Protein 4JRO (pdb70)

Sequence (976 aa):
MTLQGKVAVVTGGSRGIGRDIAINLAKEGANIFFNYNGSPEAAEETAKLVAEHGVEVEAMKANVAIAEDVDAFFKQAIERFGRVDILVNNAGITRDNLLMRMKEDEWDDVININLKGTFLCTKAVSRTMMKQRAGKIINMASVVGLIGNAGQANYVASKAGVIGLTKTTARELAPRGINVNAVAPGFITTDMTDKLDEKTKEAMLAQIPLGAYGTTEDIANAVLFLASDASKYITGQTLSVDGGMVMMTLQGKVAVVTGGSRGIGRDIAINLAKEGANIFFNYNGSPEAAEETAKLVAEHGVEVEAMKANVAIAEDVDAFFKQAIERFGRVDILVNNAGITRDNLLMRMKEDEWDDVININLKGTFLCTKAVSRTMMMKQRAGKIINMASVVGLIGNAGQANYVASKAGVIGLTKTTARELAPRGINVNAVAPGFITTDKEAMLAQIPLGAYGTTEDIANAVLFLASDASKYITGQTLSVDGGMVMMTLQGKVAVVTGGSRGIGRDIAINLAKEGANIFFNYNGSPEAAEETAKLVAEHGVEVEAMKANVAIAEDVDAFFKQAIERFGRVDILVNNAGITRDNLLMRMKEDEWDDVININLKGTFLCTKAVSRTMMKQRAGKIINMMASVVGLIGNAGQANYVASKAGVIGLTKTTARELAPRGINVNAVAPGFITTDMTDKLDEKTKEAMLAQQIPLGAYGTTEDIANAVLFLASDASKYITGQTLSVDGGMVMMTLQGKVAVVTGGSRGIGRDIAINLAKEGANIFFNYNGSPEAAEETAKLVAEHGVEVEAMKANVAIAEDVDAFFKQAIERFGRVDILVNNAGITRDNLLMRMKEDEWDDVININLKGTFLCTKAVSRTMMKQRAGKIINMASVVGLIGNAGQANYVASKAGVIGLTKTTARELAPRGINVNAVAPGFITTDMTDEKTKEAMLAQIPLGAYGTTEDIANAVLFLASDASKYITGQTLSVDGGMVM

Structure (mmCIF, N/CA/C/O backbone):
data_4JRO
#
_entry.id   4JRO
#
_cell.length_a   64.977
_cell.length_b   93.695
_cell.length_c   89.079
_cell.angle_alpha   90.000
_cell.angle_beta   103.840
_cell.angle_gamma   90.000
#
_symmetry.space_group_name_H-M   'P 1 21 1'
#
loop_
_entity.id
_entity.type
_entity.pdbx_description
1 polymer 'FabG protein'
2 non-polymer 'NADP NICOTINAMIDE-ADENINE-DINUCLEOTIDE PHOSPHATE'
3 water water
#
loop_
_atom_site.group_PDB
_atom_site.id
_atom_site.type_symbol
_atom_site.label_atom_id
_atom_site.label_alt_id
_atom_site.label_comp_id
_atom_site.label_asym_id
_atom_site.label_entity_id
_atom_site.label_seq_id
_atom_site.pdbx_PDB_ins_code
_atom_site.Cartn_x
_atom_site.Cartn_y
_atom_site.Cartn_z
_atom_site.occupancy
_atom_site.B_iso_or_equiv
_atom_site.auth_seq_id
_atom_site.auth_comp_id
_atom_site.auth_asym_id
_atom_site.auth_atom_id
_atom_site.pdbx_PDB_model_num
ATOM 1 N N . MET A 1 25 ? -47.376 25.206 14.796 1.00 54.32 1 MET A N 1
ATOM 2 C CA . MET A 1 25 ? -46.984 25.032 16.224 1.00 54.37 1 MET A CA 1
ATOM 3 C C . MET A 1 25 ? -47.006 23.567 16.647 1.00 52.40 1 MET A C 1
ATOM 4 O O . MET A 1 25 ? -48.049 22.988 16.966 1.00 52.99 1 MET A O 1
ATOM 9 N N . THR A 1 26 ? -45.817 22.993 16.688 1.00 47.17 2 THR A N 1
ATOM 10 C CA . THR A 1 26 ? -45.644 21.564 16.800 1.00 43.82 2 THR A CA 1
ATOM 11 C C . THR A 1 26 ? -45.723 21.010 18.224 1.00 40.28 2 THR A C 1
ATOM 12 O O . THR A 1 26 ? -45.708 19.795 18.403 1.00 41.83 2 THR A O 1
ATOM 16 N N . LEU A 1 27 ? -45.788 21.886 19.227 1.00 35.52 3 LEU A N 1
ATOM 17 C CA . LEU A 1 27 ? -45.935 21.464 20.624 1.00 34.60 3 LEU A CA 1
ATOM 18 C C . LEU A 1 27 ? -47.198 22.045 21.250 1.00 34.91 3 LEU A C 1
ATOM 19 O O . LEU A 1 27 ? -47.272 22.212 22.468 1.00 30.68 3 LEU A O 1
ATOM 24 N N . GLN A 1 28 ? -48.201 22.332 20.418 1.00 37.59 4 GLN A N 1
ATOM 25 C CA . GLN A 1 28 ? -49.484 22.854 20.905 1.00 39.74 4 GLN A CA 1
ATOM 26 C C . GLN A 1 28 ? -50.038 22.022 22.063 1.00 38.09 4 GLN A C 1
ATOM 27 O O . GLN A 1 28 ? -50.197 20.814 21.945 1.00 40.00 4 GLN A O 1
ATOM 33 N N . GLY A 1 29 ? -50.304 22.675 23.191 1.00 39.53 5 GLY A N 1
ATOM 34 C CA . GLY A 1 29 ? -50.859 22.005 24.366 1.00 38.14 5 GLY A CA 1
ATOM 35 C C . GLY A 1 29 ? -49.900 21.181 25.231 1.00 37.11 5 GLY A C 1
ATOM 36 O O . GLY A 1 29 ? -50.307 20.642 26.265 1.00 38.84 5 GLY A O 1
ATOM 37 N N . LYS A 1 30 ? -48.641 21.062 24.830 1.00 33.14 6 LYS A N 1
ATOM 38 C CA . LYS A 1 30 ? -47.678 20.283 25.612 1.00 32.18 6 LYS A CA 1
ATOM 39 C C . LYS A 1 30 ? -47.234 21.096 26.842 1.00 30.50 6 LYS A C 1
ATOM 40 O O . LYS A 1 30 ? -47.374 22.323 26.881 1.00 30.18 6 LYS A O 1
ATOM 46 N N . VAL A 1 31 ? -46.737 20.393 27.853 1.00 27.83 7 VAL A N 1
ATOM 47 C CA . VAL A 1 31 ? -46.159 21.010 29.044 1.00 27.27 7 VAL A CA 1
ATOM 48 C C . VAL A 1 31 ? -44.674 20.613 29.086 1.00 25.32 7 VAL A C 1
ATOM 49 O O . VAL A 1 31 ? -44.341 19.420 29.057 1.00 23.55 7 VAL A O 1
ATOM 53 N N . ALA A 1 32 ? -43.803 21.622 29.068 1.00 24.81 8 ALA A N 1
ATOM 54 C CA . ALA A 1 32 ? -42.366 21.421 29.196 1.00 22.43 8 ALA A CA 1
ATOM 55 C C . ALA A 1 32 ? -41.862 21.954 30.527 1.00 21.53 8 ALA A C 1
ATOM 56 O O . ALA A 1 32 ? -42.175 23.084 30.922 1.00 21.05 8 ALA A O 1
ATOM 58 N N . VAL A 1 33 ? -41.087 21.128 31.218 1.00 20.78 9 VAL A N 1
ATOM 59 C CA . VAL A 1 33 ? -40.328 21.551 32.381 1.00 19.94 9 VAL A CA 1
ATOM 60 C C . VAL A 1 33 ? -38.899 21.763 31.927 1.00 20.18 9 VAL A C 1
ATOM 61 O O . VAL A 1 33 ? -38.306 20.879 31.291 1.00 19.79 9 VAL A O 1
ATOM 65 N N . VAL A 1 34 ? -38.361 22.943 32.207 1.00 19.28 10 VAL A N 1
ATOM 66 C CA . VAL A 1 34 ? -36.980 23.262 31.873 1.00 18.87 10 VAL A CA 1
ATOM 67 C C . VAL A 1 34 ? -36.230 23.605 33.157 1.00 19.46 10 VAL A C 1
ATOM 68 O O . VAL A 1 34 ? -36.475 24.652 33.778 1.00 20.16 10 VAL A O 1
ATOM 72 N N . THR A 1 35 ? -35.305 22.747 33.569 1.00 19.53 11 THR A N 1
ATOM 73 C CA . THR A 1 35 ? -34.484 23.089 34.731 1.00 19.93 11 THR A CA 1
ATOM 74 C C . THR A 1 35 ? -33.406 24.069 34.282 1.00 20.97 11 THR A C 1
ATOM 75 O O . THR A 1 35 ? -32.868 23.958 33.162 1.00 20.94 11 THR A O 1
ATOM 79 N N . GLY A 1 36 ? -33.106 25.048 35.126 1.00 21.36 12 GLY A N 1
ATOM 80 C CA . GLY A 1 36 ? -32.136 26.091 34.769 1.00 22.56 12 GLY A CA 1
ATOM 81 C C . GLY A 1 36 ? -32.715 27.072 33.758 1.00 22.92 12 GLY A C 1
ATOM 82 O O . GLY A 1 36 ? -31.986 27.778 33.075 1.00 22.75 12 GLY A O 1
ATOM 83 N N . GLY A 1 37 ? -34.040 27.125 33.671 1.00 22.77 13 GLY A N 1
ATOM 84 C CA . GLY A 1 37 ? -34.710 27.873 32.614 1.00 23.83 13 GLY A CA 1
ATOM 85 C C . GLY A 1 37 ? -34.709 29.380 32.789 1.00 25.53 13 GLY A C 1
ATOM 86 O O . GLY A 1 37 ? -35.156 30.100 31.900 1.00 25.56 13 GLY A O 1
ATOM 87 N N . SER A 1 38 ? -34.200 29.863 33.921 1.00 25.54 14 SER A N 1
ATOM 88 C CA . SER A 1 38 ? -34.260 31.285 34.230 1.00 27.22 14 SER A CA 1
ATOM 89 C C . SER A 1 38 ? -33.217 32.145 33.512 1.00 26.77 14 SER A C 1
ATOM 90 O O . SER A 1 38 ? -33.322 33.378 33.520 1.00 27.49 14 SER A O 1
ATOM 93 N N . ARG A 1 39 ? -32.204 31.532 32.907 1.00 26.92 15 ARG A N 1
ATOM 94 C CA . ARG A 1 39 ? -31.152 32.317 32.250 1.00 27.36 15 ARG A CA 1
ATOM 95 C C . ARG A 1 39 ? -30.431 31.546 31.165 1.00 27.01 15 ARG A C 1
ATOM 96 O O . ARG A 1 39 ? -30.565 30.327 31.063 1.00 24.89 15 ARG A O 1
ATOM 104 N N . GLY A 1 40 ? -29.665 32.285 30.363 1.00 26.86 16 GLY A N 1
ATOM 105 C CA . GLY A 1 40 ? -28.760 31.709 29.368 1.00 27.27 16 GLY A CA 1
ATOM 106 C C . GLY A 1 40 ? -29.455 30.760 28.422 1.00 25.78 16 GLY A C 1
ATOM 107 O O . GLY A 1 40 ? -30.551 31.035 27.962 1.00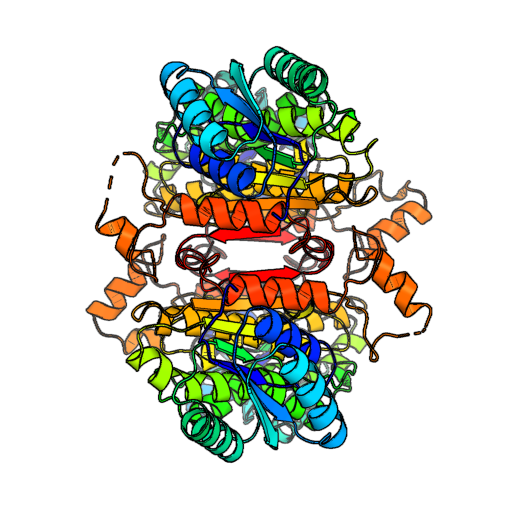 25.56 16 GLY A O 1
ATOM 108 N N . ILE A 1 41 ? -28.811 29.627 28.165 1.00 25.87 17 ILE A N 1
ATOM 109 C CA . ILE A 1 41 ? -29.296 28.635 27.221 1.00 25.95 17 ILE A CA 1
ATOM 110 C C . ILE A 1 41 ? -30.657 28.101 27.650 1.00 24.90 17 ILE A C 1
ATOM 111 O O . ILE A 1 41 ? -31.533 27.905 26.807 1.00 23.94 17 ILE A O 1
ATOM 116 N N . GLY A 1 42 ? -30.819 27.864 28.954 1.00 23.22 18 GLY A N 1
ATOM 117 C CA . GLY A 1 42 ? -32.098 27.433 29.525 1.00 23.65 18 GLY A CA 1
ATOM 118 C C . GLY A 1 42 ? -33.254 28.356 29.176 1.00 22.17 18 GLY A C 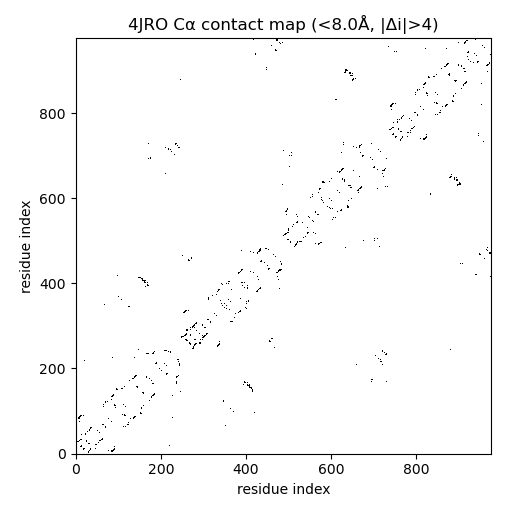1
ATOM 119 O O . GLY A 1 42 ? -34.336 27.904 28.795 1.00 20.63 18 GLY A O 1
ATOM 120 N N . ARG A 1 43 ? -33.023 29.658 29.305 1.00 22.96 19 ARG A N 1
ATOM 121 C CA . ARG A 1 43 ? -34.038 30.657 28.953 1.00 22.57 19 ARG A CA 1
ATOM 122 C C . ARG A 1 43 ? -34.393 30.555 27.471 1.00 22.93 19 ARG A C 1
ATOM 123 O O . ARG A 1 43 ? -35.568 30.597 27.098 1.00 21.19 19 ARG A O 1
ATOM 131 N N . ASP A 1 44 ? -33.380 30.431 26.627 1.00 22.16 20 ASP A N 1
ATOM 132 C CA . ASP A 1 44 ? -33.636 30.379 25.187 1.00 24.07 20 ASP A CA 1
ATOM 133 C C . ASP A 1 44 ? -34.298 29.069 24.760 1.00 22.99 20 ASP A C 1
ATOM 134 O O . ASP A 1 44 ? -35.109 29.069 23.826 1.00 21.01 20 ASP A O 1
ATOM 139 N N . ILE A 1 45 ? -34.011 27.972 25.464 1.00 20.97 21 ILE A N 1
ATOM 140 C CA . ILE A 1 45 ? -34.795 26.734 25.274 1.00 20.87 21 ILE A CA 1
ATOM 141 C C . ILE A 1 45 ? -36.270 26.948 25.632 1.00 21.51 21 ILE A C 1
ATOM 142 O O . ILE A 1 45 ? -37.163 26.552 24.876 1.00 21.04 21 ILE A O 1
ATOM 147 N N . ALA A 1 46 ? -36.523 27.539 26.798 1.00 21.92 22 ALA A N 1
ATOM 148 C CA . ALA A 1 46 ? -37.898 27.788 27.260 1.00 22.19 22 ALA A CA 1
ATOM 149 C C . ALA A 1 46 ? -38.696 28.668 26.290 1.00 22.45 22 ALA A C 1
ATOM 150 O O . ALA A 1 46 ? -39.881 28.393 26.001 1.00 21.46 22 ALA A O 1
ATOM 152 N N . ILE A 1 47 ? -38.038 29.695 25.767 1.00 23.02 23 ILE A N 1
ATOM 153 C CA . ILE A 1 47 ? -38.644 30.584 24.772 1.00 24.17 23 ILE A CA 1
ATOM 154 C C . ILE A 1 47 ? -38.908 29.888 23.436 1.00 25.74 23 ILE A C 1
ATOM 155 O O . ILE A 1 47 ? -39.956 30.102 22.813 1.00 24.45 23 ILE A O 1
ATOM 160 N N . ASN A 1 48 ? -37.956 29.083 22.977 1.00 26.17 24 ASN A N 1
ATOM 161 C CA . ASN A 1 48 ? -38.135 28.332 21.732 1.00 28.00 24 ASN A CA 1
ATOM 162 C C . ASN A 1 48 ? -39.300 27.343 21.860 1.00 27.13 24 ASN A C 1
ATOM 163 O O . ASN A 1 48 ? -40.123 27.225 20.945 1.00 28.10 24 ASN A O 1
ATOM 168 N N . LEU A 1 49 ? -39.395 26.655 23.003 1.00 25.33 25 LEU A N 1
ATOM 169 C CA . LEU A 1 49 ? -40.481 25.696 23.212 1.00 25.07 25 LEU A CA 1
ATOM 170 C C . LEU A 1 49 ? -41.836 26.416 23.349 1.00 24.67 25 LEU A C 1
ATOM 171 O O . LEU A 1 49 ? -42.845 25.918 22.873 1.00 21.55 25 LEU A O 1
ATOM 176 N N . ALA A 1 50 ? -41.832 27.592 23.972 1.00 25.14 26 ALA A N 1
ATOM 177 C CA . ALA A 1 50 ? -43.030 28.436 24.050 1.00 26.59 26 ALA A CA 1
ATOM 178 C C . ALA A 1 50 ? -43.511 28.893 22.675 1.00 28.35 26 ALA A C 1
ATOM 179 O O . ALA A 1 50 ? -44.707 28.924 22.419 1.00 30.97 26 ALA A O 1
ATOM 181 N N . LYS A 1 51 ? -42.584 29.238 21.791 1.00 29.38 27 LYS A N 1
ATOM 182 C CA . LYS A 1 51 ? -42.926 29.675 20.438 1.00 32.62 27 LYS A CA 1
ATOM 183 C C . LYS A 1 51 ? -43.575 28.548 19.608 1.00 31.85 27 LYS A C 1
ATOM 184 O O . LYS A 1 51 ? -44.278 28.823 18.630 1.00 27.38 27 LYS A O 1
ATOM 190 N N . GLU A 1 52 ? -43.339 27.296 20.007 1.00 30.28 28 GLU A N 1
ATOM 191 C CA . GLU A 1 52 ? -44.004 26.132 19.410 1.00 29.98 28 GLU A CA 1
ATOM 192 C C . GLU A 1 52 ? -45.280 25.698 20.146 1.00 29.85 28 GLU A C 1
ATOM 193 O O . GLU A 1 52 ? -45.907 24.707 19.776 1.00 30.07 28 GLU A O 1
ATOM 199 N N . GLY A 1 53 ? -45.651 26.438 21.186 1.00 28.90 29 GLY A N 1
ATOM 200 C CA . GLY A 1 53 ? -46.945 26.283 21.838 1.00 28.63 29 GLY A CA 1
ATOM 201 C C . GLY A 1 53 ? -46.926 25.554 23.156 1.00 28.75 29 GLY A C 1
ATOM 202 O O . GLY A 1 53 ? -47.980 25.258 23.706 1.00 27.01 29 GLY A O 1
ATOM 203 N N . ALA A 1 54 ? -45.739 25.261 23.689 1.00 26.20 30 ALA A N 1
ATOM 204 C CA . ALA A 1 54 ? -45.662 24.587 24.980 1.00 25.85 30 ALA A CA 1
ATOM 205 C C . ALA A 1 54 ? -45.852 25.571 26.138 1.00 25.21 30 ALA A C 1
ATOM 206 O O . ALA A 1 54 ? -45.288 26.679 26.135 1.00 24.57 30 ALA A O 1
ATOM 208 N N . ASN A 1 55 ? -46.642 25.157 27.130 1.00 24.58 31 ASN A N 1
ATOM 209 C CA . ASN A 1 55 ? -46.646 25.795 28.428 1.00 24.04 31 ASN A CA 1
ATOM 210 C C . ASN A 1 55 ? -45.347 25.442 29.156 1.00 23.62 31 ASN A C 1
ATOM 211 O O . ASN A 1 55 ? -44.852 24.328 29.041 1.00 22.75 31 ASN A O 1
ATOM 216 N N . ILE A 1 56 ? -44.827 26.378 29.935 1.00 23.26 32 ILE A N 1
ATOM 217 C CA . ILE A 1 56 ? -43.509 26.222 30.534 1.00 22.15 32 ILE A CA 1
ATOM 218 C C . ILE A 1 56 ? -43.538 26.303 32.048 1.00 23.07 32 ILE A C 1
ATOM 219 O O . ILE A 1 56 ? -44.053 27.263 32.607 1.00 23.96 32 ILE A O 1
ATOM 224 N N . PHE A 1 57 ? -42.922 25.323 32.701 1.00 23.29 33 PHE A N 1
ATOM 225 C CA . PHE A 1 57 ? -42.678 25.344 34.134 1.00 23.65 33 PHE A CA 1
ATOM 226 C C . PHE A 1 57 ? -41.154 25.274 34.334 1.00 23.09 33 PHE A C 1
ATOM 227 O O . PHE A 1 57 ? -40.520 24.386 33.766 1.00 22.36 33 PHE A O 1
ATOM 235 N N . PHE A 1 58 ? -40.555 26.195 35.095 1.00 21.70 34 PHE A N 1
ATOM 236 C CA . PHE A 1 58 ? -39.090 26.189 35.309 1.00 21.44 34 PHE A CA 1
ATOM 237 C C . PHE A 1 58 ? -38.708 26.604 36.729 1.00 21.92 34 PHE A C 1
ATOM 238 O O . PHE A 1 58 ? -39.487 27.239 37.423 1.00 22.24 34 PHE A O 1
ATOM 246 N N . ASN A 1 59 ? -37.496 26.262 37.144 1.00 21.88 35 ASN A N 1
ATOM 247 C CA . ASN A 1 59 ? -37.031 26.563 38.492 1.00 21.58 35 ASN A CA 1
ATOM 248 C C . ASN A 1 59 ? -36.111 27.759 38.519 1.00 22.23 35 ASN A C 1
ATOM 249 O O . ASN A 1 59 ? -35.587 28.180 37.486 1.00 21.71 35 ASN A O 1
ATOM 254 N N . TYR A 1 60 ? -35.906 28.311 39.707 1.00 23.72 36 TYR A N 1
ATOM 255 C CA . TYR A 1 60 ? -34.848 29.297 39.900 1.00 25.02 36 TYR A CA 1
ATOM 256 C C . TYR A 1 60 ? -34.292 29.175 41.312 1.00 25.04 36 TYR A C 1
ATOM 257 O O . TYR A 1 60 ? -34.847 28.455 42.143 1.00 24.90 36 TYR A O 1
ATOM 266 N N . ASN A 1 61 ? -33.185 29.866 41.555 1.00 25.75 37 ASN A N 1
ATOM 267 C CA . ASN A 1 61 ? -32.572 29.978 42.870 1.00 27.83 37 ASN A CA 1
ATOM 268 C C . ASN A 1 61 ? -32.130 31.415 43.175 1.00 27.79 37 ASN A C 1
ATOM 269 O O . ASN A 1 61 ? -31.814 32.189 42.277 1.00 27.17 37 ASN A O 1
ATOM 274 N N . GLY A 1 62 ? -32.147 31.787 44.450 1.00 29.00 38 GLY A N 1
ATOM 275 C CA . GLY A 1 62 ? -31.699 33.119 44.840 1.00 29.34 38 GLY A CA 1
ATOM 276 C C . GLY A 1 62 ? -32.736 34.178 44.503 1.00 29.53 38 GLY A C 1
ATOM 277 O O . GLY A 1 62 ? -33.900 34.045 44.857 1.00 30.20 38 GLY A O 1
ATOM 278 N N . SER A 1 63 ? -32.307 35.227 43.813 1.00 28.70 39 SER A N 1
ATOM 279 C CA . SER A 1 63 ? -33.189 36.326 43.458 1.00 29.01 39 SER A CA 1
ATOM 280 C C . SER A 1 63 ? -34.136 35.908 42.325 1.00 28.05 39 SER A C 1
ATOM 281 O O . SER A 1 63 ? -33.720 35.197 41.420 1.00 26.27 39 SER A O 1
ATOM 284 N N . PRO A 1 64 ? -35.401 36.364 42.356 1.00 29.41 40 PRO A N 1
ATOM 285 C CA . PRO A 1 64 ? -36.339 36.010 41.286 1.00 30.59 40 PRO A CA 1
ATOM 286 C C . PRO A 1 64 ? -36.213 36.878 40.033 1.00 31.25 40 PRO A C 1
ATOM 287 O O . PRO A 1 64 ? -37.007 36.723 39.105 1.00 32.43 40 PRO A O 1
ATOM 291 N N . GLU A 1 65 ? -35.220 37.762 39.986 1.00 30.90 41 GLU A N 1
ATOM 292 C CA . GLU A 1 65 ? -35.122 38.726 38.894 1.00 32.85 41 GLU A CA 1
ATOM 293 C C . GLU A 1 65 ? -34.946 38.104 37.502 1.00 31.45 41 GLU A C 1
ATOM 294 O O . GLU A 1 65 ? -35.675 38.458 36.567 1.00 28.71 41 GLU A O 1
ATOM 300 N N . ALA A 1 66 ? -33.969 37.203 37.353 1.00 28.30 42 ALA A N 1
ATOM 301 C CA . ALA A 1 66 ? -33.785 36.503 36.079 1.00 27.45 42 ALA A CA 1
ATOM 302 C C . ALA A 1 66 ? -35.030 35.709 35.701 1.00 26.24 42 ALA A C 1
ATOM 303 O O . ALA A 1 66 ? -35.435 35.701 34.536 1.00 25.70 42 ALA A O 1
ATOM 305 N N . ALA A 1 67 ? -35.627 35.043 36.687 1.00 26.52 43 ALA A N 1
ATOM 306 C CA . ALA A 1 67 ? -36.847 34.274 36.483 1.00 27.22 43 ALA A CA 1
ATOM 307 C C . ALA A 1 67 ? -38.013 35.138 35.980 1.00 28.47 43 ALA A C 1
ATOM 308 O O . ALA A 1 67 ? -38.793 34.708 35.115 1.00 26.12 43 ALA A O 1
ATOM 310 N N . GLU A 1 68 ? -38.134 36.340 36.548 1.00 28.74 44 GLU A N 1
ATOM 311 C CA . GLU A 1 68 ? -39.157 37.313 36.132 1.00 33.13 44 GLU A CA 1
ATOM 312 C C . GLU A 1 68 ? -39.001 37.698 34.672 1.00 30.82 44 GLU A C 1
ATOM 313 O O . GLU A 1 68 ? -39.981 37.783 33.948 1.00 30.49 44 GLU A O 1
ATOM 319 N N . GLU A 1 69 ? -37.762 37.898 34.244 1.00 32.18 45 GLU A N 1
ATOM 320 C CA . GLU A 1 69 ? -37.469 38.228 32.856 1.00 33.45 45 GLU A CA 1
ATOM 321 C C . GLU A 1 69 ? -37.803 37.056 31.922 1.00 31.79 45 GLU A C 1
ATOM 322 O O . GLU A 1 69 ? -38.425 37.251 30.880 1.00 33.08 45 GLU A O 1
ATOM 328 N N . THR A 1 70 ? -37.431 35.843 32.309 1.00 28.86 46 THR A N 1
ATOM 329 C CA . THR A 1 70 ? -37.769 34.664 31.507 1.00 27.65 46 THR A CA 1
ATOM 330 C C . THR A 1 70 ? -39.290 34.511 31.341 1.00 26.23 46 THR A C 1
ATOM 331 O O . THR A 1 70 ? -39.767 34.328 30.232 1.00 23.76 46 THR A O 1
ATOM 335 N N . ALA A 1 71 ? -40.031 34.596 32.443 1.00 26.12 47 ALA A N 1
ATOM 336 C CA . ALA A 1 71 ? -41.487 34.451 32.423 1.00 27.82 47 ALA A CA 1
ATOM 337 C C . ALA A 1 71 ? -42.162 35.460 31.492 1.00 29.64 47 ALA A C 1
ATOM 338 O O . ALA A 1 71 ? -43.141 35.140 30.815 1.00 29.92 47 ALA A O 1
ATOM 340 N N . LYS A 1 72 ? -41.624 36.675 31.482 1.00 31.46 48 LYS A N 1
ATOM 341 C CA . LYS A 1 72 ? -42.084 37.756 30.629 1.00 33.73 48 LYS A CA 1
ATOM 342 C C . LYS A 1 72 ? -41.850 37.416 29.159 1.00 33.27 48 LYS A C 1
ATOM 343 O O . LYS A 1 72 ? -42.730 37.587 28.319 1.00 31.19 48 LYS A O 1
ATOM 349 N N . LEU A 1 73 ? -40.660 36.930 28.844 1.00 31.20 49 LEU A N 1
ATOM 350 C CA . LEU A 1 73 ? -40.340 36.625 27.465 1.00 31.23 49 LEU A CA 1
ATOM 351 C C . LEU A 1 73 ? -41.168 35.444 26.959 1.00 30.61 49 LEU A C 1
ATOM 352 O O . LEU A 1 73 ? -41.615 35.440 25.807 1.00 32.94 49 LEU A O 1
ATOM 357 N N . VAL A 1 74 ? -41.412 34.468 27.830 1.00 28.85 50 VAL A N 1
ATOM 358 C CA . VAL A 1 74 ? -42.221 33.312 27.475 1.00 27.69 50 VAL A CA 1
ATOM 359 C C . VAL A 1 74 ? -43.682 33.690 27.231 1.00 28.71 50 VAL A C 1
ATOM 360 O O . VAL A 1 74 ? -44.299 33.235 26.267 1.00 28.50 50 VAL A O 1
ATOM 364 N N . ALA A 1 75 ? -44.238 34.497 28.132 1.00 30.84 51 ALA A N 1
ATOM 365 C CA . ALA A 1 75 ? -45.658 34.859 28.076 1.00 32.09 51 ALA A CA 1
ATOM 366 C C . ALA A 1 75 ? -46.004 35.679 26.830 1.00 33.21 51 ALA A C 1
ATOM 367 O O . ALA A 1 75 ? -47.145 35.653 26.380 1.00 34.64 51 ALA A O 1
ATOM 369 N N . GLU A 1 76 ? -45.025 36.385 26.258 1.00 34.37 52 GLU A N 1
ATOM 370 C CA . GLU A 1 76 ? -45.217 37.090 24.982 1.00 37.25 52 GLU A CA 1
ATOM 371 C C . GLU A 1 76 ? -45.600 36.164 23.821 1.00 38.63 52 GLU A C 1
ATOM 372 O O . GLU A 1 76 ? -46.137 36.620 22.814 1.00 37.99 52 GLU A O 1
ATOM 378 N N . HIS A 1 77 ? -45.333 34.865 23.963 1.00 37.77 53 HIS A N 1
ATOM 379 C CA . HIS A 1 77 ? -45.753 33.878 22.968 1.00 36.14 53 HIS A CA 1
ATOM 380 C C . HIS A 1 77 ? -47.122 33.272 23.241 1.00 34.59 53 HIS A C 1
ATOM 381 O O . HIS A 1 77 ? -47.531 32.339 22.558 1.00 35.50 53 HIS A O 1
ATOM 388 N N . GLY A 1 78 ? -47.829 33.790 24.237 1.00 35.14 54 GLY A N 1
ATOM 389 C CA . GLY A 1 78 ? -49.225 33.434 24.466 1.00 33.22 54 GLY A CA 1
ATOM 390 C C . GLY A 1 78 ? -49.458 32.083 25.099 1.00 33.48 54 GLY A C 1
ATOM 391 O O . GLY A 1 78 ? -50.533 31.511 24.972 1.00 34.57 54 GLY A O 1
ATOM 392 N N . VAL A 1 79 ? -48.457 31.562 25.793 1.00 31.42 55 VAL A N 1
ATOM 393 C CA . VAL A 1 79 ? -48.614 30.325 26.515 1.00 29.34 55 VAL A CA 1
ATOM 394 C C . VAL A 1 79 ? -48.562 30.661 27.983 1.00 28.91 55 VAL A C 1
ATOM 395 O O . VAL A 1 79 ? -48.154 31.758 28.364 1.00 30.69 55 VAL A O 1
ATOM 399 N N . GLU A 1 80 ? -48.923 29.688 28.801 1.00 29.70 56 GLU A N 1
ATOM 400 C CA . GLU A 1 80 ? -48.871 29.822 30.253 1.00 30.92 56 GLU A CA 1
ATOM 401 C C . GLU A 1 80 ? -47.467 29.487 30.771 1.00 29.61 56 GLU A C 1
ATOM 402 O O . GLU A 1 80 ? -46.764 28.680 30.180 1.00 27.28 56 GLU A O 1
ATOM 408 N N . VAL A 1 81 ? -47.072 30.099 31.879 1.00 30.06 57 VAL A N 1
ATOM 409 C CA . VAL A 1 81 ? -45.712 29.927 32.410 1.00 28.93 57 VAL A CA 1
ATOM 410 C C . VAL A 1 81 ? -45.681 30.123 33.917 1.00 30.24 57 VAL A C 1
ATOM 411 O O . VAL A 1 81 ? -46.320 31.035 34.442 1.00 29.35 57 VAL A O 1
ATOM 415 N N . GLU A 1 82 ? -44.952 29.260 34.613 1.00 28.73 58 GLU A N 1
ATOM 416 C CA . GLU A 1 82 ? -44.779 29.399 36.049 1.00 30.65 58 GLU A CA 1
ATOM 417 C C . GLU A 1 82 ? -43.313 29.124 36.429 1.00 29.94 58 GLU A C 1
ATOM 418 O O . GLU A 1 82 ? -42.687 28.185 35.924 1.00 25.57 58 GLU A O 1
ATOM 424 N N . ALA A 1 83 ? -42.782 29.978 37.297 1.00 28.93 59 ALA A N 1
ATOM 425 C CA . ALA A 1 83 ? -41.468 29.802 37.901 1.00 28.34 59 ALA A CA 1
ATOM 426 C C . ALA A 1 83 ? -41.664 29.278 39.305 1.00 29.68 59 ALA A C 1
ATOM 427 O O . ALA A 1 83 ? -42.629 29.649 39.982 1.00 32.86 59 ALA A O 1
ATOM 429 N N . MET A 1 84 ? -40.768 28.410 39.756 1.00 28.70 60 MET A N 1
ATOM 430 C CA . MET A 1 84 ? -40.789 27.973 41.137 1.00 28.34 60 MET A CA 1
ATOM 431 C C . MET A 1 84 ? -39.365 27.878 41.674 1.00 29.93 60 MET A C 1
ATOM 432 O O . MET A 1 84 ? -38.450 27.468 40.967 1.00 27.60 60 MET A O 1
ATOM 437 N N . LYS A 1 85 ? -39.187 28.268 42.930 1.00 29.82 61 LYS A N 1
ATOM 438 C CA . LYS A 1 85 ? -37.881 28.194 43.568 1.00 32.23 61 LYS A CA 1
ATOM 439 C C . LYS A 1 85 ? -37.563 26.728 43.871 1.00 30.61 61 LYS A C 1
ATOM 440 O O . LYS A 1 85 ? -38.342 26.051 44.537 1.00 30.92 61 LYS A O 1
ATOM 446 N N . ALA A 1 86 ? -36.444 26.222 43.355 1.00 28.77 62 ALA A N 1
ATOM 447 C CA . ALA A 1 86 ? -36.015 24.855 43.679 1.00 27.91 62 ALA A CA 1
ATOM 448 C C . ALA A 1 86 ? -34.580 24.625 43.274 1.00 27.55 62 ALA A C 1
ATOM 449 O O . ALA A 1 86 ? -34.175 25.017 42.187 1.00 28.18 62 ALA A O 1
ATOM 451 N N . ASN A 1 87 ? -33.823 23.996 44.162 1.00 26.18 63 ASN A N 1
ATOM 452 C CA . ASN A 1 87 ? -32.445 23.624 43.897 1.00 27.46 63 ASN A CA 1
ATOM 453 C C . ASN A 1 87 ? -32.435 22.147 43.464 1.00 26.35 63 ASN A C 1
ATOM 454 O O . ASN A 1 87 ? -32.858 21.280 44.235 1.00 25.08 63 ASN A O 1
ATOM 459 N N . VAL A 1 88 ? -31.994 21.859 42.230 1.00 23.99 64 VAL A N 1
ATOM 460 C CA . VAL A 1 88 ? -32.110 20.486 41.684 1.00 23.16 64 VAL A CA 1
ATOM 461 C C . VAL A 1 88 ? -31.263 19.449 42.407 1.00 22.50 64 VAL A C 1
ATOM 462 O O . VAL A 1 88 ? -31.479 18.258 42.235 1.00 24.42 64 VAL A O 1
ATOM 466 N N . ALA A 1 89 ? -30.272 19.881 43.169 1.00 22.59 65 ALA A N 1
ATOM 467 C CA . ALA A 1 89 ? -29.476 18.955 43.971 1.00 24.84 65 ALA A CA 1
ATOM 468 C C . ALA A 1 89 ? -30.217 18.430 45.184 1.00 24.83 65 ALA A C 1
ATOM 469 O O . ALA A 1 89 ? -29.791 17.446 45.772 1.00 26.12 65 ALA A O 1
ATOM 471 N N . ILE A 1 90 ? -31.316 19.079 45.562 1.00 25.56 66 ILE A N 1
ATOM 472 C CA . ILE A 1 90 ? -32.008 18.767 46.830 1.00 25.54 66 ILE A CA 1
ATOM 473 C C . ILE A 1 90 ? -33.279 17.960 46.563 1.00 25.07 66 ILE A C 1
ATOM 474 O O . ILE A 1 90 ? -34.228 18.462 45.963 1.00 23.57 66 ILE A O 1
ATOM 479 N N . ALA A 1 91 ? -33.301 16.714 47.029 1.00 27.68 67 ALA A N 1
ATOM 480 C CA . ALA A 1 91 ? -34.422 15.801 46.778 1.00 28.77 67 ALA A CA 1
ATOM 481 C C . ALA A 1 91 ? -35.767 16.429 47.124 1.00 29.54 67 ALA A C 1
ATOM 482 O O . ALA A 1 91 ? -36.717 16.356 46.343 1.00 28.73 67 ALA A O 1
ATOM 484 N N . GLU A 1 92 ? -35.824 17.100 48.275 1.00 32.03 68 GLU A N 1
ATOM 485 C CA . GLU A 1 92 ? -37.066 17.707 48.763 1.00 33.16 68 GLU A CA 1
ATOM 486 C C . GLU A 1 92 ? -37.607 18.750 47.805 1.00 30.31 68 GLU A C 1
ATOM 487 O O . GLU A 1 92 ? -38.797 18.767 47.470 1.00 27.82 68 GLU A O 1
ATOM 493 N N . ASP A 1 93 ? -36.717 19.644 47.389 1.00 28.50 69 ASP A N 1
ATOM 494 C CA . ASP A 1 93 ? -37.049 20.654 46.401 1.00 26.60 69 ASP A CA 1
ATOM 495 C C . ASP A 1 93 ? -37.569 20.041 45.116 1.00 24.68 69 ASP A C 1
ATOM 496 O O . ASP A 1 93 ? -38.500 20.548 44.519 1.00 22.86 69 ASP A O 1
ATOM 501 N N . VAL A 1 94 ? -36.914 18.981 44.655 1.00 25.51 70 VAL A N 1
ATOM 502 C CA . VAL A 1 94 ? -37.287 18.361 43.386 1.00 25.04 70 VAL A CA 1
ATOM 503 C C . VAL A 1 94 ? -38.681 17.770 43.506 1.00 26.02 70 VAL A C 1
ATOM 504 O O . VAL A 1 94 ? -39.521 18.004 42.642 1.00 23.44 70 VAL A O 1
ATOM 508 N N . ASP A 1 95 ? -38.927 17.020 44.586 1.00 30.18 71 ASP A N 1
ATOM 509 C CA . ASP A 1 95 ? -40.255 16.433 44.845 1.00 32.03 71 ASP A CA 1
ATOM 510 C C . ASP A 1 95 ? -41.355 17.476 44.760 1.00 30.73 71 ASP A C 1
ATOM 511 O O . ASP A 1 95 ? -42.354 17.284 44.074 1.00 30.74 71 ASP A O 1
ATOM 516 N N . ALA A 1 96 ? -41.165 18.584 45.472 1.00 29.86 72 ALA A N 1
ATOM 517 C CA . ALA A 1 96 ? -42.170 19.635 45.548 1.00 28.45 72 ALA A CA 1
ATOM 518 C C . ALA A 1 96 ? -42.342 20.361 44.199 1.00 27.82 72 ALA A C 1
ATOM 519 O O . ALA A 1 96 ? -43.451 20.754 43.810 1.00 25.22 72 ALA A O 1
ATOM 521 N N . PHE A 1 97 ? -41.230 20.516 43.475 1.00 27.47 73 PHE A N 1
ATOM 522 C CA . PHE A 1 97 ? -41.237 21.149 42.162 1.00 25.82 73 PHE A CA 1
ATOM 523 C C . PHE A 1 97 ? -42.111 20.386 41.174 1.00 25.26 73 PHE A C 1
ATOM 524 O O . PHE A 1 97 ? -42.970 20.968 40.513 1.00 22.70 73 PHE A O 1
ATOM 532 N N . PHE A 1 98 ? -41.886 19.078 41.072 1.00 26.28 74 PHE A N 1
ATOM 533 C CA . PHE A 1 98 ? -42.669 18.259 40.158 1.00 26.57 74 PHE A CA 1
ATOM 534 C C . PHE A 1 98 ? -44.121 18.084 40.598 1.00 27.72 74 PHE A C 1
ATOM 535 O O . PHE A 1 98 ? -45.019 18.043 39.760 1.00 28.44 74 PHE A O 1
ATOM 543 N N . LYS A 1 99 ? -44.362 18.017 41.894 1.00 30.80 75 LYS A N 1
ATOM 544 C CA . LYS A 1 99 ? -45.741 17.961 42.372 1.00 32.50 75 LYS A CA 1
ATOM 545 C C . LYS A 1 99 ? -46.498 19.217 41.931 1.00 30.93 75 LYS A C 1
ATOM 546 O O . LYS A 1 99 ? -47.628 19.126 41.475 1.00 30.45 75 LYS A O 1
ATOM 552 N N . GLN A 1 100 ? -45.863 20.382 42.055 1.00 32.05 76 GLN A N 1
ATOM 553 C CA . GLN A 1 100 ? -46.488 21.659 41.681 1.00 31.32 76 GLN A CA 1
ATOM 554 C C . GLN A 1 100 ? -46.653 21.807 40.168 1.00 32.60 76 GLN A C 1
ATOM 555 O O . GLN A 1 100 ? -47.618 22.423 39.691 1.00 30.60 76 GLN A O 1
ATOM 561 N N . ALA A 1 101 ? -45.719 21.236 39.408 1.00 30.62 77 ALA A N 1
ATOM 562 C CA . ALA A 1 101 ? -45.848 21.182 37.956 1.00 30.53 77 ALA A CA 1
ATOM 563 C C . ALA A 1 101 ? -47.093 20.382 37.548 1.00 29.62 77 ALA A C 1
ATOM 564 O O . ALA A 1 101 ? -47.798 20.766 36.618 1.00 28.48 77 ALA A O 1
ATOM 566 N N . ILE A 1 102 ? -47.342 19.273 38.235 1.00 30.05 78 ILE A N 1
ATOM 567 C CA . ILE A 1 102 ? -48.525 18.457 37.963 1.00 32.82 78 ILE A CA 1
ATOM 568 C C . ILE A 1 102 ? -49.767 19.234 38.409 1.00 34.76 78 ILE A C 1
ATOM 569 O O . ILE A 1 102 ? -50.688 19.431 37.620 1.00 36.02 78 ILE A O 1
ATOM 574 N N . GLU A 1 103 ? -49.778 19.691 39.663 1.00 37.40 79 GLU A N 1
ATOM 575 C CA . GLU A 1 103 ? -50.901 20.506 40.179 1.00 37.30 79 GLU A CA 1
ATOM 576 C C . GLU A 1 103 ? -51.266 21.639 39.216 1.00 37.87 79 GLU A C 1
ATOM 577 O O . GLU A 1 103 ? -52.431 21.815 38.874 1.00 39.61 79 GLU A O 1
ATOM 579 N N . ARG A 1 104 ? -50.262 22.375 38.747 1.00 36.94 80 ARG A N 1
ATOM 580 C CA . ARG A 1 104 ? -50.488 23.551 37.917 1.00 36.44 80 ARG A CA 1
ATOM 581 C C . ARG A 1 104 ? -50.915 23.246 36.490 1.00 36.87 80 ARG A C 1
ATOM 582 O O . ARG A 1 104 ? -51.740 23.973 35.935 1.00 35.72 80 ARG A O 1
ATOM 590 N N . PHE A 1 105 ? -50.339 22.208 35.881 1.00 34.29 81 PHE A N 1
ATOM 591 C CA . PHE A 1 105 ? -50.522 21.988 34.442 1.00 34.79 81 PHE A CA 1
ATOM 592 C C . PHE A 1 105 ? -51.108 20.642 34.042 1.00 34.01 81 PHE A C 1
ATOM 593 O O . PHE A 1 105 ? -51.432 20.453 32.883 1.00 37.18 81 PHE A O 1
ATOM 601 N N . GLY A 1 106 ? -51.214 19.709 34.980 1.00 36.82 82 GLY A N 1
ATOM 602 C CA . GLY A 1 106 ? -51.848 18.417 34.737 1.00 36.93 82 GLY A CA 1
ATOM 603 C C . GLY A 1 106 ? -50.931 17.260 34.372 1.00 38.27 82 GLY A C 1
ATOM 604 O O . GLY A 1 106 ? -51.216 16.110 34.684 1.00 38.72 82 GLY A O 1
ATOM 605 N N . ARG A 1 107 ? -49.829 17.555 33.698 1.00 36.56 83 ARG A N 1
ATOM 606 C CA . ARG A 1 107 ? -48.993 16.514 33.108 1.00 34.76 83 ARG A CA 1
ATOM 607 C C . ARG A 1 107 ? -47.632 17.119 32.815 1.00 32.39 83 ARG A C 1
ATOM 608 O O . ARG A 1 107 ? -47.490 18.340 32.853 1.00 30.75 83 ARG A O 1
ATOM 616 N N . VAL A 1 108 ? -46.647 16.270 32.526 1.00 30.80 84 VAL A N 1
ATOM 617 C CA . VAL A 1 108 ? -45.354 16.732 31.996 1.00 27.13 84 VAL A CA 1
ATOM 618 C C . VAL A 1 108 ? -45.041 15.939 30.726 1.00 25.44 84 VAL A C 1
ATOM 619 O O . VAL A 1 108 ? -44.834 14.736 30.779 1.00 24.59 84 VAL A O 1
ATOM 623 N N . ASP A 1 109 ? -45.027 16.630 29.595 1.00 24.11 85 ASP A N 1
ATOM 624 C CA . ASP A 1 109 ? -44.768 16.023 28.291 1.00 24.14 85 ASP A CA 1
ATOM 625 C C . ASP A 1 109 ? -43.276 16.040 27.916 1.00 23.68 85 ASP A C 1
ATOM 626 O O . ASP A 1 109 ? -42.789 15.148 27.212 1.00 20.92 85 ASP A O 1
ATOM 631 N N . ILE A 1 110 ? -42.569 17.076 28.370 1.00 23.03 86 ILE A N 1
ATOM 632 C CA . ILE A 1 110 ? -41.168 17.299 28.028 1.00 21.05 86 ILE A CA 1
ATOM 633 C C . ILE A 1 110 ? -40.422 17.714 29.286 1.00 20.76 86 ILE A C 1
ATOM 634 O O . ILE A 1 110 ? -40.878 18.589 30.015 1.00 21.08 86 ILE A O 1
ATOM 639 N N . LEU A 1 111 ? -39.297 17.067 29.565 1.00 18.74 87 LEU A N 1
ATOM 640 C CA . LEU A 1 111 ? -38.384 17.538 30.609 1.00 18.30 87 LEU A CA 1
ATOM 641 C C . LEU A 1 111 ? -37.013 17.839 29.993 1.00 17.57 87 LEU A C 1
ATOM 642 O O . LEU A 1 111 ? -36.406 16.935 29.393 1.00 16.15 87 LEU A O 1
ATOM 647 N N . VAL A 1 112 ? -36.540 19.078 30.148 1.00 16.36 88 VAL A N 1
ATOM 648 C CA . VAL A 1 112 ? -35.186 19.457 29.737 1.00 16.38 88 VAL A CA 1
ATOM 649 C C . VAL A 1 112 ? -34.333 19.667 30.979 1.00 16.36 88 VAL A C 1
ATOM 650 O O . VAL A 1 112 ? -34.574 20.596 31.767 1.00 16.35 88 VAL A O 1
ATOM 654 N N . ASN A 1 113 ? -33.366 18.780 31.164 1.00 16.79 89 ASN A N 1
ATOM 655 C CA . ASN A 1 113 ? -32.468 18.851 32.299 1.00 17.84 89 ASN A CA 1
ATOM 656 C C . ASN A 1 113 ? -31.290 19.732 31.899 1.00 18.31 89 ASN A C 1
ATOM 657 O O . ASN A 1 113 ? -30.285 19.259 31.376 1.00 18.34 89 ASN A O 1
ATOM 662 N N . ASN A 1 114 ? -31.417 21.020 32.146 1.00 18.68 90 ASN A N 1
ATOM 663 C CA . ASN A 1 114 ? -30.421 21.964 31.704 1.00 19.77 90 ASN A CA 1
ATOM 664 C C . ASN A 1 114 ? -29.637 22.607 32.850 1.00 21.47 90 ASN A C 1
ATOM 665 O O . ASN A 1 114 ? -28.642 23.252 32.592 1.00 21.64 90 ASN A O 1
ATOM 670 N N . ALA A 1 115 ? -30.066 22.413 34.096 1.00 21.94 91 ALA A N 1
ATOM 671 C CA . ALA A 1 115 ? -29.398 22.978 35.265 1.00 23.67 91 ALA A CA 1
ATOM 672 C C . ALA A 1 115 ? -27.958 22.530 35.332 1.00 24.20 91 ALA A C 1
ATOM 673 O O . ALA A 1 115 ? -27.674 21.337 35.240 1.00 25.60 91 ALA A O 1
ATOM 675 N N . GLY A 1 116 ? -27.042 23.475 35.499 1.00 23.13 92 GLY A N 1
ATOM 676 C CA . GLY A 1 116 ? -25.628 23.127 35.503 1.00 23.19 92 GLY A CA 1
ATOM 677 C C . GLY A 1 116 ? -24.762 24.273 35.982 1.00 23.46 92 GLY A C 1
ATOM 678 O O . GLY A 1 116 ? -25.174 25.425 35.877 1.00 23.05 92 GLY A O 1
ATOM 679 N N . ILE A 1 117 ? -23.580 23.945 36.518 1.00 20.76 93 ILE A N 1
ATOM 680 C CA . ILE A 1 117 ? -22.622 24.942 37.028 1.00 19.83 93 ILE A CA 1
ATOM 681 C C . ILE A 1 117 ? -21.214 24.455 36.721 1.00 19.67 93 ILE A C 1
ATOM 682 O O . ILE A 1 117 ? -21.016 23.288 36.346 1.00 18.40 93 ILE A O 1
ATOM 687 N N . THR A 1 118 ? -20.237 25.351 36.858 1.00 19.40 94 THR A N 1
ATOM 688 C CA . THR A 1 118 ? -18.842 24.969 36.825 1.00 19.68 94 THR A CA 1
ATOM 689 C C . THR A 1 118 ? -18.136 25.455 38.070 1.00 19.33 94 THR A C 1
ATOM 690 O O . THR A 1 118 ? -18.512 26.465 38.666 1.00 18.47 94 THR A O 1
ATOM 694 N N . ARG A 1 119 ? -17.103 24.717 38.446 1.00 19.84 95 ARG A N 1
ATOM 695 C CA . ARG A 1 119 ? -16.138 25.145 39.447 1.00 19.94 95 ARG A CA 1
ATOM 696 C C . ARG A 1 119 ? -14.756 24.693 38.945 1.00 19.06 95 ARG A C 1
ATOM 697 O O . ARG A 1 119 ? -14.259 23.649 39.330 1.00 17.95 95 ARG A O 1
ATOM 705 N N . ASP A 1 120 ? -14.173 25.465 38.030 1.00 20.07 96 ASP A N 1
ATOM 706 C CA . ASP A 1 120 ? -12.993 25.054 37.306 1.00 20.99 96 ASP A CA 1
ATOM 707 C C . ASP A 1 120 ? -11.751 25.108 38.209 1.00 21.14 96 ASP A C 1
ATOM 708 O O . ASP A 1 120 ? -11.658 25.939 39.112 1.00 20.11 96 ASP A O 1
ATOM 713 N N . ASN A 1 121 ? -10.837 24.185 37.962 1.00 20.10 97 ASN A N 1
ATOM 714 C CA . ASN A 1 121 ? -9.524 24.163 38.606 1.00 21.48 97 ASN A CA 1
ATOM 715 C C . ASN A 1 121 ? -8.772 22.971 38.102 1.00 21.34 97 ASN A C 1
ATOM 716 O O . ASN A 1 121 ? -9.377 21.953 37.775 1.00 19.88 97 ASN A O 1
ATOM 721 N N . LEU A 1 122 ? -7.451 23.080 38.079 1.00 22.05 98 LEU A N 1
ATOM 722 C CA . LEU A 1 122 ? -6.622 21.923 37.830 1.00 23.77 98 LEU A CA 1
ATOM 723 C C . LEU A 1 122 ? -6.807 20.924 38.965 1.00 24.26 98 LEU A C 1
ATOM 724 O O . LEU A 1 122 ? -7.079 21.312 40.112 1.00 20.96 98 LEU A O 1
ATOM 729 N N . LEU A 1 123 ? -6.677 19.643 38.629 1.00 25.66 99 LEU A N 1
ATOM 730 C CA . LEU A 1 123 ? -6.907 18.545 39.586 1.00 30.05 99 LEU A CA 1
ATOM 731 C C . LEU A 1 123 ? -6.129 18.734 40.854 1.00 31.19 99 LEU A C 1
ATOM 732 O O . LEU A 1 123 ? -6.671 18.566 41.946 1.00 30.20 99 LEU A O 1
ATOM 737 N N . MET A 1 124 ? -4.848 19.069 40.688 1.00 33.49 100 MET A N 1
ATOM 738 C CA . MET A 1 124 ? -3.943 19.341 41.804 1.00 37.76 100 MET A CA 1
ATOM 739 C C . MET A 1 124 ? -4.558 20.306 42.811 1.00 38.12 100 MET A C 1
ATOM 740 O O . MET A 1 124 ? -4.395 20.116 44.015 1.00 43.54 100 MET A O 1
ATOM 742 N N . ARG A 1 125 ? -5.271 21.322 42.315 1.00 36.84 101 ARG A N 1
ATOM 743 C CA . ARG A 1 125 ? -5.850 22.392 43.147 1.00 35.77 101 ARG A CA 1
ATOM 744 C C . ARG A 1 125 ? -7.356 22.288 43.411 1.00 31.60 101 ARG A C 1
ATOM 745 O O . ARG A 1 125 ? -7.898 23.115 44.123 1.00 29.56 101 ARG A O 1
ATOM 753 N N . MET A 1 126 ? -8.043 21.301 42.837 1.00 27.26 102 MET A N 1
ATOM 754 C CA . MET A 1 126 ? -9.504 21.264 42.932 1.00 25.45 102 MET A CA 1
ATOM 755 C C . MET A 1 126 ? -9.922 20.856 44.328 1.00 24.37 102 MET A C 1
ATOM 756 O O . MET A 1 126 ? -9.543 19.800 44.802 1.00 24.37 102 MET A O 1
ATOM 761 N N . LYS A 1 127 ? -10.748 21.672 44.962 1.00 23.76 103 LYS A N 1
ATOM 762 C CA . LYS A 1 127 ? -11.206 21.370 46.310 1.00 24.62 103 LYS A CA 1
ATOM 763 C C . LYS A 1 127 ? -12.364 20.400 46.291 1.00 24.67 103 LYS A C 1
ATOM 764 O O . LYS A 1 127 ? -13.138 20.326 45.321 1.00 21.63 103 LYS A O 1
ATOM 770 N N . GLU A 1 128 ? -12.506 19.672 47.393 1.00 24.68 104 GLU A N 1
ATOM 771 C CA . GLU A 1 128 ? -13.594 18.713 47.542 1.00 25.24 104 GLU A CA 1
ATOM 772 C C . GLU A 1 128 ? -15.007 19.315 47.348 1.00 25.04 104 GLU A C 1
ATOM 773 O O . GLU A 1 128 ? -15.860 18.709 46.698 1.00 21.97 104 GLU A O 1
ATOM 779 N N . ASP A 1 129 ? -15.258 20.501 47.897 1.00 25.11 105 ASP A N 1
ATOM 780 C CA . ASP A 1 129 ? -16.547 21.172 47.674 1.00 27.12 105 ASP A CA 1
ATOM 781 C C . ASP A 1 129 ? -16.788 21.576 46.199 1.00 24.71 105 ASP A C 1
ATOM 782 O O . ASP A 1 129 ? -17.931 21.606 45.758 1.00 25.90 105 ASP A O 1
ATOM 787 N N . GLU A 1 130 ? -15.727 21.889 45.471 1.00 22.06 106 GLU A N 1
ATOM 788 C CA . GLU A 1 130 ? -15.819 22.243 44.060 1.00 22.41 106 GLU A CA 1
ATOM 789 C C . GLU A 1 130 ? -16.206 21.030 43.249 1.00 20.81 106 GLU A C 1
ATOM 790 O O . GLU A 1 130 ? -17.009 21.130 42.321 1.00 19.69 106 GLU A O 1
ATOM 796 N N . TRP A 1 131 ? -15.623 19.888 43.614 1.00 20.18 107 TRP A N 1
ATOM 797 C CA . TRP A 1 131 ? -16.028 18.609 43.060 1.00 19.79 107 TRP A CA 1
ATOM 798 C C . TRP A 1 131 ? -17.498 18.326 43.382 1.00 20.35 107 TRP A C 1
ATOM 799 O O . TRP A 1 131 ? -18.315 18.171 42.483 1.00 19.52 107 TRP A O 1
ATOM 810 N N . ASP A 1 132 ? -17.838 18.270 44.666 1.00 21.79 108 ASP A N 1
ATOM 811 C CA . ASP A 1 132 ? -19.183 17.883 45.093 1.00 22.08 108 ASP A CA 1
ATOM 812 C C . ASP A 1 132 ? -20.287 18.797 44.549 1.00 21.09 108 ASP A C 1
ATOM 813 O O . ASP A 1 132 ? -21.323 18.314 44.126 1.00 19.79 108 ASP A O 1
ATOM 818 N N . ASP A 1 133 ? -20.075 20.109 44.579 1.00 20.70 109 ASP A N 1
ATOM 819 C CA . ASP A 1 133 ? -21.113 21.038 44.150 1.00 20.95 109 ASP A CA 1
ATOM 820 C C . ASP A 1 133 ? -21.496 20.799 42.686 1.00 19.43 109 ASP A C 1
ATOM 821 O O . ASP A 1 133 ? -22.686 20.786 42.348 1.00 18.86 109 ASP A O 1
ATOM 826 N N . VAL A 1 134 ? -20.491 20.559 41.850 1.00 17.84 110 VAL A N 1
ATOM 827 C CA . VAL A 1 134 ? -20.717 20.353 40.424 1.00 17.47 110 VAL A CA 1
ATOM 828 C C . VAL A 1 134 ? -21.368 18.996 40.154 1.00 16.97 110 VAL A C 1
ATOM 829 O O . VAL A 1 134 ? -22.319 18.888 39.363 1.00 15.71 110 VAL A O 1
ATOM 833 N N . ILE A 1 135 ? -20.870 17.965 40.816 1.00 16.69 111 ILE A N 1
ATOM 834 C CA . ILE A 1 135 ? -21.460 16.654 40.660 1.00 18.78 111 ILE A CA 1
ATOM 835 C C . ILE A 1 135 ? -22.902 16.684 41.146 1.00 19.03 111 ILE A C 1
ATOM 836 O O . ILE A 1 135 ? -23.774 16.100 40.511 1.00 18.21 111 ILE A O 1
ATOM 841 N N . ASN A 1 136 ? -23.156 17.351 42.268 1.00 19.44 112 ASN A N 1
ATOM 842 C CA . ASN A 1 136 ? -24.514 17.361 42.837 1.00 20.51 112 ASN A CA 1
ATOM 843 C C . ASN A 1 136 ? -25.554 18.093 41.996 1.00 20.47 112 ASN A C 1
ATOM 844 O O . ASN A 1 136 ? -26.660 17.586 41.819 1.00 18.11 112 ASN A O 1
ATOM 849 N N . ILE A 1 137 ? -25.204 19.259 41.462 1.00 20.11 113 ILE A N 1
ATOM 850 C CA . ILE A 1 137 ? -26.125 20.001 40.615 1.00 21.88 113 ILE A CA 1
ATOM 851 C C . ILE A 1 137 ? -26.246 19.338 39.239 1.00 20.47 113 ILE A C 1
ATOM 852 O O . ILE A 1 137 ? -27.356 19.093 38.761 1.00 19.77 113 ILE A O 1
ATOM 857 N N . ASN A 1 138 ? -25.106 19.049 38.620 1.00 19.04 114 ASN A N 1
ATOM 858 C CA . ASN A 1 138 ? -25.082 18.638 37.206 1.00 19.17 114 ASN A CA 1
ATOM 859 C C . ASN A 1 138 ? -25.521 17.203 36.982 1.00 18.92 114 ASN A C 1
ATOM 860 O O . ASN A 1 138 ? -26.240 16.927 36.024 1.00 20.85 114 ASN A O 1
ATOM 865 N N . LEU A 1 139 ? -25.062 16.296 37.841 1.00 18.34 115 LEU A N 1
ATOM 866 C CA . LEU A 1 139 ? -25.314 14.873 37.664 1.00 18.02 115 LEU A CA 1
ATOM 867 C C . LEU A 1 139 ? -26.428 14.391 38.597 1.00 18.63 115 LEU A C 1
ATOM 868 O O . LEU A 1 139 ? -27.427 13.836 38.151 1.00 17.66 115 LEU A O 1
ATOM 873 N N . LYS A 1 140 ? -26.268 14.592 39.891 1.00 17.92 116 LYS A N 1
ATOM 874 C CA . LYS A 1 140 ? -27.353 14.204 40.803 1.00 19.70 116 LYS A CA 1
ATOM 875 C C . LYS A 1 140 ? -28.684 14.911 40.503 1.00 18.29 116 LYS A C 1
ATOM 876 O O . LYS A 1 140 ? -29.749 14.281 40.563 1.00 18.43 116 LYS A O 1
ATOM 882 N N . GLY A 1 141 ? -28.642 16.198 40.184 1.00 17.99 117 GLY A N 1
ATOM 883 C CA . GLY A 1 141 ? -29.867 16.941 39.788 1.00 17.99 117 GLY A CA 1
ATOM 884 C C . GLY A 1 141 ? -30.602 16.345 38.610 1.00 18.24 117 GLY A C 1
ATOM 885 O O . GLY A 1 141 ? -31.849 16.259 38.588 1.00 18.34 117 GLY A O 1
ATOM 886 N N . THR A 1 142 ? -29.842 15.901 37.623 1.00 18.28 118 THR A N 1
ATOM 887 C CA . THR A 1 142 ? -30.426 15.200 36.474 1.00 18.80 118 THR A CA 1
ATOM 888 C C . THR A 1 142 ? -31.089 13.869 36.883 1.00 18.52 118 THR A C 1
ATOM 889 O O . THR A 1 142 ? -32.202 13.579 36.455 1.00 17.58 118 THR A O 1
ATOM 893 N N . PHE A 1 143 ? -30.412 13.095 37.726 1.00 17.97 119 PHE A N 1
ATOM 894 C CA . PHE A 1 143 ? -30.994 11.883 38.309 1.00 18.29 119 PHE A CA 1
ATOM 895 C C . PHE A 1 143 ? -32.302 12.191 39.057 1.00 17.97 119 PHE A C 1
ATOM 896 O O . PHE A 1 143 ? -33.322 11.570 38.790 1.00 17.77 119 PHE A O 1
ATOM 904 N N . LEU A 1 144 ? -32.285 13.153 39.974 1.00 17.98 120 LEU A N 1
ATOM 905 C CA . LEU A 1 144 ? -33.471 13.384 40.809 1.00 18.42 120 LEU A CA 1
ATOM 906 C C . LEU A 1 144 ? -34.654 13.849 39.987 1.00 18.60 120 LEU A C 1
ATOM 907 O O . LEU A 1 144 ? -35.782 13.414 40.243 1.00 19.31 120 LEU A O 1
ATOM 912 N N . CYS A 1 145 ? -34.418 14.725 39.014 1.00 17.41 121 CYS A N 1
ATOM 913 C CA . CYS A 1 145 ? -35.503 15.215 38.167 1.00 18.43 121 CYS A CA 1
ATOM 914 C C . CYS A 1 145 ? -36.046 14.110 37.239 1.00 18.93 121 CYS A C 1
ATOM 915 O O . CYS A 1 145 ? -37.247 14.014 37.002 1.00 19.73 121 CYS A O 1
ATOM 918 N N . THR A 1 146 ? -35.146 13.285 36.721 1.00 18.55 122 THR A N 1
ATOM 919 C CA . THR A 1 146 ? -35.534 12.148 35.907 1.00 19.00 122 THR A CA 1
ATOM 920 C C . THR A 1 146 ? -36.389 11.201 36.714 1.00 20.01 122 THR A C 1
ATOM 921 O O . THR A 1 146 ? -37.447 10.769 36.244 1.00 20.88 122 THR A O 1
ATOM 925 N N . LYS A 1 147 ? -35.942 10.909 37.934 1.00 21.23 123 LYS A N 1
ATOM 926 C CA . LYS A 1 147 ? -36.692 10.047 38.858 1.00 22.01 123 LYS A CA 1
ATOM 927 C C . LYS A 1 147 ? -38.076 10.624 39.128 1.00 22.76 123 LYS A C 1
ATOM 928 O O . LYS A 1 147 ? -39.075 9.906 39.039 1.00 20.64 123 LYS A O 1
ATOM 934 N N . ALA A 1 148 ? -38.137 11.926 39.412 1.00 22.23 124 ALA A N 1
ATOM 935 C CA . ALA A 1 148 ? -39.406 12.584 39.703 1.00 23.77 124 ALA A CA 1
ATOM 936 C C . ALA A 1 148 ? -40.403 12.536 38.548 1.00 24.92 124 ALA A C 1
ATOM 937 O O . ALA A 1 148 ? -41.596 12.355 38.777 1.00 25.33 124 ALA A O 1
ATOM 939 N N . VAL A 1 149 ? -39.929 12.684 37.311 1.00 24.88 125 VAL A N 1
ATOM 940 C CA . VAL A 1 149 ? -40.835 12.720 36.161 1.00 24.94 125 VAL A CA 1
ATOM 941 C C . VAL A 1 149 ? -41.198 11.327 35.651 1.00 25.27 125 VAL A C 1
ATOM 942 O O . VAL A 1 149 ? -42.207 11.179 34.962 1.00 26.20 125 VAL A O 1
ATOM 946 N N . SER A 1 150 ? -40.401 10.316 35.994 1.00 26.22 126 SER A N 1
ATOM 947 C CA . SER A 1 150 ? -40.530 8.995 35.376 1.00 28.20 126 SER A CA 1
ATOM 948 C C . SER A 1 150 ? -41.914 8.336 35.551 1.00 30.25 126 SER A C 1
ATOM 949 O O . SER A 1 150 ? -42.463 7.849 34.574 1.00 28.79 126 SER A O 1
ATOM 952 N N . ARG A 1 151 ? -42.488 8.335 36.755 1.00 31.90 127 ARG A N 1
ATOM 953 C CA . ARG A 1 151 ? -43.795 7.669 36.955 1.00 33.80 127 ARG A CA 1
ATOM 954 C C . ARG A 1 151 ? -44.883 8.356 36.169 1.00 30.36 127 ARG A C 1
ATOM 955 O O . ARG A 1 151 ? -45.728 7.701 35.570 1.00 30.40 127 ARG A O 1
ATOM 963 N N . THR A 1 152 ? -44.849 9.679 36.153 1.00 28.64 128 THR A N 1
ATOM 964 C CA . THR A 1 152 ? -45.798 10.441 35.374 1.00 28.52 128 THR A CA 1
ATOM 965 C C . THR A 1 152 ? -45.717 10.084 33.887 1.00 28.10 128 THR A C 1
ATOM 966 O O . THR A 1 152 ? -46.753 9.880 33.224 1.00 26.44 128 THR A O 1
ATOM 970 N N . MET A 1 153 ? -44.499 10.029 33.351 1.00 24.93 129 MET A N 1
ATOM 971 C CA . MET A 1 153 ? -44.337 9.759 31.938 1.00 25.05 129 MET A CA 1
ATOM 972 C C . MET A 1 153 ? -44.718 8.319 31.631 1.00 25.29 129 MET A C 1
ATOM 973 O O . MET A 1 153 ? -45.397 8.064 30.638 1.00 25.35 129 MET A O 1
ATOM 978 N N . MET A 1 154 ? -44.296 7.392 32.485 1.00 27.14 130 MET A N 1
ATOM 979 C CA . MET A 1 154 ? -44.681 5.983 32.345 1.00 30.69 130 MET A CA 1
ATOM 980 C C . MET A 1 154 ? -46.200 5.798 32.310 1.00 29.55 130 MET A C 1
ATOM 981 O O . MET A 1 154 ? -46.721 5.057 31.473 1.00 28.03 130 MET A O 1
ATOM 986 N N . LYS A 1 155 ? -46.901 6.493 33.191 1.00 31.06 131 LYS A N 1
ATOM 987 C CA . LYS A 1 155 ? -48.363 6.442 33.209 1.00 34.26 131 LYS A CA 1
ATOM 988 C C . LYS A 1 155 ? -48.972 7.040 31.945 1.00 33.10 131 LYS A C 1
ATOM 989 O O . LYS A 1 155 ? -49.930 6.508 31.400 1.00 32.96 131 LYS A O 1
ATOM 995 N N . GLN A 1 156 ? -48.430 8.168 31.500 1.00 30.69 132 GLN A N 1
ATOM 996 C CA . GLN A 1 156 ? -48.819 8.781 30.237 1.00 29.85 132 GLN A CA 1
ATOM 997 C C . GLN A 1 156 ? -48.534 7.897 29.028 1.00 28.24 132 GLN A C 1
ATOM 998 O O . GLN A 1 156 ? -49.143 8.092 27.984 1.00 29.42 132 GLN A O 1
ATOM 1004 N N . ARG A 1 157 ? -47.579 6.969 29.146 1.00 28.32 133 ARG A N 1
ATOM 1005 C CA . ARG A 1 157 ? -47.070 6.181 28.007 1.00 27.88 133 ARG A CA 1
ATOM 1006 C C . ARG A 1 157 ? -46.576 7.100 26.874 1.00 27.27 133 ARG A C 1
ATOM 1007 O O . ARG A 1 157 ? -46.750 6.823 25.687 1.00 24.93 133 ARG A O 1
ATOM 1011 N N . ALA A 1 158 ? -45.977 8.219 27.276 1.00 25.87 134 ALA A N 1
ATOM 1012 C CA . ALA A 1 158 ? -45.505 9.240 26.348 1.00 25.84 134 ALA A CA 1
ATOM 1013 C C . ALA A 1 158 ? -44.627 10.218 27.124 1.00 25.08 134 ALA A C 1
ATOM 1014 O O . ALA A 1 158 ? -44.824 10.440 28.326 1.00 22.81 134 ALA A O 1
ATOM 1016 N N . GLY A 1 159 ? -43.642 10.780 26.439 1.00 24.89 135 GLY A N 1
ATOM 1017 C CA . GLY A 1 159 ? -42.768 11.757 27.064 1.00 23.28 135 GLY A CA 1
ATOM 1018 C C . GLY A 1 159 ? -41.439 11.878 26.354 1.00 21.71 135 GLY A C 1
ATOM 1019 O O . GLY A 1 159 ? -40.993 10.962 25.664 1.00 20.65 135 GLY A O 1
ATOM 1020 N N . LYS A 1 160 ? -40.814 13.031 26.526 1.00 20.97 136 LYS A N 1
ATOM 1021 C CA . LYS A 1 160 ? -39.471 13.260 26.011 1.00 19.82 136 LYS A CA 1
ATOM 1022 C C . LYS A 1 160 ? -38.609 13.831 27.121 1.00 18.48 136 LYS A C 1
ATOM 1023 O O . LYS A 1 160 ? -38.997 14.803 27.793 1.00 18.03 136 LYS A O 1
ATOM 1029 N N . ILE A 1 161 ? -37.432 13.248 27.298 1.00 17.33 137 ILE A N 1
ATOM 1030 C CA . ILE A 1 161 ? -36.423 13.811 28.183 1.00 16.07 137 ILE A CA 1
ATOM 1031 C C . ILE A 1 161 ? -35.201 14.215 27.351 1.00 16.25 137 ILE A C 1
ATOM 1032 O O . ILE A 1 161 ? -34.697 13.425 26.528 1.00 16.09 137 ILE A O 1
ATOM 1037 N N . ILE A 1 162 ? -34.752 15.454 27.535 1.00 16.68 138 ILE A N 1
ATOM 1038 C CA . ILE A 1 162 ? -33.550 15.953 26.891 1.00 16.40 138 ILE A CA 1
ATOM 1039 C C . ILE A 1 162 ? -32.582 16.436 27.977 1.00 16.22 138 ILE A C 1
ATOM 1040 O O . ILE A 1 162 ? -32.908 17.313 28.797 1.00 16.03 138 ILE A O 1
ATOM 1045 N N . ASN A 1 163 ? -31.422 15.802 28.024 1.00 15.42 139 ASN A N 1
ATOM 1046 C CA . ASN A 1 163 ? -30.427 16.116 29.033 1.00 15.76 139 ASN A CA 1
ATOM 1047 C C . ASN A 1 163 ? -29.359 16.945 28.369 1.00 16.60 139 ASN A C 1
ATOM 1048 O O . ASN A 1 163 ? -28.955 16.651 27.256 1.00 17.03 139 ASN A O 1
ATOM 1053 N N . MET A 1 164 ? -28.933 18.001 29.038 1.00 17.94 140 MET A N 1
ATOM 1054 C CA . MET A 1 164 ? -27.880 18.876 28.510 1.00 19.38 140 MET A CA 1
ATOM 1055 C C . MET A 1 164 ? -26.520 18.380 29.011 1.00 19.00 140 MET A C 1
ATOM 1056 O O . MET A 1 164 ? -26.267 18.331 30.215 1.00 19.62 140 MET A O 1
ATOM 1061 N N . ALA A 1 165 ? -25.679 17.930 28.081 1.00 19.33 141 ALA A N 1
ATOM 1062 C CA . ALA A 1 165 ? -24.312 17.508 28.365 1.00 19.65 141 ALA A CA 1
ATOM 1063 C C . ALA A 1 165 ? -23.339 18.594 27.829 1.00 20.35 141 ALA A C 1
ATOM 1064 O O . ALA A 1 165 ? -23.590 19.786 27.990 1.00 22.31 141 ALA A O 1
ATOM 1066 N N . SER A 1 166 ? -22.259 18.208 27.171 1.00 20.66 142 SER A N 1
ATOM 1067 C CA . SER A 1 166 ? -21.263 19.186 26.656 1.00 20.47 142 SER A CA 1
ATOM 1068 C C . SER A 1 166 ? -20.258 18.392 25.875 1.00 19.51 142 SER A C 1
ATOM 1069 O O . SER A 1 166 ? -19.982 17.249 26.239 1.00 18.28 142 SER A O 1
ATOM 1072 N N . VAL A 1 167 ? -19.673 18.970 24.827 1.00 20.11 143 VAL A N 1
ATOM 1073 C CA . VAL A 1 167 ? -18.678 18.196 24.088 1.00 21.02 143 VAL A CA 1
ATOM 1074 C C . VAL A 1 167 ? -17.470 17.838 24.945 1.00 20.05 143 VAL A C 1
ATOM 1075 O O . VAL A 1 167 ? -16.839 16.820 24.668 1.00 18.86 143 VAL A O 1
ATOM 1079 N N . VAL A 1 168 ? -17.172 18.607 26.004 1.00 19.21 144 VAL A N 1
ATOM 1080 C CA . VAL A 1 168 ? -16.050 18.216 26.873 1.00 20.01 144 VAL A CA 1
ATOM 1081 C C . VAL A 1 168 ? -16.362 16.935 27.656 1.00 19.23 144 VAL A C 1
ATOM 1082 O O . VAL A 1 168 ? -15.462 16.247 28.083 1.00 18.79 144 VAL A O 1
ATOM 1086 N N . GLY A 1 169 ? -17.634 16.606 27.807 1.00 18.76 145 GLY A N 1
ATOM 1087 C CA . GLY A 1 169 ? -18.027 15.298 28.303 1.00 19.74 145 GLY A CA 1
ATOM 1088 C C . GLY A 1 169 ? -17.585 14.152 27.424 1.00 20.83 145 GLY A C 1
ATOM 1089 O O . GLY A 1 169 ? -17.450 13.022 27.907 1.00 22.76 145 GLY A O 1
ATOM 1090 N N . LEU A 1 170 ? -17.371 14.426 26.135 1.00 20.62 146 LEU A N 1
ATOM 1091 C CA . LEU A 1 170 ? -16.927 13.403 25.179 1.00 20.81 146 LEU A CA 1
ATOM 1092 C C . LEU A 1 170 ? -15.414 13.239 25.101 1.00 20.69 146 LEU A C 1
ATOM 1093 O O . LEU A 1 170 ? -14.941 12.127 24.877 1.00 21.08 146 LEU A O 1
ATOM 1098 N N . ILE A 1 171 ? -14.666 14.325 25.276 1.00 19.02 147 ILE A N 1
ATOM 1099 C CA . ILE A 1 171 ? -13.226 14.317 25.006 1.00 19.44 147 ILE A CA 1
ATOM 1100 C C . ILE A 1 171 ? -12.336 14.759 26.161 1.00 18.67 147 ILE A C 1
ATOM 1101 O O . ILE A 1 171 ? -11.123 14.684 26.071 1.00 18.26 147 ILE A O 1
ATOM 1106 N N . GLY A 1 172 ? -12.928 15.252 27.234 1.00 18.64 148 GLY A N 1
ATOM 1107 C CA . GLY A 1 172 ? -12.127 15.696 28.360 1.00 18.59 148 GLY A CA 1
ATOM 1108 C C . GLY A 1 172 ? -11.661 17.100 28.149 1.00 18.90 148 GLY A C 1
ATOM 1109 O O . GLY A 1 172 ? -11.739 17.628 27.040 1.00 20.11 148 GLY A O 1
ATOM 1110 N N . ASN A 1 173 ? -11.186 17.718 29.217 1.00 19.06 149 ASN A N 1
ATOM 1111 C CA . ASN A 1 173 ? -10.745 19.102 29.155 1.00 20.53 149 ASN A CA 1
ATOM 1112 C C . ASN A 1 173 ? -9.970 19.477 30.412 1.00 20.29 149 ASN A C 1
ATOM 1113 O O . ASN A 1 173 ? -10.514 19.431 31.513 1.00 20.04 149 ASN A O 1
ATOM 1118 N N . ALA A 1 174 ? -8.707 19.856 30.243 1.00 21.26 150 ALA A N 1
ATOM 1119 C CA . ALA A 1 174 ? -7.867 20.294 31.373 1.00 21.83 150 ALA A CA 1
ATOM 1120 C C . ALA A 1 174 ? -8.552 21.373 32.200 1.00 21.76 150 ALA A C 1
ATOM 1121 O O . ALA A 1 174 ? -9.162 22.283 31.656 1.00 22.82 150 ALA A O 1
ATOM 1123 N N . GLY A 1 175 ? -8.478 21.260 33.515 1.00 20.41 151 GLY A N 1
ATOM 1124 C CA . GLY A 1 175 ? -9.071 22.254 34.408 1.00 19.85 151 GLY A CA 1
ATOM 1125 C C . GLY A 1 175 ? -10.543 22.074 34.693 1.00 19.83 151 GLY A C 1
ATOM 1126 O O . GLY A 1 175 ? -11.134 22.866 35.444 1.00 20.42 151 GLY A O 1
ATOM 1127 N N . GLN A 1 176 ? -11.130 21.017 34.150 1.00 19.02 152 GLN A N 1
ATOM 1128 C CA . GLN A 1 176 ? -12.564 20.783 34.284 1.00 19.78 152 GLN A CA 1
ATOM 1129 C C . GLN A 1 176 ? -12.947 19.370 34.693 1.00 18.64 152 GLN A C 1
ATOM 1130 O O . GLN A 1 176 ? -14.014 18.889 34.307 1.00 17.53 152 GLN A O 1
ATOM 1136 N N . ALA A 1 177 ? -12.126 18.727 35.518 1.00 17.19 153 ALA A N 1
ATOM 1137 C CA . ALA A 1 177 ? -12.330 17.295 35.840 1.00 17.53 153 ALA A CA 1
ATOM 1138 C C . ALA A 1 177 ? -13.725 17.030 36.413 1.00 17.11 153 ALA A C 1
ATOM 1139 O O . ALA A 1 177 ? -14.372 16.031 36.083 1.00 17.58 153 ALA A O 1
ATOM 1141 N N . ASN A 1 178 ? -14.175 17.925 37.278 1.00 16.13 154 ASN A N 1
ATOM 1142 C CA . ASN A 1 178 ? -15.505 17.841 37.846 1.00 15.21 154 ASN A CA 1
ATOM 1143 C C . ASN A 1 178 ? -16.636 18.018 36.831 1.00 14.97 154 ASN A C 1
ATOM 1144 O O . ASN A 1 178 ? -17.573 17.193 36.781 1.00 15.08 154 ASN A O 1
ATOM 1149 N N . TYR A 1 179 ? -16.558 19.078 36.040 1.00 14.43 155 TYR A N 1
ATOM 1150 C CA . TYR A 1 179 ? -17.534 19.326 34.976 1.00 15.03 155 TYR A CA 1
ATOM 1151 C C . TYR A 1 179 ? -17.566 18.186 33.961 1.00 14.46 155 TYR A C 1
ATOM 1152 O O . TYR A 1 179 ? -18.641 17.726 33.567 1.00 14.33 155 TYR A O 1
ATOM 1161 N N . VAL A 1 180 ? -16.395 17.734 33.539 1.00 14.96 156 VAL A N 1
ATOM 1162 C CA . VAL A 1 180 ? -16.301 16.638 32.552 1.00 14.80 156 VAL A CA 1
ATOM 1163 C C . VAL A 1 180 ? -16.926 15.363 33.107 1.00 15.28 156 VAL A C 1
ATOM 1164 O O . VAL A 1 180 ? -17.735 14.707 32.427 1.00 15.16 156 VAL A O 1
ATOM 1168 N N . ALA A 1 181 ? -16.559 15.004 34.340 1.00 15.32 157 ALA A N 1
ATOM 1169 C CA . ALA A 1 181 ? -17.084 13.803 34.956 1.00 15.14 157 ALA A CA 1
ATOM 1170 C C . ALA A 1 181 ? -18.606 13.863 35.050 1.00 15.24 157 ALA A C 1
ATOM 1171 O O . ALA A 1 181 ? -19.288 12.867 34.789 1.00 14.75 157 ALA A O 1
ATOM 1173 N N . SER A 1 182 ? -19.129 15.038 35.408 1.00 15.25 158 SER A N 1
ATOM 1174 C CA . SER A 1 182 ? -20.558 15.233 35.541 1.00 15.30 158 SER A CA 1
ATOM 1175 C C . SER A 1 182 ? -21.279 15.098 34.202 1.00 15.29 158 SER A C 1
ATOM 1176 O O . SER A 1 182 ? -22.327 14.462 34.124 1.00 15.37 158 SER A O 1
ATOM 1179 N N . LYS A 1 183 ? -20.724 15.655 33.133 1.00 15.54 159 LYS A N 1
ATOM 1180 C CA . LYS A 1 183 ? -21.388 15.594 31.841 1.00 16.14 159 LYS A CA 1
ATOM 1181 C C . LYS A 1 183 ? -21.212 14.245 31.140 1.00 15.12 159 LYS A C 1
ATOM 1182 O O . LYS A 1 183 ? -22.128 13.775 30.448 1.00 15.25 159 LYS A O 1
ATOM 1188 N N . ALA A 1 184 ? -20.057 13.619 31.317 1.00 14.16 160 ALA A N 1
ATOM 1189 C CA . ALA A 1 184 ? -19.873 12.250 30.867 1.00 13.99 160 ALA A CA 1
ATOM 1190 C C . ALA A 1 184 ? -20.826 11.326 31.631 1.00 14.00 160 ALA A C 1
ATOM 1191 O O . ALA A 1 184 ? -21.425 10.419 31.045 1.00 13.83 160 ALA A O 1
ATOM 1193 N N . GLY A 1 185 ? -20.986 11.578 32.926 1.00 13.74 161 GLY A N 1
ATOM 1194 C CA . GLY A 1 185 ? -21.920 10.840 33.727 1.00 14.27 161 GLY A CA 1
ATOM 1195 C C . GLY A 1 185 ? -23.339 11.038 33.206 1.00 14.84 161 GLY A C 1
ATOM 1196 O O . GLY A 1 185 ? -24.103 10.094 33.125 1.00 14.92 161 GLY A O 1
ATOM 1197 N N . VAL A 1 186 ? -23.688 12.275 32.861 1.00 15.39 162 VAL A N 1
ATOM 1198 C CA . VAL A 1 186 ? -25.014 12.574 32.329 1.00 15.62 162 VAL A CA 1
ATOM 1199 C C . VAL A 1 186 ? -25.296 11.811 31.023 1.00 16.00 162 VAL A C 1
ATOM 1200 O O . VAL A 1 186 ? -26.428 11.357 30.778 1.00 16.29 162 VAL A O 1
ATOM 1204 N N . ILE A 1 187 ? -24.285 11.679 30.176 1.00 16.48 163 ILE A N 1
ATOM 1205 C CA . ILE A 1 187 ? -24.429 10.895 28.960 1.00 16.92 163 ILE A CA 1
ATOM 1206 C C . ILE A 1 187 ? -24.714 9.420 29.289 1.00 17.20 163 ILE A C 1
ATOM 1207 O O . ILE A 1 187 ? -25.646 8.827 28.737 1.00 18.10 163 ILE A O 1
ATOM 1212 N N . GLY A 1 188 ? -23.981 8.825 30.222 1.00 17.05 164 GLY A N 1
ATOM 1213 C CA . GLY A 1 188 ? -24.301 7.455 30.638 1.00 17.06 164 GLY A CA 1
ATOM 1214 C C . GLY A 1 188 ? -25.698 7.297 31.239 1.00 17.75 164 GLY A C 1
ATOM 1215 O O . GLY A 1 188 ? -26.440 6.346 30.923 1.00 15.97 164 GLY A O 1
ATOM 1216 N N . LEU A 1 189 ? -26.068 8.233 32.108 1.00 17.75 165 LEU A N 1
ATOM 1217 C CA . LEU A 1 189 ? -27.381 8.231 32.734 1.00 18.71 165 LEU A CA 1
ATOM 1218 C C . LEU A 1 189 ? -28.505 8.328 31.689 1.00 17.87 165 LEU A C 1
ATOM 1219 O O . LEU A 1 189 ? -29.558 7.705 31.849 1.00 16.52 165 LEU A O 1
ATOM 1224 N N . THR A 1 190 ? -28.262 9.100 30.628 1.00 16.73 166 THR A N 1
ATOM 1225 C CA . THR A 1 190 ? -29.193 9.246 29.506 1.00 16.82 166 THR A CA 1
ATOM 1226 C C . THR A 1 190 ? -29.480 7.874 28.894 1.00 16.31 166 THR A C 1
ATOM 1227 O O . THR A 1 190 ? -30.607 7.566 28.540 1.00 15.45 166 THR A O 1
ATOM 1231 N N . LYS A 1 191 ? -28.451 7.053 28.784 1.00 17.22 167 LYS A N 1
ATOM 1232 C CA . LYS A 1 191 ? -28.579 5.727 28.138 1.00 18.42 167 LYS A CA 1
ATOM 1233 C C . LYS A 1 191 ? -29.355 4.759 29.035 1.00 18.43 167 LYS A C 1
ATOM 1234 O O . LYS A 1 191 ? -30.282 4.080 28.569 1.00 19.82 167 LYS A O 1
ATOM 1240 N N . THR A 1 192 ? -29.014 4.711 30.317 1.00 17.82 168 THR A N 1
ATOM 1241 C CA . THR A 1 192 ? -29.802 3.906 31.282 1.00 18.11 168 THR A CA 1
ATOM 1242 C C . THR A 1 192 ? -31.280 4.315 31.274 1.00 17.39 168 THR A C 1
ATOM 1243 O O . THR A 1 192 ? -32.169 3.466 31.233 1.00 17.65 168 THR A O 1
ATOM 1247 N N . THR A 1 193 ? -31.529 5.612 31.328 1.00 17.01 169 THR A N 1
ATOM 1248 C CA . THR A 1 193 ? -32.885 6.142 31.392 1.00 16.50 169 THR A CA 1
ATOM 1249 C C . THR A 1 193 ? -33.653 5.729 30.130 1.00 16.94 169 THR A C 1
ATOM 1250 O O . THR A 1 193 ? -34.787 5.226 30.210 1.00 17.07 169 THR A O 1
ATOM 1254 N N . ALA A 1 194 ? -33.018 5.903 28.975 1.00 15.64 170 ALA A N 1
ATOM 1255 C CA . ALA A 1 194 ? -33.615 5.530 27.716 1.00 16.03 170 ALA A CA 1
ATOM 1256 C C . ALA A 1 194 ? -34.003 4.056 27.727 1.00 16.62 170 ALA A C 1
ATOM 1257 O O . ALA A 1 194 ? -35.097 3.698 27.283 1.00 16.69 170 ALA A O 1
ATOM 1259 N N . ARG A 1 195 ? -33.138 3.213 28.282 1.00 17.26 171 ARG A N 1
ATOM 1260 C CA . ARG A 1 195 ? -33.402 1.778 28.357 1.00 18.57 171 ARG A CA 1
ATOM 1261 C C . ARG A 1 195 ? -34.579 1.446 29.253 1.00 19.89 171 ARG A C 1
ATOM 1262 O O . ARG A 1 195 ? -35.429 0.612 28.893 1.00 21.03 171 ARG A O 1
ATOM 1270 N N . GLU A 1 196 ? -34.666 2.126 30.392 1.00 20.51 172 GLU A N 1
ATOM 1271 C CA . GLU A 1 196 ? -35.697 1.825 31.367 1.00 21.10 172 GLU A CA 1
ATOM 1272 C C . GLU A 1 196 ? -37.058 2.353 30.954 1.00 21.37 172 GLU A C 1
ATOM 1273 O O . GLU A 1 196 ? -38.065 1.814 31.380 1.00 20.26 172 GLU A O 1
ATOM 1279 N N . LEU A 1 197 ? -37.086 3.418 30.165 1.00 20.10 173 LEU A N 1
ATOM 1280 C CA . LEU A 1 197 ? -38.337 4.066 29.785 1.00 20.59 173 LEU A CA 1
ATOM 1281 C C . LEU A 1 197 ? -38.767 3.778 28.355 1.00 20.11 173 LEU A C 1
ATOM 1282 O O . LEU A 1 197 ? -39.880 4.102 27.979 1.00 19.90 173 LEU A O 1
ATOM 1287 N N . ALA A 1 198 ? -37.896 3.179 27.546 1.00 20.64 174 ALA A N 1
ATOM 1288 C CA . ALA A 1 198 ? -38.257 2.827 26.184 1.00 21.96 174 ALA A CA 1
ATOM 1289 C C . ALA A 1 198 ? -39.544 1.980 26.094 1.00 23.08 174 ALA A C 1
ATOM 1290 O O . ALA A 1 198 ? -40.316 2.181 25.166 1.00 24.50 174 ALA A O 1
ATOM 1292 N N . PRO A 1 199 ? -39.768 1.040 27.038 1.00 24.73 175 PRO A N 1
ATOM 1293 C CA . PRO A 1 199 ? -40.960 0.190 26.852 1.00 27.10 175 PRO A CA 1
ATOM 1294 C C . PRO A 1 199 ? -42.295 0.904 27.072 1.00 27.60 175 PRO A C 1
ATOM 1295 O O . PRO A 1 199 ? -43.324 0.352 26.723 1.00 28.16 175 PRO A O 1
ATOM 1299 N N . ARG A 1 200 ? -42.276 2.115 27.628 1.00 27.81 176 ARG A N 1
ATOM 1300 C CA . ARG A 1 200 ? -43.478 2.923 27.722 1.00 29.24 176 ARG A CA 1
ATOM 1301 C C . ARG A 1 200 ? -43.501 4.042 26.675 1.00 27.91 176 ARG A C 1
ATOM 1302 O O . ARG A 1 200 ? -44.284 4.972 26.780 1.00 27.38 176 ARG A O 1
ATOM 1310 N N . GLY A 1 201 ? -42.658 3.933 25.645 1.00 26.74 177 GLY A N 1
ATOM 1311 C CA . GLY A 1 201 ? -42.649 4.898 24.545 1.00 26.54 177 GLY A CA 1
ATOM 1312 C C . GLY A 1 201 ? -42.067 6.276 24.861 1.00 25.57 177 GLY A C 1
ATOM 1313 O O . GLY A 1 201 ? -42.444 7.248 24.228 1.00 24.81 177 GLY A O 1
ATOM 1314 N N . ILE A 1 202 ? -41.156 6.355 25.835 1.00 23.28 178 ILE A N 1
ATOM 1315 C CA . ILE A 1 202 ? -40.514 7.626 26.234 1.00 23.29 178 ILE A CA 1
ATOM 1316 C C . ILE A 1 202 ? -39.155 7.736 25.566 1.00 21.47 178 ILE A C 1
ATOM 1317 O O . ILE A 1 202 ? -38.359 6.816 25.678 1.00 22.67 178 ILE A O 1
ATOM 1322 N N . ASN A 1 203 ? -38.885 8.852 24.899 1.00 20.02 179 ASN A N 1
ATOM 1323 C CA . ASN A 1 203 ? -37.593 9.096 24.277 1.00 19.06 179 ASN A CA 1
ATOM 1324 C C . ASN A 1 203 ? -36.688 9.874 25.221 1.00 18.41 179 ASN A C 1
ATOM 1325 O O . ASN A 1 203 ? -37.137 10.845 25.855 1.00 17.31 179 ASN A O 1
ATOM 1330 N N . VAL A 1 204 ? -35.424 9.452 25.312 1.00 17.34 180 VAL A N 1
ATOM 1331 C CA . VAL A 1 204 ? -34.463 10.093 26.197 1.00 16.99 180 VAL A CA 1
ATOM 1332 C C . VAL A 1 204 ? -33.159 10.292 25.444 1.00 16.26 180 VAL A C 1
ATOM 1333 O O . VAL A 1 204 ? -32.522 9.308 25.024 1.00 15.74 180 VAL A O 1
ATOM 1337 N N . ASN A 1 205 ? -32.790 11.553 25.255 1.00 14.96 181 ASN A N 1
ATOM 1338 C CA . ASN A 1 205 ? -31.608 11.904 24.505 1.00 15.64 181 ASN A CA 1
ATOM 1339 C C . ASN A 1 205 ? -30.843 13.023 25.180 1.00 15.76 181 ASN A C 1
ATOM 1340 O O . ASN A 1 205 ? -31.360 13.653 26.123 1.00 15.90 181 ASN A O 1
ATOM 1345 N N . ALA A 1 206 ? -29.612 13.242 24.726 1.00 15.47 182 ALA A N 1
ATOM 1346 C CA . ALA A 1 206 ? -28.783 14.343 25.242 1.00 15.20 182 ALA A CA 1
ATOM 1347 C C . ALA A 1 206 ? -28.325 15.262 24.123 1.00 15.21 182 ALA A C 1
ATOM 1348 O O . ALA A 1 206 ? -28.156 14.829 22.979 1.00 14.94 182 ALA A O 1
ATOM 1350 N N . VAL A 1 207 ? -28.166 16.539 24.443 1.00 15.24 183 VAL A N 1
ATOM 1351 C CA . VAL A 1 207 ? -27.566 17.524 23.556 1.00 16.07 183 VAL A CA 1
ATOM 1352 C C . VAL A 1 207 ? -26.199 17.943 24.149 1.00 16.65 183 VAL A C 1
ATOM 1353 O O . VAL A 1 207 ? -26.098 18.250 25.338 1.00 17.79 183 VAL A O 1
ATOM 1357 N N . ALA A 1 208 ? -25.168 17.925 23.309 1.00 16.33 184 ALA A N 1
ATOM 1358 C CA . ALA A 1 208 ? -23.792 18.298 23.687 1.00 16.02 184 ALA A CA 1
ATOM 1359 C C . ALA A 1 208 ? -23.337 19.544 22.937 1.00 16.52 184 ALA A C 1
ATOM 1360 O O . ALA A 1 208 ? -22.763 19.445 21.806 1.00 15.42 184 ALA A O 1
ATOM 1362 N N . PRO A 1 209 ? -23.595 20.728 23.533 1.00 16.36 185 PRO A N 1
ATOM 1363 C CA . PRO A 1 209 ? -23.114 21.974 22.918 1.00 17.08 185 PRO A CA 1
ATOM 1364 C C . PRO A 1 209 ? -21.595 22.113 22.883 1.00 17.82 185 PRO A C 1
ATOM 1365 O O . PRO A 1 209 ? -20.890 21.597 23.765 1.00 17.70 185 PRO A O 1
ATOM 1369 N N . GLY A 1 210 ? -21.101 22.825 21.873 1.00 19.25 186 GLY A N 1
ATOM 1370 C CA . GLY A 1 210 ? -19.698 23.201 21.782 1.00 19.46 186 GLY A CA 1
ATOM 1371 C C . GLY A 1 210 ? -19.531 24.597 22.368 1.00 20.83 186 GLY A C 1
ATOM 1372 O O . GLY A 1 210 ? -20.043 24.881 23.452 1.00 19.68 186 GLY A O 1
ATOM 1373 N N . PHE A 1 211 ? -18.834 25.463 21.647 1.00 22.51 187 PHE A N 1
ATOM 1374 C CA . PHE A 1 211 ? -18.603 26.839 22.088 1.00 24.83 187 PHE A CA 1
ATOM 1375 C C . PHE A 1 211 ? -19.728 27.724 21.563 1.00 23.67 187 PHE A C 1
ATOM 1376 O O . PHE A 1 211 ? -19.860 27.898 20.352 1.00 22.21 187 PHE A O 1
ATOM 1384 N N . ILE A 1 212 ? -20.537 28.255 22.480 1.00 22.95 188 ILE A N 1
ATOM 1385 C CA . ILE A 1 212 ? -21.715 29.043 22.140 1.00 23.56 188 ILE A CA 1
ATOM 1386 C C . ILE A 1 212 ? -21.504 30.502 22.573 1.00 24.86 188 ILE A C 1
ATOM 1387 O O . ILE A 1 212 ? -21.034 30.771 23.683 1.00 24.73 188 ILE A O 1
ATOM 1392 N N . THR A 1 213 ? -21.854 31.429 21.688 1.00 24.60 189 THR A N 1
ATOM 1393 C CA . THR A 1 213 ? -21.723 32.853 21.946 1.00 26.23 189 THR A CA 1
ATOM 1394 C C . THR A 1 213 ? -22.504 33.287 23.198 1.00 28.20 189 THR A C 1
ATOM 1395 O O . THR A 1 213 ? -23.635 32.887 23.392 1.00 25.63 189 THR A O 1
ATOM 1399 N N . THR A 1 214 ? -21.873 34.115 24.024 1.00 29.49 190 THR A N 1
ATOM 1400 C CA . THR A 1 214 ? -22.547 34.807 25.118 1.00 32.46 190 THR A CA 1
ATOM 1401 C C . THR A 1 214 ? -22.324 36.301 24.903 1.00 34.00 190 THR A C 1
ATOM 1402 O O . THR A 1 214 ? -21.563 36.703 24.025 1.00 31.65 190 THR A O 1
ATOM 1406 N N . ASP A 1 215 ? -22.921 37.148 25.727 1.00 37.29 191 ASP A N 1
ATOM 1407 C CA . ASP A 1 215 ? -22.707 38.587 25.512 1.00 38.51 191 ASP A CA 1
ATOM 1408 C C . ASP A 1 215 ? -21.303 39.090 25.949 1.00 34.69 191 ASP A C 1
ATOM 1409 O O . ASP A 1 215 ? -20.974 40.256 25.756 1.00 38.75 191 ASP A O 1
ATOM 1414 N N . MET A 1 216 ? -20.474 38.211 26.506 1.00 33.72 192 MET A N 1
ATOM 1415 C CA . MET A 1 216 ? -19.061 38.510 26.772 1.00 34.89 192 MET A CA 1
ATOM 1416 C C . MET A 1 216 ? -18.128 38.091 25.633 1.00 30.57 192 MET A C 1
ATOM 1417 O O . MET A 1 216 ? -16.988 38.536 25.573 1.00 28.22 192 MET A O 1
ATOM 1422 N N . THR A 1 217 ? -18.591 37.209 24.751 1.00 28.07 193 THR A N 1
ATOM 1423 C CA . THR A 1 217 ? -17.724 36.634 23.706 1.00 25.64 193 THR A CA 1
ATOM 1424 C C . THR A 1 217 ? -16.988 37.687 22.872 1.00 26.42 193 THR A C 1
ATOM 1425 O O . THR A 1 217 ? -15.783 37.591 22.640 1.00 25.27 193 THR A O 1
ATOM 1429 N N . ASP A 1 218 ? -17.734 38.689 22.451 1.00 28.98 194 ASP A N 1
ATOM 1430 C CA . ASP A 1 218 ? -17.226 39.801 21.641 1.00 34.45 194 ASP A CA 1
ATOM 1431 C C . ASP A 1 218 ? -16.089 40.583 22.334 1.00 32.96 194 ASP A C 1
ATOM 1432 O O . ASP A 1 218 ? -15.207 41.127 21.668 1.00 31.41 194 ASP A O 1
ATOM 1437 N N . LYS A 1 219 ? -16.125 40.607 23.668 1.00 30.54 195 LYS A N 1
ATOM 1438 C CA . LYS A 1 219 ? -15.115 41.285 24.509 1.00 31.00 195 LYS A CA 1
ATOM 1439 C C . LYS A 1 219 ? -13.783 40.548 24.637 1.00 29.42 195 LYS A C 1
ATOM 1440 O O . LYS A 1 219 ? -12.808 41.120 25.114 1.00 29.96 195 LYS A O 1
ATOM 1446 N N . LEU A 1 220 ? -13.727 39.273 24.261 1.00 27.17 196 LEU A N 1
ATOM 1447 C CA . LEU A 1 220 ? -12.504 38.497 24.443 1.00 26.61 196 LEU A CA 1
ATOM 1448 C C . LEU A 1 220 ? -11.376 39.043 23.566 1.00 27.70 196 LEU A C 1
ATOM 1449 O O . LEU A 1 220 ? -11.629 39.630 22.523 1.00 27.23 196 LEU A O 1
ATOM 1454 N N . ASP A 1 221 ? -10.140 38.838 24.000 1.00 28.51 197 ASP A N 1
ATOM 1455 C CA . ASP A 1 221 ? -8.965 39.199 23.205 1.00 31.89 197 ASP A CA 1
ATOM 1456 C C . ASP A 1 221 ? -8.950 38.415 21.886 1.00 32.33 197 ASP A C 1
ATOM 1457 O O . ASP A 1 221 ? -9.447 37.291 21.813 1.00 28.82 197 ASP A O 1
ATOM 1462 N N . GLU A 1 222 ? -8.374 39.000 20.849 1.00 34.28 198 GLU A N 1
ATOM 1463 C CA . GLU A 1 222 ? -8.399 38.371 19.527 1.00 36.89 198 GLU A CA 1
ATOM 1464 C C . GLU A 1 222 ? -7.644 37.045 19.538 1.00 36.12 198 GLU A C 1
ATOM 1465 O O . GLU A 1 222 ? -8.076 36.062 18.923 1.00 35.06 198 GLU A O 1
ATOM 1471 N N . LYS A 1 223 ? -6.531 37.020 20.261 1.00 34.84 199 LYS A N 1
ATOM 1472 C CA . LYS A 1 223 ? -5.762 35.800 20.461 1.00 36.65 199 LYS A CA 1
ATOM 1473 C C . LYS A 1 223 ? -6.611 34.690 21.087 1.00 33.22 199 LYS A C 1
ATOM 1474 O O . LYS A 1 223 ? -6.504 33.517 20.693 1.00 29.97 199 LYS A O 1
ATOM 1480 N N . THR A 1 224 ? -7.435 35.058 22.070 1.00 29.50 200 THR A N 1
ATOM 1481 C CA . THR A 1 224 ? -8.294 34.091 22.726 1.00 28.96 200 THR A CA 1
ATOM 1482 C C . THR A 1 224 ? -9.337 33.552 21.744 1.00 26.42 200 THR A C 1
ATOM 1483 O O . THR A 1 224 ? -9.561 32.356 21.686 1.00 26.70 200 THR A O 1
ATOM 1487 N N . LYS A 1 225 ? -9.972 34.439 20.994 1.00 26.79 201 LYS A N 1
ATOM 1488 C CA . LYS A 1 225 ? -10.996 34.036 20.039 1.00 29.12 201 LYS A CA 1
ATOM 1489 C C . LYS A 1 225 ? -10.404 33.141 18.952 1.00 29.54 201 LYS A C 1
ATOM 1490 O O . LYS A 1 225 ? -11.019 32.145 18.568 1.00 26.83 201 LYS A O 1
ATOM 1496 N N . GLU A 1 226 ? -9.217 33.491 18.466 1.00 30.24 202 GLU A N 1
ATOM 1497 C CA . GLU A 1 226 ? -8.575 32.714 17.396 1.00 33.60 202 GLU A CA 1
ATOM 1498 C C . GLU A 1 226 ? -8.192 31.305 17.825 1.00 31.45 202 GLU A C 1
ATOM 1499 O O . GLU A 1 226 ? -8.372 30.362 17.060 1.00 29.51 202 GLU A O 1
ATOM 1505 N N . ALA A 1 227 ? -7.683 31.157 19.046 1.00 29.26 203 ALA A N 1
ATOM 1506 C CA . ALA A 1 227 ? -7.388 29.838 19.588 1.00 29.57 203 ALA A CA 1
ATOM 1507 C C . ALA A 1 227 ? -8.652 28.962 19.749 1.00 28.39 203 ALA A C 1
ATOM 1508 O O . ALA A 1 227 ? -8.607 27.767 19.529 1.00 26.93 203 ALA A O 1
ATOM 1510 N N . MET A 1 228 ? -9.769 29.550 20.139 1.00 27.65 204 MET A N 1
ATOM 1511 C CA . MET A 1 228 ? -11.026 28.799 20.209 1.00 28.37 204 MET A CA 1
ATOM 1512 C C . MET A 1 228 ? -11.561 28.447 18.810 1.00 26.76 204 MET A C 1
ATOM 1513 O O . MET A 1 228 ? -11.926 27.298 18.551 1.00 25.14 204 MET A O 1
ATOM 1518 N N . LEU A 1 229 ? -11.623 29.428 17.916 1.00 24.69 205 LEU A N 1
ATOM 1519 C CA . LEU A 1 229 ? -12.153 29.200 16.568 1.00 24.90 205 LEU A CA 1
ATOM 1520 C C . LEU A 1 229 ? -11.295 28.214 15.745 1.00 24.22 205 LEU A C 1
ATOM 1521 O O . LEU A 1 229 ? -11.816 27.493 14.898 1.00 23.63 205 LEU A O 1
ATOM 1526 N N . ALA A 1 230 ? -9.995 28.161 16.020 1.00 24.63 206 ALA A N 1
ATOM 1527 C CA . ALA A 1 230 ? -9.121 27.170 15.392 1.00 23.34 206 ALA A CA 1
ATOM 1528 C C . ALA A 1 230 ? -9.583 25.741 15.680 1.00 22.87 206 ALA A C 1
ATOM 1529 O O . ALA A 1 230 ? -9.274 24.839 14.929 1.00 21.95 206 ALA A O 1
ATOM 1531 N N . GLN A 1 231 ? -10.302 25.519 16.778 1.00 22.73 207 GLN A N 1
ATOM 1532 C CA . GLN A 1 231 ? -10.737 24.171 17.121 1.00 22.71 207 GLN A CA 1
ATOM 1533 C C . GLN A 1 231 ? -12.088 23.805 16.461 1.00 20.98 207 GLN A C 1
ATOM 1534 O O . GLN A 1 231 ? -12.554 22.687 16.625 1.00 20.23 207 GLN A O 1
ATOM 1540 N N . ILE A 1 232 ? -12.702 24.757 15.756 1.00 18.76 208 ILE A N 1
ATOM 1541 C CA . ILE A 1 232 ? -14.054 24.611 15.192 1.00 17.47 208 ILE A CA 1
ATOM 1542 C C . ILE A 1 232 ? -14.001 24.654 13.657 1.00 17.56 208 ILE A C 1
ATOM 1543 O O . ILE A 1 232 ? -13.766 25.711 13.081 1.00 16.34 208 ILE A O 1
ATOM 1548 N N . PRO A 1 233 ? -14.276 23.517 12.981 1.00 18.59 209 PRO A N 1
ATOM 1549 C CA . PRO A 1 233 ? -14.333 23.514 11.506 1.00 18.69 209 PRO A CA 1
ATOM 1550 C C . PRO A 1 233 ? -15.229 24.591 10.885 1.00 18.24 209 PRO A C 1
ATOM 1551 O O . PRO A 1 233 ? -14.818 25.225 9.934 1.00 16.90 209 PRO A O 1
ATOM 1555 N N . LEU A 1 234 ? -16.430 24.807 11.412 1.00 18.09 210 LEU A N 1
ATOM 1556 C CA . LEU A 1 234 ? -17.300 25.852 10.865 1.00 18.96 210 LEU A CA 1
ATOM 1557 C C . LEU A 1 234 ? -16.727 27.268 11.074 1.00 19.97 210 LEU A C 1
ATOM 1558 O O . LEU A 1 234 ? -17.155 28.197 10.409 1.00 20.53 210 LEU A O 1
ATOM 1563 N N . GLY A 1 235 ? -15.757 27.421 11.970 1.00 20.25 211 GLY A N 1
ATOM 1564 C CA . GLY A 1 235 ? -15.008 28.667 12.072 1.00 20.50 211 GLY A CA 1
ATOM 1565 C C . GLY A 1 235 ? -15.741 29.799 12.758 1.00 21.06 211 GLY A C 1
ATOM 1566 O O . GLY A 1 235 ? -15.437 30.950 12.511 1.00 20.97 211 GLY A O 1
ATOM 1567 N N . ALA A 1 236 ? -16.687 29.476 13.645 1.00 19.99 212 ALA A N 1
ATOM 1568 C CA . ALA A 1 236 ? -17.460 30.490 14.354 1.00 20.45 212 ALA A CA 1
ATOM 1569 C C . ALA A 1 236 ? -18.064 29.837 15.583 1.00 19.65 212 ALA A C 1
ATOM 1570 O O . ALA A 1 236 ? -18.292 28.626 15.600 1.00 19.69 212 ALA A O 1
ATOM 1572 N N . TYR A 1 237 ? -18.319 30.635 16.605 1.00 18.81 213 TYR A N 1
ATOM 1573 C CA . TYR A 1 237 ? -19.089 30.172 17.761 1.00 19.23 213 TYR A CA 1
ATOM 1574 C C . TYR A 1 237 ? -20.528 29.919 17.323 1.00 18.98 213 TYR A C 1
ATOM 1575 O O . TYR A 1 237 ? -21.005 30.559 16.395 1.00 16.69 213 TYR A O 1
ATOM 1584 N N . GLY A 1 238 ? -21.227 29.041 18.044 1.00 18.78 214 GLY A N 1
ATOM 1585 C CA . GLY A 1 238 ? -22.640 28.795 17.790 1.00 19.96 214 GLY A CA 1
ATOM 1586 C C . GLY A 1 238 ? -23.527 29.792 18.527 1.00 19.74 214 GLY A C 1
ATOM 1587 O O . GLY A 1 238 ? -23.043 30.672 19.241 1.00 19.53 214 GLY A O 1
ATOM 1588 N N . THR A 1 239 ? -24.831 29.667 18.314 1.00 20.88 215 THR A N 1
ATOM 1589 C CA . THR A 1 239 ? -25.812 30.483 19.002 1.00 20.80 215 THR A CA 1
ATOM 1590 C C . THR A 1 239 ? -26.656 29.643 19.958 1.00 20.47 215 THR A C 1
ATOM 1591 O O . THR A 1 239 ? -26.775 28.406 19.819 1.00 18.37 215 THR A O 1
ATOM 1595 N N . THR A 1 240 ? -27.277 30.317 20.916 1.00 20.25 216 THR A N 1
ATOM 1596 C CA . THR A 1 240 ? -28.188 29.662 21.830 1.00 21.23 216 THR A CA 1
ATOM 1597 C C . THR A 1 240 ? -29.391 29.090 21.053 1.00 22.02 216 THR A C 1
ATOM 1598 O O . THR A 1 240 ? -29.949 28.083 21.457 1.00 22.06 216 THR A O 1
ATOM 1602 N N . GLU A 1 241 ? -29.784 29.731 19.952 1.00 22.40 217 GLU A N 1
ATOM 1603 C CA . GLU A 1 241 ? -30.843 29.201 19.087 1.00 24.94 217 GLU A CA 1
ATOM 1604 C C . GLU A 1 241 ? -30.477 27.856 18.450 1.00 22.54 217 GLU A C 1
ATOM 1605 O O . GLU A 1 241 ? -31.333 27.005 18.298 1.00 21.84 217 GLU A O 1
ATOM 1611 N N . ASP A 1 242 ? -29.214 27.674 18.092 1.00 21.80 218 ASP A N 1
ATOM 1612 C CA . ASP A 1 242 ? -28.722 26.374 17.595 1.00 20.41 218 ASP A CA 1
ATOM 1613 C C . ASP A 1 242 ? -28.986 25.286 18.637 1.00 19.70 218 ASP A C 1
ATOM 1614 O O . ASP A 1 242 ? -29.514 24.202 18.309 1.00 18.63 218 ASP A O 1
ATOM 1619 N N . ILE A 1 243 ? -28.658 25.569 19.894 1.00 18.63 219 ILE A N 1
ATOM 1620 C CA . ILE A 1 243 ? -28.911 24.596 20.957 1.00 19.23 219 ILE A CA 1
ATOM 1621 C C . ILE A 1 243 ? -30.421 24.393 21.165 1.00 18.84 219 ILE A C 1
ATOM 1622 O O . ILE A 1 243 ? -30.891 23.263 21.263 1.00 17.63 219 ILE A O 1
ATOM 1627 N N . ALA A 1 244 ? -31.178 25.483 21.239 1.00 18.53 220 ALA A N 1
ATOM 1628 C CA . ALA A 1 244 ? -32.630 25.375 21.394 1.00 19.15 220 ALA A CA 1
ATOM 1629 C C . ALA A 1 244 ? -33.267 24.579 20.266 1.00 18.51 220 ALA A C 1
ATOM 1630 O O . ALA A 1 244 ? -34.145 23.770 20.534 1.00 18.30 220 ALA A O 1
ATOM 1632 N N . ASN A 1 245 ? -32.790 24.767 19.027 1.00 18.82 221 ASN A N 1
ATOM 1633 C CA . ASN A 1 245 ? -33.286 24.001 17.878 1.00 18.55 221 ASN A CA 1
ATOM 1634 C C . ASN A 1 245 ? -33.044 22.491 17.970 1.00 18.37 221 ASN A C 1
ATOM 1635 O O . ASN A 1 245 ? -33.893 21.699 17.535 1.00 16.04 221 ASN A O 1
ATOM 1640 N N . ALA A 1 246 ? -31.918 22.079 18.547 1.00 16.49 222 ALA A N 1
ATOM 1641 C CA . ALA A 1 246 ? -31.654 20.653 18.719 1.00 16.74 222 ALA A CA 1
ATOM 1642 C C . ALA A 1 246 ? -32.566 20.061 19.793 1.00 16.39 222 ALA A C 1
ATOM 1643 O O . ALA A 1 246 ? -33.096 18.953 19.631 1.00 16.43 222 ALA A O 1
ATOM 1645 N N . VAL A 1 247 ? -32.798 20.818 20.867 1.00 16.21 223 VAL A N 1
ATOM 1646 C CA . VAL A 1 247 ? -33.692 20.369 21.925 1.00 16.12 223 VAL A CA 1
ATOM 1647 C C . VAL A 1 247 ? -35.097 20.192 21.345 1.00 17.06 223 VAL A C 1
ATOM 1648 O O . VAL A 1 247 ? -35.763 19.183 21.605 1.00 17.54 223 VAL A O 1
ATOM 1652 N N . LEU A 1 248 ? -35.533 21.170 20.556 1.00 17.22 224 LEU A N 1
ATOM 1653 C CA . LEU A 1 248 ? -36.863 21.154 19.982 1.00 18.39 224 LEU A CA 1
ATOM 1654 C C . LEU A 1 248 ? -37.033 19.911 19.114 1.00 18.17 224 LEU A C 1
ATOM 1655 O O . LEU A 1 248 ? -38.011 19.186 19.251 1.00 17.87 224 LEU A O 1
ATOM 1660 N N . PHE A 1 249 ? -36.068 19.664 18.226 1.00 17.19 225 PHE A N 1
ATOM 1661 C CA . PHE A 1 249 ? -36.060 18.424 17.427 1.00 17.00 225 PHE A CA 1
ATOM 1662 C C . PHE A 1 249 ? -36.241 17.186 18.306 1.00 16.79 225 PHE A C 1
ATOM 1663 O O . PHE A 1 249 ? -37.141 16.373 18.062 1.00 16.50 225 PHE A O 1
ATOM 1671 N N . LEU A 1 250 ? -35.447 17.082 19.362 1.00 16.63 226 LEU A N 1
ATOM 1672 C CA . LEU A 1 250 ? -35.500 15.913 20.237 1.00 17.10 226 LEU A CA 1
ATOM 1673 C C . LEU A 1 250 ? -36.733 15.855 21.135 1.00 17.75 226 LEU A C 1
ATOM 1674 O O . LEU A 1 250 ? -37.018 14.805 21.697 1.00 18.37 226 LEU A O 1
ATOM 1679 N N . ALA A 1 251 ? -37.470 16.967 21.248 1.00 18.89 227 ALA A N 1
ATOM 1680 C CA . ALA A 1 251 ? -38.717 17.021 22.021 1.00 19.46 227 ALA A CA 1
ATOM 1681 C C . ALA A 1 251 ? -39.954 16.817 21.142 1.00 20.56 227 ALA A C 1
ATOM 1682 O O . ALA A 1 251 ? -41.060 16.824 21.649 1.00 22.98 227 ALA A O 1
ATOM 1684 N N . SER A 1 252 ? -39.763 16.621 19.842 1.00 22.06 228 SER A N 1
ATOM 1685 C CA . SER A 1 252 ? -40.872 16.609 18.882 1.00 24.03 228 SER A CA 1
ATOM 1686 C C . SER A 1 252 ? -41.088 15.219 18.279 1.00 23.89 228 SER A C 1
ATOM 1687 O O . SER A 1 252 ? -40.250 14.313 18.432 1.00 21.83 228 SER A O 1
ATOM 1690 N N . ASP A 1 253 ? -42.210 15.065 17.582 1.00 24.66 229 ASP A N 1
ATOM 1691 C CA . ASP A 1 253 ? -42.526 13.824 16.854 1.00 27.27 229 ASP A CA 1
ATOM 1692 C C . ASP A 1 253 ? -41.506 13.481 15.772 1.00 23.63 229 ASP A C 1
ATOM 1693 O O . ASP A 1 253 ? -41.384 12.319 15.382 1.00 22.35 229 ASP A O 1
ATOM 1698 N N . ALA A 1 254 ? -40.800 14.496 15.272 1.00 21.46 230 ALA A N 1
ATOM 1699 C CA . ALA A 1 254 ? -39.797 14.321 14.221 1.00 20.72 230 ALA A CA 1
ATOM 1700 C C . ALA A 1 254 ? -38.640 13.415 14.621 1.00 19.44 230 ALA A C 1
ATOM 1701 O O . ALA A 1 254 ? -37.908 12.956 13.757 1.00 19.76 230 ALA A O 1
ATOM 1703 N N . SER A 1 255 ? -38.478 13.168 15.919 1.00 18.78 231 SER A N 1
ATOM 1704 C CA . SER A 1 255 ? -37.376 12.345 16.434 1.00 18.43 231 SER A CA 1
ATOM 1705 C C . SER A 1 255 ? -37.900 11.157 17.217 1.00 18.09 231 SER A C 1
ATOM 1706 O O . SER A 1 255 ? -37.195 10.615 18.043 1.00 17.24 231 SER A O 1
ATOM 1709 N N . LYS A 1 256 ? -39.139 10.726 16.950 1.00 17.87 232 LYS A N 1
ATOM 1710 C CA . LYS A 1 256 ? -39.769 9.699 17.800 1.00 17.63 232 LYS A CA 1
ATOM 1711 C C . LYS A 1 256 ? -39.094 8.325 17.757 1.00 16.37 232 LYS A C 1
ATOM 1712 O O . LYS A 1 256 ? -39.319 7.509 18.661 1.00 16.37 232 LYS A O 1
ATOM 1718 N N . TYR A 1 257 ? -38.282 8.046 16.738 1.00 15.94 233 TYR A N 1
ATOM 1719 C CA . TYR A 1 257 ? -37.541 6.773 16.713 1.00 15.95 233 TYR A CA 1
ATOM 1720 C C . TYR A 1 257 ? -36.099 6.927 17.210 1.00 16.31 233 TYR A C 1
ATOM 1721 O O . TYR A 1 257 ? -35.317 6.006 17.098 1.00 17.39 233 TYR A O 1
ATOM 1730 N N . ILE A 1 258 ? -35.767 8.092 17.773 1.00 16.18 234 ILE A N 1
ATOM 1731 C CA . ILE A 1 258 ? -34.418 8.368 18.258 1.00 15.50 234 ILE A CA 1
ATOM 1732 C C . ILE A 1 258 ? -34.423 8.313 19.760 1.00 15.15 234 ILE A C 1
ATOM 1733 O O . ILE A 1 258 ? -35.179 9.043 20.413 1.00 14.80 234 ILE A O 1
ATOM 1738 N N . THR A 1 259 ? -33.615 7.429 20.332 1.00 15.25 235 THR A N 1
ATOM 1739 C CA . THR A 1 259 ? -33.478 7.425 21.765 1.00 15.45 235 THR A CA 1
ATOM 1740 C C . THR A 1 259 ? -32.117 6.898 22.205 1.00 15.02 235 THR A C 1
ATOM 1741 O O . THR A 1 259 ? -31.478 6.114 21.504 1.00 14.95 235 THR A O 1
ATOM 1745 N N . GLY A 1 260 ? -31.692 7.356 23.372 1.00 15.07 236 GLY A N 1
ATOM 1746 C CA . GLY A 1 260 ? -30.381 7.005 23.936 1.00 14.71 236 GLY A CA 1
ATOM 1747 C C . GLY A 1 260 ? -29.216 7.672 23.231 1.00 15.53 236 GLY A C 1
ATOM 1748 O O . GLY A 1 260 ? -28.083 7.242 23.420 1.00 16.55 236 GLY A O 1
ATOM 1749 N N . GLN A 1 261 ? -29.477 8.702 22.431 1.00 14.87 237 GLN A N 1
ATOM 1750 C CA . GLN A 1 261 ? -28.419 9.373 21.675 1.00 16.52 237 GLN A CA 1
ATOM 1751 C C . GLN A 1 261 ? -27.937 10.686 22.302 1.00 17.27 237 GLN A C 1
ATOM 1752 O O . GLN A 1 261 ? -28.682 11.378 22.991 1.00 16.69 237 GLN A O 1
ATOM 1758 N N . THR A 1 262 ? -26.681 11.022 22.025 1.00 17.08 238 THR A N 1
ATOM 1759 C CA . THR A 1 262 ? -26.143 12.358 22.298 1.00 17.66 238 THR A CA 1
ATOM 1760 C C . THR A 1 262 ? -25.978 13.095 20.963 1.00 17.86 238 THR A C 1
ATOM 1761 O O . THR A 1 262 ? -25.345 12.580 20.046 1.00 18.85 238 THR A O 1
ATOM 1765 N N . LEU A 1 263 ? -26.551 14.282 20.838 1.00 17.05 239 LEU A N 1
ATOM 1766 C CA . LEU A 1 263 ? -26.399 15.066 19.620 1.00 17.96 239 LEU A CA 1
ATOM 1767 C C . LEU A 1 263 ? -25.448 16.236 19.869 1.00 17.97 239 LEU A C 1
ATOM 1768 O O . LEU A 1 263 ? -25.756 17.130 20.657 1.00 18.01 239 LEU A O 1
ATOM 1773 N N . SER A 1 264 ? -24.297 16.209 19.203 1.00 16.81 240 SER A N 1
ATOM 1774 C CA . SER A 1 264 ? -23.287 17.246 19.373 1.00 16.94 240 SER A CA 1
ATOM 1775 C C . SER A 1 264 ? -23.600 18.412 18.458 1.00 16.96 240 SER A C 1
ATOM 1776 O O . SER A 1 264 ? -23.711 18.244 17.248 1.00 17.13 240 SER A O 1
ATOM 1779 N N . VAL A 1 265 ? -23.716 19.590 19.056 1.00 15.98 241 VAL A N 1
ATOM 1780 C CA . VAL A 1 265 ? -23.969 20.815 18.326 1.00 16.42 241 VAL A CA 1
ATOM 1781 C C . VAL A 1 265 ? -22.778 21.742 18.574 1.00 15.74 241 VAL A C 1
ATOM 1782 O O . VAL A 1 265 ? -22.798 22.582 19.494 1.00 15.58 241 VAL A O 1
ATOM 1786 N N . ASP A 1 266 ? -21.736 21.554 17.772 1.00 16.27 242 ASP A N 1
ATOM 1787 C CA . ASP A 1 266 ? -20.412 22.101 18.077 1.00 16.55 242 ASP A CA 1
ATOM 1788 C C . ASP A 1 266 ? -19.599 22.558 16.885 1.00 16.36 242 ASP A C 1
ATOM 1789 O O . ASP A 1 266 ? -18.385 22.698 17.000 1.00 16.00 242 ASP A O 1
ATOM 1794 N N . GLY A 1 267 ? -20.242 22.741 15.731 1.00 16.45 243 GLY A N 1
ATOM 1795 C CA . GLY A 1 267 ? -19.542 23.212 14.546 1.00 15.98 243 GLY A CA 1
ATOM 1796 C C . GLY A 1 267 ? -18.470 22.262 14.044 1.00 16.30 243 GLY A C 1
ATOM 1797 O O . GLY A 1 267 ? -17.610 22.678 13.261 1.00 15.76 243 GLY A O 1
ATOM 1798 N N . GLY A 1 268 ? -18.522 20.995 14.481 1.00 15.73 244 GLY A N 1
ATOM 1799 C CA . GLY A 1 268 ? -17.574 19.958 14.046 1.00 16.69 244 GLY A CA 1
ATOM 1800 C C . GLY A 1 268 ? -16.365 19.772 14.968 1.00 17.59 244 GLY A C 1
ATOM 1801 O O . GLY A 1 268 ? -15.399 19.107 14.596 1.00 18.00 244 GLY A O 1
ATOM 1802 N N . MET A 1 269 ? -16.401 20.376 16.154 1.00 18.40 245 MET A N 1
ATOM 1803 C CA . MET A 1 269 ? -15.285 20.278 17.122 1.00 21.83 245 MET A CA 1
ATOM 1804 C C . MET A 1 269 ? -14.953 18.835 17.494 1.00 22.05 245 MET A C 1
ATOM 1805 O O . MET A 1 269 ? -13.785 18.464 17.609 1.00 21.39 245 MET A O 1
ATOM 1810 N N . VAL A 1 270 ? -15.986 18.032 17.709 1.00 21.64 246 VAL A N 1
ATOM 1811 C CA . VAL A 1 270 ? -15.819 16.619 17.941 1.00 22.12 246 VAL A CA 1
ATOM 1812 C C . VAL A 1 270 ? -16.579 15.815 16.895 1.00 23.10 246 VAL A C 1
ATOM 1813 O O . VAL A 1 270 ? -17.789 15.936 16.778 1.00 22.68 246 VAL A O 1
ATOM 1817 N N . MET A 1 271 ? -15.838 15.001 16.141 1.00 24.42 247 MET A N 1
ATOM 1818 C CA . MET A 1 271 ? -16.400 14.072 15.171 1.00 24.88 247 MET A CA 1
ATOM 1819 C C . MET A 1 271 ? -15.997 12.654 15.555 1.00 28.32 247 MET A C 1
ATOM 1820 O O . MET A 1 271 ? -16.806 11.739 15.414 1.00 29.63 247 MET A O 1
ATOM 1826 N N . MET B 1 25 ? 10.837 -9.468 34.042 1.00 42.08 1 MET B N 1
ATOM 1827 C CA . MET B 1 25 ? 10.275 -8.703 35.211 1.00 41.91 1 MET B CA 1
ATOM 1828 C C . MET B 1 25 ? 10.157 -7.222 34.874 1.00 37.43 1 MET B C 1
ATOM 1829 O O . MET B 1 25 ? 10.964 -6.383 35.277 1.00 35.19 1 MET B O 1
ATOM 1834 N N . THR B 1 26 ? 9.088 -6.935 34.152 1.00 34.41 2 THR B N 1
ATOM 1835 C CA . THR B 1 26 ? 8.845 -5.666 33.513 1.00 35.12 2 THR B CA 1
ATOM 1836 C C . THR B 1 26 ? 8.747 -4.488 34.477 1.00 32.20 2 THR B C 1
ATOM 1837 O O . THR B 1 26 ? 9.004 -3.351 34.091 1.00 30.22 2 THR B O 1
ATOM 1841 N N . LEU B 1 27 ? 8.347 -4.756 35.717 1.00 28.38 3 LEU B N 1
ATOM 1842 C CA . LEU B 1 27 ? 8.113 -3.708 36.695 1.00 26.32 3 LEU B CA 1
ATOM 1843 C C . LEU B 1 27 ? 9.032 -3.782 37.913 1.00 26.35 3 LEU B C 1
ATOM 1844 O O . LEU B 1 27 ? 8.671 -3.296 38.985 1.00 22.47 3 LEU B O 1
ATOM 1849 N N . GLN B 1 28 ? 10.219 -4.369 37.767 1.00 28.94 4 GLN B N 1
ATOM 1850 C CA . GLN B 1 28 ? 11.111 -4.522 38.923 1.00 31.23 4 GLN B CA 1
ATOM 1851 C C . GLN B 1 28 ? 11.428 -3.151 39.507 1.00 30.63 4 GLN B C 1
ATOM 1852 O O . GLN B 1 28 ? 11.764 -2.228 38.776 1.00 30.23 4 GLN B O 1
ATOM 1858 N N . GLY B 1 29 ? 11.279 -3.028 40.821 1.00 31.05 5 GLY B N 1
ATOM 1859 C CA . GLY B 1 29 ? 11.558 -1.792 41.534 1.00 30.60 5 GLY B CA 1
ATOM 1860 C C . GLY B 1 29 ? 10.426 -0.768 41.554 1.00 30.12 5 GLY B C 1
ATOM 1861 O O . GLY B 1 29 ? 10.549 0.266 42.212 1.00 31.20 5 GLY B O 1
ATOM 1862 N N . LYS B 1 30 ? 9.325 -1.036 40.848 1.00 26.99 6 LYS B N 1
ATOM 1863 C CA . LYS B 1 30 ? 8.206 -0.087 40.815 1.00 24.63 6 LYS B CA 1
ATOM 1864 C C . LYS B 1 30 ? 7.306 -0.275 42.043 1.00 22.47 6 LYS B C 1
ATOM 1865 O O . LYS B 1 30 ? 7.281 -1.348 42.659 1.00 21.28 6 LYS B O 1
ATOM 1871 N N . VAL B 1 31 ? 6.593 0.790 42.395 1.00 19.91 7 VAL B N 1
ATOM 1872 C CA . VAL B 1 31 ? 5.674 0.786 43.520 1.00 19.25 7 VAL B CA 1
ATOM 1873 C C . VAL B 1 31 ? 4.274 1.012 42.956 1.00 17.96 7 VAL B C 1
ATOM 1874 O O . VAL B 1 31 ? 3.996 2.041 42.328 1.00 17.94 7 VAL B O 1
ATOM 1878 N N . ALA B 1 32 ? 3.412 0.030 43.163 1.00 17.38 8 ALA B N 1
ATOM 1879 C CA . ALA B 1 32 ? 2.039 0.081 42.695 1.00 17.09 8 ALA B CA 1
ATOM 1880 C C . ALA B 1 32 ? 1.081 0.226 43.858 1.00 17.16 8 ALA B C 1
ATOM 1881 O O . ALA B 1 32 ? 1.145 -0.540 44.845 1.00 17.67 8 ALA B O 1
ATOM 1883 N N . VAL B 1 33 ? 0.178 1.207 43.754 1.00 16.80 9 VAL B N 1
ATOM 1884 C CA . VAL B 1 33 ? -0.896 1.376 44.716 1.00 17.16 9 VAL B CA 1
ATOM 1885 C C . VAL B 1 33 ? -2.174 0.860 44.050 1.00 17.38 9 VAL B C 1
ATOM 1886 O O . VAL B 1 33 ? -2.466 1.251 42.924 1.00 17.46 9 VAL B O 1
ATOM 1890 N N . VAL B 1 34 ? -2.888 -0.044 44.722 1.00 17.29 10 VAL B N 1
ATOM 1891 C CA . VAL B 1 34 ? -4.132 -0.625 44.177 1.00 17.23 10 VAL B CA 1
ATOM 1892 C C . VAL B 1 34 ? -5.247 -0.379 45.164 1.00 17.59 10 VAL B C 1
ATOM 1893 O O . VAL B 1 34 ? -5.182 -0.823 46.330 1.00 17.79 10 VAL B O 1
ATOM 1897 N N . THR B 1 35 ? -6.298 0.302 44.718 1.00 17.26 11 THR B N 1
ATOM 1898 C CA . THR B 1 35 ? -7.461 0.445 45.561 1.00 16.98 11 THR B CA 1
ATOM 1899 C C . THR B 1 35 ? -8.408 -0.731 45.330 1.00 18.18 11 THR B C 1
ATOM 1900 O O . THR B 1 35 ? -8.479 -1.284 44.236 1.00 17.82 11 THR B O 1
ATOM 1904 N N . GLY B 1 36 ? -9.134 -1.127 46.372 1.00 18.04 12 GLY B N 1
ATOM 1905 C CA . GLY B 1 36 ? -9.991 -2.316 46.306 1.00 18.55 12 GLY B CA 1
ATOM 1906 C C . GLY B 1 36 ? -9.232 -3.609 46.119 1.00 18.54 12 GLY B C 1
ATOM 1907 O O . GLY B 1 36 ? -9.631 -4.449 45.323 1.00 20.13 12 GLY B O 1
ATOM 1908 N N . GLY B 1 37 ? -8.124 -3.777 46.837 1.00 18.17 13 GLY B N 1
ATOM 1909 C CA . GLY B 1 37 ? -7.217 -4.892 46.578 1.00 18.84 13 GLY B CA 1
ATOM 1910 C C . GLY B 1 37 ? -7.490 -6.148 47.393 1.00 20.16 13 GLY B C 1
ATOM 1911 O O . GLY B 1 37 ? -6.826 -7.174 47.227 1.00 19.08 13 GLY B O 1
ATOM 1912 N N . SER B 1 38 ? -8.462 -6.082 48.286 1.00 21.86 14 SER B N 1
ATOM 1913 C CA . SER B 1 38 ? -8.684 -7.185 49.214 1.00 24.74 14 SER B CA 1
ATOM 1914 C C . SER B 1 38 ? -9.353 -8.411 48.598 1.00 25.81 14 SER B C 1
ATOM 1915 O O . SER B 1 38 ? -9.176 -9.512 49.109 1.00 26.87 14 SER B O 1
ATOM 1918 N N . ARG B 1 39 ? -10.123 -8.223 47.524 1.00 25.62 15 ARG B N 1
ATOM 1919 C CA . ARG B 1 39 ? -10.900 -9.311 46.930 1.00 26.96 15 ARG B CA 1
ATOM 1920 C C . ARG B 1 39 ? -10.964 -9.169 45.419 1.00 24.76 15 ARG B C 1
ATOM 1921 O O . ARG B 1 39 ? -10.621 -8.130 44.884 1.00 23.43 15 ARG B O 1
ATOM 1929 N N . GLY B 1 40 ? -11.417 -10.227 44.751 1.00 23.25 16 GLY B N 1
ATOM 1930 C CA . GLY B 1 40 ? -11.884 -10.152 43.364 1.00 23.19 16 GLY B CA 1
ATOM 1931 C C . GLY B 1 40 ? -10.860 -9.618 42.380 1.00 20.88 16 GLY B C 1
ATOM 1932 O O . GLY B 1 40 ? -9.676 -9.986 42.416 1.00 20.44 16 GLY B O 1
ATOM 1933 N N . ILE B 1 41 ? -11.314 -8.760 41.475 1.00 19.12 17 ILE B N 1
ATOM 1934 C CA . ILE B 1 41 ? -10.433 -8.222 40.438 1.00 18.18 17 ILE B CA 1
ATOM 1935 C C . ILE B 1 41 ? -9.218 -7.502 41.051 1.00 17.73 17 ILE B C 1
ATOM 1936 O O . ILE B 1 41 ? -8.120 -7.674 40.589 1.00 17.61 17 ILE B O 1
ATOM 1941 N N . GLY B 1 42 ? -9.408 -6.717 42.112 1.00 17.95 18 GLY B N 1
ATOM 1942 C CA . GLY B 1 42 ? -8.287 -5.943 42.665 1.00 17.55 18 GLY B CA 1
ATOM 1943 C C . GLY B 1 42 ? -7.195 -6.833 43.249 1.00 17.18 18 GLY B C 1
ATOM 1944 O O . GLY B 1 42 ? -6.016 -6.526 43.131 1.00 16.44 18 GLY B O 1
ATOM 1945 N N . ARG B 1 43 ? -7.597 -7.945 43.867 1.00 17.38 19 ARG B N 1
ATOM 1946 C CA . ARG B 1 43 ? -6.651 -8.917 44.403 1.00 18.36 19 ARG B CA 1
ATOM 1947 C C . ARG B 1 43 ? -5.771 -9.447 43.303 1.00 17.56 19 ARG B C 1
ATOM 1948 O O . ARG B 1 43 ? -4.575 -9.543 43.467 1.00 18.05 19 ARG B O 1
ATOM 1956 N N . ASP B 1 44 ? -6.371 -9.795 42.176 1.00 18.00 20 ASP B N 1
ATOM 1957 C CA . ASP B 1 44 ? -5.594 -10.369 41.084 1.00 19.15 20 ASP B CA 1
ATOM 1958 C C . ASP B 1 44 ? -4.736 -9.370 40.306 1.00 18.17 20 ASP B C 1
ATOM 1959 O O . ASP B 1 44 ? -3.673 -9.734 39.769 1.00 16.09 20 ASP B O 1
ATOM 1964 N N . ILE B 1 45 ? -5.171 -8.112 40.289 1.00 17.02 21 ILE B N 1
ATOM 1965 C CA . ILE B 1 45 ? -4.336 -7.041 39.764 1.00 17.11 21 ILE B CA 1
ATOM 1966 C C . ILE B 1 45 ? -3.070 -6.926 40.621 1.00 17.73 21 ILE B C 1
ATOM 1967 O O . ILE B 1 45 ? -1.968 -6.918 40.101 1.00 18.53 21 ILE B O 1
ATOM 1972 N N . ALA B 1 46 ? -3.245 -6.838 41.934 1.00 17.09 22 ALA B N 1
ATOM 1973 C CA . ALA B 1 46 ? -2.122 -6.758 42.848 1.00 17.51 22 ALA B CA 1
ATOM 1974 C C . ALA B 1 46 ? -1.112 -7.900 42.657 1.00 17.69 22 ALA B C 1
ATOM 1975 O O . ALA B 1 46 ? 0.104 -7.667 42.628 1.00 16.79 22 ALA B O 1
ATOM 1977 N N . ILE B 1 47 ? -1.630 -9.123 42.568 1.00 17.57 23 ILE B N 1
ATOM 1978 C CA . ILE B 1 47 ? -0.811 -10.319 42.360 1.00 18.05 23 ILE B CA 1
ATOM 1979 C C . ILE B 1 47 ? -0.046 -10.267 41.042 1.00 18.42 23 ILE B C 1
ATOM 1980 O O . ILE B 1 47 ? 1.162 -10.551 41.003 1.00 16.66 23 ILE B O 1
ATOM 1985 N N . ASN B 1 48 ? -0.737 -9.889 39.976 1.00 18.62 24 ASN B N 1
ATOM 1986 C CA . ASN B 1 48 ? -0.125 -9.798 38.648 1.00 20.49 24 ASN B CA 1
ATOM 1987 C C . ASN B 1 48 ? 0.994 -8.742 38.568 1.00 19.34 24 ASN B C 1
ATOM 1988 O O . ASN B 1 48 ? 2.054 -8.968 37.956 1.00 20.07 24 ASN B O 1
ATOM 1993 N N . LEU B 1 49 ? 0.762 -7.588 39.179 1.00 19.42 25 LEU B N 1
ATOM 1994 C CA . LEU B 1 49 ? 1.788 -6.557 39.263 1.00 19.04 25 LEU B CA 1
ATOM 1995 C C . LEU B 1 49 ? 3.000 -7.035 40.089 1.00 20.03 25 LEU B C 1
ATOM 1996 O O . LEU B 1 49 ? 4.138 -6.795 39.714 1.00 19.84 25 LEU B O 1
ATOM 2001 N N . ALA B 1 50 ? 2.744 -7.724 41.196 1.00 19.96 26 ALA B N 1
ATOM 2002 C CA . ALA B 1 50 ? 3.815 -8.325 42.013 1.00 20.27 26 ALA B CA 1
ATOM 2003 C C . ALA B 1 50 ? 4.623 -9.342 41.207 1.00 21.25 26 ALA B C 1
ATOM 2004 O O . ALA B 1 50 ? 5.862 -9.358 41.240 1.00 21.48 26 ALA B O 1
ATOM 2006 N N . LYS B 1 51 ? 3.909 -10.177 40.470 1.00 21.24 27 LYS B N 1
ATOM 2007 C CA . LYS B 1 51 ? 4.514 -11.174 39.590 1.00 24.27 27 LYS B CA 1
ATOM 2008 C C . LYS B 1 51 ? 5.544 -10.525 38.652 1.00 24.43 27 LYS B C 1
ATOM 2009 O O . LYS B 1 51 ? 6.545 -11.145 38.314 1.00 21.55 27 LYS B O 1
ATOM 2015 N N . GLU B 1 52 ? 5.307 -9.269 38.264 1.00 22.63 28 GLU B N 1
ATOM 2016 C CA . GLU B 1 52 ? 6.241 -8.519 37.422 1.00 24.21 28 GLU B CA 1
ATOM 2017 C C . GLU B 1 52 ? 7.257 -7.696 38.209 1.00 22.53 28 GLU B C 1
ATOM 2018 O O . GLU B 1 52 ? 8.023 -6.926 37.619 1.00 22.22 28 GLU B O 1
ATOM 2024 N N . GLY B 1 53 ? 7.236 -7.833 39.533 1.00 21.14 29 GLY B N 1
ATOM 2025 C CA . GLY B 1 53 ? 8.283 -7.304 40.384 1.00 20.34 29 GLY B CA 1
ATOM 2026 C C . GLY B 1 53 ? 7.949 -6.033 41.126 1.00 20.36 29 GLY B C 1
ATOM 2027 O O . GLY B 1 53 ? 8.832 -5.464 41.779 1.00 20.03 29 GLY B O 1
ATOM 2028 N N . ALA B 1 54 ? 6.683 -5.593 41.075 1.00 19.26 30 ALA B N 1
ATOM 2029 C CA . ALA B 1 54 ? 6.285 -4.371 41.763 1.00 18.32 30 ALA B CA 1
ATOM 2030 C C . ALA B 1 54 ? 5.994 -4.622 43.245 1.00 18.60 30 ALA B C 1
ATOM 2031 O O . ALA B 1 54 ? 5.360 -5.606 43.602 1.00 17.00 30 ALA B O 1
ATOM 2033 N N . ASN B 1 55 ? 6.484 -3.737 44.101 1.00 18.58 31 ASN B N 1
ATOM 2034 C CA . ASN B 1 55 ? 5.987 -3.669 45.476 1.00 20.36 31 ASN B CA 1
ATOM 2035 C C . ASN B 1 55 ? 4.562 -3.149 45.476 1.00 18.77 31 ASN B C 1
ATOM 2036 O O . ASN B 1 55 ? 4.193 -2.303 44.622 1.00 18.16 31 ASN B O 1
ATOM 2041 N N . ILE B 1 56 ? 3.753 -3.646 46.404 1.00 18.33 32 ILE B N 1
ATOM 2042 C CA . ILE B 1 56 ? 2.320 -3.366 46.394 1.00 18.26 32 ILE B CA 1
ATOM 2043 C C . ILE B 1 56 ? 1.852 -2.703 47.685 1.00 17.97 32 ILE B C 1
ATOM 2044 O O . ILE B 1 56 ? 2.129 -3.178 48.793 1.00 17.02 32 ILE B O 1
ATOM 2049 N N . PHE B 1 57 ? 1.127 -1.612 47.531 1.00 16.58 33 PHE B N 1
ATOM 2050 C CA . PHE B 1 57 ? 0.479 -0.944 48.628 1.00 17.72 33 PHE B CA 1
ATOM 2051 C C . PHE B 1 57 ? -1.010 -0.896 48.288 1.00 17.60 33 PHE B C 1
ATOM 2052 O O . PHE B 1 57 ? -1.391 -0.255 47.328 1.00 18.15 33 PHE B O 1
ATOM 2060 N N . PHE B 1 58 ? -1.854 -1.581 49.045 1.00 16.83 34 PHE B N 1
ATOM 2061 C CA . PHE B 1 58 ? -3.275 -1.632 48.707 1.00 17.36 34 PHE B CA 1
ATOM 2062 C C . PHE B 1 58 ? -4.162 -1.377 49.900 1.00 18.50 34 PHE B C 1
ATOM 2063 O O . PHE B 1 58 ? -3.724 -1.513 51.051 1.00 18.93 34 PHE B O 1
ATOM 2071 N N . ASN B 1 59 ? -5.407 -0.984 49.636 1.00 19.59 35 ASN B N 1
ATOM 2072 C CA . ASN B 1 59 ? -6.353 -0.744 50.705 1.00 22.04 35 ASN B CA 1
ATOM 2073 C C . ASN B 1 59 ? -7.401 -1.834 50.816 1.00 22.55 35 ASN B C 1
ATOM 2074 O O . ASN B 1 59 ? -7.621 -2.622 49.898 1.00 22.67 35 ASN B O 1
ATOM 2079 N N . TYR B 1 60 ? -8.012 -1.866 51.986 1.00 24.58 36 TYR B N 1
ATOM 2080 C CA . TYR B 1 60 ? -9.236 -2.582 52.222 1.00 26.09 36 TYR B CA 1
ATOM 2081 C C . TYR B 1 60 ? -10.117 -1.594 52.987 1.00 26.58 36 TYR B C 1
ATOM 2082 O O . TYR B 1 60 ? -9.645 -0.573 53.495 1.00 23.93 36 TYR B O 1
ATOM 2091 N N . ASN B 1 61 ? -11.404 -1.878 53.037 1.00 28.21 37 ASN B N 1
ATOM 2092 C CA . ASN B 1 61 ? -12.313 -1.050 53.795 1.00 30.22 37 ASN B CA 1
ATOM 2093 C C . ASN B 1 61 ? -13.045 -1.913 54.816 1.00 31.85 37 ASN B C 1
ATOM 2094 O O . ASN B 1 61 ? -12.855 -1.736 56.008 1.00 35.20 37 ASN B O 1
ATOM 2099 N N . GLY B 1 62 ? -13.853 -2.857 54.341 1.00 32.74 38 GLY B N 1
ATOM 2100 C CA . GLY B 1 62 ? -14.629 -3.738 55.223 1.00 32.72 38 GLY B CA 1
ATOM 2101 C C . GLY B 1 62 ? -14.102 -5.159 55.412 1.00 31.53 38 GLY B C 1
ATOM 2102 O O . GLY B 1 62 ? -14.678 -5.905 56.188 1.00 32.53 38 GLY B O 1
ATOM 2103 N N . SER B 1 63 ? -13.013 -5.533 54.736 1.00 30.52 39 SER B N 1
ATOM 2104 C CA . SER B 1 63 ? -12.551 -6.942 54.688 1.00 29.75 39 SER B CA 1
ATOM 2105 C C . SER B 1 63 ? -11.074 -7.170 55.084 1.00 26.39 39 SER B C 1
ATOM 2106 O O . SER B 1 63 ? -10.295 -7.624 54.273 1.00 23.39 39 SER B O 1
ATOM 2109 N N . PRO B 1 64 ? -10.690 -6.894 56.336 1.00 25.29 40 PRO B N 1
ATOM 2110 C CA . PRO B 1 64 ? -9.262 -7.108 56.700 1.00 25.57 40 PRO B CA 1
ATOM 2111 C C . PRO B 1 64 ? -8.734 -8.542 56.544 1.00 24.11 40 PRO B C 1
ATOM 2112 O O . PRO B 1 64 ? -7.533 -8.751 56.252 1.00 23.22 40 PRO B O 1
ATOM 2116 N N . GLU B 1 65 ? -9.618 -9.515 56.740 1.00 24.96 41 GLU B N 1
ATOM 2117 C CA . GLU B 1 65 ? -9.256 -10.929 56.618 1.00 25.78 41 GLU B CA 1
ATOM 2118 C C . GLU B 1 65 ? -8.963 -11.289 55.153 1.00 23.92 41 GLU B C 1
ATOM 2119 O O . GLU B 1 65 ? -8.011 -12.013 54.849 1.00 21.89 41 GLU B O 1
ATOM 2125 N N . ALA B 1 66 ? -9.776 -10.761 54.244 1.00 23.08 42 ALA B N 1
ATOM 2126 C CA . ALA B 1 66 ? -9.499 -10.904 52.807 1.00 22.08 42 ALA B CA 1
ATOM 2127 C C . ALA B 1 66 ? -8.231 -10.173 52.433 1.00 21.82 42 ALA B C 1
ATOM 2128 O O . ALA B 1 66 ? -7.463 -10.662 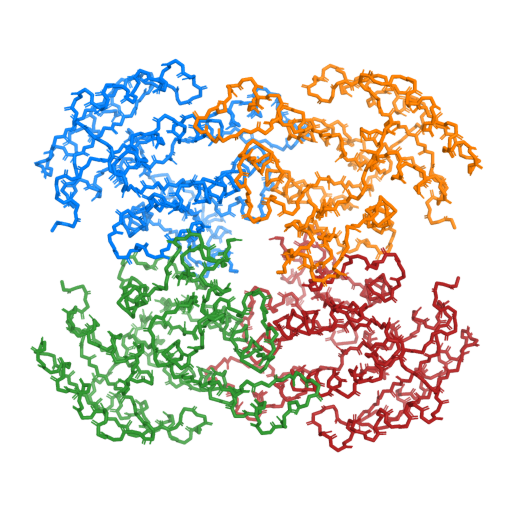51.633 1.00 21.48 42 ALA B O 1
ATOM 2130 N N . ALA B 1 67 ? -7.996 -9.005 53.030 1.00 21.31 43 ALA B N 1
ATOM 2131 C CA . ALA B 1 67 ? -6.759 -8.268 52.762 1.00 20.88 43 ALA B CA 1
ATOM 2132 C C . ALA B 1 67 ? -5.513 -9.056 53.165 1.00 21.11 43 ALA B C 1
ATOM 2133 O O . ALA B 1 67 ? -4.509 -9.008 52.477 1.00 20.28 43 ALA B O 1
ATOM 2135 N N . GLU B 1 68 ? -5.564 -9.760 54.294 1.00 21.74 44 GLU B N 1
ATOM 2136 C CA . GLU B 1 68 ? -4.433 -10.597 54.699 1.00 23.02 44 GLU B CA 1
ATOM 2137 C C . GLU B 1 68 ? -4.170 -11.697 53.670 1.00 21.28 44 GLU B C 1
ATOM 2138 O O . GLU B 1 68 ? -3.021 -12.008 53.371 1.00 21.11 44 GLU B O 1
ATOM 2144 N N . GLU B 1 69 ? -5.229 -12.275 53.117 1.00 20.93 45 GLU B N 1
ATOM 2145 C CA . GLU B 1 69 ? -5.070 -13.322 52.109 1.00 21.91 45 GLU B CA 1
ATOM 2146 C C . GLU B 1 69 ? -4.415 -12.728 50.842 1.00 20.53 45 GLU B C 1
ATOM 2147 O O . GLU B 1 69 ? -3.523 -13.321 50.275 1.00 20.75 45 GLU B O 1
ATOM 2149 N N . THR B 1 70 ? -4.854 -11.549 50.412 1.00 19.87 46 THR B N 1
ATOM 2150 C CA . THR B 1 70 ? -4.219 -10.900 49.273 1.00 19.07 46 THR B CA 1
ATOM 2151 C C . THR B 1 70 ? -2.718 -10.699 49.529 1.00 19.32 46 THR B C 1
ATOM 2152 O O . THR B 1 70 ? -1.890 -10.998 48.689 1.00 18.47 46 THR B O 1
ATOM 2156 N N . ALA B 1 71 ? -2.386 -10.185 50.703 1.00 21.06 47 ALA B N 1
ATOM 2157 C CA . ALA B 1 71 ? -0.997 -9.888 51.043 1.00 20.51 47 ALA B CA 1
ATOM 2158 C C . ALA B 1 71 ? -0.129 -11.144 51.018 1.00 21.41 47 ALA B C 1
ATOM 2159 O O . ALA B 1 71 ? 1.000 -11.104 50.542 1.00 20.84 47 ALA B O 1
ATOM 2161 N N . LYS B 1 72 ? -0.648 -12.264 51.514 1.00 21.98 48 LYS B N 1
ATOM 2162 C CA . LYS B 1 72 ? 0.101 -13.527 51.448 1.00 22.38 48 LYS B CA 1
ATOM 2163 C C . LYS B 1 72 ? 0.359 -13.975 50.021 1.00 20.27 48 LYS B C 1
ATOM 2164 O O . LYS B 1 72 ? 1.451 -14.444 49.686 1.00 20.31 48 LYS B O 1
ATOM 2170 N N . LEU B 1 73 ? -0.642 -13.816 49.166 1.00 19.82 49 LEU B N 1
ATOM 2171 C CA . LEU B 1 73 ? -0.519 -14.223 47.771 1.00 19.19 49 LEU B CA 1
ATOM 2172 C C . LEU B 1 73 ? 0.462 -13.329 47.008 1.00 19.28 49 LEU B C 1
ATOM 2173 O O . LEU B 1 73 ? 1.193 -13.817 46.162 1.00 20.58 49 LEU B O 1
ATOM 2178 N N . VAL B 1 74 ? 0.477 -12.027 47.300 1.00 18.89 50 VAL B N 1
ATOM 2179 C CA . VAL B 1 74 ? 1.456 -11.099 46.719 1.00 17.81 50 VAL B CA 1
ATOM 2180 C C . VAL B 1 74 ? 2.880 -11.425 47.184 1.00 18.46 50 VAL B C 1
ATOM 2181 O O . VAL B 1 74 ? 3.802 -11.504 46.383 1.00 18.11 50 VAL B O 1
ATOM 2185 N N . ALA B 1 75 ? 3.033 -11.680 48.477 1.00 19.16 51 ALA B N 1
ATOM 2186 C CA . ALA B 1 75 ? 4.361 -11.969 49.072 1.00 20.73 51 ALA B CA 1
ATOM 2187 C C . ALA B 1 75 ? 5.060 -13.213 48.490 1.00 21.56 51 ALA B C 1
ATOM 2188 O O . ALA B 1 75 ? 6.284 -13.335 48.574 1.00 20.62 51 ALA B O 1
ATOM 2190 N N . GLU B 1 76 ? 4.296 -14.116 47.869 1.00 22.38 52 GLU B N 1
ATOM 2191 C CA . GLU B 1 76 ? 4.860 -15.267 47.154 1.00 22.87 52 GLU B CA 1
ATOM 2192 C C . GLU B 1 76 ? 5.866 -14.876 46.088 1.00 23.36 52 GLU B C 1
ATOM 2193 O O . GLU B 1 76 ? 6.752 -15.665 45.744 1.00 21.11 52 GLU B O 1
ATOM 2199 N N . HIS B 1 77 ? 5.717 -13.679 45.534 1.00 21.83 53 HIS B N 1
ATOM 2200 C CA . HIS B 1 77 ? 6.564 -13.260 44.420 1.00 22.99 53 HIS B CA 1
ATOM 2201 C C . HIS B 1 77 ? 7.790 -12.457 44.818 1.00 23.22 53 HIS B C 1
ATOM 2202 O O . HIS B 1 77 ? 8.436 -11.844 43.962 1.00 22.46 53 HIS B O 1
ATOM 2209 N N . GLY B 1 78 ? 8.120 -12.472 46.108 1.00 23.01 54 GLY B N 1
ATOM 2210 C CA . GLY B 1 78 ? 9.381 -11.905 46.607 1.00 22.68 54 GLY B CA 1
ATOM 2211 C C . GLY B 1 78 ? 9.408 -10.401 46.806 1.00 22.99 54 GLY B C 1
ATOM 2212 O O . GLY B 1 78 ? 10.429 -9.848 47.212 1.00 21.97 54 GLY B O 1
ATOM 2213 N N . VAL B 1 79 ? 8.290 -9.736 46.500 1.00 23.45 55 VAL B N 1
ATOM 2214 C CA . VAL B 1 79 ? 8.186 -8.282 46.598 1.00 23.54 55 VAL B CA 1
ATOM 2215 C C . VAL B 1 79 ? 7.704 -7.930 47.990 1.00 23.11 55 VAL B C 1
ATOM 2216 O O . VAL B 1 79 ? 7.270 -8.802 48.726 1.00 24.88 55 VAL B O 1
ATOM 2220 N N . GLU B 1 80 ? 7.775 -6.661 48.354 1.00 23.37 56 GLU B N 1
ATOM 2221 C CA . GLU B 1 80 ? 7.224 -6.190 49.630 1.00 24.88 56 GLU B CA 1
ATOM 2222 C C . GLU B 1 80 ? 5.805 -5.711 49.413 1.00 23.50 56 GLU B C 1
ATOM 2223 O O . GLU B 1 80 ? 5.487 -5.196 48.344 1.00 21.68 56 GLU B O 1
ATOM 2229 N N . VAL B 1 81 ? 4.956 -5.890 50.422 1.00 22.44 57 VAL B N 1
ATOM 2230 C CA . VAL B 1 81 ? 3.545 -5.540 50.323 1.00 22.30 57 VAL B CA 1
ATOM 2231 C C . VAL B 1 81 ? 3.038 -5.025 51.652 1.00 23.46 57 VAL B C 1
ATOM 2232 O O . VAL B 1 81 ? 3.460 -5.519 52.693 1.00 21.95 57 VAL B O 1
ATOM 2236 N N . GLU B 1 82 ? 2.145 -4.032 51.613 1.00 22.54 58 GLU B N 1
ATOM 2237 C CA . GLU B 1 82 ? 1.480 -3.524 52.818 1.00 24.89 58 GLU B CA 1
ATOM 2238 C C . GLU B 1 82 ? 0.016 -3.229 52.503 1.00 23.83 58 GLU B C 1
ATOM 2239 O O . GLU B 1 82 ? -0.306 -2.715 51.435 1.00 21.39 58 GLU B O 1
ATOM 2245 N N . ALA B 1 83 ? -0.862 -3.583 53.432 1.00 23.52 59 ALA B N 1
ATOM 2246 C CA . ALA B 1 83 ? -2.279 -3.290 53.330 1.00 22.82 59 ALA B CA 1
ATOM 2247 C C . ALA B 1 83 ? -2.617 -2.188 54.339 1.00 24.52 59 ALA B C 1
ATOM 2248 O O . ALA B 1 83 ? -2.016 -2.104 55.411 1.00 23.43 59 ALA B O 1
ATOM 2250 N N . MET B 1 84 ? -3.565 -1.332 54.003 1.00 22.68 60 MET B N 1
ATOM 2251 C CA . MET B 1 84 ? -3.969 -0.292 54.922 1.00 24.30 60 MET B CA 1
ATOM 2252 C C . MET B 1 84 ? -5.447 0.008 54.749 1.00 25.23 60 MET B C 1
ATOM 2253 O O . MET B 1 84 ? -5.963 0.036 53.632 1.00 23.96 60 MET B O 1
ATOM 2258 N N . LYS B 1 85 ? -6.130 0.197 55.871 1.00 26.38 61 LYS B N 1
ATOM 2259 C CA . LYS B 1 85 ? -7.549 0.514 55.855 1.00 27.04 61 LYS B CA 1
ATOM 2260 C C . LYS B 1 85 ? -7.788 1.934 55.336 1.00 24.80 61 LYS B C 1
ATOM 2261 O O . LYS B 1 85 ? -7.123 2.866 55.764 1.00 23.18 61 LYS B O 1
ATOM 2267 N N . ALA B 1 86 ? -8.745 2.082 54.420 1.00 24.05 62 ALA B N 1
ATOM 2268 C CA . ALA B 1 86 ? -9.111 3.396 53.895 1.00 23.46 62 ALA B CA 1
ATOM 2269 C C . ALA B 1 86 ? -10.402 3.326 53.081 1.00 23.33 62 ALA B C 1
ATOM 2270 O O . ALA B 1 86 ? -10.569 2.441 52.234 1.00 23.06 62 ALA B O 1
ATOM 2272 N N . ASN B 1 87 ? -11.304 4.264 53.354 1.00 22.14 63 ASN B N 1
ATOM 2273 C CA . ASN B 1 87 ? -12.525 4.438 52.593 1.00 22.02 63 ASN B CA 1
ATOM 2274 C C . ASN B 1 87 ? -12.213 5.504 51.551 1.00 21.72 63 ASN B C 1
ATOM 2275 O O . ASN B 1 87 ? -11.916 6.647 51.910 1.00 23.00 63 ASN B O 1
ATOM 2280 N N . VAL B 1 88 ? -12.223 5.127 50.273 1.00 20.48 64 VAL B N 1
ATOM 2281 C CA . VAL B 1 88 ? -11.794 6.050 49.212 1.00 20.97 64 VAL B CA 1
ATOM 2282 C C . VAL B 1 88 ? -12.727 7.247 49.023 1.00 21.54 64 VAL B C 1
ATOM 2283 O O . VAL B 1 88 ? -12.346 8.225 48.387 1.00 21.46 64 VAL B O 1
ATOM 2287 N N . ALA B 1 89 ? -13.940 7.154 49.548 1.00 22.29 65 ALA B N 1
ATOM 2288 C CA . ALA B 1 89 ? -14.893 8.261 49.502 1.00 23.06 65 ALA B CA 1
ATOM 2289 C C . ALA B 1 89 ? -14.605 9.341 50.555 1.00 24.04 65 ALA B C 1
ATOM 2290 O O . ALA B 1 89 ? -15.216 10.417 50.514 1.00 23.91 65 ALA B O 1
ATOM 2292 N N . ILE B 1 90 ? -13.674 9.074 51.470 1.00 24.69 66 ILE B N 1
ATOM 2293 C CA . ILE B 1 90 ? -13.363 10.011 52.557 1.00 25.98 66 ILE B CA 1
ATOM 2294 C C . ILE B 1 90 ? -12.003 10.653 52.329 1.00 24.00 66 ILE B C 1
ATOM 2295 O O . ILE B 1 90 ? -10.976 9.986 52.365 1.00 22.80 66 ILE B O 1
ATOM 2300 N N . ALA B 1 91 ? -12.016 11.967 52.116 1.00 22.99 67 ALA B N 1
ATOM 2301 C CA . ALA B 1 91 ? -10.825 12.720 51.811 1.00 21.93 67 ALA B CA 1
ATOM 2302 C C . ALA B 1 91 ? -9.702 12.525 52.835 1.00 22.59 67 ALA B C 1
ATOM 2303 O O . ALA B 1 91 ? -8.554 12.344 52.446 1.00 22.44 67 ALA B O 1
ATOM 2305 N N . GLU B 1 92 ? -10.025 12.543 54.126 1.00 23.73 68 GLU B N 1
ATOM 2306 C CA . GLU B 1 92 ? -9.022 12.310 55.177 1.00 24.07 68 GLU B CA 1
ATOM 2307 C C . GLU B 1 92 ? -8.374 10.928 55.076 1.00 23.42 68 GLU B C 1
ATOM 2308 O O . GLU B 1 92 ? -7.178 10.811 55.266 1.00 23.32 68 GLU B O 1
ATOM 2310 N N . ASP B 1 93 ? -9.162 9.896 54.773 1.00 24.96 69 ASP B N 1
ATOM 2311 C CA . ASP B 1 93 ? -8.640 8.523 54.597 1.00 24.77 69 ASP B CA 1
ATOM 2312 C C . ASP B 1 93 ? -7.675 8.429 53.425 1.00 23.91 69 ASP B C 1
ATOM 2313 O O . ASP B 1 93 ? -6.606 7.806 53.523 1.00 20.45 69 ASP B O 1
ATOM 2318 N N . VAL B 1 94 ? -8.055 9.072 52.321 1.00 22.57 70 VAL B N 1
ATOM 2319 C CA . VAL B 1 94 ? -7.265 9.044 51.111 1.00 21.20 70 VAL B CA 1
ATOM 2320 C C . VAL B 1 94 ? -5.922 9.724 51.365 1.00 22.20 70 VAL B C 1
ATOM 2321 O O . VAL B 1 94 ? -4.889 9.164 51.025 1.00 20.28 70 VAL B O 1
ATOM 2325 N N . ASP B 1 95 ? -5.935 10.904 51.996 1.00 23.98 71 ASP B N 1
ATOM 2326 C CA . ASP B 1 95 ? -4.696 11.626 52.307 1.00 25.75 71 ASP B CA 1
ATOM 2327 C C . ASP B 1 95 ? -3.753 10.789 53.157 1.00 24.21 71 ASP B C 1
ATOM 2328 O O . ASP B 1 95 ? -2.567 10.729 52.885 1.00 24.47 71 ASP B O 1
ATOM 2333 N N . ALA B 1 96 ? -4.283 10.138 54.180 1.00 23.64 72 ALA B N 1
ATOM 2334 C CA . ALA B 1 96 ? -3.462 9.319 55.065 1.00 23.88 72 ALA B CA 1
ATOM 2335 C C . ALA B 1 96 ? -2.912 8.095 54.332 1.00 23.32 72 ALA B C 1
ATOM 2336 O O . ALA B 1 96 ? -1.766 7.699 54.534 1.00 22.59 72 ALA B O 1
ATOM 2338 N N . PHE B 1 97 ? -3.738 7.500 53.471 1.00 22.04 73 PHE B N 1
ATOM 2339 C CA . PHE B 1 97 ? -3.346 6.323 52.680 1.00 21.21 73 PHE B CA 1
ATOM 2340 C C . PHE B 1 97 ? -2.156 6.616 51.812 1.00 20.66 73 PHE B C 1
ATOM 2341 O O . PHE B 1 97 ? -1.178 5.895 51.839 1.00 19.68 73 PHE B O 1
ATOM 2349 N N . PHE B 1 98 ? -2.242 7.693 51.043 1.00 20.61 74 PHE B N 1
ATOM 2350 C CA . PHE B 1 98 ? -1.144 8.085 50.185 1.00 20.35 74 PHE B CA 1
ATOM 2351 C C . PHE B 1 98 ? 0.077 8.566 50.952 1.00 21.30 74 PHE B C 1
ATOM 2352 O O . PHE B 1 98 ? 1.187 8.233 50.591 1.00 20.08 74 PHE B O 1
ATOM 2360 N N . LYS B 1 99 ? -0.138 9.274 52.045 1.00 23.15 75 LYS B N 1
ATOM 2361 C CA . LYS B 1 99 ? 0.960 9.660 52.915 1.00 25.76 75 LYS B CA 1
ATOM 2362 C C . LYS B 1 99 ? 1.758 8.420 53.384 1.00 24.18 75 LYS B C 1
ATOM 2363 O O . LYS B 1 99 ? 2.987 8.406 53.329 1.00 25.26 75 LYS B O 1
ATOM 2369 N N . GLN B 1 100 ? 1.057 7.379 53.814 1.00 23.98 76 GLN B N 1
ATOM 2370 C CA . GLN B 1 100 ? 1.702 6.151 54.301 1.00 24.55 76 GLN B CA 1
ATOM 2371 C C . GLN B 1 100 ? 2.377 5.395 53.160 1.00 23.78 76 GLN B C 1
ATOM 2372 O O . GLN B 1 100 ? 3.477 4.858 53.327 1.00 21.55 76 GLN B O 1
ATOM 2378 N N . ALA B 1 101 ? 1.741 5.365 51.986 1.00 22.81 77 ALA B N 1
ATOM 2379 C CA . ALA B 1 101 ? 2.361 4.724 50.831 1.00 23.38 77 ALA B CA 1
ATOM 2380 C C . ALA B 1 101 ? 3.748 5.305 50.563 1.00 24.21 77 ALA B C 1
ATOM 2381 O O . ALA B 1 101 ? 4.704 4.559 50.320 1.00 25.49 77 ALA B O 1
ATOM 2383 N N . ILE B 1 102 ? 3.847 6.635 50.600 1.00 25.15 78 ILE B N 1
ATOM 2384 C CA . ILE B 1 102 ? 5.103 7.335 50.320 1.00 27.92 78 ILE B CA 1
ATOM 2385 C C . ILE B 1 102 ? 6.106 7.115 51.452 1.00 27.09 78 ILE B C 1
ATOM 2386 O O . ILE B 1 102 ? 7.272 6.847 51.203 1.00 25.82 78 ILE B O 1
ATOM 2391 N N . GLU B 1 103 ? 5.634 7.194 52.685 1.00 28.34 79 GLU B N 1
ATOM 2392 C CA . GLU B 1 103 ? 6.468 6.874 53.852 1.00 30.64 79 GLU B CA 1
ATOM 2393 C C . GLU B 1 103 ? 7.073 5.470 53.724 1.00 29.30 79 GLU B C 1
ATOM 2394 O O . GLU B 1 103 ? 8.257 5.257 53.986 1.00 27.17 79 GLU B O 1
ATOM 2400 N N . ARG B 1 104 ? 6.258 4.516 53.295 1.00 28.06 80 ARG B N 1
ATOM 2401 C CA . ARG B 1 104 ? 6.669 3.119 53.270 1.00 27.85 80 ARG B CA 1
ATOM 2402 C C . ARG B 1 104 ? 7.579 2.817 52.094 1.00 27.37 80 ARG B C 1
ATOM 2403 O O . ARG B 1 104 ? 8.596 2.140 52.251 1.00 26.17 80 ARG B O 1
ATOM 2411 N N . PHE B 1 105 ? 7.233 3.318 50.913 1.00 25.23 81 PHE B N 1
ATOM 2412 C CA . PHE B 1 105 ? 7.924 2.894 49.697 1.00 26.76 81 PHE B CA 1
ATOM 2413 C C . PHE B 1 105 ? 8.661 3.999 48.957 1.00 26.47 81 PHE B C 1
ATOM 2414 O O . PHE B 1 105 ? 9.337 3.719 47.976 1.00 29.84 81 PHE B O 1
ATOM 2422 N N . GLY B 1 106 ? 8.511 5.248 49.377 1.00 26.99 82 GLY B N 1
ATOM 2423 C CA . GLY B 1 106 ? 9.319 6.339 48.816 1.00 28.59 82 GLY B CA 1
ATOM 2424 C C . GLY B 1 106 ? 8.770 7.068 47.607 1.00 27.73 82 GLY B C 1
ATOM 2425 O O . GLY B 1 106 ? 9.099 8.216 47.378 1.00 29.15 82 GLY B O 1
ATOM 2426 N N . ARG B 1 107 ? 7.919 6.401 46.842 1.00 26.57 83 ARG B N 1
ATOM 2427 C CA . ARG B 1 107 ? 7.373 6.939 45.615 1.00 26.57 83 ARG B CA 1
ATOM 2428 C C . ARG B 1 107 ? 6.140 6.093 45.239 1.00 25.77 83 ARG B C 1
ATOM 2429 O O . ARG B 1 107 ? 5.893 5.043 45.844 1.00 26.60 83 ARG B O 1
ATOM 2437 N N . VAL B 1 108 ? 5.380 6.553 44.255 1.00 24.40 84 VAL B N 1
ATOM 2438 C CA . VAL B 1 108 ? 4.311 5.745 43.657 1.00 23.01 84 VAL B CA 1
ATOM 2439 C C . VAL B 1 108 ? 4.462 5.862 42.155 1.00 21.77 84 VAL B C 1
ATOM 2440 O O . VAL B 1 108 ? 4.368 6.958 41.597 1.00 20.60 84 VAL B O 1
ATOM 2444 N N . ASP B 1 109 ? 4.701 4.719 41.525 1.00 19.63 85 ASP B N 1
ATOM 2445 C CA . ASP B 1 109 ? 4.887 4.629 40.099 1.00 19.93 85 ASP B CA 1
ATOM 2446 C C . ASP B 1 109 ? 3.584 4.323 39.353 1.00 18.08 85 ASP B C 1
ATOM 2447 O O . ASP B 1 109 ? 3.438 4.735 38.204 1.00 17.09 85 ASP B O 1
ATOM 2452 N N . ILE B 1 110 ? 2.677 3.595 40.008 1.00 16.94 86 ILE B N 1
ATOM 2453 C CA . ILE B 1 110 ? 1.441 3.091 39.391 1.00 16.25 86 ILE B CA 1
ATOM 2454 C C . ILE B 1 110 ? 0.307 3.249 40.392 1.00 16.27 86 ILE B C 1
ATOM 2455 O O . ILE B 1 110 ? 0.457 2.892 41.577 1.00 16.61 86 ILE B O 1
ATOM 2460 N N . LEU B 1 111 ? -0.831 3.770 39.926 1.00 15.58 87 LEU B N 1
ATOM 2461 C CA . LEU B 1 111 ? -2.059 3.781 40.718 1.00 14.72 87 LEU B CA 1
ATOM 2462 C C . LEU B 1 111 ? -3.146 3.089 39.912 1.00 14.73 87 LEU B C 1
ATOM 2463 O O . LEU B 1 111 ? -3.380 3.446 38.759 1.00 14.69 87 LEU B O 1
ATOM 2468 N N . VAL B 1 112 ? -3.775 2.079 40.512 1.00 14.00 88 VAL B N 1
ATOM 2469 C CA . VAL B 1 112 ? -4.946 1.444 39.938 1.00 14.70 88 VAL B CA 1
ATOM 2470 C C . VAL B 1 112 ? -6.121 1.777 40.809 1.00 15.44 88 VAL B C 1
ATOM 2471 O O . VAL B 1 112 ? -6.188 1.334 41.966 1.00 16.26 88 VAL B O 1
ATOM 2475 N N . ASN B 1 113 ? -7.048 2.558 40.269 1.00 16.42 89 ASN B N 1
ATOM 2476 C CA . ASN B 1 113 ? -8.287 2.889 40.947 1.00 17.26 89 ASN B CA 1
ATOM 2477 C C . ASN B 1 113 ? -9.340 1.832 40.642 1.00 17.93 89 ASN B C 1
ATOM 2478 O O . ASN B 1 113 ? -10.059 1.927 39.650 1.00 17.40 89 ASN B O 1
ATOM 2483 N N . ASN B 1 114 ? -9.414 0.821 41.503 1.00 18.27 90 ASN B N 1
ATOM 2484 C CA . ASN B 1 114 ? -10.277 -0.331 41.302 1.00 19.03 90 ASN B CA 1
ATOM 2485 C C . ASN B 1 114 ? -11.450 -0.433 42.287 1.00 19.60 90 ASN B C 1
ATOM 2486 O O . ASN B 1 114 ? -12.432 -1.096 41.988 1.00 19.15 90 ASN B O 1
ATOM 2491 N N . ALA B 1 115 ? -11.383 0.234 43.438 1.00 19.70 91 ALA B N 1
ATOM 2492 C CA . ALA B 1 115 ? -12.481 0.158 44.400 1.00 20.25 91 ALA B CA 1
ATOM 2493 C C . ALA B 1 115 ? -13.792 0.603 43.759 1.00 21.24 91 ALA B C 1
ATOM 2494 O O . ALA B 1 115 ? -13.835 1.615 43.071 1.00 21.21 91 ALA B O 1
ATOM 2496 N N . GLY B 1 116 ? -14.856 -0.147 44.019 1.00 20.36 92 GLY B N 1
ATOM 2497 C CA . GLY B 1 116 ? -16.164 0.174 43.485 1.00 20.80 92 GLY B CA 1
ATOM 2498 C C . GLY B 1 116 ? -17.230 -0.714 44.084 1.00 21.78 92 GLY B C 1
ATOM 2499 O O . GLY B 1 116 ? -16.922 -1.789 44.583 1.00 23.20 92 GLY B O 1
ATOM 2500 N N . ILE B 1 117 ? -18.470 -0.242 44.050 1.00 20.98 93 ILE B N 1
ATOM 2501 C CA . ILE B 1 117 ? -19.619 -0.978 44.561 1.00 22.04 93 ILE B CA 1
ATOM 2502 C C . ILE B 1 117 ? -20.762 -0.809 43.573 1.00 21.28 93 ILE B C 1
ATOM 2503 O O . ILE B 1 117 ? -20.709 0.061 42.683 1.00 18.42 93 ILE B O 1
ATOM 2508 N N . THR B 1 118 ? -21.763 -1.671 43.717 1.00 21.46 94 THR B N 1
ATOM 2509 C CA . THR B 1 118 ? -23.054 -1.522 43.058 1.00 21.76 94 THR B CA 1
ATOM 2510 C C . THR B 1 118 ? -24.158 -1.464 44.106 1.00 22.96 94 THR B C 1
ATOM 2511 O O . THR B 1 118 ? -24.013 -2.006 45.211 1.00 23.35 94 THR B O 1
ATOM 2515 N N . ARG B 1 119 ? -25.238 -0.765 43.767 1.00 22.79 95 ARG B N 1
ATOM 2516 C CA . ARG B 1 119 ? -26.461 -0.728 44.564 1.00 23.05 95 ARG B CA 1
ATOM 2517 C C . ARG B 1 119 ? -27.594 -0.591 43.540 1.00 22.98 95 ARG B C 1
ATOM 2518 O O . ARG B 1 119 ? -28.127 0.500 43.316 1.00 21.61 95 ARG B O 1
ATOM 2526 N N . ASP B 1 120 ? -27.947 -1.698 42.903 1.00 23.95 96 ASP B N 1
ATOM 2527 C CA . ASP B 1 120 ? -28.888 -1.660 41.793 1.00 25.88 96 ASP B CA 1
ATOM 2528 C C . ASP B 1 120 ? -30.325 -1.350 42.221 1.00 25.20 96 ASP B C 1
ATOM 2529 O O . ASP B 1 120 ? -30.740 -1.681 43.315 1.00 24.33 96 ASP B O 1
ATOM 2534 N N . ASN B 1 121 ? -31.065 -0.724 41.315 1.00 23.71 97 ASN B N 1
ATOM 2535 C CA . ASN B 1 121 ? -32.507 -0.520 41.429 1.00 25.57 97 ASN B CA 1
ATOM 2536 C C . ASN B 1 121 ? -33.005 0.168 40.179 1.00 25.75 97 ASN B C 1
ATOM 2537 O O . ASN B 1 121 ? -32.270 0.925 39.559 1.00 23.93 97 ASN B O 1
ATOM 2542 N N . LEU B 1 122 ? -34.263 -0.056 39.825 1.00 26.45 98 LEU B N 1
ATOM 2543 C CA . LEU B 1 122 ? -34.887 0.756 38.785 1.00 28.99 98 LEU B CA 1
ATOM 2544 C C . LEU B 1 122 ? -34.864 2.226 39.196 1.00 28.34 98 LEU B C 1
ATOM 2545 O O . LEU B 1 122 ? -35.021 2.576 40.384 1.00 25.13 98 LEU B O 1
ATOM 2550 N N . LEU B 1 123 ? -34.647 3.073 38.197 1.00 30.23 99 LEU B N 1
ATOM 2551 C CA . LEU B 1 123 ? -34.513 4.508 38.376 1.00 33.98 99 LEU B CA 1
ATOM 2552 C C . LEU B 1 123 ? -35.639 5.051 39.265 1.00 34.37 99 LEU B C 1
ATOM 2553 O O . LEU B 1 123 ? -35.396 5.836 40.194 1.00 33.04 99 LEU B O 1
ATOM 2558 N N . MET B 1 124 ? -36.862 4.598 39.003 1.00 34.25 100 MET B N 1
ATOM 2559 C CA . MET B 1 124 ? -38.039 5.139 39.683 1.00 38.85 100 MET B CA 1
ATOM 2560 C C . MET B 1 124 ? -38.089 4.770 41.169 1.00 36.77 100 MET B C 1
ATOM 2561 O O . MET B 1 124 ? -38.726 5.474 41.942 1.00 37.12 100 MET B O 1
ATOM 2566 N N . ARG B 1 125 ? -37.416 3.680 41.548 1.00 35.95 101 ARG B N 1
ATOM 2567 C CA . ARG B 1 125 ? -37.353 3.214 42.937 1.00 35.26 101 ARG B CA 1
ATOM 2568 C C . ARG B 1 125 ? -36.005 3.461 43.622 1.00 32.91 101 ARG B C 1
ATOM 2569 O O . ARG B 1 125 ? -35.825 3.118 44.798 1.00 31.98 101 ARG B O 1
ATOM 2577 N N . MET B 1 126 ? -35.056 4.054 42.915 1.00 29.42 102 MET B N 1
ATOM 2578 C CA . MET B 1 126 ? -33.706 4.158 43.455 1.00 27.58 102 MET B CA 1
ATOM 2579 C C . MET B 1 126 ? -33.646 5.203 44.569 1.00 26.30 102 MET B C 1
ATOM 2580 O O . MET B 1 126 ? -34.066 6.337 44.393 1.00 26.87 102 MET B O 1
ATOM 2585 N N . LYS B 1 127 ? -33.109 4.811 45.716 1.00 25.63 103 LYS B N 1
ATOM 2586 C CA . LYS B 1 127 ? -33.045 5.708 46.840 1.00 27.15 103 LYS B CA 1
ATOM 2587 C C . LYS B 1 127 ? -31.877 6.666 46.692 1.00 26.47 103 LYS B C 1
ATOM 2588 O O . LYS B 1 127 ? -30.849 6.344 46.090 1.00 22.59 103 LYS B O 1
ATOM 2594 N N . GLU B 1 128 ? -32.055 7.860 47.237 1.00 26.36 104 GLU B N 1
ATOM 2595 C CA . GLU B 1 128 ? -31.002 8.858 47.260 1.00 27.50 104 GLU B CA 1
ATOM 2596 C C . GLU B 1 128 ? -29.690 8.306 47.839 1.00 27.30 104 GLU B C 1
ATOM 2597 O O . GLU B 1 128 ? -28.621 8.627 47.331 1.00 26.07 104 GLU B O 1
ATOM 2603 N N . ASP B 1 129 ? -29.769 7.468 48.872 1.00 27.83 105 ASP B N 1
ATOM 2604 C CA . ASP B 1 129 ? -28.565 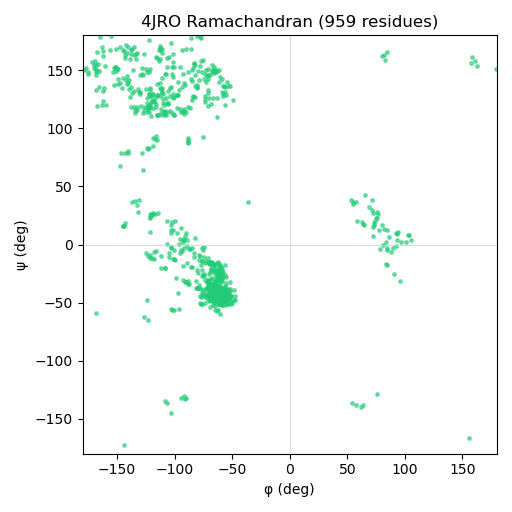6.880 49.488 1.00 29.78 105 ASP B CA 1
ATOM 2605 C C . ASP B 1 129 ? -27.865 5.870 48.580 1.00 27.19 105 ASP B C 1
ATOM 2606 O O . ASP B 1 129 ? -26.639 5.746 48.611 1.00 25.33 105 ASP B O 1
ATOM 2611 N N . GLU B 1 130 ? -28.648 5.143 47.791 1.00 24.26 106 GLU B N 1
ATOM 2612 C CA . GLU B 1 130 ? -28.093 4.179 46.836 1.00 24.04 106 GLU B CA 1
ATOM 2613 C C . GLU B 1 130 ? -27.344 4.942 45.719 1.00 20.97 106 GLU B C 1
ATOM 2614 O O . GLU B 1 130 ? -26.308 4.496 45.238 1.00 20.01 106 GLU B O 1
ATOM 2620 N N . TRP B 1 131 ? -27.899 6.076 45.313 1.00 20.25 107 TRP B N 1
ATOM 2621 C CA . TRP B 1 131 ? -27.250 6.929 44.337 1.00 20.45 107 TRP B CA 1
ATOM 2622 C C . TRP B 1 131 ? -25.945 7.477 44.914 1.00 20.40 107 TRP B C 1
ATOM 2623 O O . TRP B 1 131 ? -24.890 7.286 44.319 1.00 18.98 107 TRP B O 1
ATOM 2634 N N . ASP B 1 132 ? -26.029 8.142 46.067 1.00 20.05 108 ASP B N 1
ATOM 2635 C CA . ASP B 1 132 ? -24.889 8.831 46.685 1.00 21.79 108 ASP B CA 1
ATOM 2636 C C . ASP B 1 132 ? -23.738 7.886 47.011 1.00 21.90 108 ASP B C 1
ATOM 2637 O O . ASP B 1 132 ? -22.572 8.208 46.763 1.00 19.79 108 ASP B O 1
ATOM 2642 N N . ASP B 1 133 ? -24.053 6.732 47.585 1.00 20.61 109 ASP B N 1
ATOM 2643 C CA . ASP B 1 133 ? -22.996 5.782 47.968 1.00 23.05 109 ASP B CA 1
ATOM 2644 C C . ASP B 1 133 ? -22.171 5.290 46.776 1.00 20.42 109 ASP B C 1
ATOM 2645 O O . ASP B 1 133 ? -20.946 5.188 46.863 1.00 19.75 109 ASP B O 1
ATOM 2650 N N . VAL B 1 134 ? -22.846 4.969 45.682 1.00 18.49 110 VAL B N 1
ATOM 2651 C CA . VAL B 1 134 ? -22.171 4.496 44.464 1.00 18.18 110 VAL B CA 1
ATOM 2652 C C . VAL B 1 134 ? -21.363 5.612 43.767 1.00 17.98 110 VAL B C 1
ATOM 2653 O O . VAL B 1 134 ? -20.211 5.394 43.345 1.00 17.64 110 VAL B O 1
ATOM 2657 N N . ILE B 1 135 ? -21.952 6.801 43.642 1.00 17.50 111 ILE B N 1
ATOM 2658 C CA . ILE B 1 135 ? -21.225 7.966 43.100 1.00 18.52 111 ILE B CA 1
ATOM 2659 C C . ILE B 1 135 ? -20.020 8.337 43.969 1.00 18.23 111 ILE B C 1
ATOM 2660 O O . ILE B 1 135 ? -18.950 8.577 43.441 1.00 17.97 111 ILE B O 1
ATOM 2665 N N . ASN B 1 136 ? -20.178 8.370 45.286 1.00 18.27 112 ASN B N 1
ATOM 2666 C CA . ASN B 1 136 ? -19.076 8.763 46.178 1.00 19.42 112 ASN B CA 1
ATOM 2667 C C . ASN B 1 136 ? -17.899 7.785 46.158 1.00 19.59 112 ASN B C 1
ATOM 2668 O O . ASN B 1 136 ? -16.729 8.185 46.162 1.00 19.87 112 ASN B O 1
ATOM 2673 N N . ILE B 1 137 ? -18.185 6.489 46.141 1.00 19.39 113 ILE B N 1
ATOM 2674 C CA . ILE B 1 137 ? -17.106 5.511 46.169 1.00 18.60 113 ILE B CA 1
ATOM 2675 C C . ILE B 1 137 ? -16.480 5.385 44.778 1.00 17.84 113 ILE B C 1
ATOM 2676 O O . ILE B 1 137 ? -15.254 5.484 44.639 1.00 17.20 113 ILE B O 1
ATOM 2681 N N . ASN B 1 138 ? -17.312 5.197 43.760 1.00 17.09 114 ASN B N 1
ATOM 2682 C CA . ASN B 1 138 ? -16.818 4.817 42.444 1.00 17.36 114 ASN B CA 1
ATOM 2683 C C . ASN B 1 138 ? -16.206 6.025 41.733 1.00 17.86 114 ASN B C 1
ATOM 2684 O O . ASN B 1 138 ? -15.180 5.903 41.077 1.00 20.25 114 ASN B O 1
ATOM 2689 N N . LEU B 1 139 ? -16.825 7.186 41.853 1.00 17.61 115 LEU B N 1
ATOM 2690 C CA . LEU B 1 139 ? -16.395 8.322 41.044 1.00 17.60 115 LEU B CA 1
ATOM 2691 C C . LEU B 1 139 ? -15.583 9.300 41.878 1.00 17.15 115 LEU B C 1
ATOM 2692 O O . LEU B 1 139 ? -14.422 9.610 41.541 1.00 16.21 115 LEU B O 1
ATOM 2697 N N . LYS B 1 140 ? -16.169 9.767 42.973 1.00 16.77 116 LYS B N 1
ATOM 2698 C CA . LYS B 1 140 ? -15.466 10.690 43.861 1.00 17.58 116 LYS B CA 1
ATOM 2699 C C . LYS B 1 140 ? -14.192 10.028 44.409 1.00 16.49 116 LYS B C 1
ATOM 2700 O O . LYS B 1 140 ? -13.138 10.665 44.500 1.00 15.81 116 LYS B O 1
ATOM 2706 N N . GLY B 1 141 ? -14.275 8.745 44.746 1.00 15.96 117 GLY B N 1
ATOM 2707 C CA . GLY B 1 141 ? -13.106 7.973 45.197 1.00 16.03 117 GLY B CA 1
ATOM 2708 C C . GLY B 1 141 ? -11.957 7.983 44.201 1.00 16.22 117 GLY B C 1
ATOM 2709 O O . GLY B 1 141 ? -10.795 8.168 44.571 1.00 16.81 117 GLY B O 1
ATOM 2710 N N . THR B 1 142 ? -12.293 7.819 42.924 1.00 16.20 118 THR B N 1
ATOM 2711 C CA . THR B 1 142 ? -11.307 7.832 41.853 1.00 16.41 118 THR B CA 1
ATOM 2712 C C . THR B 1 142 ? -10.703 9.241 41.701 1.00 16.06 118 THR B C 1
ATOM 2713 O O . THR B 1 142 ? -9.483 9.361 41.584 1.00 15.68 118 THR B O 1
ATOM 2717 N N . PHE B 1 143 ? -11.528 10.291 41.787 1.00 16.52 119 PHE B N 1
ATOM 2718 C CA . PHE B 1 143 ? -11.045 11.683 41.818 1.00 16.46 119 PHE B CA 1
ATOM 2719 C C . PHE B 1 143 ? -10.068 11.915 42.977 1.00 16.47 119 PHE B C 1
ATOM 2720 O O . PHE B 1 143 ? -8.968 12.452 42.771 1.00 15.08 119 PHE B O 1
ATOM 2728 N N . LEU B 1 144 ? -10.455 11.498 44.182 1.00 15.67 120 LEU B N 1
ATOM 2729 C CA . LEU B 1 144 ? -9.656 11.775 45.371 1.00 16.04 120 LEU B CA 1
ATOM 2730 C C . LEU B 1 144 ? -8.292 11.084 45.316 1.00 16.20 120 LEU B C 1
ATOM 2731 O O . LEU B 1 144 ? -7.271 11.697 45.648 1.00 16.34 120 LEU B O 1
ATOM 2736 N N . CYS B 1 145 ? -8.261 9.817 44.913 1.00 16.45 121 CYS B N 1
ATOM 2737 C CA . CYS B 1 145 ? -6.980 9.101 44.780 1.00 16.54 121 CYS B CA 1
ATOM 2738 C C . CYS B 1 145 ? -6.134 9.660 43.647 1.00 16.36 121 CYS B C 1
ATOM 2739 O O . CYS B 1 145 ? -4.926 9.765 43.764 1.00 15.79 121 CYS B O 1
ATOM 2742 N N . THR B 1 146 ? -6.766 10.022 42.538 1.00 16.46 122 THR B N 1
ATOM 2743 C CA . THR B 1 146 ? -6.047 10.630 41.442 1.00 16.33 122 THR B CA 1
ATOM 2744 C C . THR B 1 146 ? -5.424 11.957 41.895 1.00 16.20 122 THR B C 1
ATOM 2745 O O . THR B 1 146 ? -4.232 12.226 41.631 1.00 16.72 122 THR B O 1
ATOM 2749 N N . LYS B 1 147 ? -6.199 12.769 42.595 1.00 15.83 123 LYS B N 1
ATOM 2750 C CA . LYS B 1 147 ? -5.684 14.046 43.100 1.00 17.96 123 LYS B CA 1
ATOM 2751 C C . LYS B 1 147 ? -4.501 13.821 44.022 1.00 17.89 123 LYS B C 1
ATOM 2752 O O . LYS B 1 147 ? -3.478 14.476 43.874 1.00 17.84 123 LYS B O 1
ATOM 2758 N N . ALA B 1 148 ? -4.613 12.864 44.936 1.00 17.86 124 ALA B N 1
ATOM 2759 C CA . ALA B 1 148 ? -3.551 12.620 45.905 1.00 18.86 124 ALA B CA 1
ATOM 2760 C C . ALA B 1 148 ? -2.242 12.167 45.276 1.00 19.85 124 ALA B C 1
ATOM 2761 O O . ALA B 1 148 ? -1.171 12.586 45.719 1.00 20.62 124 ALA B O 1
ATOM 2763 N N . VAL B 1 149 ? -2.311 11.313 44.255 1.00 20.48 125 VAL B N 1
ATOM 2764 C CA . VAL B 1 149 ? -1.104 10.795 43.605 1.00 21.66 125 VAL B CA 1
ATOM 2765 C C . VAL B 1 149 ? -0.484 11.776 42.592 1.00 22.83 125 VAL B C 1
ATOM 2766 O O . VAL B 1 149 ? 0.713 11.670 42.278 1.00 21.58 125 VAL B O 1
ATOM 2770 N N . SER B 1 150 ? -1.292 12.712 42.090 1.00 23.48 126 SER B N 1
ATOM 2771 C CA . SER B 1 150 ? -0.879 13.590 40.985 1.00 24.80 126 SER B CA 1
ATOM 2772 C C . SER B 1 150 ? 0.334 14.467 41.297 1.00 26.06 126 SER B C 1
ATOM 2773 O O . SER B 1 150 ? 1.211 14.588 40.454 1.00 25.44 126 SER B O 1
ATOM 2776 N N . ARG B 1 151 ? 0.416 15.051 42.493 1.00 27.68 127 ARG B N 1
ATOM 2777 C CA . ARG B 1 151 ? 1.582 15.899 42.838 1.00 29.57 127 ARG B CA 1
ATOM 2778 C C . ARG B 1 151 ? 2.886 15.101 42.837 1.00 29.47 127 ARG B C 1
ATOM 2779 O O . ARG B 1 151 ? 3.884 15.537 42.273 1.00 31.64 127 ARG B O 1
ATOM 2781 N N . THR B 1 152 ? 2.877 13.917 43.437 1.00 27.63 128 THR B N 1
ATOM 2782 C CA . THR B 1 152 ? 4.095 13.083 43.471 1.00 28.31 128 THR B CA 1
ATOM 2783 C C . THR B 1 152 ? 4.466 12.560 42.074 1.00 25.53 128 THR B C 1
ATOM 2784 O O . THR B 1 152 ? 5.642 12.529 41.701 1.00 22.95 128 THR B O 1
ATOM 2788 N N . MET B 1 153 ? 3.477 12.193 41.265 1.00 21.22 129 MET B N 1
ATOM 2789 C CA . MET B 1 153 ? 3.789 11.7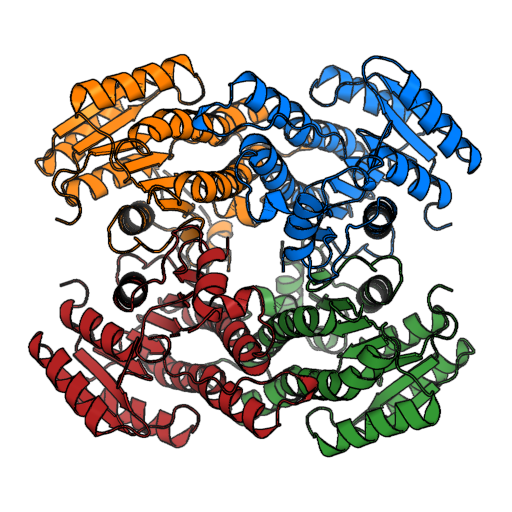67 39.910 1.00 21.54 129 MET B CA 1
ATOM 2790 C C . MET B 1 153 ? 4.329 12.917 39.055 1.00 21.93 129 MET B C 1
ATOM 2791 O O . MET B 1 153 ? 5.241 12.723 38.259 1.00 22.07 129 MET B O 1
ATOM 2796 N N A MET B 1 154 ? 3.751 14.099 39.203 0.50 23.12 130 MET B N 1
ATOM 2797 N N B MET B 1 154 ? 3.753 14.103 39.213 0.50 23.08 130 MET B N 1
ATOM 2798 C CA A MET B 1 154 ? 4.205 15.243 38.439 0.50 25.10 130 MET B CA 1
ATOM 2799 C CA B MET B 1 154 ? 4.176 15.258 38.435 0.50 25.06 130 MET B CA 1
ATOM 2800 C C A MET B 1 154 ? 5.642 15.565 38.794 0.50 26.52 130 MET B C 1
ATOM 2801 C C B MET B 1 154 ? 5.598 15.669 38.808 0.50 26.48 130 MET B C 1
ATOM 2802 O O A MET B 1 154 ? 6.458 15.783 37.913 0.50 25.81 130 MET B O 1
ATOM 2803 O O B MET B 1 154 ? 6.354 16.081 37.945 0.50 26.02 130 MET B O 1
ATOM 2812 N N . LYS B 1 155 ? 5.952 15.542 40.082 1.00 27.83 131 LYS B N 1
ATOM 2813 C CA . LYS B 1 155 ? 7.333 15.760 40.545 1.00 31.19 131 LYS B CA 1
ATOM 2814 C C . LYS B 1 155 ? 8.315 14.702 39.996 1.00 31.74 131 LYS B C 1
ATOM 2815 O O . LYS B 1 155 ? 9.409 15.043 39.559 1.00 32.74 131 LYS B O 1
ATOM 2821 N N . GLN B 1 156 ? 7.912 13.434 40.003 1.00 31.09 132 GLN B N 1
ATOM 2822 C CA . GLN B 1 156 ? 8.648 12.321 39.371 1.00 30.20 132 GLN B CA 1
ATOM 2823 C C . GLN B 1 156 ? 8.826 12.452 37.860 1.00 28.08 132 GLN B C 1
ATOM 2824 O O . GLN B 1 156 ? 9.699 11.808 37.293 1.00 26.47 132 GLN B O 1
ATOM 2830 N N . ARG B 1 157 ? 7.934 13.195 37.208 1.00 27.00 133 ARG B N 1
ATOM 2831 C CA . ARG B 1 157 ? 7.816 13.212 35.740 1.00 27.08 133 ARG B CA 1
ATOM 2832 C C . ARG B 1 157 ? 7.663 11.828 35.144 1.00 25.74 133 ARG B C 1
ATOM 2833 O O . ARG B 1 157 ? 8.168 11.535 34.056 1.00 23.46 133 ARG B O 1
ATOM 2841 N N . ALA B 1 158 ? 6.901 10.988 35.851 1.00 23.87 134 ALA B N 1
ATOM 2842 C CA . ALA B 1 158 ? 6.617 9.639 35.402 1.00 22.35 134 ALA B CA 1
ATOM 2843 C C . ALA B 1 158 ? 5.520 9.056 36.266 1.00 21.05 134 ALA B C 1
ATOM 2844 O O . ALA B 1 158 ? 5.350 9.435 37.428 1.00 21.03 134 ALA B O 1
ATOM 2846 N N . GLY B 1 159 ? 4.748 8.159 35.680 1.00 19.62 135 GLY B N 1
ATOM 2847 C CA . GLY B 1 159 ? 3.734 7.448 36.425 1.00 19.79 135 GLY B CA 1
ATOM 2848 C C . GLY B 1 159 ? 2.681 6.905 35.477 1.00 19.72 135 GLY B C 1
ATOM 2849 O O . GLY B 1 159 ? 2.581 7.343 34.320 1.00 20.06 135 GLY B O 1
ATOM 2850 N N . LYS B 1 160 ? 1.927 5.935 35.968 1.00 17.96 136 LYS B N 1
ATOM 2851 C CA . LYS B 1 160 ? 0.791 5.373 35.227 1.00 17.83 136 LYS B CA 1
ATOM 2852 C C . LYS B 1 160 ? -0.407 5.304 36.134 1.00 15.82 136 LYS B C 1
ATOM 2853 O O . LYS B 1 160 ? -0.299 4.835 37.254 1.00 14.84 136 LYS B O 1
ATOM 2859 N N . ILE B 1 161 ? -1.559 5.754 35.635 1.00 14.49 137 ILE B N 1
ATOM 2860 C CA . ILE B 1 161 ? -2.808 5.627 36.342 1.00 14.08 137 ILE B CA 1
ATOM 2861 C C . ILE B 1 161 ? -3.741 4.805 35.466 1.00 14.37 137 ILE B C 1
ATOM 2862 O O . ILE B 1 161 ? -3.865 5.072 34.262 1.00 13.67 137 ILE B O 1
ATOM 2867 N N . ILE B 1 162 ? -4.338 3.774 36.055 1.00 14.04 138 ILE B N 1
ATOM 2868 C CA . ILE B 1 162 ? -5.350 2.952 35.408 1.00 14.62 138 ILE B CA 1
ATOM 2869 C C . ILE B 1 162 ? -6.630 2.982 36.219 1.00 14.78 138 ILE B C 1
ATOM 2870 O O . ILE B 1 162 ? -6.650 2.584 37.401 1.00 15.75 138 ILE B O 1
ATOM 2875 N N . ASN B 1 163 ? -7.714 3.443 35.604 1.00 15.24 139 ASN B N 1
ATOM 2876 C CA . ASN B 1 163 ? -8.980 3.509 36.286 1.00 15.65 139 ASN B CA 1
ATOM 2877 C C . ASN B 1 163 ? -9.857 2.356 35.846 1.00 17.20 139 ASN B C 1
ATOM 2878 O O . ASN B 1 163 ? -9.770 1.900 34.713 1.00 17.70 139 ASN B O 1
ATOM 2883 N N . MET B 1 164 ? -10.677 1.857 36.761 1.00 18.32 140 MET B N 1
ATOM 2884 C CA . MET B 1 164 ? -11.543 0.721 36.465 1.00 19.98 140 MET B CA 1
ATOM 2885 C C . MET B 1 164 ? -12.938 1.268 36.192 1.00 19.86 140 MET B C 1
ATOM 2886 O O . MET B 1 164 ? -13.583 1.860 37.066 1.00 20.16 140 MET B O 1
ATOM 2891 N N . ALA B 1 165 ? -13.352 1.147 34.938 1.00 19.94 141 ALA B N 1
ATOM 2892 C CA . ALA B 1 165 ? -14.669 1.563 34.491 1.00 19.78 141 ALA B CA 1
ATOM 2893 C C . ALA B 1 165 ? -15.527 0.276 34.335 1.00 20.30 141 ALA B C 1
ATOM 2894 O O . ALA B 1 165 ? -15.393 -0.656 35.120 1.00 21.21 141 ALA B O 1
ATOM 2896 N N . SER B 1 166 ? -16.415 0.241 33.354 1.00 20.64 142 SER B N 1
ATOM 2897 C CA . SER B 1 166 ? -17.213 -0.945 33.038 1.00 20.77 142 SER B CA 1
ATOM 2898 C C . SER B 1 166 ? -17.809 -0.717 31.681 1.00 20.72 142 SER B C 1
ATOM 2899 O O . SER B 1 166 ? -18.069 0.417 31.320 1.00 19.46 142 SER B O 1
ATOM 2902 N N . VAL B 1 167 ? -18.037 -1.773 30.911 1.00 21.16 143 VAL B N 1
ATOM 2903 C CA . VAL B 1 167 ? -18.639 -1.558 29.601 1.00 22.34 143 VAL B CA 1
ATOM 2904 C C . VAL B 1 167 ? -20.048 -0.955 29.690 1.00 21.48 143 VAL B C 1
ATOM 2905 O O . VAL B 1 167 ? -20.481 -0.320 28.737 1.00 21.15 143 VAL B O 1
ATOM 2909 N N . VAL B 1 168 ? -20.747 -1.121 30.814 1.00 22.11 144 VAL B N 1
ATOM 2910 C CA . VAL B 1 168 ? -22.083 -0.509 30.959 1.00 22.25 144 VAL B CA 1
ATOM 2911 C C . VAL B 1 168 ? -22.014 1.007 31.055 1.00 21.80 144 VAL B C 1
ATOM 2912 O O . VAL B 1 168 ? -23.013 1.679 30.841 1.00 21.66 144 VAL B O 1
ATOM 2916 N N . GLY B 1 169 ? -20.831 1.535 31.342 1.00 20.85 145 GLY B N 1
ATOM 2917 C CA . GLY B 1 169 ? -20.588 2.960 31.279 1.00 21.68 145 GLY B CA 1
ATOM 2918 C C . GLY B 1 169 ? -20.594 3.468 29.858 1.00 22.55 145 GLY B C 1
ATOM 2919 O O . GLY B 1 169 ? -20.853 4.648 29.638 1.00 23.57 145 GLY B O 1
ATOM 2920 N N . LEU B 1 170 ? -20.296 2.578 28.905 1.00 21.08 146 LEU B N 1
ATOM 2921 C CA . LEU B 1 170 ? -20.314 2.905 27.484 1.00 22.30 146 LEU B CA 1
ATOM 2922 C C . LEU B 1 170 ? -21.713 2.871 26.883 1.00 20.84 146 LEU B C 1
ATOM 2923 O O . LEU B 1 170 ? -22.021 3.691 26.051 1.00 21.66 146 LEU B O 1
ATOM 2928 N N . ILE B 1 171 ? -22.547 1.925 27.305 1.00 21.62 147 ILE B N 1
ATOM 2929 C CA . ILE B 1 171 ? -23.832 1.671 26.649 1.00 21.31 147 ILE B CA 1
ATOM 2930 C C . ILE B 1 171 ? -25.086 1.837 27.517 1.00 20.09 147 ILE B C 1
ATOM 2931 O O . ILE B 1 171 ? -26.208 1.795 26.994 1.00 19.86 147 ILE B O 1
ATOM 2936 N N . GLY B 1 172 ? -24.912 1.966 28.828 1.00 20.03 148 GLY B N 1
ATOM 2937 C CA . GLY B 1 172 ? -26.039 2.023 29.752 1.00 20.29 148 GLY B CA 1
ATOM 2938 C C . GLY B 1 172 ? -26.609 0.646 30.064 1.00 21.32 148 GLY B C 1
ATOM 2939 O O . GLY B 1 172 ? -26.308 -0.347 29.380 1.00 20.00 148 GLY B O 1
ATOM 2940 N N . ASN B 1 173 ? -27.372 0.572 31.143 1.00 21.27 149 ASN B N 1
ATOM 2941 C CA . ASN B 1 173 ? -27.919 -0.695 31.597 1.00 23.41 149 ASN B CA 1
ATOM 2942 C C . ASN B 1 173 ? -29.060 -0.453 32.574 1.00 25.10 149 ASN B C 1
ATOM 2943 O O . ASN B 1 173 ? -28.877 0.174 33.631 1.00 23.63 149 ASN B O 1
ATOM 2948 N N . ALA B 1 174 ? -30.247 -0.943 32.218 1.00 25.73 150 ALA B N 1
ATOM 2949 C CA . ALA B 1 174 ? -31.403 -0.827 33.104 1.00 25.85 150 ALA B CA 1
ATOM 2950 C C . ALA B 1 174 ? -31.103 -1.391 34.492 1.00 24.80 150 ALA B C 1
ATOM 2951 O O . ALA B 1 174 ? -30.465 -2.426 34.631 1.00 24.57 150 ALA B O 1
ATOM 2953 N N . GLY B 1 175 ? -31.532 -0.664 35.517 1.00 24.08 151 GLY B N 1
ATOM 2954 C CA . GLY B 1 175 ? -31.382 -1.086 36.900 1.00 23.45 151 GLY B CA 1
ATOM 2955 C C . GLY B 1 175 ? -30.109 -0.568 37.546 1.00 24.06 151 GLY B C 1
ATOM 2956 O O . GLY B 1 175 ? -29.886 -0.826 38.719 1.00 24.54 151 GLY B O 1
ATOM 2957 N N . GLN B 1 176 ? -29.290 0.174 36.791 1.00 23.29 152 GLN B N 1
ATOM 2958 C CA . GLN B 1 176 ? -27.953 0.570 37.230 1.00 23.12 152 GLN B CA 1
ATOM 2959 C C . GLN B 1 176 ? -27.637 2.023 36.910 1.00 22.44 152 GLN B C 1
ATOM 2960 O O . GLN B 1 176 ? -26.504 2.346 36.598 1.00 22.49 152 GLN B O 1
ATOM 2966 N N . ALA B 1 177 ? -28.615 2.909 37.011 1.00 22.10 153 ALA B N 1
ATOM 2967 C CA . ALA B 1 177 ? -28.377 4.310 36.674 1.00 20.91 153 ALA B CA 1
ATOM 2968 C C . ALA B 1 177 ? -27.220 4.924 37.481 1.00 19.74 153 ALA B C 1
ATOM 2969 O O . ALA B 1 177 ? -26.445 5.711 36.933 1.00 17.77 153 ALA B O 1
ATOM 2971 N N . ASN B 1 178 ? -27.132 4.592 38.773 1.00 17.79 154 ASN B N 1
ATOM 2972 C CA . ASN B 1 178 ? -26.038 5.073 39.619 1.00 17.61 154 ASN B CA 1
ATOM 2973 C C . ASN B 1 178 ? -24.669 4.535 39.162 1.00 17.63 154 ASN B C 1
ATOM 2974 O O . ASN B 1 178 ? -23.711 5.299 39.033 1.00 17.26 154 ASN B O 1
ATOM 2979 N N . TYR B 1 179 ? -24.589 3.227 38.940 1.00 17.04 155 TYR B N 1
ATOM 2980 C CA . TYR B 1 179 ? -23.343 2.578 38.568 1.00 16.98 155 TYR B CA 1
ATOM 2981 C C . TYR B 1 179 ? -22.884 3.080 37.210 1.00 16.38 155 TYR B C 1
ATOM 2982 O O . TYR B 1 179 ? -21.720 3.396 37.027 1.00 15.24 155 TYR B O 1
ATOM 2991 N N . VAL B 1 180 ? -23.820 3.146 36.271 1.00 16.22 156 VAL B N 1
ATOM 2992 C CA . VAL B 1 180 ? -23.519 3.571 34.903 1.00 16.80 156 VAL B CA 1
ATOM 2993 C C . VAL B 1 180 ? -23.035 5.025 34.903 1.00 16.23 156 VAL B C 1
ATOM 2994 O O . VAL B 1 180 ? -22.042 5.344 34.265 1.00 15.61 156 VAL B O 1
ATOM 2998 N N . ALA B 1 181 ? -23.726 5.894 35.641 1.00 15.47 157 ALA B N 1
ATOM 2999 C CA . ALA B 1 181 ? -23.344 7.289 35.737 1.00 15.15 157 ALA B CA 1
ATOM 3000 C C . ALA B 1 181 ? -21.941 7.365 36.323 1.00 15.14 157 ALA B C 1
ATOM 3001 O O . ALA B 1 181 ? -21.080 8.137 35.850 1.00 16.10 157 ALA B O 1
ATOM 3003 N N . SER B 1 182 ? -21.686 6.556 37.347 1.00 15.03 158 SER B N 1
ATOM 3004 C CA . SER B 1 182 ? -20.396 6.614 38.044 1.00 15.59 158 SER B CA 1
ATOM 3005 C C . SER B 1 182 ? -19.267 6.182 37.110 1.00 15.85 158 SER B C 1
ATOM 3006 O O . SER B 1 182 ? -18.203 6.806 37.097 1.00 16.58 158 SER B O 1
ATOM 3009 N N . LYS B 1 183 ? -19.493 5.129 36.323 1.00 15.93 159 LYS B N 1
ATOM 3010 C CA . LYS B 1 183 ? -18.437 4.588 35.446 1.00 15.87 159 LYS B CA 1
ATOM 3011 C C . LYS B 1 183 ? -18.247 5.399 34.170 1.00 16.08 159 LYS B C 1
ATOM 3012 O O . LYS B 1 183 ? -17.116 5.562 33.698 1.00 15.95 159 LYS B O 1
ATOM 3018 N N . ALA B 1 184 ? -19.342 5.898 33.605 1.00 15.26 160 ALA B N 1
ATOM 3019 C CA . ALA B 1 184 ? -19.233 6.871 32.528 1.00 15.12 160 ALA B CA 1
ATOM 3020 C C . ALA B 1 184 ? -18.486 8.131 33.015 1.00 14.08 160 ALA B C 1
ATOM 3021 O O . ALA B 1 184 ? -17.696 8.695 32.298 1.00 14.13 160 ALA B O 1
ATOM 3023 N N . GLY B 1 185 ? -18.732 8.545 34.245 1.00 14.04 161 GLY B N 1
ATOM 3024 C CA . GLY B 1 185 ? -18.007 9.653 34.841 1.00 13.98 161 GLY B CA 1
ATOM 3025 C C . GLY B 1 185 ? -16.519 9.349 34.927 1.00 14.89 161 GLY B C 1
ATOM 3026 O O . GLY B 1 185 ? -15.680 10.222 34.627 1.00 15.15 161 GLY B O 1
ATOM 3027 N N . VAL B 1 186 ? -16.176 8.115 35.315 1.00 14.55 162 VAL B N 1
ATOM 3028 C CA . VAL B 1 186 ? -14.761 7.719 35.448 1.00 15.13 162 VAL B CA 1
ATOM 3029 C C . VAL B 1 186 ? -14.046 7.813 34.096 1.00 16.05 162 VAL B C 1
ATOM 3030 O O . VAL B 1 186 ? -12.918 8.300 34.007 1.00 16.57 162 VAL B O 1
ATOM 3034 N N . ILE B 1 187 ? -14.723 7.392 33.038 1.00 16.20 163 ILE B N 1
ATOM 3035 C CA . ILE B 1 187 ? -14.190 7.513 31.692 1.00 17.33 163 ILE B CA 1
ATOM 3036 C C . ILE B 1 187 ? -13.918 8.980 31.340 1.00 16.73 163 ILE B C 1
ATOM 3037 O O . ILE B 1 187 ? -12.845 9.291 30.845 1.00 16.14 163 ILE B O 1
ATOM 3042 N N . GLY B 1 188 ? -14.849 9.894 31.625 1.00 15.95 164 GLY B N 1
ATOM 3043 C CA . GLY B 1 188 ? -14.596 11.308 31.357 1.00 15.96 164 GLY B CA 1
ATOM 3044 C C . GLY B 1 188 ? -13.420 11.845 32.166 1.00 16.36 164 GLY B C 1
ATOM 3045 O O . GLY B 1 188 ? -12.535 12.547 31.625 1.00 15.33 164 GLY B O 1
ATOM 3046 N N . LEU B 1 189 ? -13.403 11.492 33.452 1.00 15.57 165 LEU B N 1
ATOM 3047 C CA . LEU B 1 189 ? -12.337 11.872 34.382 1.00 16.94 165 LEU B CA 1
ATOM 3048 C C . LEU B 1 189 ? -10.971 11.393 33.901 1.00 15.92 165 LEU B C 1
ATOM 3049 O O . LEU B 1 189 ? -9.978 12.111 33.998 1.00 17.59 165 LEU B O 1
ATOM 3054 N N . THR B 1 190 ? -10.938 10.188 33.365 1.00 14.85 166 THR B N 1
ATOM 3055 C CA . THR B 1 190 ? -9.733 9.598 32.793 1.00 14.43 166 THR B CA 1
ATOM 3056 C C . THR B 1 190 ? -9.166 10.483 31.685 1.00 14.56 166 THR B C 1
ATOM 3057 O O . THR B 1 190 ? -7.956 10.726 31.633 1.00 14.42 166 THR B O 1
ATOM 3061 N N . LYS B 1 191 ? -10.044 10.973 30.812 1.00 14.48 167 LYS B N 1
ATOM 3062 C CA . LYS B 1 191 ? -9.642 11.836 29.691 1.00 15.48 167 LYS B CA 1
ATOM 3063 C C . LYS B 1 191 ? -9.059 13.164 30.176 1.00 15.16 167 LYS B C 1
ATOM 3064 O O . LYS B 1 191 ? -8.007 13.593 29.712 1.00 15.08 167 LYS B O 1
ATOM 3070 N N . THR B 1 192 ? -9.712 13.794 31.123 1.00 15.74 168 THR B N 1
ATOM 3071 C CA . THR B 1 192 ? -9.225 15.042 31.700 1.00 15.87 168 THR B CA 1
ATOM 3072 C C . THR B 1 192 ? -7.891 14.865 32.395 1.00 15.16 168 THR B C 1
ATOM 3073 O O . THR B 1 192 ? -7.009 15.679 32.213 1.00 14.82 168 THR B O 1
ATOM 3077 N N . THR B 1 193 ? -7.761 13.801 33.193 1.00 14.62 169 THR B N 1
ATOM 3078 C CA . THR B 1 193 ? -6.543 13.508 33.918 1.00 14.18 169 THR B CA 1
ATOM 3079 C C . THR B 1 193 ? -5.394 13.289 32.948 1.00 13.92 169 THR B C 1
ATOM 3080 O O . THR B 1 193 ? -4.289 13.811 33.162 1.00 13.96 169 THR B O 1
ATOM 3084 N N . ALA B 1 194 ? -5.668 12.529 31.887 1.00 13.11 170 ALA B N 1
ATOM 3085 C CA . ALA B 1 194 ? -4.705 12.261 30.816 1.00 13.76 170 ALA B CA 1
ATOM 3086 C C . ALA B 1 194 ? -4.186 13.577 30.208 1.00 14.60 170 ALA B C 1
ATOM 3087 O O . ALA B 1 194 ? -2.981 13.766 30.084 1.00 15.45 170 ALA B O 1
ATOM 3089 N N . ARG B 1 195 ? -5.088 14.499 29.891 1.00 15.67 171 ARG B N 1
ATOM 3090 C CA . ARG B 1 195 ? -4.686 15.809 29.352 1.00 16.11 171 ARG B CA 1
ATOM 3091 C C . ARG B 1 195 ? -3.898 16.661 30.347 1.00 16.51 171 ARG B C 1
ATOM 3092 O O . ARG B 1 195 ? -2.977 17.355 29.953 1.00 17.36 171 ARG B O 1
ATOM 3100 N N . GLU B 1 196 ? -4.285 16.648 31.622 1.00 17.07 172 GLU B N 1
ATOM 3101 C CA . GLU B 1 196 ? -3.590 17.436 32.626 1.00 17.89 172 GLU B CA 1
ATOM 3102 C C . GLU B 1 196 ? -2.220 16.879 32.951 1.00 17.52 172 GLU B C 1
ATOM 3103 O O . GLU B 1 196 ? -1.309 17.643 33.263 1.00 15.75 172 GLU B O 1
ATOM 3109 N N . LEU B 1 197 ? -2.056 15.556 32.877 1.00 18.00 173 LEU B N 1
ATOM 3110 C CA . LEU B 1 197 ? -0.790 14.922 33.277 1.00 17.85 173 LEU B CA 1
ATOM 3111 C C . LEU B 1 197 ? 0.134 14.529 32.122 1.00 18.55 173 LEU B C 1
ATOM 3112 O O . LEU B 1 197 ? 1.319 14.244 32.358 1.00 17.95 173 LEU B O 1
ATOM 3117 N N . ALA B 1 198 ? -0.366 14.550 30.886 1.00 18.61 174 ALA B N 1
ATOM 3118 C CA . ALA B 1 198 ? 0.448 14.238 29.711 1.00 18.85 174 ALA B CA 1
ATOM 3119 C C . ALA B 1 198 ? 1.704 15.123 29.575 1.00 19.67 174 ALA B C 1
ATOM 3120 O O . ALA B 1 198 ? 2.743 14.620 29.162 1.00 18.64 174 ALA B O 1
ATOM 3122 N N . PRO B 1 199 ? 1.622 16.409 29.940 1.00 21.57 175 PRO B N 1
ATOM 3123 C CA . PRO B 1 199 ? 2.839 17.225 29.797 1.00 24.07 175 PRO B CA 1
ATOM 3124 C C . PRO B 1 199 ? 4.020 16.751 30.635 1.00 25.05 175 PRO B C 1
ATOM 3125 O O . PRO B 1 199 ? 5.151 17.060 30.291 1.00 26.47 175 PRO B O 1
ATOM 3129 N N . ARG B 1 200 ? 3.775 16.001 31.707 1.00 25.37 176 ARG B N 1
ATOM 3130 C CA . ARG B 1 200 ? 4.886 15.465 32.497 1.00 27.21 176 ARG B CA 1
ATOM 3131 C C . ARG B 1 200 ? 5.105 13.965 32.308 1.00 25.92 176 ARG B C 1
ATOM 3132 O O . ARG B 1 200 ? 5.752 13.308 33.120 1.00 25.11 176 ARG B O 1
ATOM 3140 N N . GLY B 1 201 ? 4.590 13.450 31.194 1.00 23.58 177 GLY B N 1
ATOM 3141 C CA . GLY B 1 201 ? 4.828 12.077 30.762 1.00 23.23 177 GLY B CA 1
ATOM 3142 C C . GLY B 1 201 ? 4.134 10.991 31.577 1.00 22.15 177 GLY B C 1
ATOM 3143 O O . GLY B 1 201 ? 4.642 9.881 31.686 1.00 24.47 177 GLY B O 1
ATOM 3144 N N . ILE B 1 202 ? 2.983 11.305 32.145 1.00 19.63 178 ILE B N 1
ATOM 3145 C CA . ILE B 1 202 ? 2.211 10.345 32.936 1.00 19.60 178 ILE B CA 1
ATOM 3146 C C . ILE B 1 202 ? 1.058 9.817 32.061 1.00 18.86 178 ILE B C 1
ATOM 3147 O O . ILE B 1 202 ? 0.317 10.624 31.500 1.00 19.70 178 ILE B O 1
ATOM 3152 N N . ASN B 1 203 ? 0.943 8.495 31.928 1.00 16.81 179 ASN B N 1
ATOM 3153 C CA . ASN B 1 203 ? -0.122 7.864 31.133 1.00 16.25 179 ASN B CA 1
ATOM 3154 C C . ASN B 1 203 ? -1.309 7.592 32.014 1.00 15.60 179 ASN B C 1
ATOM 3155 O O . ASN B 1 203 ? -1.142 7.101 33.144 1.00 13.51 179 ASN B O 1
ATOM 3160 N N . VAL B 1 204 ? -2.498 7.874 31.491 1.00 14.22 180 VAL B N 1
ATOM 3161 C CA . VAL B 1 204 ? -3.728 7.688 32.248 1.00 13.66 180 VAL B CA 1
ATOM 3162 C C . VAL B 1 204 ? -4.742 7.013 31.344 1.00 13.21 180 VAL B C 1
ATOM 3163 O O . VAL B 1 204 ? -5.097 7.568 30.319 1.00 11.94 180 VAL B O 1
ATOM 3167 N N . ASN B 1 205 ? -5.186 5.815 31.716 1.00 12.97 181 ASN B N 1
ATOM 3168 C CA . ASN B 1 205 ? -6.127 5.067 30.890 1.00 13.24 181 ASN B CA 1
ATOM 3169 C C . ASN B 1 205 ? -7.130 4.344 31.783 1.00 14.03 181 ASN B C 1
ATOM 3170 O O . ASN B 1 205 ? -6.956 4.296 32.989 1.00 13.95 181 ASN B O 1
ATOM 3175 N N . ALA B 1 206 ? -8.151 3.753 31.165 1.00 14.57 182 ALA B N 1
ATOM 3176 C CA . ALA B 1 206 ? -9.161 2.980 31.877 1.00 14.75 182 ALA B CA 1
ATOM 3177 C C . ALA B 1 206 ? -9.319 1.607 31.234 1.00 15.09 182 ALA B C 1
ATOM 3178 O O . ALA B 1 206 ? -9.083 1.424 30.031 1.00 14.80 182 ALA B O 1
ATOM 3180 N N . VAL B 1 207 ? -9.712 0.651 32.065 1.00 15.61 183 VAL B N 1
ATOM 3181 C CA . VAL B 1 207 ? -10.113 -0.670 31.625 1.00 16.12 183 VAL B CA 1
ATOM 3182 C C . VAL B 1 207 ? -11.598 -0.777 31.901 1.00 17.02 183 VAL B C 1
ATOM 3183 O O . VAL B 1 207 ? -12.068 -0.456 33.023 1.00 18.49 183 VAL B O 1
ATOM 3187 N N . ALA B 1 208 ? -12.338 -1.268 30.910 1.00 16.26 184 ALA B N 1
ATOM 3188 C CA . ALA B 1 208 ? -13.763 -1.438 31.025 1.00 16.76 184 ALA B CA 1
ATOM 3189 C C . ALA B 1 208 ? -14.102 -2.926 30.937 1.00 17.82 184 ALA B C 1
ATOM 3190 O O . ALA B 1 208 ? -14.198 -3.458 29.837 1.00 18.81 184 ALA B O 1
ATOM 3192 N N . PRO B 1 209 ? -14.202 -3.621 32.082 1.00 17.06 185 PRO B N 1
ATOM 3193 C CA . PRO B 1 209 ? -14.603 -5.034 32.043 1.00 17.74 185 PRO B CA 1
ATOM 3194 C C . PRO B 1 209 ? -16.048 -5.245 31.589 1.00 17.12 185 PRO B C 1
ATOM 3195 O O . PRO B 1 209 ? -16.880 -4.383 31.788 1.00 15.84 185 PRO B O 1
ATOM 3199 N N . GLY B 1 210 ? -16.309 -6.379 30.948 1.00 17.96 186 GLY B N 1
ATOM 3200 C CA . GLY B 1 210 ? -17.672 -6.852 30.694 1.00 18.86 186 GLY B CA 1
ATOM 3201 C C . GLY B 1 210 ? -18.068 -7.751 31.856 1.00 20.63 186 GLY B C 1
ATOM 3202 O O . GLY B 1 210 ? -17.872 -7.380 33.010 1.00 22.94 186 GLY B O 1
ATOM 3203 N N . PHE B 1 211 ? -18.586 -8.935 31.574 1.00 21.53 187 PHE B N 1
ATOM 3204 C CA . PHE B 1 211 ? -18.956 -9.874 32.649 1.00 23.50 187 PHE B CA 1
ATOM 3205 C C . PHE B 1 211 ? -17.751 -10.719 33.053 1.00 22.12 187 PHE B C 1
ATOM 3206 O O . PHE B 1 211 ? -17.196 -11.468 32.246 1.00 20.41 187 PHE B O 1
ATOM 3214 N N . ILE B 1 212 ? -17.328 -10.586 34.303 1.00 21.87 188 ILE B N 1
ATOM 3215 C CA . ILE B 1 212 ? -16.157 -11.315 34.788 1.00 21.44 188 ILE B CA 1
ATOM 3216 C C . ILE B 1 212 ? -16.542 -12.311 35.892 1.00 24.15 188 ILE B C 1
ATOM 3217 O O . ILE B 1 212 ? -17.347 -11.994 36.746 1.00 25.07 188 ILE B O 1
ATOM 3222 N N . THR B 1 213 ? -15.983 -13.516 35.862 1.00 25.34 189 THR B N 1
ATOM 3223 C CA . THR B 1 213 ? -16.287 -14.509 36.893 1.00 29.24 189 THR B CA 1
ATOM 3224 C C . THR B 1 213 ? -15.638 -14.083 38.202 1.00 31.01 189 THR B C 1
ATOM 3225 O O . THR B 1 213 ? -14.422 -13.928 38.285 1.00 29.13 189 THR B O 1
ATOM 3229 N N . THR B 1 214 ? -16.485 -13.872 39.203 1.00 37.57 190 THR B N 1
ATOM 3230 C CA . THR B 1 214 ? -16.085 -13.485 40.554 1.00 41.96 190 THR B CA 1
ATOM 3231 C C . THR B 1 214 ? -16.718 -14.498 41.544 1.00 45.51 190 THR B C 1
ATOM 3232 O O . THR B 1 214 ? -17.639 -15.247 41.175 1.00 43.01 190 THR B O 1
ATOM 3236 N N . ASP B 1 215 ? -16.203 -14.521 42.781 1.00 48.41 191 ASP B N 1
ATOM 3237 C CA . ASP B 1 215 ? -16.793 -15.277 43.900 1.00 50.23 191 ASP B CA 1
ATOM 3238 C C . ASP B 1 215 ? -18.321 -15.293 43.872 1.00 52.10 191 ASP B C 1
ATOM 3239 O O . ASP B 1 215 ? -18.955 -14.252 43.709 1.00 55.10 191 ASP B O 1
ATOM 3241 N N . LYS B 1 225 ? -27.540 -15.880 34.115 1.00 55.39 201 LYS B N 1
ATOM 3242 C CA . LYS B 1 225 ? -26.417 -16.580 33.507 1.00 57.31 201 LYS B CA 1
ATOM 3243 C C . LYS B 1 225 ? -26.691 -16.766 32.029 1.00 56.20 201 LYS B C 1
ATOM 3244 O O . LYS B 1 225 ? -25.933 -16.281 31.191 1.00 58.69 201 LYS B O 1
ATOM 3246 N N . GLU B 1 226 ? -27.788 -17.452 31.718 1.00 53.09 202 GLU B N 1
ATOM 3247 C CA . GLU B 1 226 ? -28.170 -17.735 30.335 1.00 52.68 202 GLU B CA 1
ATOM 3248 C C . GLU B 1 226 ? -28.282 -16.472 29.473 1.00 50.72 202 GLU B C 1
ATOM 3249 O O . GLU B 1 226 ? -27.862 -16.473 28.319 1.00 50.91 202 GLU B O 1
ATOM 3251 N N . ALA B 1 227 ? -28.838 -15.407 30.048 1.00 48.57 203 ALA B N 1
ATOM 3252 C CA . ALA B 1 227 ? -29.111 -14.162 29.326 1.00 49.26 203 ALA B CA 1
ATOM 3253 C C . ALA B 1 227 ? -27.879 -13.261 29.198 1.00 49.54 203 ALA B C 1
ATOM 3254 O O . ALA B 1 227 ? -27.748 -12.502 28.233 1.00 48.18 203 ALA B O 1
ATOM 3256 N N . MET B 1 228 ? -26.998 -13.324 30.189 1.00 48.22 204 MET B N 1
ATOM 3257 C CA . MET B 1 228 ? -25.733 -12.606 30.136 1.00 47.62 204 MET B CA 1
ATOM 3258 C C . MET B 1 228 ? -24.864 -13.187 29.036 1.00 41.96 204 MET B C 1
ATOM 3259 O O . MET B 1 228 ? -24.393 -12.458 28.163 1.00 38.25 204 MET B O 1
ATOM 3264 N N . LEU B 1 229 ? -24.688 -14.504 29.066 1.00 38.09 205 LEU B N 1
ATOM 3265 C CA . LEU B 1 229 ? -23.898 -15.207 28.051 1.00 36.87 205 LEU B CA 1
ATOM 3266 C C . LEU B 1 229 ? -24.347 -14.926 26.626 1.00 35.88 205 LEU B C 1
ATOM 3267 O O . LEU B 1 229 ? -23.508 -14.781 25.732 1.00 33.45 205 LEU B O 1
ATOM 3272 N N . ALA B 1 230 ? -25.662 -14.853 26.406 1.00 34.41 206 ALA B N 1
ATOM 3273 C CA . ALA B 1 230 ? -26.194 -14.583 25.064 1.00 34.66 206 ALA B CA 1
ATOM 3274 C C . ALA B 1 230 ? -25.637 -13.275 24.491 1.00 32.23 206 ALA B C 1
ATOM 3275 O O . ALA B 1 230 ? -25.547 -13.124 23.290 1.00 33.58 206 ALA B O 1
ATOM 3277 N N . GLN B 1 231 ? -25.247 -12.350 25.361 1.00 33.11 207 GLN B N 1
ATOM 3278 C CA . GLN B 1 231 ? -24.735 -11.042 24.937 1.00 31.83 207 GLN B CA 1
ATOM 3279 C C . GLN B 1 231 ? -23.230 -10.967 24.690 1.00 27.89 207 GLN B C 1
ATOM 3280 O O . GLN B 1 231 ? -22.718 -9.904 24.314 1.00 26.41 207 GLN B O 1
ATOM 3286 N N . ILE B 1 232 ? -22.526 -12.073 24.910 1.00 24.35 208 ILE B N 1
ATOM 3287 C CA . ILE B 1 232 ? -21.080 -12.146 24.754 1.00 23.01 208 ILE B CA 1
ATOM 3288 C C . ILE B 1 232 ? -20.697 -13.013 23.541 1.00 22.26 208 ILE B C 1
ATOM 3289 O O . ILE B 1 232 ? -20.872 -14.230 23.573 1.00 22.10 208 ILE B O 1
ATOM 3294 N N . PRO B 1 233 ? -20.143 -12.407 22.486 1.00 21.44 209 PRO B N 1
ATOM 3295 C CA . PRO B 1 233 ? -19.725 -13.190 21.327 1.00 21.53 209 PRO B CA 1
ATOM 3296 C C . PRO B 1 233 ? -18.786 -14.355 21.652 1.00 21.79 209 PRO B C 1
ATOM 3297 O O . PRO B 1 233 ? -18.946 -15.426 21.062 1.00 19.83 209 PRO B O 1
ATOM 3301 N N . LEU B 1 234 ? -17.823 -14.174 22.569 1.00 20.01 210 LEU B N 1
ATOM 3302 C CA . LEU B 1 234 ? -16.932 -15.295 22.925 1.00 20.99 210 LEU B CA 1
ATOM 3303 C C . LEU B 1 234 ? -17.652 -16.400 23.705 1.00 21.65 210 LEU B C 1
ATOM 3304 O O . LEU B 1 234 ? -17.139 -17.512 23.809 1.00 21.21 210 LEU B O 1
ATOM 3309 N N . GLY B 1 235 ? -18.843 -16.111 24.223 1.00 21.78 211 GLY B N 1
ATOM 3310 C CA . GLY B 1 235 ? -19.707 -17.159 24.780 1.00 21.97 211 GLY B CA 1
ATOM 3311 C C . GLY B 1 235 ? -19.358 -17.623 26.188 1.00 23.15 211 GLY B C 1
ATOM 3312 O O . GLY B 1 235 ? -19.817 -18.672 26.623 1.00 22.04 211 GLY B O 1
ATOM 3313 N N . ALA B 1 236 ? -18.554 -16.840 26.905 1.00 22.03 212 ALA B N 1
ATOM 3314 C CA . ALA B 1 236 ? -18.165 -17.157 28.271 1.00 21.69 212 ALA B CA 1
ATOM 3315 C C . ALA B 1 236 ? -17.861 -15.877 29.037 1.00 22.34 212 ALA B C 1
ATOM 3316 O O . ALA B 1 236 ? -17.453 -14.856 28.451 1.00 20.19 212 ALA B O 1
ATOM 3318 N N . TYR B 1 237 ? -18.066 -15.930 30.343 1.00 22.15 213 TYR B N 1
ATOM 3319 C CA . TYR B 1 237 ? -17.615 -14.854 31.227 1.00 23.26 213 TYR B CA 1
ATOM 3320 C C . TYR B 1 237 ? -16.091 -14.789 31.167 1.00 21.49 213 TYR B C 1
ATOM 3321 O O . TYR B 1 237 ? -15.414 -15.796 30.940 1.00 20.39 213 TYR B O 1
ATOM 3330 N N . GLY B 1 238 ? -15.549 -13.597 31.361 1.00 20.50 214 GLY B N 1
ATOM 3331 C CA . GLY B 1 238 ? -14.107 -13.425 31.481 1.00 19.90 214 GLY B CA 1
ATOM 3332 C C . GLY B 1 238 ? -13.577 -13.831 32.836 1.00 20.64 214 GLY B C 1
ATOM 3333 O O . GLY B 1 238 ? -14.333 -14.210 33.732 1.00 21.29 214 GLY B O 1
ATOM 3334 N N . THR B 1 239 ? -12.259 -13.743 32.990 1.00 21.07 215 THR B N 1
ATOM 3335 C CA . THR B 1 239 ? -11.610 -14.064 34.248 1.00 20.47 215 THR B CA 1
ATOM 3336 C C . THR B 1 239 ? -10.936 -12.833 34.847 1.00 20.23 215 THR B C 1
ATOM 3337 O O . THR B 1 239 ? -10.649 -11.830 34.157 1.00 18.09 215 THR B O 1
ATOM 3341 N N . THR B 1 240 ? -10.659 -12.904 36.136 1.00 19.17 216 THR B N 1
ATOM 3342 C CA . THR B 1 240 ? -9.929 -11.809 36.772 1.00 19.42 216 THR B CA 1
ATOM 3343 C C . THR B 1 240 ? -8.524 -11.677 36.184 1.00 19.11 216 THR B C 1
ATOM 3344 O O . THR B 1 240 ? -7.997 -10.556 36.120 1.00 19.07 216 THR B O 1
ATOM 3348 N N . GLU B 1 241 ? -7.920 -12.789 35.742 1.00 17.88 217 GLU B N 1
ATOM 3349 C CA . GLU B 1 241 ? -6.601 -12.717 35.116 1.00 18.34 217 GLU B CA 1
ATOM 3350 C C . GLU B 1 241 ? -6.692 -11.871 33.847 1.00 18.93 217 GLU B C 1
ATOM 3351 O O . GLU B 1 241 ? -5.796 -11.094 33.582 1.00 18.00 217 GLU B O 1
ATOM 3353 N N . ASP B 1 242 ? -7.776 -12.014 33.078 1.00 18.93 218 ASP B N 1
ATOM 3354 C CA . ASP B 1 242 ? -7.957 -11.195 31.869 1.00 18.62 218 ASP B CA 1
ATOM 3355 C C . ASP B 1 242 ? -7.905 -9.707 32.195 1.00 17.60 218 ASP B C 1
ATOM 3356 O O . ASP B 1 242 ? -7.301 -8.941 31.471 1.00 18.01 218 ASP B O 1
ATOM 3361 N N . ILE B 1 243 ? -8.543 -9.294 33.282 1.00 17.07 219 ILE B N 1
ATOM 3362 C CA . ILE B 1 243 ? -8.570 -7.872 33.623 1.00 17.08 219 ILE B CA 1
ATOM 3363 C C . ILE B 1 243 ? -7.197 -7.467 34.128 1.00 17.09 219 ILE B C 1
ATOM 3364 O O . ILE B 1 243 ? -6.612 -6.456 33.690 1.00 17.15 219 ILE B O 1
ATOM 3369 N N . ALA B 1 244 ? -6.633 -8.301 34.990 1.00 16.77 220 ALA B N 1
ATOM 3370 C CA . ALA B 1 244 ? -5.273 -8.068 35.484 1.00 16.93 220 ALA B CA 1
ATOM 3371 C C . ALA B 1 244 ? -4.236 -7.904 34.370 1.00 16.62 220 ALA B C 1
ATOM 3372 O O . ALA B 1 244 ? -3.344 -7.035 34.470 1.00 16.23 220 ALA B O 1
ATOM 3374 N N . ASN B 1 245 ? -4.330 -8.721 33.328 1.00 16.14 221 ASN B N 1
ATOM 3375 C CA . ASN B 1 245 ? -3.417 -8.617 32.190 1.00 16.42 221 ASN B CA 1
ATOM 3376 C C . ASN B 1 245 ? -3.562 -7.304 31.417 1.00 15.92 221 ASN B C 1
ATOM 3377 O O . ASN B 1 245 ? -2.563 -6.755 30.928 1.00 16.26 221 ASN B O 1
ATOM 3382 N N . ALA B 1 246 ? -4.791 -6.805 31.276 1.00 15.55 222 ALA B N 1
ATOM 3383 C CA . ALA B 1 246 ? -5.013 -5.507 30.623 1.00 15.68 222 ALA B CA 1
ATOM 3384 C C . ALA B 1 246 ? -4.419 -4.367 31.479 1.00 15.54 222 ALA B C 1
ATOM 3385 O O . ALA B 1 246 ? -3.762 -3.459 30.973 1.00 15.91 222 ALA B O 1
ATOM 3387 N N . VAL B 1 247 ? -4.647 -4.426 32.781 1.00 15.99 223 VAL B N 1
ATOM 3388 C CA . VAL B 1 247 ? -4.064 -3.451 33.690 1.00 16.47 223 VAL B CA 1
ATOM 3389 C C . VAL B 1 247 ? -2.523 -3.462 33.594 1.00 17.42 223 VAL B C 1
ATOM 3390 O O . VAL B 1 247 ? -1.881 -2.409 33.503 1.00 15.74 223 VAL B O 1
ATOM 3394 N N . LEU B 1 248 ? -1.925 -4.659 33.567 1.00 18.60 224 LEU B N 1
ATOM 3395 C CA . LEU B 1 248 ? -0.476 -4.775 33.482 1.00 17.34 224 LEU B CA 1
ATOM 3396 C C . LEU B 1 248 ? 0.033 -4.144 32.181 1.00 18.15 224 LEU B C 1
ATOM 3397 O O . LEU B 1 248 ? 1.028 -3.416 32.191 1.00 16.84 224 LEU B O 1
ATOM 3402 N N . PHE B 1 249 ? -0.640 -4.430 31.066 1.00 16.54 225 PHE B N 1
ATOM 3403 C CA . PHE B 1 249 ? -0.264 -3.839 29.780 1.00 16.67 225 PHE B CA 1
ATOM 3404 C C . PHE B 1 249 ? -0.269 -2.304 29.871 1.00 16.41 225 PHE B C 1
ATOM 3405 O O . PHE B 1 249 ? 0.723 -1.660 29.510 1.00 17.45 225 PHE B O 1
ATOM 3413 N N . LEU B 1 250 ? -1.347 -1.731 30.401 1.00 16.37 226 LEU B N 1
ATOM 3414 C CA . LEU B 1 250 ? -1.444 -0.272 30.542 1.00 16.52 226 LEU B CA 1
ATOM 3415 C C . LEU B 1 250 ? -0.515 0.345 31.612 1.00 17.05 226 LEU B C 1
ATOM 3416 O O . LEU B 1 250 ? -0.322 1.556 31.612 1.00 16.53 226 LEU B O 1
ATOM 3421 N N . ALA B 1 251 ? 0.049 -0.479 32.500 1.00 18.19 227 ALA B N 1
ATOM 3422 C CA . ALA B 1 251 ? 0.995 -0.035 33.550 1.00 18.86 227 ALA B CA 1
ATOM 3423 C C . ALA B 1 251 ? 2.479 -0.158 33.154 1.00 19.89 227 ALA B C 1
ATOM 3424 O O . ALA B 1 251 ? 3.384 0.256 33.902 1.00 21.07 227 ALA B O 1
ATOM 3426 N N . SER B 1 252 ? 2.736 -0.721 31.985 1.00 20.55 228 SER B N 1
ATOM 3427 C CA . SER B 1 252 ? 4.086 -1.042 31.536 1.00 21.92 228 SER B CA 1
ATOM 3428 C C . SER B 1 252 ? 4.540 -0.193 30.346 1.00 22.77 228 SER B C 1
ATOM 3429 O O . SER B 1 252 ? 3.730 0.459 29.678 1.00 20.87 228 SER B O 1
ATOM 3432 N N . ASP B 1 253 ? 5.839 -0.260 30.062 1.00 22.93 229 ASP B N 1
ATOM 3433 C CA . ASP B 1 253 ? 6.447 0.422 28.920 1.00 24.55 229 ASP B CA 1
ATOM 3434 C C . ASP B 1 253 ? 5.850 0.004 27.574 1.00 21.84 229 ASP B C 1
ATOM 3435 O O . ASP B 1 253 ? 5.959 0.740 26.617 1.00 19.93 229 ASP B O 1
ATOM 3440 N N . ALA B 1 254 ? 5.215 -1.166 27.530 1.00 20.08 230 ALA B N 1
ATOM 3441 C CA . ALA B 1 254 ? 4.545 -1.671 26.342 1.00 19.72 230 ALA B CA 1
ATOM 3442 C C . ALA B 1 254 ? 3.440 -0.778 25.780 1.00 19.36 230 ALA B C 1
ATOM 3443 O O . ALA B 1 254 ? 3.122 -0.891 24.585 1.00 19.56 230 ALA B O 1
ATOM 3445 N N . SER B 1 255 ? 2.875 0.086 26.633 1.00 18.20 231 SER B N 1
ATOM 3446 C CA . SER B 1 255 ? 1.779 0.989 26.300 1.00 16.41 231 SER B CA 1
ATOM 3447 C C . SER B 1 255 ? 2.152 2.449 26.539 1.00 16.90 231 SER B C 1
ATOM 3448 O O . SER B 1 255 ? 1.271 3.291 26.751 1.00 15.61 231 SER B O 1
ATOM 3451 N N . LYS B 1 256 ? 3.453 2.763 26.538 1.00 16.89 232 LYS B N 1
ATOM 3452 C CA . LYS B 1 256 ? 3.900 4.113 26.887 1.00 17.56 232 LYS B CA 1
ATOM 3453 C C . LYS B 1 256 ? 3.396 5.223 25.950 1.00 17.29 232 LYS B C 1
ATOM 3454 O O . LYS B 1 256 ? 3.451 6.384 26.332 1.00 17.15 232 LYS B O 1
ATOM 3460 N N . TYR B 1 257 ? 2.881 4.881 24.765 1.00 16.28 233 TYR B N 1
ATOM 3461 C CA . TYR B 1 257 ? 2.328 5.896 23.845 1.00 16.24 233 TYR B CA 1
ATOM 3462 C C . TYR B 1 257 ? 0.796 5.919 23.853 1.00 15.95 233 TYR B C 1
ATOM 3463 O O . TYR B 1 257 ? 0.184 6.568 23.017 1.00 16.48 233 TYR B O 1
ATOM 3472 N N . ILE B 1 258 ? 0.188 5.198 24.804 1.00 14.80 234 ILE B N 1
ATOM 3473 C CA . ILE B 1 258 ? -1.253 5.123 24.941 1.00 14.45 234 ILE B CA 1
ATOM 3474 C C . ILE B 1 258 ? -1.679 5.960 26.140 1.00 14.06 234 ILE B C 1
ATOM 3475 O O . ILE B 1 258 ? -1.249 5.716 27.267 1.00 13.37 234 ILE B O 1
ATOM 3480 N N . THR B 1 259 ? -2.536 6.944 25.897 1.00 12.95 235 THR B N 1
ATOM 3481 C CA . THR B 1 259 ? -3.102 7.709 26.993 1.00 12.97 235 THR B CA 1
ATOM 3482 C C . THR B 1 259 ? -4.463 8.234 26.637 1.00 13.26 235 THR B C 1
ATOM 3483 O O . THR B 1 259 ? -4.758 8.466 25.459 1.00 13.47 235 THR B O 1
ATOM 3487 N N . GLY B 1 260 ? -5.290 8.363 27.673 1.00 12.97 236 GLY B N 1
ATOM 3488 C CA . GLY B 1 260 ? -6.662 8.830 27.563 1.00 13.49 236 GLY B CA 1
ATOM 3489 C C . GLY B 1 260 ? -7.622 7.831 26.951 1.00 13.54 236 GLY B C 1
ATOM 3490 O O . GLY B 1 260 ? -8.703 8.221 26.540 1.00 13.65 236 GLY B O 1
ATOM 3491 N N . GLN B 1 261 ? -7.232 6.558 26.905 1.00 13.97 237 GLN B N 1
ATOM 3492 C CA . GLN B 1 261 ? -8.034 5.499 26.295 1.00 14.94 237 GLN B CA 1
ATOM 3493 C C . GLN B 1 261 ? -8.773 4.641 27.319 1.00 16.41 237 GLN B C 1
ATOM 3494 O O . GLN B 1 261 ? -8.391 4.568 28.484 1.00 15.67 237 GLN B O 1
ATOM 3500 N N . THR B 1 262 ? -9.845 4.002 26.849 1.00 18.42 238 THR B N 1
ATOM 3501 C CA . THR B 1 262 ? -10.562 2.978 27.609 1.00 19.48 238 THR B CA 1
ATOM 3502 C C . THR B 1 262 ? -10.465 1.672 26.829 1.00 19.35 238 THR B C 1
ATOM 3503 O O . THR B 1 262 ? -10.880 1.607 25.661 1.00 19.67 238 THR B O 1
ATOM 3507 N N . LEU B 1 263 ? -9.926 0.637 27.469 1.00 18.05 239 LEU B N 1
ATOM 3508 C CA . LEU B 1 263 ? -9.746 -0.656 26.838 1.00 17.29 239 LEU B CA 1
ATOM 3509 C C . LEU B 1 263 ? -10.845 -1.586 27.342 1.00 17.11 239 LEU B C 1
ATOM 3510 O O . LEU B 1 263 ? -10.892 -1.908 28.537 1.00 17.14 239 LEU B O 1
ATOM 3515 N N . SER B 1 264 ? -11.746 -1.988 26.442 1.00 16.17 240 SER B N 1
ATOM 3516 C CA . SER B 1 264 ? -12.858 -2.873 26.803 1.00 15.65 240 SER B CA 1
ATOM 3517 C C . SER B 1 264 ? -12.372 -4.309 26.759 1.00 15.67 240 SER B C 1
ATOM 3518 O O . SER B 1 264 ? -11.790 -4.736 25.760 1.00 16.27 240 SER B O 1
ATOM 3521 N N . VAL B 1 265 ? -12.600 -5.021 27.855 1.00 15.42 241 VAL B N 1
ATOM 3522 C CA . VAL B 1 265 ? -12.225 -6.414 28.033 1.00 14.92 241 VAL B CA 1
ATOM 3523 C C . VAL B 1 265 ? -13.513 -7.174 28.372 1.00 15.62 241 VAL B C 1
ATOM 3524 O O . VAL B 1 265 ? -13.835 -7.426 29.530 1.00 15.47 241 VAL B O 1
ATOM 3528 N N . ASP B 1 266 ? -14.264 -7.514 27.328 1.00 16.40 242 ASP B N 1
ATOM 3529 C CA . ASP B 1 266 ? -15.649 -7.907 27.483 1.00 17.04 242 ASP B CA 1
ATOM 3530 C C . ASP B 1 266 ? -16.117 -9.027 26.556 1.00 17.07 242 ASP B C 1
ATOM 3531 O O . ASP B 1 266 ? -17.324 -9.186 26.353 1.00 18.45 242 ASP B O 1
ATOM 3536 N N . GLY B 1 267 ? -15.188 -9.785 25.994 1.00 16.64 243 GLY B N 1
ATOM 3537 C CA . GLY B 1 267 ? -15.532 -10.868 25.067 1.00 17.76 243 GLY B CA 1
ATOM 3538 C C . GLY B 1 267 ? -16.326 -10.447 23.834 1.00 18.19 243 GLY B C 1
ATOM 3539 O O . GLY B 1 267 ? -16.959 -11.284 23.198 1.00 19.79 243 GLY B O 1
ATOM 3540 N N . GLY B 1 268 ? -16.275 -9.167 23.482 1.00 18.61 244 GLY B N 1
ATOM 3541 C CA . GLY B 1 268 ? -16.988 -8.643 22.320 1.00 19.60 244 GLY B CA 1
ATOM 3542 C C . GLY B 1 268 ? -18.374 -8.101 22.590 1.00 20.91 244 GLY B C 1
ATOM 3543 O O . GLY B 1 268 ? -19.123 -7.813 21.660 1.00 20.48 244 GLY B O 1
ATOM 3544 N N . MET B 1 269 ? -18.723 -7.967 23.866 1.00 20.95 245 MET B N 1
ATOM 3545 C CA . MET B 1 269 ? -20.043 -7.493 24.270 1.00 23.30 245 MET B CA 1
ATOM 3546 C C . MET B 1 269 ? -20.375 -6.097 23.734 1.00 23.11 245 MET B C 1
ATOM 3547 O O . MET B 1 269 ? -21.494 -5.857 23.271 1.00 21.14 245 MET B O 1
ATOM 3552 N N . VAL B 1 270 ? -19.405 -5.187 23.781 1.00 23.31 246 VAL B N 1
ATOM 3553 C CA . VAL B 1 270 ? -19.546 -3.879 23.186 1.00 24.29 246 VAL B CA 1
ATOM 3554 C C . VAL B 1 270 ? -18.438 -3.656 22.168 1.00 24.95 246 VAL B C 1
ATOM 3555 O O . VAL B 1 270 ? -17.271 -3.637 22.527 1.00 26.92 246 VAL B O 1
ATOM 3559 N N . MET B 1 271 ? -18.815 -3.469 20.910 1.00 25.90 247 MET B N 1
ATOM 3560 C CA . MET B 1 271 ? -17.889 -3.066 19.868 1.00 26.67 247 MET B CA 1
ATOM 3561 C C . MET B 1 271 ? -18.292 -1.689 19.356 1.00 30.85 247 MET B C 1
ATOM 3562 O O . MET B 1 271 ? -17.439 -0.881 18.994 1.00 33.74 247 MET B O 1
ATOM 3568 N N . MET C 1 25 ? -42.657 25.558 5.998 1.00 42.24 1 MET C N 1
ATOM 3569 C CA . MET C 1 25 ? -42.021 25.298 4.653 1.00 39.59 1 MET C CA 1
ATOM 3570 C C . MET C 1 25 ? -40.548 25.686 4.662 1.00 36.91 1 MET C C 1
ATOM 3571 O O . MET C 1 25 ? -40.098 26.578 3.931 1.00 31.65 1 MET C O 1
ATOM 3576 N N . THR C 1 26 ? -39.788 24.949 5.461 1.00 35.45 2 THR C N 1
ATOM 3577 C CA . THR C 1 26 ? -38.430 25.341 5.809 1.00 34.72 2 THR C CA 1
ATOM 3578 C C . THR C 1 26 ? -37.423 25.264 4.664 1.00 31.41 2 THR C C 1
ATOM 3579 O O . THR C 1 26 ? -36.339 25.852 4.766 1.00 31.52 2 THR C O 1
ATOM 3583 N N . LEU C 1 27 ? -37.756 24.543 3.593 1.00 26.59 3 LEU C N 1
ATOM 3584 C CA . LEU C 1 27 ? -36.851 24.403 2.450 1.00 25.47 3 LEU C CA 1
ATOM 3585 C C . LEU C 1 27 ? -37.406 25.062 1.174 1.00 25.38 3 LEU C C 1
ATOM 3586 O O . LEU C 1 27 ? -37.046 24.683 0.074 1.00 23.89 3 LEU C O 1
ATOM 3591 N N . GLN C 1 28 ? -38.243 26.084 1.338 1.00 25.46 4 GLN C N 1
ATOM 3592 C CA . GLN C 1 28 ? -38.961 26.694 0.220 1.00 25.58 4 GLN C CA 1
ATOM 3593 C C . GLN C 1 28 ? -37.999 27.168 -0.859 1.00 26.53 4 GLN C C 1
ATOM 3594 O O . GLN C 1 28 ? -37.138 27.995 -0.606 1.00 25.62 4 GLN C O 1
ATOM 3596 N N . GLY C 1 29 ? -38.146 26.627 -2.062 1.00 29.27 5 GLY C N 1
ATOM 3597 C CA . GLY C 1 29 ? -37.271 26.992 -3.175 1.00 30.45 5 GLY C CA 1
ATOM 3598 C C . GLY C 1 29 ? -35.840 26.460 -3.122 1.00 30.55 5 GLY C C 1
ATOM 3599 O O . GLY C 1 29 ? -35.025 26.833 -3.960 1.00 29.95 5 GLY C O 1
ATOM 3600 N N . LYS C 1 30 ? -35.510 25.592 -2.162 1.00 27.82 6 LYS C N 1
ATOM 3601 C CA . LYS C 1 30 ? -34.183 24.934 -2.188 1.00 25.92 6 LYS C CA 1
ATOM 3602 C C . LYS C 1 30 ? -34.191 23.860 -3.268 1.00 23.89 6 LYS C C 1
ATOM 3603 O O . LYS C 1 30 ? -35.252 23.413 -3.695 1.00 25.21 6 LYS C O 1
ATOM 3609 N N . VAL C 1 31 ? -33.005 23.482 -3.726 1.00 22.52 7 VAL C N 1
ATOM 3610 C CA . VAL C 1 31 ? -32.840 22.422 -4.695 1.00 21.44 7 VAL C CA 1
ATOM 3611 C C . VAL C 1 31 ? -32.139 21.235 -4.005 1.00 20.72 7 VAL C C 1
ATOM 3612 O O . VAL C 1 31 ? -30.987 21.363 -3.563 1.00 19.29 7 VAL C O 1
ATOM 3616 N N . ALA C 1 32 ? -32.846 20.106 -3.932 1.00 19.79 8 ALA C N 1
ATOM 3617 C CA . ALA C 1 32 ? -32.343 18.862 -3.326 1.00 19.93 8 ALA C CA 1
ATOM 3618 C C . ALA C 1 32 ? -32.087 17.777 -4.369 1.00 20.17 8 ALA C C 1
ATOM 3619 O O . ALA C 1 32 ? -32.987 17.427 -5.160 1.00 19.55 8 ALA C O 1
ATOM 3621 N N . VAL C 1 33 ? -30.861 17.245 -4.371 1.00 18.74 9 VAL C N 1
ATOM 3622 C CA . VAL C 1 33 ? -30.537 16.046 -5.135 1.00 19.62 9 VAL C CA 1
ATOM 3623 C C . VAL C 1 33 ? -30.607 14.845 -4.211 1.00 20.66 9 VAL C C 1
ATOM 3624 O O . VAL C 1 33 ? -29.999 14.859 -3.122 1.00 18.76 9 VAL C O 1
ATOM 3628 N N . VAL C 1 34 ? -31.352 13.819 -4.625 1.00 19.35 10 VAL C N 1
ATOM 3629 C CA . VAL C 1 34 ? -31.481 12.608 -3.837 1.00 20.55 10 VAL C CA 1
ATOM 3630 C C . VAL C 1 34 ? -31.028 11.423 -4.690 1.00 21.20 10 VAL C C 1
ATOM 3631 O O . VAL C 1 34 ? -31.661 11.129 -5.725 1.00 20.85 10 VAL C O 1
ATOM 3635 N N . THR C 1 35 ? -29.958 10.738 -4.281 1.00 19.79 11 THR C N 1
ATOM 3636 C CA . THR C 1 35 ? -29.592 9.509 -4.997 1.00 20.93 11 THR C CA 1
ATOM 3637 C C . THR C 1 35 ? -30.443 8.365 -4.484 1.00 21.91 11 THR C C 1
ATOM 3638 O O . THR C 1 35 ? -30.810 8.326 -3.312 1.00 22.58 11 THR C O 1
ATOM 3642 N N . GLY C 1 36 ? -30.793 7.437 -5.361 1.00 22.91 12 GLY C N 1
ATOM 3643 C CA . GLY C 1 36 ? -31.680 6.350 -4.971 1.00 23.78 12 GLY C CA 1
ATOM 3644 C C . GLY C 1 36 ? -33.098 6.786 -4.678 1.00 24.99 12 GLY C C 1
ATOM 3645 O O . GLY C 1 36 ? -33.780 6.191 -3.834 1.00 27.39 12 GLY C O 1
ATOM 3646 N N . GLY C 1 37 ? -33.566 7.814 -5.378 1.00 24.84 13 GLY C N 1
ATOM 3647 C CA . GLY C 1 37 ? -34.895 8.351 -5.124 1.00 25.19 13 GLY C CA 1
ATOM 3648 C C . GLY C 1 37 ? -36.082 7.551 -5.666 1.00 28.42 13 GLY C C 1
ATOM 3649 O O . GLY C 1 37 ? -37.239 7.919 -5.415 1.00 27.40 13 GLY C O 1
ATOM 3650 N N . SER C 1 38 ? -35.821 6.461 -6.388 1.00 29.95 14 SER C N 1
ATOM 3651 C CA . SER C 1 38 ? -36.887 5.745 -7.115 1.00 31.77 14 SER C CA 1
ATOM 3652 C C . SER C 1 38 ? -37.795 4.877 -6.251 1.00 33.71 14 SER C C 1
ATOM 3653 O O . SER C 1 38 ? -38.927 4.563 -6.660 1.00 33.08 14 SER C O 1
ATOM 3656 N N . ARG C 1 39 ? -37.325 4.475 -5.069 1.00 33.61 15 ARG C N 1
ATOM 3657 C CA . ARG C 1 39 ? -38.167 3.715 -4.157 1.00 33.87 15 ARG C CA 1
ATOM 3658 C C . ARG C 1 39 ? -37.601 3.664 -2.759 1.00 32.34 15 ARG C C 1
ATOM 3659 O O . ARG C 1 39 ? -36.550 4.240 -2.495 1.00 32.14 15 ARG C O 1
ATOM 3667 N N . GLY C 1 40 ? -38.335 3.011 -1.861 1.00 29.43 16 GLY C N 1
ATOM 3668 C CA . GLY C 1 40 ? -37.887 2.784 -0.498 1.00 29.01 16 GLY C CA 1
ATOM 3669 C C . GLY C 1 40 ? -37.672 4.073 0.277 1.00 27.72 16 GLY C C 1
ATOM 3670 O O . GLY C 1 40 ? -38.446 5.037 0.151 1.00 26.03 16 GLY C O 1
ATOM 3671 N N . ILE C 1 41 ? -36.607 4.103 1.072 1.00 24.35 17 ILE C N 1
ATOM 3672 C CA . ILE C 1 41 ? -36.322 5.265 1.907 1.00 24.31 17 ILE C CA 1
ATOM 3673 C C . ILE C 1 41 ? -36.116 6.521 1.067 1.00 21.00 17 ILE C C 1
ATOM 3674 O O . ILE C 1 41 ? -36.567 7.593 1.461 1.00 20.15 17 ILE C O 1
ATOM 3679 N N . GLY C 1 42 ? -35.456 6.383 -0.078 1.00 20.66 18 GLY C N 1
ATOM 3680 C CA . GLY C 1 42 ? -35.121 7.515 -0.927 1.00 20.44 18 GLY C CA 1
ATOM 3681 C C . GLY C 1 42 ? -36.318 8.241 -1.512 1.00 21.71 18 GLY C C 1
ATOM 3682 O O . GLY C 1 42 ? -36.317 9.471 -1.628 1.00 20.24 18 GLY C O 1
ATOM 3683 N N . ARG C 1 43 ? -37.354 7.474 -1.855 1.00 22.04 19 ARG C N 1
ATOM 3684 C CA . ARG C 1 43 ? -38.598 8.039 -2.366 1.00 23.05 19 ARG C CA 1
ATOM 3685 C C . ARG C 1 43 ? -39.265 8.868 -1.278 1.00 22.10 19 ARG C C 1
ATOM 3686 O O . ARG C 1 43 ? -39.709 9.987 -1.517 1.00 21.72 19 ARG C O 1
ATOM 3694 N N . ASP C 1 44 ? -39.326 8.313 -0.079 1.00 22.24 20 ASP C N 1
ATOM 3695 C CA . ASP C 1 44 ? -39.924 9.022 1.023 1.00 23.67 20 ASP C CA 1
ATOM 3696 C C . ASP C 1 44 ? -39.095 10.232 1.460 1.00 22.51 20 ASP C C 1
ATOM 3697 O O . ASP C 1 44 ? -39.663 11.220 1.906 1.00 21.11 20 ASP C O 1
ATOM 3702 N N . ILE C 1 45 ? -37.776 10.195 1.286 1.00 21.03 21 ILE C N 1
ATOM 3703 C CA . ILE C 1 45 ? -36.979 11.389 1.536 1.00 20.79 21 ILE C CA 1
ATOM 3704 C C . ILE C 1 45 ? -37.332 12.488 0.514 1.00 21.03 21 ILE C C 1
ATOM 3705 O O . ILE C 1 45 ? -37.588 13.624 0.886 1.00 19.55 21 ILE C O 1
ATOM 3710 N N . ALA C 1 46 ? -37.344 12.140 -0.764 1.00 21.23 22 ALA C N 1
ATOM 3711 C CA . ALA C 1 46 ? -37.744 13.076 -1.824 1.00 22.87 22 ALA C CA 1
ATOM 3712 C C . ALA C 1 46 ? -39.096 13.752 -1.547 1.00 23.07 22 ALA C C 1
ATOM 3713 O O . ALA C 1 46 ? -39.231 14.982 -1.660 1.00 23.45 22 ALA C O 1
ATOM 3715 N N . ILE C 1 47 ? -40.093 12.955 -1.184 1.00 24.66 23 ILE C N 1
ATOM 3716 C CA . ILE C 1 47 ? -41.444 13.467 -0.944 1.00 25.07 23 ILE C CA 1
ATOM 3717 C C . ILE C 1 47 ? -41.486 14.377 0.272 1.00 25.46 23 ILE C C 1
ATOM 3718 O O . ILE C 1 47 ? -42.155 15.411 0.264 1.00 24.45 23 ILE C O 1
ATOM 3723 N N . ASN C 1 48 ? -40.774 13.986 1.321 1.00 24.30 24 ASN C N 1
ATOM 3724 C CA . ASN C 1 48 ? -40.683 14.795 2.518 1.00 26.04 24 ASN C CA 1
ATOM 3725 C C . ASN C 1 48 ? -39.996 16.141 2.257 1.00 23.79 24 ASN C C 1
ATOM 3726 O O . ASN C 1 48 ? -40.445 17.185 2.741 1.00 24.01 24 ASN C O 1
ATOM 3731 N N . LEU C 1 49 ? -38.911 16.142 1.489 1.00 22.27 25 LEU C N 1
ATOM 3732 C CA . LEU C 1 49 ? -38.254 17.408 1.163 1.00 22.53 25 LEU C CA 1
ATOM 3733 C C . LEU C 1 49 ? -39.189 18.285 0.316 1.00 21.95 25 LEU C C 1
ATOM 3734 O O . LEU C 1 49 ? -39.273 19.500 0.518 1.00 21.11 25 LEU C O 1
ATOM 3739 N N . ALA C 1 50 ? -39.873 17.664 -0.636 1.00 21.60 26 ALA C N 1
ATOM 3740 C CA . ALA C 1 50 ? -40.854 18.363 -1.473 1.00 22.45 26 ALA C CA 1
ATOM 3741 C C . ALA C 1 50 ? -41.991 18.967 -0.636 1.00 24.34 26 ALA C C 1
ATOM 3742 O O . ALA C 1 50 ? -42.423 20.101 -0.864 1.00 25.29 26 ALA C O 1
ATOM 3744 N N . LYS C 1 51 ? -42.474 18.204 0.332 1.00 25.28 27 LYS C N 1
ATOM 3745 C CA . LYS C 1 51 ? -43.469 18.681 1.272 1.00 28.12 27 LYS C CA 1
ATOM 3746 C C . LYS C 1 51 ? -42.999 19.969 1.985 1.00 27.73 27 LYS C C 1
ATOM 3747 O O . LYS C 1 51 ? -43.803 20.845 2.277 1.00 24.78 27 LYS C O 1
ATOM 3753 N N . GLU C 1 52 ? -41.694 20.101 2.233 1.00 25.66 28 GLU C N 1
ATOM 3754 C CA . GLU C 1 52 ? -41.140 21.314 2.836 1.00 26.80 28 GLU C CA 1
ATOM 3755 C C . GLU C 1 52 ? -40.701 22.386 1.819 1.00 25.01 28 GLU C C 1
ATOM 3756 O O . GLU C 1 52 ? -40.051 23.367 2.195 1.00 24.90 28 GLU C O 1
ATOM 3762 N N . GLY C 1 53 ? -41.042 22.193 0.548 1.00 24.47 29 GLY C N 1
ATOM 3763 C CA . GLY C 1 53 ? -40.839 23.205 -0.491 1.00 23.60 29 GLY C CA 1
ATOM 3764 C C . GLY C 1 53 ? -39.643 23.059 -1.416 1.00 23.80 29 GLY C C 1
ATOM 3765 O O . GLY C 1 53 ? -39.407 23.918 -2.263 1.00 24.46 29 GLY C O 1
ATOM 3766 N N . ALA C 1 54 ? -38.862 21.991 -1.265 1.00 23.13 30 ALA C N 1
ATOM 3767 C CA . ALA C 1 54 ? -37.677 21.805 -2.087 1.00 22.31 30 ALA C CA 1
ATOM 3768 C C . ALA C 1 54 ? -38.052 21.235 -3.452 1.00 22.86 30 ALA C C 1
ATOM 3769 O O . ALA C 1 54 ? -38.909 20.346 -3.549 1.00 25.43 30 ALA C O 1
ATOM 3771 N N . ASN C 1 55 ? -37.457 21.803 -4.492 1.00 23.58 31 ASN C N 1
ATOM 3772 C CA . ASN C 1 55 ? -37.402 21.175 -5.807 1.00 23.61 31 ASN C CA 1
ATOM 3773 C C . ASN C 1 55 ? -36.456 19.975 -5.782 1.00 22.35 31 ASN C C 1
ATOM 3774 O O . ASN C 1 55 ? -35.427 19.993 -5.094 1.00 21.07 31 ASN C O 1
ATOM 3779 N N . ILE C 1 56 ? -36.784 18.952 -6.564 1.00 22.26 32 ILE C N 1
ATOM 3780 C CA . ILE C 1 56 ? -36.112 17.667 -6.454 1.00 22.15 32 ILE C CA 1
ATOM 3781 C C . ILE C 1 56 ? -35.530 17.216 -7.779 1.00 22.92 32 ILE C C 1
ATOM 3782 O O . ILE C 1 56 ? -36.194 17.267 -8.812 1.00 23.19 32 ILE C O 1
ATOM 3787 N N . PHE C 1 57 ? -34.281 16.761 -7.742 1.00 21.27 33 PHE C N 1
ATOM 3788 C CA . PHE C 1 57 ? -33.654 16.109 -8.852 1.00 21.33 33 PHE C CA 1
ATOM 3789 C C . PHE C 1 57 ? -33.145 14.773 -8.314 1.00 22.62 33 PHE C C 1
ATOM 3790 O O . PHE C 1 57 ? -32.334 14.748 -7.391 1.00 20.25 33 PHE C O 1
ATOM 3798 N N . PHE C 1 58 ? -33.637 13.658 -8.840 1.00 22.20 34 PHE C N 1
ATOM 3799 C CA . PHE C 1 58 ? -33.220 12.372 -8.322 1.00 23.08 34 PHE C CA 1
ATOM 3800 C C . PHE C 1 58 ? -32.839 11.412 -9.435 1.00 26.15 34 PHE C C 1
ATOM 3801 O O . PHE C 1 58 ? -33.123 11.644 -10.619 1.00 24.30 34 PHE C O 1
ATOM 3809 N N . ASN C 1 59 ? -32.150 10.344 -9.057 1.00 27.37 35 ASN C N 1
ATOM 3810 C CA . ASN C 1 59 ? -31.738 9.366 -10.033 1.00 29.91 35 ASN C CA 1
ATOM 3811 C C . ASN C 1 59 ? -32.487 8.062 -9.854 1.00 31.35 35 ASN C C 1
ATOM 3812 O O . ASN C 1 59 ? -33.113 7.807 -8.820 1.00 30.65 35 ASN C O 1
ATOM 3817 N N . TYR C 1 60 ? -32.407 7.239 -10.883 1.00 34.74 36 TYR C N 1
ATOM 3818 C CA . TYR C 1 60 ? -32.808 5.846 -10.795 1.00 37.03 36 TYR C CA 1
ATOM 3819 C C . TYR C 1 60 ? -31.818 5.094 -11.645 1.00 40.50 36 TYR C C 1
ATOM 3820 O O . TYR C 1 60 ? -31.122 5.690 -12.471 1.00 39.63 36 TYR C O 1
ATOM 3829 N N . ASN C 1 61 ? -31.748 3.785 -11.458 1.00 41.93 37 ASN C N 1
ATOM 3830 C CA . ASN C 1 61 ? -30.826 2.991 -12.244 1.00 43.68 37 ASN C CA 1
ATOM 3831 C C . ASN C 1 61 ? -31.559 1.847 -12.925 1.00 44.87 37 ASN C C 1
ATOM 3832 O O . ASN C 1 61 ? -31.637 1.815 -14.153 1.00 47.55 37 ASN C O 1
ATOM 3837 N N . GLY C 1 62 ? -32.134 0.948 -12.126 1.00 44.91 38 GLY C N 1
ATOM 3838 C CA . GLY C 1 62 ? -32.835 -0.234 -12.638 1.00 46.32 38 GLY C CA 1
ATOM 3839 C C . GLY C 1 62 ? -34.359 -0.167 -12.684 1.00 46.15 38 GLY C C 1
ATOM 3840 O O . GLY C 1 62 ? -34.988 -1.085 -13.202 1.00 47.18 38 GLY C O 1
ATOM 3841 N N . SER C 1 63 ? -34.960 0.908 -12.168 1.00 46.82 39 SER C N 1
ATOM 3842 C CA . SER C 1 63 ? -36.425 0.978 -12.006 1.00 46.28 39 SER C CA 1
ATOM 3843 C C . SER C 1 63 ? -37.058 2.257 -12.615 1.00 45.44 39 SER C C 1
ATOM 3844 O O . SER C 1 63 ? -37.381 3.197 -11.888 1.00 40.50 39 SER C O 1
ATOM 3847 N N . PRO C 1 64 ? -37.244 2.296 -13.951 1.00 46.34 40 PRO C N 1
ATOM 3848 C CA . PRO C 1 64 ? -37.822 3.510 -14.579 1.00 46.70 40 PRO C CA 1
ATOM 3849 C C . PRO C 1 64 ? -39.268 3.816 -14.163 1.00 45.13 40 PRO C C 1
ATOM 3850 O O . PRO C 1 64 ? -39.617 4.978 -13.954 1.00 43.47 40 PRO C O 1
ATOM 3854 N N . GLU C 1 65 ? -40.085 2.775 -14.036 1.00 45.90 41 GLU C N 1
ATOM 3855 C CA . GLU C 1 65 ? -41.500 2.922 -13.644 1.00 46.35 41 GLU C CA 1
ATOM 3856 C C . GLU C 1 65 ? -41.611 3.439 -12.213 1.00 41.62 41 GLU C C 1
ATOM 3857 O O . GLU C 1 65 ? -42.442 4.295 -11.895 1.00 37.20 41 GLU C O 1
ATOM 3863 N N . ALA C 1 66 ? -40.762 2.908 -11.342 1.00 38.45 42 ALA C N 1
ATOM 3864 C CA . ALA C 1 66 ? -40.708 3.377 -9.967 1.00 36.79 42 ALA C CA 1
ATOM 3865 C C . ALA C 1 66 ? -40.347 4.869 -9.910 1.00 33.45 42 ALA C C 1
ATOM 3866 O O . ALA C 1 66 ? -40.895 5.604 -9.106 1.00 32.47 42 ALA C O 1
ATOM 3868 N N . ALA C 1 67 ? -39.448 5.318 -10.776 1.00 33.90 43 ALA C N 1
ATOM 3869 C CA . ALA C 1 67 ? -39.077 6.737 -10.803 1.00 35.23 43 ALA C CA 1
ATOM 3870 C C . ALA C 1 67 ? -40.252 7.619 -11.244 1.00 36.12 43 ALA C C 1
ATOM 3871 O O . ALA C 1 67 ? -40.486 8.682 -10.662 1.00 33.52 43 ALA C O 1
ATOM 3873 N N . GLU C 1 68 ? -40.997 7.172 -12.257 1.00 36.91 44 GLU C N 1
ATOM 3874 C CA . GLU C 1 68 ? -42.234 7.864 -12.673 1.00 37.27 44 GLU C CA 1
ATOM 3875 C C . GLU C 1 68 ? -43.169 8.082 -11.495 1.00 35.49 44 GLU C C 1
ATOM 3876 O O . GLU C 1 68 ? -43.728 9.164 -11.336 1.00 34.89 44 GLU C O 1
ATOM 3882 N N . GLU C 1 69 ? -43.312 7.061 -10.657 1.00 34.66 45 GLU C N 1
ATOM 3883 C CA . GLU C 1 69 ? -44.223 7.111 -9.515 1.00 35.44 45 GLU C CA 1
ATOM 3884 C C . GLU C 1 69 ? -43.725 8.053 -8.410 1.00 33.90 45 GLU C C 1
ATOM 3885 O O . GLU C 1 69 ? -44.508 8.825 -7.854 1.00 33.01 45 GLU C O 1
ATOM 3891 N N . THR C 1 70 ? -42.432 8.008 -8.095 1.00 31.07 46 THR C N 1
ATOM 3892 C CA . THR C 1 70 ? -41.845 9.016 -7.197 1.00 27.98 46 THR C CA 1
ATOM 3893 C C . THR C 1 70 ? -42.084 10.423 -7.741 1.00 27.19 46 THR C C 1
ATOM 3894 O O . THR C 1 70 ? -42.528 11.317 -7.018 1.00 26.30 46 THR C O 1
ATOM 3898 N N . ALA C 1 71 ? -41.795 10.619 -9.019 1.00 28.82 47 ALA C N 1
ATOM 3899 C CA . ALA C 1 71 ? -41.936 11.941 -9.623 1.00 30.69 47 ALA C CA 1
ATOM 3900 C C . ALA C 1 71 ? -43.356 12.498 -9.522 1.00 31.94 47 ALA C C 1
ATOM 3901 O O . ALA C 1 71 ? -43.527 13.715 -9.402 1.00 31.08 47 ALA C O 1
ATOM 3903 N N . LYS C 1 72 ? -44.358 11.617 -9.546 1.00 34.51 48 LYS C N 1
ATOM 3904 C CA . LYS C 1 72 ? -45.755 12.045 -9.466 1.00 37.35 48 LYS C CA 1
ATOM 3905 C C . LYS C 1 72 ? -46.155 12.362 -8.036 1.00 35.86 48 LYS C C 1
ATOM 3906 O O . LYS C 1 72 ? -46.924 13.295 -7.796 1.00 32.16 48 LYS C O 1
ATOM 3912 N N . LEU C 1 73 ? -45.641 11.587 -7.088 1.00 33.08 49 LEU C N 1
ATOM 3913 C CA . LEU C 1 73 ? -45.912 11.854 -5.679 1.00 34.43 49 LEU C CA 1
ATOM 3914 C C . LEU C 1 73 ? -45.233 13.157 -5.256 1.00 32.32 49 LEU C C 1
ATOM 3915 O O . LEU C 1 73 ? -45.767 13.901 -4.443 1.00 32.70 49 LEU C O 1
ATOM 3920 N N . VAL C 1 74 ? -44.060 13.438 -5.819 1.00 31.06 50 VAL C N 1
ATOM 3921 C CA . VAL C 1 74 ? -43.345 14.682 -5.515 1.00 29.17 50 VAL C CA 1
ATOM 3922 C C . VAL C 1 74 ? -44.089 15.882 -6.109 1.00 30.33 50 VAL C C 1
ATOM 3923 O O . VAL C 1 74 ? -44.317 16.879 -5.432 1.00 28.32 50 VAL C O 1
ATOM 3927 N N . ALA C 1 75 ? -44.467 15.766 -7.374 1.00 30.83 51 ALA C N 1
ATOM 3928 C CA . ALA C 1 75 ? -45.161 16.838 -8.093 1.00 32.74 51 ALA C CA 1
ATOM 3929 C C . ALA C 1 75 ? -46.488 17.246 -7.436 1.00 33.42 51 ALA C C 1
ATOM 3930 O O . ALA C 1 75 ? -46.904 18.399 -7.542 1.00 32.15 51 ALA C O 1
ATOM 3932 N N . GLU C 1 76 ? -47.135 16.314 -6.739 1.00 34.97 52 GLU C N 1
ATOM 3933 C CA . GLU C 1 76 ? -48.355 16.630 -5.986 1.00 36.20 52 GLU C CA 1
ATOM 3934 C C . GLU C 1 76 ? -48.162 17.721 -4.936 1.00 35.94 52 GLU C C 1
ATOM 3935 O O . GLU C 1 76 ? -49.126 18.376 -4.539 1.00 32.84 52 GLU C O 1
ATOM 3941 N N . HIS C 1 77 ? -46.929 17.923 -4.472 1.00 31.35 53 HIS C N 1
ATOM 3942 C CA . HIS C 1 77 ? -46.667 18.967 -3.484 1.00 30.35 53 HIS C CA 1
ATOM 3943 C C . HIS C 1 77 ? -46.344 20.310 -4.118 1.00 29.34 53 HIS C C 1
ATOM 3944 O O . HIS C 1 77 ? -46.034 21.267 -3.410 1.00 30.36 53 HIS C O 1
ATOM 3951 N N . GLY C 1 78 ? -46.422 20.387 -5.444 1.00 28.90 54 GLY C N 1
ATOM 3952 C CA . GLY C 1 78 ? -46.355 21.664 -6.145 1.00 28.74 54 GLY C CA 1
ATOM 3953 C C . GLY C 1 78 ? -44.960 22.160 -6.462 1.00 29.41 54 GLY C C 1
ATOM 3954 O O . GLY C 1 78 ? -44.800 23.275 -6.949 1.00 30.35 54 GLY C O 1
ATOM 3955 N N . VAL C 1 79 ? -43.949 21.330 -6.203 1.00 28.34 55 VAL C N 1
ATOM 3956 C CA . VAL C 1 79 ? -42.559 21.665 -6.510 1.00 26.87 55 VAL C CA 1
ATOM 3957 C C . VAL C 1 79 ? -42.197 21.112 -7.876 1.00 27.17 55 VAL C C 1
ATOM 3958 O O . VAL C 1 79 ? -42.918 20.272 -8.422 1.00 26.99 55 VAL C O 1
ATOM 3962 N N . GLU C 1 80 ? -41.060 21.558 -8.403 1.00 26.51 56 GLU C N 1
ATOM 3963 C CA . GLU C 1 80 ? -40.537 21.039 -9.641 1.00 29.21 56 GLU C CA 1
ATOM 3964 C C . GLU C 1 80 ? -39.708 19.787 -9.362 1.00 29.19 56 GLU C C 1
ATOM 3965 O O . GLU C 1 80 ? -38.995 19.711 -8.340 1.00 26.42 56 GLU C O 1
ATOM 3971 N N . VAL C 1 81 ? -39.811 18.811 -10.259 1.00 27.66 57 VAL C N 1
ATOM 3972 C CA . VAL C 1 81 ? -39.091 17.550 -10.093 1.00 28.97 57 VAL C CA 1
ATOM 3973 C C . VAL C 1 81 ? -38.554 17.033 -11.424 1.00 31.98 57 VAL C C 1
ATOM 3974 O O . VAL C 1 81 ? -39.174 17.220 -12.472 1.00 31.32 57 VAL C O 1
ATOM 3978 N N . GLU C 1 82 ? -37.382 16.406 -11.382 1.00 30.54 58 GLU C N 1
ATOM 3979 C CA . GLU C 1 82 ? -36.807 15.791 -12.565 1.00 32.74 58 GLU C CA 1
ATOM 3980 C C . GLU C 1 82 ? -36.051 14.530 -12.177 1.00 32.70 58 GLU C C 1
ATOM 3981 O O . GLU C 1 82 ? -35.307 14.521 -11.192 1.00 28.79 58 GLU C O 1
ATOM 3987 N N . ALA C 1 83 ? -36.273 13.466 -12.945 1.00 31.45 59 ALA C N 1
ATOM 3988 C CA . ALA C 1 83 ? -35.610 12.183 -12.739 1.00 31.55 59 ALA C CA 1
ATOM 3989 C C . ALA C 1 83 ? -34.598 11.980 -13.867 1.00 32.25 59 ALA C C 1
ATOM 3990 O O . ALA C 1 83 ? -34.815 12.451 -14.983 1.00 32.48 59 ALA C O 1
ATOM 3992 N N . MET C 1 84 ? -33.479 11.313 -13.577 1.00 29.30 60 MET C N 1
ATOM 3993 C CA . MET C 1 84 ? -32.483 11.018 -14.594 1.00 29.91 60 MET C CA 1
ATOM 3994 C C . MET C 1 84 ? -31.772 9.719 -14.254 1.00 30.17 60 MET C C 1
ATOM 3995 O O . MET C 1 84 ? -31.455 9.482 -13.092 1.00 28.49 60 MET C O 1
ATOM 4000 N N . LYS C 1 85 ? -31.535 8.876 -15.262 1.00 30.51 61 LYS C N 1
ATOM 4001 C CA . LYS C 1 85 ? -30.859 7.596 -15.053 1.00 32.40 61 LYS C CA 1
ATOM 4002 C C . LYS C 1 85 ? -29.385 7.820 -14.745 1.00 29.24 61 LYS C C 1
ATOM 4003 O O . LYS C 1 85 ? -28.710 8.559 -15.452 1.00 30.67 61 LYS C O 1
ATOM 4009 N N . ALA C 1 86 ? -28.891 7.187 -13.684 1.00 26.90 62 ALA C N 1
ATOM 4010 C CA . ALA C 1 86 ? -27.467 7.235 -13.362 1.00 25.83 62 ALA C CA 1
ATOM 4011 C C . ALA C 1 86 ? -27.093 6.130 -12.401 1.00 25.78 62 ALA C C 1
ATOM 4012 O O . ALA C 1 86 ? -27.776 5.928 -11.391 1.00 25.62 62 ALA C O 1
ATOM 4014 N N . ASN C 1 87 ? -26.015 5.413 -12.723 1.00 24.58 63 ASN C N 1
ATOM 4015 C CA . ASN C 1 87 ? -25.418 4.454 -11.812 1.00 27.00 63 ASN C CA 1
ATOM 4016 C C . ASN C 1 87 ? -24.338 5.190 -11.014 1.00 26.27 63 ASN C C 1
ATOM 4017 O O . ASN C 1 87 ? -23.357 5.639 -11.603 1.00 23.53 63 ASN C O 1
ATOM 4022 N N . VAL C 1 88 ? -24.508 5.300 -9.692 1.00 25.81 64 VAL C N 1
ATOM 4023 C CA . VAL C 1 88 ? -23.581 6.103 -8.864 1.00 25.22 64 VAL C CA 1
ATOM 4024 C C . VAL C 1 88 ? -22.173 5.547 -8.781 1.00 25.57 64 VAL C C 1
ATOM 4025 O O . VAL C 1 88 ? -21.262 6.252 -8.376 1.00 26.31 64 VAL C O 1
ATOM 4029 N N . ALA C 1 89 ? -21.995 4.284 -9.134 1.00 24.93 65 ALA C N 1
ATOM 4030 C CA . ALA C 1 89 ? -20.678 3.670 -9.148 1.00 25.90 65 ALA C CA 1
ATOM 4031 C C . ALA C 1 89 ? -19.844 4.056 -10.383 1.00 25.72 65 ALA C C 1
ATOM 4032 O O . ALA C 1 89 ? -18.650 3.759 -10.431 1.00 24.93 65 ALA C O 1
ATOM 4034 N N . ILE C 1 90 ? -20.474 4.712 -11.365 1.00 24.93 66 ILE C N 1
ATOM 4035 C CA . ILE C 1 90 ? -19.841 5.046 -12.647 1.00 24.87 66 ILE C CA 1
ATOM 4036 C C . ILE C 1 90 ? -19.606 6.554 -12.718 1.00 24.14 66 ILE C C 1
ATOM 4037 O O . ILE C 1 90 ? -20.560 7.346 -12.758 1.00 23.04 66 ILE C O 1
ATOM 4042 N N . ALA C 1 91 ? -18.338 6.941 -12.738 1.00 24.53 67 ALA C N 1
ATOM 4043 C CA . ALA C 1 91 ? -17.951 8.344 -12.713 1.00 25.13 67 ALA C CA 1
ATOM 4044 C C . ALA C 1 91 ? -18.584 9.141 -13.865 1.00 26.08 67 ALA C C 1
ATOM 4045 O O . ALA C 1 91 ? -19.015 10.257 -13.672 1.00 24.05 67 ALA C O 1
ATOM 4047 N N . GLU C 1 92 ? -18.662 8.542 -15.046 1.00 27.23 68 GLU C N 1
ATOM 4048 C CA . GLU C 1 92 ? -19.222 9.213 -16.214 1.00 31.58 68 GLU C CA 1
ATOM 4049 C C . GLU C 1 92 ? -20.695 9.555 -15.998 1.00 29.73 68 GLU C C 1
ATOM 4050 O O . GLU C 1 92 ? -21.114 10.682 -16.301 1.00 30.74 68 GLU C O 1
ATOM 4056 N N . ASP C 1 93 ? -21.460 8.600 -15.459 1.00 27.51 69 ASP C N 1
ATOM 4057 C CA . ASP C 1 93 ? -22.885 8.819 -15.116 1.00 26.81 69 ASP C CA 1
ATOM 4058 C C . ASP C 1 93 ? -23.083 9.910 -14.066 1.00 24.83 69 ASP C C 1
ATOM 4059 O O . ASP C 1 93 ? -23.973 10.749 -14.188 1.00 21.14 69 ASP C O 1
ATOM 4064 N N . VAL C 1 94 ? -22.256 9.871 -13.027 1.00 23.33 70 VAL C N 1
ATOM 4065 C CA . VAL C 1 94 ? -22.340 10.841 -11.939 1.00 22.18 70 VAL C CA 1
ATOM 4066 C C . VAL C 1 94 ? -22.015 12.238 -12.473 1.00 23.39 70 VAL C C 1
ATOM 4067 O O . VAL C 1 94 ? -22.698 13.190 -12.137 1.00 23.59 70 VAL C O 1
ATOM 4071 N N . ASP C 1 95 ? -20.979 12.365 -13.299 1.00 25.99 71 ASP C N 1
ATOM 4072 C CA . ASP C 1 95 ? -20.638 13.655 -13.909 1.00 28.92 71 ASP C CA 1
ATOM 4073 C C . ASP C 1 95 ? -21.800 14.236 -14.740 1.00 27.65 71 ASP C C 1
ATOM 4074 O O . ASP C 1 95 ? -22.116 15.408 -14.616 1.00 25.99 71 ASP C O 1
ATOM 4079 N N . ALA C 1 96 ? -22.432 13.415 -15.575 1.00 26.65 72 ALA C N 1
ATOM 4080 C CA . ALA C 1 96 ? -23.557 13.877 -16.414 1.00 26.41 72 ALA C CA 1
ATOM 4081 C C . ALA C 1 96 ? -24.772 14.198 -15.548 1.00 26.64 72 ALA C C 1
ATOM 4082 O O . ALA C 1 96 ? -25.541 15.118 -15.846 1.00 23.75 72 ALA C O 1
ATOM 4084 N N . PHE C 1 97 ? -24.933 13.443 -14.464 1.00 23.98 73 PHE C N 1
ATOM 4085 C CA . PHE C 1 97 ? -26.060 13.639 -13.574 1.00 23.31 73 PHE C CA 1
ATOM 4086 C C . PHE C 1 97 ? -26.006 15.017 -12.893 1.00 22.89 73 PHE C C 1
ATOM 4087 O O . PHE C 1 97 ? -26.961 15.782 -12.967 1.00 23.66 73 PHE C O 1
ATOM 4095 N N . PHE C 1 98 ? -24.888 15.345 -12.252 1.00 22.32 74 PHE C N 1
ATOM 4096 C CA . PHE C 1 98 ? -24.761 16.650 -11.606 1.00 22.49 74 PHE C CA 1
ATOM 4097 C C . PHE C 1 98 ? -24.711 17.816 -12.594 1.00 24.56 74 PHE C C 1
ATOM 4098 O O . PHE C 1 98 ? -25.270 18.875 -12.313 1.00 26.42 74 PHE C O 1
ATOM 4106 N N . LYS C 1 99 ? -24.109 17.600 -13.757 1.00 24.93 75 LYS C N 1
ATOM 4107 C CA . LYS C 1 99 ? -24.088 18.629 -14.799 1.00 27.06 75 LYS C CA 1
ATOM 4108 C C . LYS C 1 99 ? -25.493 19.012 -15.206 1.00 25.90 75 LYS C C 1
ATOM 4109 O O . LYS C 1 99 ? -25.803 20.193 -15.304 1.00 25.44 75 LYS C O 1
ATOM 4112 N N . GLN C 1 100 ? -26.346 18.009 -15.399 1.00 27.10 76 GLN C N 1
ATOM 4113 C CA . GLN C 1 100 ? -27.739 18.233 -15.742 1.00 28.90 76 GLN C CA 1
ATOM 4114 C C . GLN C 1 100 ? -28.534 18.876 -14.595 1.00 28.47 76 GLN C C 1
ATOM 4115 O O . GLN C 1 100 ? -29.406 19.725 -14.831 1.00 25.80 76 GLN C O 1
ATOM 4121 N N . ALA C 1 101 ? -28.261 18.463 -13.356 1.00 27.05 77 ALA C N 1
ATOM 4122 C CA . ALA C 1 101 ? -28.879 19.119 -12.203 1.00 26.10 77 ALA C CA 1
ATOM 4123 C C . ALA C 1 101 ? -28.596 20.627 -12.218 1.00 26.44 77 ALA C C 1
ATOM 4124 O O . ALA C 1 101 ? -29.499 21.438 -12.026 1.00 26.76 77 ALA C O 1
ATOM 4126 N N . ILE C 1 102 ? -27.342 20.991 -12.441 1.00 28.00 78 ILE C N 1
ATOM 4127 C CA . ILE C 1 102 ? -26.942 22.384 -12.456 1.00 30.27 78 ILE C CA 1
ATOM 4128 C C . ILE C 1 102 ? -27.541 23.111 -13.668 1.00 32.27 78 ILE C C 1
ATOM 4129 O O . ILE C 1 102 ? -27.980 24.247 -13.547 1.00 31.59 78 ILE C O 1
ATOM 4134 N N . GLU C 1 103 ? -27.558 22.447 -14.821 1.00 33.06 79 GLU C N 1
ATOM 4135 C CA . GLU C 1 103 ? -28.244 22.954 -16.025 1.00 35.40 79 GLU C CA 1
ATOM 4136 C C . GLU C 1 103 ? -29.710 23.281 -15.773 1.00 33.08 79 GLU C C 1
ATOM 4137 O O . GLU C 1 103 ? -30.187 24.379 -16.101 1.00 32.62 79 GLU C O 1
ATOM 4143 N N . ARG C 1 104 ? -30.420 22.317 -15.198 1.00 30.12 80 ARG C N 1
ATOM 4144 C CA . ARG C 1 104 ? -31.827 22.478 -14.883 1.00 31.96 80 ARG C CA 1
ATOM 4145 C C . ARG C 1 104 ? -32.115 23.511 -13.789 1.00 31.23 80 ARG C C 1
ATOM 4146 O O . ARG C 1 104 ? -33.042 24.310 -13.932 1.00 29.44 80 ARG C O 1
ATOM 4154 N N . PHE C 1 105 ? -31.349 23.489 -12.694 1.00 28.56 81 PHE C N 1
ATOM 4155 C CA . PHE C 1 105 ? -31.723 24.271 -11.499 1.00 28.08 81 PHE C CA 1
ATOM 4156 C C . PHE C 1 105 ? -30.745 25.353 -11.088 1.00 26.50 81 PHE C C 1
ATOM 4157 O O . PHE C 1 105 ? -31.087 26.166 -10.242 1.00 26.44 81 PHE C O 1
ATOM 4165 N N . GLY C 1 106 ? -29.539 25.353 -11.657 1.00 24.96 82 GLY C N 1
ATOM 4166 C CA . GLY C 1 106 ? -28.548 26.393 -11.401 1.00 25.99 82 GLY C CA 1
ATOM 4167 C C . GLY C 1 106 ? -27.710 26.217 -10.149 1.00 25.28 82 GLY C C 1
ATOM 4168 O O . GLY C 1 106 ? -26.663 26.855 -10.007 1.00 24.08 82 GLY C O 1
ATOM 4169 N N . ARG C 1 107 ? -28.169 25.356 -9.241 1.00 25.29 83 ARG C N 1
ATOM 4170 C CA . ARG C 1 107 ? -27.557 25.201 -7.914 1.00 23.68 83 ARG C CA 1
ATOM 4171 C C . ARG C 1 107 ? -28.007 23.878 -7.283 1.00 23.32 83 ARG C C 1
ATOM 4172 O O . ARG C 1 107 ? -28.984 23.268 -7.717 1.00 21.88 83 ARG C O 1
ATOM 4180 N N . VAL C 1 108 ? -27.272 23.436 -6.270 1.00 21.87 84 VAL C N 1
ATOM 4181 C CA . VAL C 1 108 ? -27.671 22.287 -5.472 1.00 21.04 84 VAL C CA 1
ATOM 4182 C C . VAL C 1 108 ? -27.466 22.703 -4.030 1.00 20.19 84 VAL C C 1
ATOM 4183 O O . VAL C 1 108 ? -26.337 22.947 -3.608 1.00 20.45 84 VAL C O 1
ATOM 4187 N N . ASP C 1 109 ? -28.566 22.823 -3.304 1.00 20.42 85 ASP C N 1
ATOM 4188 C CA . ASP C 1 109 ? -28.565 23.247 -1.914 1.00 20.35 85 ASP C CA 1
ATOM 4189 C C . ASP C 1 109 ? -28.400 22.049 -0.940 1.00 19.43 85 ASP C C 1
ATOM 4190 O O . ASP C 1 109 ? -27.831 22.204 0.145 1.00 18.84 85 ASP C O 1
ATOM 4195 N N . ILE C 1 110 ? -28.920 20.889 -1.342 1.00 17.57 86 ILE C N 1
ATOM 4196 C CA . ILE C 1 110 ? -29.004 19.696 -0.496 1.00 16.68 86 ILE C CA 1
ATOM 4197 C C . ILE C 1 110 ? -28.626 18.493 -1.366 1.00 16.90 86 ILE C C 1
ATOM 4198 O O . ILE C 1 110 ? -29.178 18.319 -2.459 1.00 16.81 86 ILE C O 1
ATOM 4203 N N . LEU C 1 111 ? -27.658 17.685 -0.919 1.00 16.09 87 LEU C N 1
ATOM 4204 C CA . LEU C 1 111 ? -27.431 16.369 -1.528 1.00 15.49 87 LEU C CA 1
ATOM 4205 C C . LEU C 1 111 ? -27.664 15.259 -0.503 1.00 15.74 87 LEU C C 1
ATOM 4206 O O . LEU C 1 111 ? -27.025 15.244 0.556 1.00 15.35 87 LEU C O 1
ATOM 4211 N N . VAL C 1 112 ? -28.566 14.336 -0.829 1.00 15.42 88 VAL C N 1
ATOM 4212 C CA . VAL C 1 112 ? -28.786 13.143 -0.030 1.00 16.38 88 VAL C CA 1
ATOM 4213 C C . VAL C 1 112 ? -28.200 11.936 -0.785 1.00 17.16 88 VAL C C 1
ATOM 4214 O O . VAL C 1 112 ? -28.700 11.534 -1.839 1.00 17.18 88 VAL C O 1
ATOM 4218 N N . ASN C 1 113 ? -27.127 11.377 -0.236 1.00 16.85 89 ASN C N 1
ATOM 4219 C CA . ASN C 1 113 ? -26.497 10.181 -0.781 1.00 17.59 89 ASN C CA 1
ATOM 4220 C C . ASN C 1 113 ? -27.157 8.947 -0.184 1.00 18.38 89 ASN C C 1
ATOM 4221 O O . ASN C 1 113 ? -26.718 8.420 0.841 1.00 18.18 89 ASN C O 1
ATOM 4226 N N . ASN C 1 114 ? -28.220 8.490 -0.824 1.00 19.03 90 ASN C N 1
ATOM 4227 C CA . ASN C 1 114 ? -29.036 7.407 -0.283 1.00 20.48 90 ASN C CA 1
ATOM 4228 C C . ASN C 1 114 ? -28.900 6.082 -1.025 1.00 20.82 90 ASN C C 1
ATOM 4229 O O . ASN C 1 114 ? -29.214 5.031 -0.465 1.00 21.67 90 ASN C O 1
ATOM 4234 N N . ALA C 1 115 ? -28.426 6.123 -2.266 1.00 21.44 91 ALA C N 1
ATOM 4235 C CA . ALA C 1 115 ? -28.302 4.918 -3.070 1.00 22.82 91 ALA C CA 1
ATOM 4236 C C . ALA C 1 115 ? -27.455 3.887 -2.341 1.00 24.07 91 ALA C C 1
ATOM 4237 O O . ALA C 1 115 ? -26.372 4.199 -1.851 1.00 23.65 91 ALA C O 1
ATOM 4239 N N . GLY C 1 116 ? -27.947 2.659 -2.281 1.00 23.57 92 GLY C N 1
ATOM 4240 C CA . GLY C 1 116 ? -27.215 1.599 -1.607 1.00 23.91 92 GLY C CA 1
ATOM 4241 C C . GLY C 1 116 ? -27.822 0.248 -1.892 1.00 24.60 92 GLY C C 1
ATOM 4242 O O . GLY C 1 116 ? -29.004 0.159 -2.248 1.00 26.41 92 GLY C O 1
ATOM 4243 N N . ILE C 1 117 ? -27.011 -0.797 -1.735 1.00 22.19 93 ILE C N 1
ATOM 4244 C CA . ILE C 1 117 ? -27.445 -2.178 -1.930 1.00 21.86 93 ILE C CA 1
ATOM 4245 C C . ILE C 1 117 ? -26.794 -3.072 -0.868 1.00 22.01 93 ILE C C 1
ATOM 4246 O O . ILE C 1 117 ? -25.835 -2.658 -0.177 1.00 18.03 93 ILE C O 1
ATOM 4251 N N . THR C 1 118 ? -27.334 -4.284 -0.726 1.00 22.42 94 THR C N 1
ATOM 4252 C CA . THR C 1 118 ? -26.714 -5.336 0.089 1.00 22.16 94 THR C CA 1
ATOM 4253 C C . THR C 1 118 ? -26.454 -6.583 -0.787 1.00 22.32 94 THR C C 1
ATOM 4254 O O . THR C 1 118 ? -27.206 -6.849 -1.722 1.00 21.26 94 THR C O 1
ATOM 4258 N N . ARG C 1 119 ? -25.399 -7.329 -0.471 1.00 20.65 95 ARG C N 1
ATOM 4259 C CA . ARG C 1 119 ? -25.141 -8.670 -1.023 1.00 22.66 95 ARG C CA 1
ATOM 4260 C C . ARG C 1 119 ? -24.589 -9.506 0.141 1.00 21.38 95 ARG C C 1
ATOM 4261 O O . ARG C 1 119 ? -23.367 -9.653 0.283 1.00 21.27 95 ARG C O 1
ATOM 4269 N N . ASP C 1 120 ? -25.487 -9.968 1.012 1.00 21.58 96 ASP C N 1
ATOM 4270 C CA . ASP C 1 120 ? -25.117 -10.595 2.271 1.00 22.03 96 ASP C CA 1
ATOM 4271 C C . ASP C 1 120 ? -24.528 -11.994 2.071 1.00 22.26 96 ASP C C 1
ATOM 4272 O O . ASP C 1 120 ? -24.994 -12.749 1.228 1.00 21.71 96 ASP C O 1
ATOM 4277 N N . ASN C 1 121 ? -23.492 -12.327 2.833 1.00 21.16 97 ASN C N 1
ATOM 4278 C CA . ASN C 1 121 ? -22.885 -13.668 2.782 1.00 20.95 97 ASN C CA 1
ATOM 4279 C C . ASN C 1 121 ? -21.920 -13.768 3.943 1.00 22.35 97 ASN C C 1
ATOM 4280 O O . ASN C 1 121 ? -21.415 -12.749 4.420 1.00 21.66 97 ASN C O 1
ATOM 4285 N N . LEU C 1 122 ? -21.671 -14.984 4.403 1.00 23.63 98 LEU C N 1
ATOM 4286 C CA . LEU C 1 122 ? -20.638 -15.216 5.408 1.00 25.34 98 LEU C CA 1
ATOM 4287 C C . LEU C 1 122 ? -19.293 -14.793 4.855 1.00 24.79 98 LEU C C 1
ATOM 4288 O O . LEU C 1 122 ? -18.974 -15.055 3.692 1.00 23.80 98 LEU C O 1
ATOM 4293 N N . LEU C 1 123 ? -18.490 -14.155 5.704 1.00 24.65 99 LEU C N 1
ATOM 4294 C CA . LEU C 1 123 ? -17.178 -13.650 5.296 1.00 27.00 99 LEU C CA 1
ATOM 4295 C C . LEU C 1 123 ? -16.350 -14.737 4.623 1.00 25.18 99 LEU C C 1
ATOM 4296 O O . LEU C 1 123 ? -15.747 -14.510 3.581 1.00 24.95 99 LEU C O 1
ATOM 4301 N N . MET C 1 124 ? -16.368 -15.925 5.210 1.00 26.80 100 MET C N 1
ATOM 4302 C CA . MET C 1 124 ? -15.535 -17.038 4.750 1.00 29.12 100 MET C CA 1
ATOM 4303 C C . MET C 1 124 ? -15.805 -17.476 3.305 1.00 27.31 100 MET C C 1
ATOM 4304 O O . MET C 1 124 ? -14.920 -18.030 2.659 1.00 27.63 100 MET C O 1
ATOM 4309 N N . ARG C 1 125 ? -17.003 -17.223 2.795 1.00 25.44 101 ARG C N 1
ATOM 4310 C CA . ARG C 1 125 ? -17.322 -17.599 1.413 1.00 27.87 101 ARG C CA 1
ATOM 4311 C C . ARG C 1 125 ? -17.744 -16.419 0.540 1.00 25.28 101 ARG C C 1
ATOM 4312 O O . ARG C 1 125 ? -18.193 -16.609 -0.581 1.00 23.85 101 ARG C O 1
ATOM 4320 N N . MET C 1 126 ? -17.556 -15.202 1.039 1.00 22.48 102 MET C N 1
ATOM 4321 C CA . MET C 1 126 ? -18.004 -14.008 0.335 1.00 22.60 102 MET C CA 1
ATOM 4322 C C . MET C 1 126 ? -17.272 -13.883 -0.973 1.00 21.65 102 MET C C 1
ATOM 4323 O O . MET C 1 126 ? -16.045 -13.898 -1.015 1.00 20.78 102 MET C O 1
ATOM 4328 N N . LYS C 1 127 ? -18.034 -13.766 -2.045 1.00 22.43 103 LYS C N 1
ATOM 4329 C CA . LYS C 1 127 ? -17.453 -13.666 -3.358 1.00 23.00 103 LYS C CA 1
ATOM 4330 C C . LYS C 1 127 ? -16.875 -12.272 -3.600 1.00 22.15 103 LYS C C 1
ATOM 4331 O O . LYS C 1 127 ? -17.372 -11.286 -3.093 1.00 19.33 103 LYS C O 1
ATOM 4337 N N . GLU C 1 128 ? -15.818 -12.212 -4.400 1.00 23.22 104 GLU C N 1
ATOM 4338 C CA . GLU C 1 128 ? -15.172 -10.957 -4.739 1.00 24.14 104 GLU C CA 1
ATOM 4339 C C . GLU C 1 128 ? -16.149 -9.963 -5.341 1.00 25.63 104 GLU C C 1
ATOM 4340 O O . GLU C 1 128 ? -16.089 -8.776 -5.022 1.00 23.53 104 GLU C O 1
ATOM 4346 N N . ASP C 1 129 ? -17.060 -10.421 -6.197 1.00 26.10 105 ASP C N 1
ATOM 4347 C CA . ASP C 1 129 ? -18.026 -9.496 -6.797 1.00 27.10 105 ASP C CA 1
ATOM 4348 C C . ASP C 1 129 ? -19.113 -9.031 -5.803 1.00 24.12 105 ASP C C 1
ATOM 4349 O O . ASP C 1 129 ? -19.599 -7.919 -5.915 1.00 22.42 105 ASP C O 1
ATOM 4354 N N . GLU C 1 130 ? -19.477 -9.872 -4.837 1.00 22.16 106 GLU C N 1
ATOM 4355 C CA . GLU C 1 130 ? -20.356 -9.450 -3.751 1.00 21.13 106 GLU C CA 1
ATOM 4356 C C . GLU C 1 130 ? -19.689 -8.319 -2.946 1.00 19.30 106 GLU C C 1
ATOM 4357 O O . GLU C 1 130 ? -20.346 -7.371 -2.531 1.00 18.26 106 GLU C O 1
ATOM 4363 N N . TRP C 1 131 ? -18.398 -8.461 -2.693 1.00 19.20 107 TRP C N 1
ATOM 4364 C CA . TRP C 1 131 ? -17.615 -7.418 -2.036 1.00 18.97 107 TRP C CA 1
ATOM 4365 C C . TRP C 1 131 ? -17.583 -6.158 -2.895 1.00 18.93 107 TRP C C 1
ATOM 4366 O O . TRP C 1 131 ? -17.994 -5.090 -2.447 1.00 19.28 107 TRP C O 1
ATOM 4377 N N . ASP C 1 132 ? -17.109 -6.287 -4.126 1.00 19.44 108 ASP C N 1
ATOM 4378 C CA . ASP C 1 132 ? -16.894 -5.146 -5.022 1.00 20.83 108 ASP C CA 1
ATOM 4379 C C . ASP C 1 132 ? -18.146 -4.322 -5.285 1.00 22.16 108 ASP C C 1
ATOM 4380 O O . ASP C 1 132 ? -18.104 -3.092 -5.206 1.00 20.79 108 ASP C O 1
ATOM 4385 N N . ASP C 1 133 ? -19.256 -4.992 -5.597 1.00 21.88 109 ASP C N 1
ATOM 4386 C CA . ASP C 1 133 ? -20.483 -4.288 -5.946 1.00 22.86 109 ASP C CA 1
ATOM 4387 C C . ASP C 1 133 ? -21.001 -3.426 -4.807 1.00 20.98 109 ASP C C 1
ATOM 4388 O O . ASP C 1 133 ? -21.398 -2.288 -5.031 1.00 19.47 109 ASP C O 1
ATOM 4393 N N . VAL C 1 134 ? -20.988 -3.974 -3.590 1.00 19.34 110 VAL C N 1
ATOM 4394 C CA . VAL C 1 134 ? -21.450 -3.243 -2.415 1.00 18.15 110 VAL C CA 1
ATOM 4395 C C . VAL C 1 134 ? -20.526 -2.061 -2.096 1.00 17.29 110 VAL C C 1
ATOM 4396 O O . VAL C 1 134 ? -21.000 -0.969 -1.847 1.00 16.66 110 VAL C O 1
ATOM 4400 N N . ILE C 1 135 ? -19.217 -2.280 -2.129 1.00 17.04 111 ILE C N 1
ATOM 4401 C CA . ILE C 1 135 ? -18.254 -1.184 -1.934 1.00 18.06 111 ILE C CA 1
ATOM 4402 C C . ILE C 1 135 ? -18.387 -0.108 -3.009 1.00 17.30 111 ILE C C 1
ATOM 4403 O O . ILE C 1 135 ? -18.408 1.085 -2.714 1.00 17.02 111 ILE C O 1
ATOM 4408 N N . ASN C 1 136 ? -18.523 -0.527 -4.250 1.00 18.32 112 ASN C N 1
ATOM 4409 C CA . ASN C 1 136 ? -18.603 0.420 -5.349 1.00 19.69 112 ASN C CA 1
ATOM 4410 C C . ASN C 1 136 ? -19.866 1.273 -5.333 1.00 19.49 112 ASN C C 1
ATOM 4411 O O . ASN C 1 136 ? -19.793 2.491 -5.555 1.00 20.56 112 ASN C O 1
ATOM 4416 N N . ILE C 1 137 ? -21.010 0.677 -5.031 1.00 19.35 113 ILE C N 1
ATOM 4417 C CA . ILE C 1 137 ? -22.241 1.454 -5.016 1.00 19.36 113 ILE C CA 1
ATOM 4418 C C . ILE C 1 137 ? -22.313 2.294 -3.740 1.00 18.05 113 ILE C C 1
ATOM 4419 O O . ILE C 1 137 ? -22.537 3.510 -3.802 1.00 17.59 113 ILE C O 1
ATOM 4424 N N . ASN C 1 138 ? -22.109 1.660 -2.590 1.00 17.33 114 ASN C N 1
ATOM 4425 C CA . ASN C 1 138 ? -22.386 2.324 -1.314 1.00 17.29 114 ASN C CA 1
ATOM 4426 C C . ASN C 1 138 ? -21.322 3.351 -0.932 1.00 17.88 114 ASN C C 1
ATOM 4427 O O . ASN C 1 138 ? -21.621 4.459 -0.458 1.00 20.90 114 ASN C O 1
ATOM 4432 N N . LEU C 1 139 ? -20.073 2.974 -1.102 1.00 17.47 115 LEU C N 1
ATOM 4433 C CA . LEU C 1 139 ? -18.984 3.823 -0.641 1.00 17.31 115 LEU C CA 1
ATOM 4434 C C . LEU C 1 139 ? -18.450 4.679 -1.765 1.00 17.13 115 LEU C C 1
ATOM 4435 O O . LEU C 1 139 ? -18.396 5.917 -1.649 1.00 15.34 115 LEU C O 1
ATOM 4440 N N . LYS C 1 140 ? -18.041 4.050 -2.862 1.00 18.19 116 LYS C N 1
ATOM 4441 C CA . LYS C 1 140 ? -17.474 4.833 -3.972 1.00 18.38 116 LYS C CA 1
ATOM 4442 C C . LYS C 1 140 ? -18.508 5.789 -4.566 1.00 17.67 116 LYS C C 1
ATOM 4443 O O . LYS C 1 140 ? -18.190 6.931 -4.882 1.00 17.94 116 LYS C O 1
ATOM 4449 N N . GLY C 1 141 ? -19.745 5.339 -4.709 1.00 17.28 117 GLY C N 1
ATOM 4450 C CA . GLY C 1 141 ? -20.821 6.209 -5.210 1.00 17.23 117 GLY C CA 1
ATOM 4451 C C . GLY C 1 141 ? -21.051 7.456 -4.374 1.00 17.42 117 GLY C C 1
ATOM 4452 O O . GLY C 1 141 ? -21.294 8.566 -4.892 1.00 17.40 117 GLY C O 1
ATOM 4453 N N . THR C 1 142 ? -20.967 7.294 -3.067 1.00 17.67 118 THR C N 1
ATOM 4454 C CA . THR C 1 142 ? -21.074 8.440 -2.173 1.00 17.78 118 THR C CA 1
ATOM 4455 C C . THR C 1 142 ? -19.895 9.400 -2.358 1.00 17.61 118 THR C C 1
ATOM 4456 O O . THR C 1 142 ? -20.087 10.610 -2.329 1.00 17.58 118 THR C O 1
ATOM 4460 N N . PHE C 1 143 ? -18.686 8.858 -2.518 1.00 17.73 119 PHE C N 1
ATOM 4461 C CA . PHE C 1 143 ? -17.504 9.680 -2.850 1.00 17.48 119 PHE C CA 1
ATOM 4462 C C . PHE C 1 143 ? -17.678 10.438 -4.180 1.00 17.04 119 PHE C C 1
ATOM 4463 O O . PHE C 1 143 ? -17.415 11.660 -4.267 1.00 14.96 119 PHE C O 1
ATOM 4471 N N . LEU C 1 144 ? -18.134 9.717 -5.208 1.00 17.26 120 LEU C N 1
ATOM 4472 C CA . LEU C 1 144 ? -18.295 10.322 -6.544 1.00 17.87 120 LEU C CA 1
ATOM 4473 C C . LEU C 1 144 ? -19.269 11.473 -6.569 1.00 17.35 120 LEU C C 1
ATOM 4474 O O . LEU C 1 144 ? -18.988 12.504 -7.178 1.00 18.10 120 LEU C O 1
ATOM 4479 N N . CYS C 1 145 ? -20.409 11.281 -5.927 1.00 17.92 121 CYS C N 1
ATOM 4480 C CA . CYS C 1 145 ? -21.471 12.281 -5.859 1.00 17.59 121 CYS C CA 1
ATOM 4481 C C . CYS C 1 145 ? -21.070 13.476 -4.987 1.00 17.33 121 CYS C C 1
ATOM 4482 O O . CYS C 1 145 ? -21.390 14.604 -5.323 1.00 16.07 121 CYS C O 1
ATOM 4485 N N . THR C 1 146 ? -20.335 13.217 -3.904 1.00 16.91 122 THR C N 1
ATOM 4486 C CA . THR C 1 146 ? -19.753 14.285 -3.076 1.00 16.34 122 THR C CA 1
ATOM 4487 C C . THR C 1 146 ? -18.751 15.132 -3.861 1.00 16.96 122 THR C C 1
ATOM 4488 O O . THR C 1 146 ? -18.815 16.376 -3.835 1.00 16.79 122 THR C O 1
ATOM 4492 N N . LYS C 1 147 ? -17.847 14.465 -4.570 1.00 17.71 123 LYS C N 1
ATOM 4493 C CA . LYS C 1 147 ? -16.845 15.128 -5.413 1.00 19.22 123 LYS C CA 1
ATOM 4494 C C . LYS C 1 147 ? -17.525 16.046 -6.464 1.00 19.16 123 LYS C C 1
ATOM 4495 O O . LYS C 1 147 ? -17.123 17.204 -6.643 1.00 18.16 123 LYS C O 1
ATOM 4501 N N . ALA C 1 148 ? -18.569 15.537 -7.108 1.00 19.63 124 ALA C N 1
ATOM 4502 C CA . ALA C 1 148 ? -19.254 16.248 -8.194 1.00 19.17 124 ALA C CA 1
ATOM 4503 C C . ALA C 1 148 ? -20.046 17.440 -7.700 1.00 20.45 124 ALA C C 1
ATOM 4504 O O . ALA C 1 148 ? -20.206 18.420 -8.421 1.00 21.50 124 ALA C O 1
ATOM 4506 N N . VAL C 1 149 ? -20.560 17.370 -6.482 1.00 19.56 125 VAL C N 1
ATOM 4507 C CA . VAL C 1 149 ? -21.345 18.489 -5.962 1.00 21.04 125 VAL C CA 1
ATOM 4508 C C . VAL C 1 149 ? -20.490 19.529 -5.231 1.00 20.29 125 VAL C C 1
ATOM 4509 O O . VAL C 1 149 ? -20.938 20.650 -5.009 1.00 20.83 125 VAL C O 1
ATOM 4513 N N . SER C 1 150 ? -19.267 19.161 -4.869 1.00 21.13 126 SER C N 1
ATOM 4514 C CA . SER C 1 150 ? -18.450 19.999 -3.994 1.00 22.47 126 SER C CA 1
ATOM 4515 C C . SER C 1 150 ? -18.215 21.420 -4.546 1.00 22.30 126 SER C C 1
ATOM 4516 O O . SER C 1 150 ? -18.409 22.394 -3.837 1.00 21.36 126 SER C O 1
ATOM 4519 N N . ARG C 1 151 ? -17.833 21.540 -5.803 1.00 22.49 127 ARG C N 1
ATOM 4520 C CA . ARG C 1 151 ? -17.513 22.855 -6.364 1.00 23.10 127 ARG C CA 1
ATOM 4521 C C . ARG C 1 151 ? -18.684 23.802 -6.367 1.00 21.77 127 ARG C C 1
ATOM 4522 O O . ARG C 1 151 ? -18.519 24.993 -6.058 1.00 23.50 127 ARG C O 1
ATOM 4530 N N . THR C 1 152 ? -19.866 23.294 -6.697 1.00 21.49 128 THR C N 1
ATOM 4531 C CA . THR C 1 152 ? -21.043 24.145 -6.702 1.00 22.46 128 THR C CA 1
ATOM 4532 C C . THR C 1 152 ? -21.341 24.626 -5.293 1.00 21.09 128 THR C C 1
ATOM 4533 O O . THR C 1 152 ? -21.642 25.798 -5.085 1.00 19.85 128 THR C O 1
ATOM 4537 N N . MET C 1 153 ? -21.242 23.728 -4.317 1.00 19.92 129 MET C N 1
ATOM 4538 C CA . MET C 1 153 ? -21.502 24.125 -2.935 1.00 19.86 129 MET C CA 1
ATOM 4539 C C . MET C 1 153 ? -20.447 25.113 -2.438 1.00 19.47 129 MET C C 1
ATOM 4540 O O . MET C 1 153 ? -20.770 26.112 -1.792 1.00 19.25 129 MET C O 1
ATOM 4545 N N . MET C 1 154 ? -19.188 24.877 -2.761 1.00 21.55 130 MET C N 1
ATOM 4546 C CA . MET C 1 154 ? -18.149 25.813 -2.352 1.00 23.08 130 MET C CA 1
ATOM 4547 C C . MET C 1 154 ? -18.350 27.217 -2.938 1.00 24.53 130 MET C C 1
ATOM 4548 O O . MET C 1 154 ? -18.111 28.215 -2.249 1.00 23.17 130 MET C O 1
ATOM 4553 N N . LYS C 1 155 ? -18.824 27.298 -4.185 1.00 26.04 131 LYS C N 1
ATOM 4554 C CA . LYS C 1 155 ? -19.082 28.599 -4.831 1.00 27.14 131 LYS C CA 1
ATOM 4555 C C . LYS C 1 155 ? -20.307 29.292 -4.237 1.00 25.32 131 LYS C C 1
ATOM 4556 O O . LYS C 1 155 ? -20.337 30.518 -4.126 1.00 24.03 131 LYS C O 1
ATOM 4562 N N . GLN C 1 156 ? -21.324 28.500 -3.894 1.00 23.25 132 GLN C N 1
ATOM 4563 C CA . GLN C 1 156 ? -22.529 28.981 -3.218 1.00 22.88 132 GLN C CA 1
ATOM 4564 C C . GLN C 1 156 ? -22.229 29.457 -1.778 1.00 22.32 132 GLN C C 1
ATOM 4565 O O . GLN C 1 156 ? -22.988 30.226 -1.200 1.00 20.20 132 GLN C O 1
ATOM 4571 N N . ARG C 1 157 ? -21.133 28.960 -1.211 1.00 21.38 133 ARG C N 1
ATOM 4572 C CA . ARG C 1 157 ? -20.810 29.149 0.191 1.00 24.79 133 ARG C CA 1
ATOM 4573 C C . ARG C 1 157 ? -21.946 28.683 1.102 1.00 22.48 133 ARG C C 1
ATOM 4574 O O . ARG C 1 157 ? -22.207 29.271 2.153 1.00 22.26 133 ARG C O 1
ATOM 4582 N N . ALA C 1 158 ? -22.631 27.614 0.691 1.00 20.66 134 ALA C N 1
ATOM 4583 C CA . ALA C 1 158 ? -23.758 27.073 1.448 1.00 19.76 134 ALA C CA 1
ATOM 4584 C C . ALA C 1 158 ? -24.099 25.715 0.879 1.00 18.91 134 ALA C C 1
ATOM 4585 O O . ALA C 1 158 ? -23.928 25.482 -0.298 1.00 18.83 134 ALA C O 1
ATOM 4587 N N . GLY C 1 159 ? -24.595 24.820 1.718 1.00 17.38 135 GLY C N 1
ATOM 4588 C CA . GLY C 1 159 ? -24.932 23.491 1.244 1.00 17.40 135 GLY C CA 1
ATOM 4589 C C . GLY C 1 159 ? -25.067 22.541 2.407 1.00 17.23 135 GLY C C 1
ATOM 4590 O O . GLY C 1 159 ? -24.490 22.779 3.475 1.00 16.12 135 GLY C O 1
ATOM 4591 N N . LYS C 1 160 ? -25.865 21.493 2.194 1.00 17.04 136 LYS C N 1
ATOM 4592 C CA . LYS C 1 160 ? -26.010 20.400 3.143 1.00 18.04 136 LYS C CA 1
ATOM 4593 C C . LYS C 1 160 ? -25.834 19.070 2.412 1.00 17.56 136 LYS C C 1
ATOM 4594 O O . LYS C 1 160 ? -26.467 18.832 1.381 1.00 16.93 136 LYS C O 1
ATOM 4600 N N . ILE C 1 161 ? -24.968 18.215 2.953 1.00 16.00 137 ILE C N 1
ATOM 4601 C CA . ILE C 1 161 ? -24.793 16.862 2.462 1.00 15.69 137 ILE C CA 1
ATOM 4602 C C . ILE C 1 161 ? -25.208 15.922 3.584 1.00 16.14 137 ILE C C 1
ATOM 4603 O O . ILE C 1 161 ? -24.767 16.076 4.735 1.00 15.30 137 ILE C O 1
ATOM 4608 N N . ILE C 1 162 ? -26.107 15.001 3.257 1.00 15.25 138 ILE C N 1
ATOM 4609 C CA . ILE C 1 162 ? -26.539 13.980 4.178 1.00 16.28 138 ILE C CA 1
ATOM 4610 C C . ILE C 1 162 ? -26.247 12.608 3.575 1.00 15.99 138 ILE C C 1
ATOM 4611 O O . ILE C 1 162 ? -26.801 12.244 2.526 1.00 15.77 138 ILE C O 1
ATOM 4616 N N . ASN C 1 163 ? -25.390 11.852 4.245 1.00 16.12 139 ASN C N 1
ATOM 4617 C CA . ASN C 1 163 ? -25.037 10.514 3.778 1.00 16.47 139 ASN C CA 1
ATOM 4618 C C . ASN C 1 163 ? -25.837 9.485 4.548 1.00 17.56 139 ASN C C 1
ATOM 4619 O O . ASN C 1 163 ? -26.073 9.634 5.745 1.00 17.89 139 ASN C O 1
ATOM 4624 N N A MET C 1 164 ? -26.300 8.445 3.863 0.50 18.20 140 MET C N 1
ATOM 4625 N N B MET C 1 164 ? -26.295 8.461 3.841 0.50 17.94 140 MET C N 1
ATOM 4626 C CA A MET C 1 164 ? -27.094 7.412 4.521 0.50 19.04 140 MET C CA 1
ATOM 4627 C CA B MET C 1 164 ? -27.015 7.384 4.478 0.50 18.65 140 MET C CA 1
ATOM 4628 C C A MET C 1 164 ? -26.194 6.214 4.866 0.50 19.29 140 MET C C 1
ATOM 4629 C C B MET C 1 164 ? -25.990 6.313 4.850 0.50 18.84 140 MET C C 1
ATOM 4630 O O A MET C 1 164 ? -25.828 5.425 3.989 0.50 20.53 140 MET C O 1
ATOM 4631 O O B MET C 1 164 ? -25.282 5.761 3.990 0.50 19.07 140 MET C O 1
ATOM 4640 N N . ALA C 1 165 ? -25.853 6.088 6.145 1.00 18.95 141 ALA C N 1
ATOM 4641 C CA . ALA C 1 165 ? -25.010 5.014 6.641 1.00 19.49 141 ALA C CA 1
ATOM 4642 C C . ALA C 1 165 ? -25.985 3.959 7.172 1.00 19.64 141 ALA C C 1
ATOM 4643 O O . ALA C 1 165 ? -27.057 3.773 6.581 1.00 21.79 141 ALA C O 1
ATOM 4645 N N . SER C 1 166 ? -25.646 3.306 8.275 1.00 19.17 142 SER C N 1
ATOM 4646 C CA . SER C 1 166 ? -26.492 2.299 8.926 1.00 20.22 142 SER C CA 1
ATOM 4647 C C . SER C 1 166 ? -25.867 2.033 10.270 1.00 20.05 142 SER C C 1
ATOM 4648 O O . SER C 1 166 ? -24.631 2.071 10.385 1.00 18.81 142 SER C O 1
ATOM 4651 N N . VAL C 1 167 ? -26.676 1.762 11.293 1.00 20.67 143 VAL C N 1
ATOM 4652 C CA . VAL C 1 167 ? -26.079 1.481 12.605 1.00 22.26 143 VAL C CA 1
ATOM 4653 C C . VAL C 1 167 ? -25.196 0.248 12.613 1.00 21.77 143 VAL C C 1
ATOM 4654 O O . VAL C 1 167 ? -24.307 0.177 13.449 1.00 20.14 143 VAL C O 1
ATOM 4658 N N . VAL C 1 168 ? -25.392 -0.703 11.686 1.00 21.12 144 VAL C N 1
ATOM 4659 C CA . VAL C 1 168 ? -24.439 -1.837 11.616 1.00 22.38 144 VAL C CA 1
ATOM 4660 C C . VAL C 1 168 ? -23.027 -1.409 11.255 1.00 21.08 144 VAL C C 1
ATOM 4661 O O . VAL C 1 168 ? -22.082 -2.107 11.570 1.00 20.91 144 VAL C O 1
ATOM 4665 N N . GLY C 1 169 ? -22.882 -0.259 10.604 1.00 20.60 145 GLY C N 1
ATOM 4666 C CA . GLY C 1 169 ? -21.569 0.327 10.366 1.00 21.77 145 GLY C CA 1
ATOM 4667 C C . GLY C 1 169 ? -20.864 0.733 11.649 1.00 22.28 145 GLY C C 1
ATOM 4668 O O . GLY C 1 169 ? -19.648 0.917 11.658 1.00 23.80 145 GLY C O 1
ATOM 4669 N N . LEU C 1 170 ? -21.632 0.895 12.725 1.00 21.22 146 LEU C N 1
ATOM 4670 C CA . LEU C 1 170 ? -21.099 1.267 14.026 1.00 21.30 146 LEU C CA 1
ATOM 4671 C C . LEU C 1 170 ? -20.724 0.064 14.862 1.00 21.18 146 LEU C C 1
ATOM 4672 O O . LEU C 1 170 ? -19.784 0.143 15.643 1.00 22.68 146 LEU C O 1
ATOM 4677 N N . ILE C 1 171 ? -21.447 -1.045 14.712 1.00 20.52 147 ILE C N 1
ATOM 4678 C CA . ILE C 1 171 ? -21.257 -2.184 15.602 1.00 20.32 147 ILE C CA 1
ATOM 4679 C C . ILE C 1 171 ? -20.856 -3.500 14.945 1.00 19.69 147 ILE C C 1
ATOM 4680 O O . ILE C 1 171 ? -20.478 -4.439 15.650 1.00 17.89 147 ILE C O 1
ATOM 4685 N N . GLY C 1 172 ? -20.939 -3.569 13.620 1.00 18.62 148 GLY C N 1
ATOM 4686 C CA . GLY C 1 172 ? -20.657 -4.802 12.903 1.00 19.67 148 GLY C CA 1
ATOM 4687 C C . GLY C 1 172 ? -21.884 -5.709 12.908 1.00 20.25 148 GLY C C 1
ATOM 4688 O O . GLY C 1 172 ? -22.761 -5.555 13.730 1.00 20.80 148 GLY C O 1
ATOM 4689 N N . ASN C 1 173 ? -21.948 -6.635 11.960 1.00 20.86 149 ASN C N 1
ATOM 4690 C CA . ASN C 1 173 ? -23.085 -7.531 11.826 1.00 22.39 149 ASN C CA 1
ATOM 4691 C C . ASN C 1 173 ? -22.624 -8.730 11.017 1.00 21.93 149 ASN C C 1
ATOM 4692 O O . ASN C 1 173 ? -22.182 -8.588 9.884 1.00 22.61 149 ASN C O 1
ATOM 4697 N N . ALA C 1 174 ? -22.719 -9.915 11.606 1.00 22.42 150 ALA C N 1
ATOM 4698 C CA . ALA C 1 174 ? -22.296 -11.124 10.918 1.00 23.21 150 ALA C CA 1
ATOM 4699 C C . ALA C 1 174 ? -23.125 -11.309 9.635 1.00 22.68 150 ALA C C 1
ATOM 4700 O O . ALA C 1 174 ? -24.282 -10.953 9.586 1.00 22.56 150 ALA C O 1
ATOM 4702 N N . GLY C 1 175 ? -22.503 -11.813 8.579 1.00 22.19 151 GLY C N 1
ATOM 4703 C CA . GLY C 1 175 ? -23.187 -11.981 7.290 1.00 23.35 151 GLY C CA 1
ATOM 4704 C C . GLY C 1 175 ? -23.214 -10.747 6.392 1.00 23.07 151 GLY C C 1
ATOM 4705 O O . GLY C 1 175 ? -23.722 -10.806 5.256 1.00 21.69 151 GLY C O 1
ATOM 4706 N N . GLN C 1 176 ? -22.666 -9.637 6.891 1.00 22.32 152 GLN C N 1
ATOM 4707 C CA . GLN C 1 176 ? -22.675 -8.365 6.181 1.00 22.53 152 GLN C CA 1
ATOM 4708 C C . GLN C 1 176 ? -21.341 -7.649 6.179 1.00 21.74 152 GLN C C 1
ATOM 4709 O O . GLN C 1 176 ? -21.331 -6.420 6.248 1.00 21.73 152 GLN C O 1
ATOM 4715 N N . ALA C 1 177 ? -20.222 -8.370 6.065 1.00 20.92 153 ALA C N 1
ATOM 4716 C CA . ALA C 1 177 ? -18.898 -7.716 6.094 1.00 19.20 153 ALA C CA 1
ATOM 4717 C C . ALA C 1 177 ? -18.740 -6.591 5.072 1.00 19.06 153 ALA C C 1
ATOM 4718 O O . ALA C 1 177 ? -18.166 -5.539 5.397 1.00 17.29 153 ALA C O 1
ATOM 4720 N N . ASN C 1 178 ? -19.206 -6.829 3.838 1.00 17.36 154 ASN C N 1
ATOM 4721 C CA . ASN C 1 178 ? -19.131 -5.823 2.775 1.00 17.05 154 ASN C CA 1
ATOM 4722 C C . ASN C 1 178 ? -19.982 -4.597 3.082 1.00 16.98 154 ASN C C 1
ATOM 4723 O O . ASN C 1 178 ? -19.542 -3.443 2.914 1.00 16.43 154 ASN C O 1
ATOM 4728 N N . TYR C 1 179 ? -21.203 -4.834 3.530 1.00 16.70 155 TYR C N 1
ATOM 4729 C CA . TYR C 1 179 ? -22.116 -3.736 3.795 1.00 16.78 155 TYR C CA 1
ATOM 4730 C C . TYR C 1 179 ? -21.615 -2.903 4.971 1.00 16.12 155 TYR C C 1
ATOM 4731 O O . TYR C 1 179 ? -21.605 -1.662 4.901 1.00 15.05 155 TYR C O 1
ATOM 4740 N N . VAL C 1 180 ? -21.187 -3.597 6.023 1.00 15.68 156 VAL C N 1
ATOM 4741 C CA . VAL C 1 180 ? -20.637 -2.966 7.215 1.00 15.79 156 VAL C CA 1
ATOM 4742 C C . VAL C 1 180 ? -19.419 -2.139 6.863 1.00 16.12 156 VAL C C 1
ATOM 4743 O O . VAL C 1 180 ? -19.341 -0.964 7.252 1.00 16.81 156 VAL C O 1
ATOM 4747 N N . ALA C 1 181 ? -18.471 -2.731 6.131 1.00 16.18 157 ALA C N 1
ATOM 4748 C CA . ALA C 1 181 ? -17.301 -1.991 5.672 1.00 16.20 157 ALA C CA 1
ATOM 4749 C C . ALA C 1 181 ? -17.677 -0.741 4.883 1.00 15.62 157 ALA C C 1
ATOM 4750 O O . ALA C 1 181 ? -17.096 0.317 5.089 1.00 14.65 157 ALA C O 1
ATOM 4752 N N . SER C 1 182 ? -18.652 -0.870 3.983 1.00 14.52 158 SER C N 1
ATOM 4753 C CA . SER C 1 182 ? -19.054 0.238 3.147 1.00 14.61 158 SER C CA 1
ATOM 4754 C C . SER C 1 182 ? -19.671 1.351 3.992 1.00 15.01 158 SER C C 1
ATOM 4755 O O . SER C 1 182 ? -19.416 2.520 3.772 1.00 14.83 158 SER C O 1
ATOM 4758 N N . LYS C 1 183 ? -20.467 0.986 4.979 1.00 15.58 159 LYS C N 1
ATOM 4759 C CA . LYS C 1 183 ? -21.162 1.993 5.771 1.00 16.04 159 LYS C CA 1
ATOM 4760 C C . LYS C 1 183 ? -20.309 2.640 6.859 1.00 15.21 159 LYS C C 1
ATOM 4761 O O . LYS C 1 183 ? -20.425 3.841 7.096 1.00 14.92 159 LYS C O 1
ATOM 4767 N N . ALA C 1 184 ? -19.444 1.861 7.505 1.00 15.29 160 ALA C N 1
ATOM 4768 C CA . ALA C 1 184 ? -18.389 2.447 8.338 1.00 14.72 160 ALA C CA 1
ATOM 4769 C C . ALA C 1 184 ? -17.529 3.400 7.501 1.00 14.86 160 ALA C C 1
ATOM 4770 O O . ALA C 1 184 ? -17.167 4.507 7.940 1.00 15.30 160 ALA C O 1
ATOM 4772 N N . GLY C 1 185 ? -17.192 2.959 6.293 1.00 14.28 161 GLY C N 1
ATOM 4773 C CA . GLY C 1 185 ? -16.471 3.791 5.338 1.00 14.83 161 GLY C CA 1
ATOM 4774 C C . GLY C 1 185 ? -17.146 5.125 5.062 1.00 14.35 161 GLY C C 1
ATOM 4775 O O . GLY C 1 185 ? -16.505 6.165 5.072 1.00 15.09 161 GLY C O 1
ATOM 4776 N N . VAL C 1 186 ? -18.446 5.082 4.818 1.00 14.45 162 VAL C N 1
ATOM 4777 C CA . VAL C 1 186 ? -19.248 6.278 4.575 1.00 15.42 162 VAL C CA 1
ATOM 4778 C C . VAL C 1 186 ? -19.202 7.250 5.736 1.00 15.50 162 VAL C C 1
ATOM 4779 O O . VAL C 1 186 ? -19.118 8.459 5.534 1.00 16.21 162 VAL C O 1
ATOM 4783 N N . ILE C 1 187 ? -19.235 6.718 6.951 1.00 15.40 163 ILE C N 1
ATOM 4784 C CA . ILE C 1 187 ? -19.161 7.527 8.147 1.00 15.57 163 ILE C CA 1
ATOM 4785 C C . ILE C 1 187 ? -17.785 8.232 8.226 1.00 15.51 163 ILE C C 1
ATOM 4786 O O . ILE C 1 187 ? -17.724 9.419 8.524 1.00 14.95 163 ILE C O 1
ATOM 4791 N N . GLY C 1 188 ? -16.699 7.514 7.934 1.00 15.18 164 GLY C N 1
ATOM 4792 C CA . GLY C 1 188 ? -15.362 8.143 7.857 1.00 14.84 164 GLY C CA 1
ATOM 4793 C C . GLY C 1 188 ? -15.291 9.208 6.759 1.00 14.92 164 GLY C C 1
ATOM 4794 O O . GLY C 1 188 ? -14.760 10.313 6.960 1.00 13.67 164 GLY C O 1
ATOM 4795 N N . LEU C 1 189 ? -15.875 8.893 5.607 1.00 15.14 165 LEU C N 1
ATOM 4796 C CA . LEU C 1 189 ? -15.895 9.806 4.472 1.00 16.32 165 LEU C CA 1
ATOM 4797 C C . LEU C 1 189 ? -16.667 11.093 4.821 1.00 15.86 165 LEU C C 1
ATOM 4798 O O . LEU C 1 189 ? -16.275 12.194 4.422 1.00 14.65 165 LEU C O 1
ATOM 4803 N N . THR C 1 190 ? -17.739 10.923 5.576 1.00 14.89 166 THR C N 1
ATOM 4804 C CA . THR C 1 190 ? -18.578 12.039 6.062 1.00 15.46 166 THR C CA 1
ATOM 4805 C C . THR C 1 190 ? -17.749 13.042 6.887 1.00 15.27 166 THR C C 1
ATOM 4806 O O . THR C 1 190 ? -17.889 14.268 6.735 1.00 13.64 166 THR C O 1
ATOM 4810 N N . LYS C 1 191 ? -16.878 12.506 7.730 1.00 15.07 167 LYS C N 1
ATOM 4811 C CA . LYS C 1 191 ? -15.989 13.338 8.559 1.00 15.50 167 LYS C CA 1
ATOM 4812 C C . LYS C 1 191 ? -14.957 14.102 7.753 1.00 15.23 167 LYS C C 1
ATOM 4813 O O . LYS C 1 191 ? -14.792 15.301 7.966 1.00 15.24 167 LYS C O 1
ATOM 4819 N N . THR C 1 192 ? -14.273 13.436 6.826 1.00 14.25 168 THR C N 1
ATOM 4820 C CA . THR C 1 192 ? -13.323 14.122 5.955 1.00 15.56 168 THR C CA 1
ATOM 4821 C C . THR C 1 192 ? -14.005 15.183 5.143 1.00 14.37 168 THR C C 1
ATOM 4822 O O . THR C 1 192 ? -13.499 16.322 5.035 1.00 15.38 168 THR C O 1
ATOM 4826 N N . THR C 1 193 ? -15.139 14.826 4.568 1.00 13.28 169 THR C N 1
ATOM 4827 C CA . THR C 1 193 ? -15.910 15.786 3.784 1.00 13.35 169 THR C CA 1
ATOM 4828 C C . THR C 1 193 ? -16.283 17.005 4.605 1.00 13.12 169 THR C C 1
ATOM 4829 O O . THR C 1 193 ? -16.090 18.153 4.160 1.00 12.72 169 THR C O 1
ATOM 4833 N N . ALA C 1 194 ? -16.759 16.758 5.817 1.00 13.12 170 ALA C N 1
ATOM 4834 C CA . ALA C 1 194 ? -17.130 17.845 6.708 1.00 13.71 170 ALA C CA 1
ATOM 4835 C C . ALA C 1 194 ? -15.947 18.773 6.976 1.00 14.04 170 ALA C C 1
ATOM 4836 O O . ALA C 1 194 ? -16.102 19.999 6.941 1.00 14.04 170 ALA C O 1
ATOM 4838 N N . ARG C 1 195 ? -14.755 18.204 7.172 1.00 15.55 171 ARG C N 1
ATOM 4839 C CA . ARG C 1 195 ? -13.559 19.010 7.422 1.00 15.26 171 ARG C CA 1
ATOM 4840 C C . ARG C 1 195 ? -13.156 19.830 6.208 1.00 16.87 171 ARG C C 1
ATOM 4841 O O . ARG C 1 195 ? -12.807 21.014 6.333 1.00 16.23 171 ARG C O 1
ATOM 4849 N N . GLU C 1 196 ? -13.215 19.214 5.030 1.00 17.14 172 GLU C N 1
ATOM 4850 C CA . GLU C 1 196 ? -12.868 19.910 3.781 1.00 18.69 172 GLU C CA 1
ATOM 4851 C C . GLU C 1 196 ? -13.834 21.023 3.389 1.00 17.76 172 GLU C C 1
ATOM 4852 O O . GLU C 1 196 ? -13.405 22.042 2.874 1.00 17.62 172 GLU C O 1
ATOM 4858 N N . LEU C 1 197 ? -15.126 20.856 3.652 1.00 16.75 173 LEU C N 1
ATOM 4859 C CA . LEU C 1 197 ? -16.133 21.823 3.183 1.00 16.75 173 LEU C CA 1
ATOM 4860 C C . LEU C 1 197 ? -16.597 22.825 4.252 1.00 17.36 173 LEU C C 1
ATOM 4861 O O . LEU C 1 197 ? -17.231 23.834 3.924 1.00 16.78 173 LEU C O 1
ATOM 4866 N N . ALA C 1 198 ? -16.278 22.559 5.517 1.00 18.16 174 ALA C N 1
ATOM 4867 C CA . ALA C 1 198 ? -16.674 23.441 6.618 1.00 20.09 174 ALA C CA 1
ATOM 4868 C C . ALA C 1 198 ? -16.243 24.897 6.417 1.00 20.06 174 ALA C C 1
ATOM 4869 O O . ALA C 1 198 ? -17.012 25.797 6.745 1.00 18.94 174 ALA C O 1
ATOM 4871 N N . PRO C 1 199 ? -15.039 25.134 5.872 1.00 21.57 175 PRO C N 1
ATOM 4872 C CA . PRO C 1 199 ? -14.627 26.540 5.729 1.00 23.24 175 PRO C CA 1
ATOM 4873 C C . PRO C 1 199 ? -15.451 27.325 4.724 1.00 23.38 175 PRO C C 1
ATOM 4874 O O . PRO C 1 199 ? -15.441 28.545 4.770 1.00 25.97 175 PRO C O 1
ATOM 4878 N N . ARG C 1 200 ? -16.198 26.649 3.857 1.00 22.69 176 ARG C N 1
ATOM 4879 C CA . ARG C 1 200 ? -17.124 27.350 2.942 1.00 22.91 176 ARG C CA 1
ATOM 4880 C C . ARG C 1 200 ? -18.580 27.258 3.408 1.00 22.01 176 ARG C C 1
ATOM 4881 O O . ARG C 1 200 ? -19.502 27.473 2.629 1.00 23.79 176 ARG C O 1
ATOM 4889 N N . GLY C 1 201 ? -18.787 26.946 4.687 1.00 20.57 177 GLY C N 1
ATOM 4890 C CA . GLY C 1 201 ? -20.113 27.022 5.299 1.00 20.25 177 GLY C CA 1
ATOM 4891 C C . GLY C 1 201 ? -21.069 25.888 4.936 1.00 19.25 177 GLY C C 1
ATOM 4892 O O . GLY C 1 201 ? -22.282 26.052 4.976 1.00 20.54 177 GLY C O 1
ATOM 4893 N N . ILE C 1 202 ? -20.514 24.726 4.619 1.00 17.35 178 ILE C N 1
ATOM 4894 C CA . ILE C 1 202 ? -21.287 23.588 4.168 1.00 16.77 178 ILE C CA 1
ATOM 4895 C C . ILE C 1 202 ? -21.356 22.560 5.311 1.00 16.76 178 ILE C C 1
ATOM 4896 O O . ILE C 1 202 ? -20.331 22.272 5.928 1.00 16.82 178 ILE C O 1
ATOM 4901 N N . ASN C 1 203 ? -22.556 22.055 5.608 1.00 15.53 179 ASN C N 1
ATOM 4902 C CA . ASN C 1 203 ? -22.764 21.047 6.661 1.00 15.76 179 ASN C CA 1
ATOM 4903 C C . ASN C 1 203 ? -22.780 19.662 6.026 1.00 15.75 179 ASN C C 1
ATOM 4904 O O . ASN C 1 203 ? -23.423 19.466 4.984 1.00 15.17 179 ASN C O 1
ATOM 4909 N N . VAL C 1 204 ? -22.050 18.716 6.612 1.00 14.62 180 VAL C N 1
ATOM 4910 C CA . VAL C 1 204 ? -22.016 17.362 6.095 1.00 14.50 180 VAL C CA 1
ATOM 4911 C C . VAL C 1 204 ? -22.222 16.380 7.246 1.00 14.16 180 VAL C C 1
ATOM 4912 O O . VAL C 1 204 ? -21.394 16.341 8.166 1.00 12.52 180 VAL C O 1
ATOM 4916 N N . ASN C 1 205 ? -23.331 15.638 7.211 1.00 12.44 181 ASN C N 1
ATOM 4917 C CA . ASN C 1 205 ? -23.669 14.711 8.277 1.00 13.20 181 ASN C CA 1
ATOM 4918 C C . ASN C 1 205 ? -24.134 13.384 7.707 1.00 14.03 181 ASN C C 1
ATOM 4919 O O . ASN C 1 205 ? -24.320 13.252 6.499 1.00 14.14 181 ASN C O 1
ATOM 4924 N N . ALA C 1 206 ? -24.274 12.385 8.564 1.00 15.33 182 ALA C N 1
ATOM 4925 C CA . ALA C 1 206 ? -24.795 11.089 8.130 1.00 16.63 182 ALA C CA 1
ATOM 4926 C C . ALA C 1 206 ? -25.953 10.703 9.029 1.00 17.40 182 ALA C C 1
ATOM 4927 O O . ALA C 1 206 ? -25.969 11.057 10.188 1.00 17.56 182 ALA C O 1
ATOM 4929 N N . VAL C 1 207 ? -26.937 10.019 8.446 1.00 17.52 183 VAL C N 1
ATOM 4930 C CA . VAL C 1 207 ? -27.985 9.348 9.179 1.00 17.60 183 VAL C CA 1
ATOM 4931 C C . VAL C 1 207 ? -27.708 7.846 9.192 1.00 17.24 183 VAL C C 1
ATOM 4932 O O . VAL C 1 207 ? -27.394 7.270 8.147 1.00 17.34 183 VAL C O 1
ATOM 4936 N N . ALA C 1 208 ? -27.858 7.228 10.361 1.00 16.49 184 ALA C N 1
ATOM 4937 C CA . ALA C 1 208 ? -27.644 5.788 10.539 1.00 16.76 184 ALA C CA 1
ATOM 4938 C C . ALA C 1 208 ? -28.947 5.124 10.964 1.00 16.66 184 ALA C C 1
ATOM 4939 O O . ALA C 1 208 ? -29.249 5.043 12.161 1.00 15.82 184 ALA C O 1
ATOM 4941 N N . PRO C 1 209 ? -29.745 4.668 9.984 1.00 16.50 185 PRO C N 1
ATOM 4942 C CA . PRO C 1 209 ? -30.966 3.934 10.356 1.00 16.97 185 PRO C CA 1
ATOM 4943 C C . PRO C 1 209 ? -30.655 2.571 10.999 1.00 17.52 185 PRO C C 1
ATOM 4944 O O . PRO C 1 209 ? -29.639 1.936 10.689 1.00 17.59 185 PRO C O 1
ATOM 4948 N N . GLY C 1 210 ? -31.516 2.153 11.911 1.00 18.54 186 GLY C N 1
ATOM 4949 C CA . GLY C 1 210 ? -31.533 0.790 12.400 1.00 20.57 186 GLY C CA 1
ATOM 4950 C C . GLY C 1 210 ? -32.472 -0.002 11.506 1.00 21.67 186 GLY C C 1
ATOM 4951 O O . GLY C 1 210 ? -32.429 0.122 10.291 1.00 24.06 186 GLY C O 1
ATOM 4952 N N . PHE C 1 211 ? -33.369 -0.771 12.101 1.00 21.22 187 PHE C N 1
ATOM 4953 C CA . PHE C 1 211 ? -34.249 -1.630 11.321 1.00 21.15 187 PHE C CA 1
ATOM 4954 C C . PHE C 1 211 ? -35.537 -0.886 10.996 1.00 19.73 187 PHE C C 1
ATOM 4955 O O . PHE C 1 211 ? -36.286 -0.548 11.888 1.00 19.45 187 PHE C O 1
ATOM 4963 N N . ILE C 1 212 ? -35.733 -0.583 9.714 1.00 19.36 188 ILE C N 1
ATOM 4964 C CA . ILE C 1 212 ? -36.849 0.194 9.231 1.00 19.72 188 ILE C CA 1
ATOM 4965 C C . ILE C 1 212 ? -37.782 -0.697 8.367 1.00 21.39 188 ILE C C 1
ATOM 4966 O O . ILE C 1 212 ? -37.315 -1.478 7.569 1.00 22.37 188 ILE C O 1
ATOM 4971 N N . THR C 1 213 ? -39.089 -0.542 8.522 1.00 22.76 189 THR C N 1
ATOM 4972 C CA . THR C 1 213 ? -40.079 -1.301 7.733 1.00 22.97 189 THR C CA 1
ATOM 4973 C C . THR C 1 213 ? -39.922 -0.927 6.262 1.00 24.27 189 THR C C 1
ATOM 4974 O O . THR C 1 213 ? -40.208 0.206 5.876 1.00 24.68 189 THR C O 1
ATOM 4978 N N . THR C 1 214 ? -39.422 -1.883 5.478 1.00 25.98 190 THR C N 1
ATOM 4979 C CA . THR C 1 214 ? -39.005 -1.692 4.090 1.00 28.84 190 THR C CA 1
ATOM 4980 C C . THR C 1 214 ? -39.090 -3.063 3.397 1.00 30.64 190 THR C C 1
ATOM 4981 O O . THR C 1 214 ? -39.392 -4.066 4.047 1.00 27.97 190 THR C O 1
ATOM 4985 N N . ASP C 1 215 ? -38.766 -3.125 2.103 1.00 32.89 191 ASP C N 1
ATOM 4986 C CA . ASP C 1 215 ? -38.663 -4.423 1.404 1.00 35.86 191 ASP C CA 1
ATOM 4987 C C . ASP C 1 215 ? -37.667 -5.387 2.076 1.00 34.64 191 ASP C C 1
ATOM 4988 O O . ASP C 1 215 ? -37.895 -6.594 2.098 1.00 33.61 191 ASP C O 1
ATOM 4993 N N . MET C 1 216 ? -36.570 -4.847 2.613 1.00 34.85 192 MET C N 1
ATOM 4994 C CA . MET C 1 216 ? -35.571 -5.638 3.349 1.00 35.94 192 MET C CA 1
ATOM 4995 C C . MET C 1 216 ? -36.217 -6.451 4.472 1.00 32.50 192 MET C C 1
ATOM 4996 O O . MET C 1 216 ? -35.991 -7.652 4.582 1.00 33.77 192 MET C O 1
ATOM 5001 N N . THR C 1 217 ? -37.006 -5.794 5.311 1.00 29.74 193 THR C N 1
ATOM 5002 C CA . THR C 1 217 ? -37.599 -6.462 6.459 1.00 29.37 193 THR C CA 1
ATOM 5003 C C . THR C 1 217 ? -38.844 -7.276 6.031 1.00 30.86 193 THR C C 1
ATOM 5004 O O . THR C 1 217 ? -39.197 -8.252 6.684 1.00 28.79 193 THR C O 1
ATOM 5008 N N . ASP C 1 218 ? -39.477 -6.894 4.918 1.00 32.03 194 ASP C N 1
ATOM 5009 C CA . ASP C 1 218 ? -40.635 -7.638 4.400 1.00 34.20 194 ASP C CA 1
ATOM 5010 C C . ASP C 1 218 ? -40.262 -9.076 3.987 1.00 32.06 194 ASP C C 1
ATOM 5011 O O . ASP C 1 218 ? -41.106 -9.959 4.002 1.00 32.74 194 ASP C O 1
ATOM 5016 N N . LYS C 1 219 ? -39.002 -9.314 3.647 1.00 31.29 195 LYS C N 1
ATOM 5017 C CA . LYS C 1 219 ? -38.551 -10.634 3.208 1.00 31.40 195 LYS C CA 1
ATOM 5018 C C . LYS C 1 219 ? -38.219 -11.618 4.351 1.00 32.40 195 LYS C C 1
ATOM 5019 O O . LYS C 1 219 ? -38.055 -12.818 4.101 1.00 32.00 195 LYS C O 1
ATOM 5021 N N . LEU C 1 220 ? -38.151 -11.131 5.594 1.00 31.19 196 LEU C N 1
ATOM 5022 C CA . LEU C 1 220 ? -37.620 -11.931 6.719 1.00 31.83 196 LEU C CA 1
ATOM 5023 C C . LEU C 1 220 ? -38.649 -12.860 7.349 1.00 30.72 196 LEU C C 1
ATOM 5024 O O . LEU C 1 220 ? -39.843 -12.579 7.320 1.00 32.19 196 LEU C O 1
ATOM 5029 N N . ASP C 1 221 ? -38.184 -13.969 7.917 1.00 29.75 197 ASP C N 1
ATOM 5030 C CA . ASP C 1 221 ? -39.072 -14.885 8.624 1.00 31.11 197 ASP C CA 1
ATOM 5031 C C . ASP C 1 221 ? -39.278 -14.468 10.088 1.00 30.54 197 ASP C C 1
ATOM 5032 O O . ASP C 1 221 ? -38.550 -13.619 10.612 1.00 29.15 197 ASP C O 1
ATOM 5037 N N . GLU C 1 222 ? -40.258 -15.094 10.738 1.00 30.31 198 GLU C N 1
ATOM 5038 C CA . GLU C 1 222 ? -40.680 -14.715 12.091 1.00 30.92 198 GLU C CA 1
ATOM 5039 C C . GLU C 1 222 ? -39.570 -14.814 13.121 1.00 29.13 198 GLU C C 1
ATOM 5040 O O . GLU C 1 222 ? -39.471 -13.961 14.002 1.00 26.27 198 GLU C O 1
ATOM 5046 N N . LYS C 1 223 ? -38.761 -15.866 13.035 1.00 26.90 199 LYS C N 1
ATOM 5047 C CA . LYS C 1 223 ? -37.677 -16.064 14.003 1.00 26.45 199 LYS C CA 1
ATOM 5048 C C . LYS C 1 223 ? -36.645 -14.948 13.874 1.00 25.15 199 LYS C C 1
ATOM 5049 O O . LYS C 1 223 ? -36.114 -14.454 14.875 1.00 24.31 199 LYS C O 1
ATOM 5055 N N . THR C 1 224 ? -36.357 -14.568 12.637 1.00 24.76 200 THR C N 1
ATOM 5056 C CA . THR C 1 224 ? -35.398 -13.506 12.352 1.00 24.64 200 THR C CA 1
ATOM 5057 C C . THR C 1 224 ? -35.946 -12.153 12.815 1.00 25.72 200 THR C C 1
ATOM 5058 O O . THR C 1 224 ? -35.233 -11.378 13.468 1.00 26.30 200 THR C O 1
ATOM 5062 N N . LYS C 1 225 ? -37.204 -11.867 12.496 1.00 24.03 201 LYS C N 1
ATOM 5063 C CA . LYS C 1 225 ? -37.823 -10.615 12.943 1.00 26.31 201 LYS C CA 1
ATOM 5064 C C . LYS C 1 225 ? -37.831 -10.535 14.462 1.00 24.46 201 LYS C C 1
ATOM 5065 O O . LYS C 1 225 ? -37.541 -9.486 15.034 1.00 23.00 201 LYS C O 1
ATOM 5071 N N . GLU C 1 226 ? -38.136 -11.645 15.118 1.00 25.16 202 GLU C N 1
ATOM 5072 C CA . GLU C 1 226 ? -38.225 -11.665 16.581 1.00 26.19 202 GLU C CA 1
ATOM 5073 C C . GLU C 1 226 ? -36.876 -11.291 17.225 1.00 25.31 202 GLU C C 1
ATOM 5074 O O . GLU C 1 226 ? -36.818 -10.482 18.165 1.00 23.81 202 GLU C O 1
ATOM 5080 N N . ALA C 1 227 ? -35.809 -11.877 16.708 1.00 24.06 203 ALA C N 1
ATOM 5081 C CA . ALA C 1 227 ? -34.453 -11.604 17.193 1.00 26.14 203 ALA C CA 1
ATOM 5082 C C . ALA C 1 227 ? -34.009 -10.160 16.914 1.00 25.99 203 ALA C C 1
ATOM 5083 O O . ALA C 1 227 ? -33.315 -9.561 17.729 1.00 26.78 203 ALA C O 1
ATOM 5085 N N . MET C 1 228 ? -34.404 -9.605 15.771 1.00 24.82 204 MET C N 1
ATOM 5086 C CA . MET C 1 228 ? -34.149 -8.193 15.480 1.00 25.11 204 MET C CA 1
ATOM 5087 C C . MET C 1 228 ? -34.926 -7.254 16.411 1.00 24.53 204 MET C C 1
ATOM 5088 O O . MET C 1 228 ? -34.352 -6.310 16.954 1.00 23.16 204 MET C O 1
ATOM 5093 N N . LEU C 1 229 ? -36.209 -7.520 16.621 1.00 24.02 205 LEU C N 1
ATOM 5094 C CA . LEU C 1 229 ? -37.014 -6.688 17.526 1.00 25.15 205 LEU C CA 1
ATOM 5095 C C . LEU C 1 229 ? -36.472 -6.698 18.946 1.00 24.00 205 LEU C C 1
ATOM 5096 O O . LEU C 1 229 ? -36.542 -5.691 19.654 1.00 23.26 205 LEU C O 1
ATOM 5101 N N . ALA C 1 230 ? -35.902 -7.829 19.347 1.00 22.68 206 ALA C N 1
ATOM 5102 C CA . ALA C 1 230 ? -35.316 -7.958 20.676 1.00 22.96 206 ALA C CA 1
ATOM 5103 C C . ALA C 1 230 ? -34.078 -7.049 20.893 1.00 22.30 206 ALA C C 1
ATOM 5104 O O . ALA C 1 230 ? -33.759 -6.746 22.022 1.00 22.03 206 ALA C O 1
ATOM 5106 N N A GLN C 1 231 ? -33.438 -6.605 19.811 0.80 22.14 207 GLN C N 1
ATOM 5107 N N B GLN C 1 231 ? -33.404 -6.636 19.815 0.20 21.52 207 GLN C N 1
ATOM 5108 C CA A GLN C 1 231 ? -32.288 -5.700 19.886 0.80 23.92 207 GLN C CA 1
ATOM 5109 C CA B GLN C 1 231 ? -32.274 -5.694 19.901 0.20 21.40 207 GLN C CA 1
ATOM 5110 C C A GLN C 1 231 ? -32.701 -4.230 19.977 0.80 22.21 207 GLN C C 1
ATOM 5111 C C B GLN C 1 231 ? -32.704 -4.224 19.977 0.20 21.12 207 GLN C C 1
ATOM 5112 O O A GLN C 1 231 ? -31.831 -3.368 20.113 0.80 20.38 207 GLN C O 1
ATOM 5113 O O B GLN C 1 231 ? -31.856 -3.348 20.131 0.20 20.77 207 GLN C O 1
ATOM 5124 N N . ILE C 1 232 ? -34.002 -3.956 19.842 1.00 21.02 208 ILE C N 1
ATOM 5125 C CA . ILE C 1 232 ? -34.538 -2.572 19.786 1.00 20.43 208 ILE C CA 1
ATOM 5126 C C . ILE C 1 232 ? -35.315 -2.210 21.060 1.00 21.45 208 ILE C C 1
ATOM 5127 O O . ILE C 1 232 ? -36.449 -2.682 21.259 1.00 22.70 208 ILE C O 1
ATOM 5132 N N . PRO C 1 233 ? -34.752 -1.320 21.905 1.00 20.52 209 PRO C N 1
ATOM 5133 C CA . PRO C 1 233 ? -35.459 -0.901 23.125 1.00 20.03 209 PRO C CA 1
ATOM 5134 C C . PRO C 1 233 ? -36.897 -0.393 22.908 1.00 19.48 209 PRO C C 1
ATOM 5135 O O . PRO C 1 233 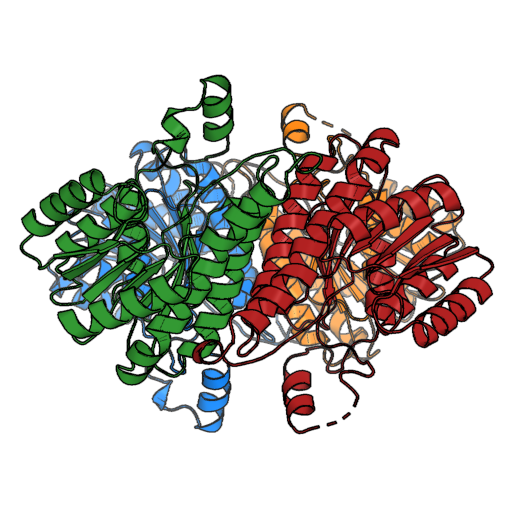? -37.793 -0.709 23.702 1.00 19.60 209 PRO C O 1
ATOM 5139 N N . LEU C 1 234 ? -37.136 0.376 21.857 1.00 19.49 210 LEU C N 1
ATOM 5140 C CA . LEU C 1 234 ? -38.496 0.793 21.552 1.00 20.22 210 LEU C CA 1
ATOM 5141 C C . LEU C 1 234 ? -39.438 -0.350 21.071 1.00 21.90 210 LEU C C 1
ATOM 5142 O O . LEU C 1 234 ? -40.650 -0.165 21.056 1.00 21.96 210 LEU C O 1
ATOM 5147 N N . GLY C 1 235 ? -38.886 -1.495 20.683 1.00 20.91 211 GLY C N 1
ATOM 5148 C CA . GLY C 1 235 ? -39.673 -2.714 20.479 1.00 23.44 211 GLY C CA 1
ATOM 5149 C C . GLY C 1 235 ? -40.391 -2.836 19.143 1.00 24.91 211 GLY C C 1
ATOM 5150 O O . GLY C 1 235 ? -41.259 -3.703 18.972 1.00 27.11 211 GLY C O 1
ATOM 5151 N N . ALA C 1 236 ? -40.025 -1.977 18.200 1.00 22.86 212 ALA C N 1
ATOM 5152 C CA . ALA C 1 236 ? -40.676 -1.905 16.918 1.00 23.30 212 ALA C CA 1
ATOM 5153 C C . ALA C 1 236 ? -39.664 -1.434 15.866 1.00 22.81 212 ALA C C 1
ATOM 5154 O O . ALA C 1 236 ? -38.696 -0.731 16.179 1.00 21.21 212 ALA C O 1
ATOM 5156 N N . TYR C 1 237 ? -39.875 -1.860 14.633 1.00 21.19 213 TYR C N 1
ATOM 5157 C CA . TYR C 1 237 ? -39.144 -1.318 13.498 1.00 22.09 213 TYR C CA 1
ATOM 5158 C C . TYR C 1 237 ? -39.522 0.159 13.332 1.00 21.33 213 TYR C C 1
ATOM 5159 O O . TYR C 1 237 ? -40.655 0.561 13.632 1.00 20.46 213 TYR C O 1
ATOM 5168 N N . GLY C 1 238 ? -38.588 0.954 12.830 1.00 20.48 214 GLY C N 1
ATOM 5169 C CA . GLY C 1 238 ? -38.871 2.339 12.504 1.00 21.12 214 GLY C CA 1
ATOM 5170 C C . GLY C 1 238 ? -39.629 2.429 11.190 1.00 21.77 214 GLY C C 1
ATOM 5171 O O . GLY C 1 238 ? -39.874 1.405 10.527 1.00 20.88 214 GLY C O 1
ATOM 5172 N N . THR C 1 239 ? -39.973 3.656 10.814 1.00 20.99 215 THR C N 1
ATOM 5173 C CA . THR C 1 239 ? -40.661 3.924 9.555 1.00 21.63 215 THR C CA 1
ATOM 5174 C C . THR C 1 239 ? -39.792 4.744 8.636 1.00 21.40 215 THR C C 1
ATOM 5175 O O . THR C 1 239 ? -38.851 5.429 9.087 1.00 20.99 215 THR C O 1
ATOM 5179 N N . THR C 1 240 ? -40.103 4.720 7.346 1.00 21.51 216 THR C N 1
ATOM 5180 C CA . THR C 1 240 ? -39.350 5.537 6.411 1.00 21.12 216 THR C CA 1
ATOM 5181 C C . THR C 1 240 ? -39.519 7.010 6.750 1.00 21.72 216 THR C C 1
ATOM 5182 O O . THR C 1 240 ? -38.604 7.795 6.526 1.00 21.94 216 THR C O 1
ATOM 5186 N N . GLU C 1 241 ? -40.668 7.396 7.305 1.00 21.61 217 GLU C N 1
ATOM 5187 C CA . GLU C 1 241 ? -40.883 8.776 7.684 1.00 23.83 217 GLU C CA 1
ATOM 5188 C C . GLU C 1 241 ? -39.930 9.188 8.828 1.00 21.43 217 GLU C C 1
ATOM 5189 O O . GLU C 1 241 ? -39.508 10.320 8.890 1.00 19.20 217 GLU C O 1
ATOM 5195 N N . ASP C 1 242 ? -39.593 8.267 9.718 1.00 20.25 218 ASP C N 1
ATOM 5196 C CA . ASP C 1 242 ? -38.624 8.584 10.786 1.00 19.87 218 ASP C CA 1
ATOM 5197 C C . ASP C 1 242 ? -37.288 8.964 10.146 1.00 19.09 218 ASP C C 1
ATOM 5198 O O . ASP C 1 242 ? -36.641 9.933 10.547 1.00 18.97 218 ASP C O 1
ATOM 5203 N N . ILE C 1 243 ? -36.883 8.229 9.124 1.00 19.40 219 ILE C N 1
ATOM 5204 C CA . ILE C 1 243 ? -35.619 8.505 8.449 1.00 19.01 219 ILE C CA 1
ATOM 5205 C C . ILE C 1 243 ? -35.701 9.817 7.671 1.00 19.62 219 ILE C C 1
ATOM 5206 O O . ILE C 1 243 ? -34.808 10.657 7.770 1.00 19.59 219 ILE C O 1
ATOM 5211 N N . ALA C 1 244 ? -36.785 10.022 6.926 1.00 18.73 220 ALA C N 1
ATOM 5212 C CA . ALA C 1 244 ? -36.973 11.271 6.214 1.00 17.52 220 ALA C CA 1
ATOM 5213 C C . ALA C 1 244 ? -36.966 12.458 7.162 1.00 17.38 220 ALA C C 1
ATOM 5214 O O . ALA C 1 244 ? -36.441 13.514 6.821 1.00 17.56 220 ALA C O 1
ATOM 5216 N N . ASN C 1 245 ? -37.547 12.313 8.349 1.00 16.84 221 ASN C N 1
ATOM 5217 C CA . ASN C 1 245 ? -37.559 13.432 9.280 1.00 17.31 221 ASN C CA 1
ATOM 5218 C C . ASN C 1 245 ? -36.152 13.781 9.815 1.00 17.98 221 ASN C C 1
ATOM 5219 O O . ASN C 1 245 ? -35.873 14.951 10.099 1.00 17.14 221 ASN C O 1
ATOM 5224 N N . ALA C 1 246 ? -35.266 12.781 9.885 1.00 17.04 222 ALA C N 1
ATOM 5225 C CA . ALA C 1 246 ? -33.872 13.020 10.323 1.00 16.53 222 ALA C CA 1
ATOM 5226 C C . ALA C 1 246 ? -33.111 13.740 9.232 1.00 16.03 222 ALA C C 1
ATOM 5227 O O . ALA C 1 246 ? -32.367 14.686 9.487 1.00 16.09 222 ALA C O 1
ATOM 5229 N N . VAL C 1 247 ? -33.325 13.310 7.996 1.00 16.23 223 VAL C N 1
ATOM 5230 C CA . VAL C 1 247 ? -32.702 13.968 6.859 1.00 16.85 223 VAL C CA 1
ATOM 5231 C C . VAL C 1 247 ? -33.151 15.427 6.744 1.00 17.51 223 VAL C C 1
ATOM 5232 O O . VAL C 1 247 ? -32.322 16.323 6.507 1.00 17.48 223 VAL C O 1
ATOM 5236 N N . LEU C 1 248 ? -34.453 15.652 6.881 1.00 18.01 224 LEU C N 1
ATOM 5237 C CA . LEU C 1 248 ? -35.011 16.997 6.897 1.00 19.84 224 LEU C CA 1
ATOM 5238 C C . LEU C 1 248 ? -34.369 17.902 7.961 1.00 19.19 224 LEU C C 1
ATOM 5239 O O . LEU C 1 248 ? -33.980 19.022 7.662 1.00 18.24 224 LEU C O 1
ATOM 5244 N N . PHE C 1 249 ? -34.259 17.414 9.194 1.00 17.83 225 PHE C N 1
ATOM 5245 C CA . PHE C 1 249 ? -33.592 18.170 10.264 1.00 16.58 225 PHE C CA 1
ATOM 5246 C C . PHE C 1 249 ? -32.181 18.568 9.814 1.00 15.51 225 PHE C C 1
ATOM 5247 O O . PHE C 1 249 ? -31.799 19.739 9.910 1.00 15.17 225 PHE C O 1
ATOM 5255 N N . LEU C 1 250 ? -31.431 17.589 9.310 1.00 15.61 226 LEU C N 1
ATOM 5256 C CA . LEU C 1 250 ? -30.031 17.810 8.902 1.00 15.57 226 LEU C CA 1
ATOM 5257 C C . LEU C 1 250 ? -29.870 18.583 7.587 1.00 16.51 226 LEU C C 1
ATOM 5258 O O . LEU C 1 250 ? -28.749 19.020 7.254 1.00 15.03 226 LEU C O 1
ATOM 5263 N N . ALA C 1 251 ? -30.977 18.772 6.864 1.00 16.73 227 ALA C N 1
ATOM 5264 C CA . ALA C 1 251 ? -30.986 19.554 5.612 1.00 18.11 227 ALA C CA 1
ATOM 5265 C C . ALA C 1 251 ? -31.392 21.007 5.823 1.00 19.42 227 ALA C C 1
ATOM 5266 O O . ALA C 1 251 ? -31.279 21.813 4.901 1.00 18.23 227 ALA C O 1
ATOM 5268 N N . SER C 1 252 ? -31.816 21.331 7.039 1.00 19.76 228 SER C N 1
ATOM 5269 C CA . SER C 1 252 ? -32.460 22.589 7.358 1.00 21.16 228 SER C CA 1
ATOM 5270 C C . SER C 1 252 ? -31.619 23.488 8.289 1.00 22.40 228 SER C C 1
ATOM 5271 O O . SER C 1 252 ? -30.639 23.043 8.884 1.00 21.00 228 SER C O 1
ATOM 5274 N N . ASP C 1 253 ? -32.030 24.749 8.416 1.00 22.80 229 ASP C N 1
ATOM 5275 C CA . ASP C 1 253 ? -31.376 25.720 9.309 1.00 24.05 229 ASP C CA 1
ATOM 5276 C C . ASP C 1 253 ? -31.371 25.319 10.773 1.00 21.17 229 ASP C C 1
ATOM 5277 O O . ASP C 1 253 ? -30.526 25.788 11.537 1.00 19.46 229 ASP C O 1
ATOM 5282 N N . ALA C 1 254 ? -32.317 24.461 11.158 1.00 19.27 230 ALA C N 1
ATOM 5283 C CA . ALA C 1 254 ? -32.410 23.962 12.518 1.00 18.85 230 ALA C CA 1
ATOM 5284 C C . ALA C 1 254 ? -31.157 23.185 12.974 1.00 18.63 230 ALA C C 1
ATOM 5285 O O . ALA C 1 254 ? -30.977 22.991 14.167 1.00 17.85 230 ALA C O 1
ATOM 5287 N N . SER C 1 255 ? -30.338 22.727 12.022 1.00 16.85 231 SER C N 1
ATOM 5288 C CA . SER C 1 255 ? -29.108 21.993 12.327 1.00 16.84 231 SER C CA 1
ATOM 5289 C C . SER C 1 255 ? -27.858 22.701 11.783 1.00 16.78 231 SER C C 1
ATOM 5290 O O . SER C 1 255 ? -26.839 22.059 11.532 1.00 15.91 231 SER C O 1
ATOM 5293 N N . LYS C 1 256 ? -27.915 24.022 11.600 1.00 17.20 232 LYS C N 1
ATOM 5294 C CA . LYS C 1 256 ? -26.827 24.708 10.896 1.00 17.32 232 LYS C CA 1
ATOM 5295 C C . LYS C 1 256 ? -25.478 24.721 11.639 1.00 16.18 232 LYS C C 1
ATOM 5296 O O . LYS C 1 256 ? -24.467 24.998 11.019 1.00 16.19 232 LYS C O 1
ATOM 5302 N N . TYR C 1 257 ? -25.462 24.403 12.926 1.00 14.79 233 TYR C N 1
ATOM 5303 C CA . TYR C 1 257 ? -24.199 24.323 13.693 1.00 14.90 233 TYR C CA 1
ATOM 5304 C C . TYR C 1 257 ? -23.724 22.888 13.907 1.00 15.27 233 TYR C C 1
ATOM 5305 O O . TYR C 1 257 ? -22.814 22.650 14.709 1.00 15.51 233 TYR C O 1
ATOM 5314 N N . ILE C 1 258 ? -24.341 21.944 13.185 1.00 14.69 234 ILE C N 1
ATOM 5315 C CA . ILE C 1 258 ? -24.029 20.534 13.294 1.00 14.63 234 ILE C CA 1
ATOM 5316 C C . ILE C 1 258 ? -23.305 20.068 12.039 1.00 14.32 234 ILE C C 1
ATOM 5317 O O . ILE C 1 258 ? -23.827 20.134 10.918 1.00 13.61 234 ILE C O 1
ATOM 5322 N N . THR C 1 259 ? -22.093 19.573 12.213 1.00 14.05 235 THR C N 1
ATOM 5323 C CA . THR C 1 259 ? -21.400 19.001 11.081 1.00 13.57 235 THR C CA 1
ATOM 5324 C C . THR C 1 259 ? -20.484 17.886 11.530 1.00 14.04 235 THR C C 1
ATOM 5325 O O . THR C 1 259 ? -20.007 17.875 12.662 1.00 13.36 235 THR C O 1
ATOM 5329 N N . GLY C 1 260 ? -20.282 16.935 10.628 1.00 13.70 236 GLY C N 1
ATOM 5330 C CA . GLY C 1 260 ? -19.399 15.828 10.864 1.00 14.09 236 GLY C CA 1
ATOM 5331 C C . GLY C 1 260 ? -19.988 14.758 11.753 1.00 14.86 236 GLY C C 1
ATOM 5332 O O . GLY C 1 260 ? -19.255 13.865 12.175 1.00 15.59 236 GLY C O 1
ATOM 5333 N N . GLN C 1 261 ? -21.300 14.812 11.996 1.00 14.66 237 GLN C N 1
ATOM 5334 C CA . GLN C 1 261 ? -21.984 13.890 12.917 1.00 16.10 237 GLN C CA 1
ATOM 5335 C C . GLN C 1 261 ? -22.761 12.770 12.198 1.00 17.19 237 GLN C C 1
ATOM 5336 O O . GLN C 1 261 ? -23.216 12.926 11.069 1.00 17.08 237 GLN C O 1
ATOM 5342 N N . THR C 1 262 ? -22.901 11.648 12.889 1.00 17.96 238 THR C N 1
ATOM 5343 C CA . THR C 1 262 ? -23.774 10.563 12.487 1.00 18.40 238 THR C CA 1
ATOM 5344 C C . THR C 1 262 ? -24.944 10.525 13.461 1.00 18.59 238 THR C C 1
ATOM 5345 O O . THR C 1 262 ? -24.756 10.390 14.682 1.00 18.19 238 THR C O 1
ATOM 5349 N N . LEU C 1 263 ? -26.151 10.665 12.930 1.00 18.31 239 LEU C N 1
ATOM 5350 C CA . LEU C 1 263 ? -27.349 10.608 13.744 1.00 18.56 239 LEU C CA 1
ATOM 5351 C C . LEU C 1 263 ? -27.996 9.222 13.618 1.00 17.73 239 LEU C C 1
ATOM 5352 O O . LEU C 1 263 ? -28.491 8.863 12.548 1.00 17.86 239 LEU C O 1
ATOM 5357 N N . SER C 1 264 ? -27.974 8.446 14.696 1.00 17.81 240 SER C N 1
ATOM 5358 C CA . SER C 1 264 ? -28.593 7.120 14.703 1.00 17.70 240 SER C CA 1
ATOM 5359 C C . SER C 1 264 ? -30.100 7.192 14.958 1.00 17.86 240 SER C C 1
ATOM 5360 O O . SER C 1 264 ? -30.546 7.757 15.959 1.00 18.42 240 SER C O 1
ATOM 5363 N N . VAL C 1 265 ? -30.873 6.578 14.068 1.00 16.85 241 VAL C N 1
ATOM 5364 C CA . VAL C 1 265 ? -32.336 6.588 14.153 1.00 16.66 241 VAL C CA 1
ATOM 5365 C C . VAL C 1 265 ? -32.741 5.122 14.159 1.00 16.55 241 VAL C C 1
ATOM 5366 O O . VAL C 1 265 ? -33.043 4.531 13.117 1.00 16.97 241 VAL C O 1
ATOM 5370 N N . ASP C 1 266 ? -32.680 4.528 15.345 1.00 16.14 242 ASP C N 1
ATOM 5371 C CA . ASP C 1 266 ? -32.653 3.081 15.486 1.00 16.52 242 ASP C CA 1
ATOM 5372 C C . ASP C 1 266 ? -33.407 2.521 16.693 1.00 16.62 242 ASP C C 1
ATOM 5373 O O . ASP C 1 266 ? -33.189 1.367 17.098 1.00 15.75 242 ASP C O 1
ATOM 5378 N N . GLY C 1 267 ? -34.262 3.345 17.286 1.00 16.75 243 GLY C N 1
ATOM 5379 C CA . GLY C 1 267 ? -35.054 2.928 18.437 1.00 17.60 243 GLY C CA 1
ATOM 5380 C C . GLY C 1 267 ? -34.249 2.557 19.674 1.00 17.47 243 GLY C C 1
ATOM 5381 O O . GLY C 1 267 ? -34.756 1.883 20.562 1.00 18.03 243 GLY C O 1
ATOM 5382 N N . GLY C 1 268 ? -33.003 3.003 19.750 1.00 17.97 244 GLY C N 1
ATOM 5383 C CA . GLY C 1 268 ? -32.147 2.655 20.879 1.00 18.62 244 GLY C CA 1
ATOM 5384 C C . GLY C 1 268 ? -31.213 1.487 20.631 1.00 19.54 244 GLY C C 1
ATOM 5385 O O . GLY C 1 268 ? -30.495 1.069 21.528 1.00 18.51 244 GLY C O 1
ATOM 5386 N N . MET C 1 269 ? -31.218 0.924 19.430 1.00 19.78 245 MET C N 1
ATOM 5387 C CA . MET C 1 269 ? -30.411 -0.269 19.195 1.00 22.14 245 MET C CA 1
ATOM 5388 C C . MET C 1 269 ? -28.926 -0.067 19.511 1.00 21.28 245 MET C C 1
ATOM 5389 O O . MET C 1 269 ? -28.320 -0.928 20.134 1.00 22.66 245 MET C O 1
ATOM 5394 N N . VAL C 1 270 ? -28.350 1.054 19.088 1.00 21.18 246 VAL C N 1
ATOM 5395 C CA . VAL C 1 270 ? -26.962 1.377 19.377 1.00 22.99 246 VAL C CA 1
ATOM 5396 C C . VAL C 1 270 ? -26.936 2.671 20.185 1.00 24.02 246 VAL C C 1
ATOM 5397 O O . VAL C 1 270 ? -27.400 3.707 19.703 1.00 24.88 246 VAL C O 1
ATOM 5401 N N . MET C 1 271 ? -26.427 2.600 21.415 1.00 24.11 247 MET C N 1
ATOM 5402 C CA . MET C 1 271 ? -26.262 3.789 22.267 1.00 25.13 247 MET C CA 1
ATOM 5403 C C . MET C 1 271 ? -24.786 4.036 22.587 1.00 27.49 247 MET C C 1
ATOM 5404 O O . MET C 1 271 ? -24.070 3.070 22.869 1.00 33.49 247 MET C O 1
ATOM 5409 N N . MET D 1 25 ? 8.978 -15.869 26.391 1.00 45.66 1 MET D N 1
ATOM 5410 C CA . MET D 1 25 ? 8.640 -16.228 24.978 1.00 46.47 1 MET D CA 1
ATOM 5411 C C . MET D 1 25 ? 7.134 -16.435 24.787 1.00 43.31 1 MET D C 1
ATOM 5412 O O . MET D 1 25 ? 6.654 -17.559 24.635 1.00 41.28 1 MET D O 1
ATOM 5417 N N . THR D 1 26 ? 6.403 -15.327 24.769 1.00 42.11 2 THR D N 1
ATOM 5418 C CA . THR D 1 26 ? 4.936 -15.340 24.739 1.00 41.50 2 THR D CA 1
ATOM 5419 C C . THR D 1 26 ? 4.309 -16.088 23.542 1.00 37.24 2 THR D C 1
ATOM 5420 O O . THR D 1 26 ? 3.191 -16.599 23.656 1.00 36.25 2 THR D O 1
ATOM 5424 N N . LEU D 1 27 ? 5.018 -16.160 22.413 1.00 31.52 3 LEU D N 1
ATOM 5425 C CA . LEU D 1 27 ? 4.466 -16.749 21.191 1.00 29.40 3 LEU D CA 1
ATOM 5426 C C . LEU D 1 27 ? 5.237 -17.965 20.694 1.00 31.01 3 LEU D C 1
ATOM 5427 O O . LEU D 1 27 ? 5.218 -18.272 19.495 1.00 27.55 3 LEU D O 1
ATOM 5432 N N . GLN D 1 28 ? 5.903 -18.675 21.603 1.00 32.30 4 GLN D N 1
ATOM 5433 C CA . GLN D 1 28 ? 6.748 -19.777 21.185 1.00 34.06 4 GLN D CA 1
ATOM 5434 C C . GLN D 1 28 ? 5.932 -20.803 20.406 1.00 31.77 4 GLN D C 1
ATOM 5435 O O . GLN D 1 28 ? 4.895 -21.250 20.859 1.00 32.17 4 GLN D O 1
ATOM 5441 N N . GLY D 1 29 ? 6.399 -21.169 19.225 1.00 31.63 5 GLY D N 1
ATOM 5442 C CA . GLY D 1 29 ? 5.711 -22.169 18.425 1.00 31.14 5 GLY D CA 1
ATOM 5443 C C . GLY D 1 29 ? 4.626 -21.610 17.501 1.00 30.97 5 GLY D C 1
ATOM 5444 O O . GLY D 1 29 ? 4.077 -22.352 16.702 1.00 31.60 5 GLY D O 1
ATOM 5445 N N . LYS D 1 30 ? 4.318 -20.316 17.599 1.00 28.07 6 LYS D N 1
ATOM 5446 C CA . LYS D 1 30 ? 3.254 -19.724 16.781 1.00 25.67 6 LYS D CA 1
ATOM 5447 C C . LYS D 1 30 ? 3.783 -19.355 15.420 1.00 23.62 6 LYS D C 1
ATOM 5448 O O . LYS D 1 30 ? 4.996 -19.147 15.232 1.00 21.62 6 LYS D O 1
ATOM 5454 N N . VAL D 1 31 ? 2.868 -19.279 14.463 1.00 20.36 7 VAL D N 1
ATOM 5455 C CA . VAL D 1 31 ? 3.198 -18.823 13.124 1.00 19.46 7 VAL D CA 1
ATOM 5456 C C . VAL D 1 31 ? 2.384 -17.549 12.887 1.00 18.80 7 VAL D C 1
ATOM 5457 O O . VAL D 1 31 ? 1.144 -17.592 12.960 1.00 18.12 7 VAL D O 1
ATOM 5461 N N . ALA D 1 32 ? 3.077 -16.460 12.555 1.00 17.29 8 ALA D N 1
ATOM 5462 C CA . ALA D 1 32 ? 2.438 -15.189 12.284 1.00 18.80 8 ALA D CA 1
ATOM 5463 C C . ALA D 1 32 ? 2.617 -14.782 10.839 1.00 19.21 8 ALA D C 1
ATOM 5464 O O . ALA D 1 32 ? 3.718 -14.779 10.328 1.00 19.13 8 ALA D O 1
ATOM 5466 N N . VAL D 1 33 ? 1.514 -14.444 10.183 1.00 18.67 9 VAL D N 1
ATOM 5467 C CA . VAL D 1 33 ? 1.559 -13.853 8.857 1.00 18.72 9 VAL D CA 1
ATOM 5468 C C . VAL D 1 33 ? 1.434 -12.352 9.004 1.00 18.20 9 VAL D C 1
ATOM 5469 O O . VAL D 1 33 ? 0.525 -11.875 9.692 1.00 18.16 9 VAL D O 1
ATOM 5473 N N . VAL D 1 34 ? 2.354 -11.626 8.377 1.00 17.11 10 VAL D N 1
ATOM 5474 C CA . VAL D 1 34 ? 2.357 -10.176 8.378 1.00 17.48 10 VAL D CA 1
ATOM 5475 C C . VAL D 1 34 ? 2.321 -9.661 6.950 1.00 17.52 10 VAL D C 1
ATOM 5476 O O . VAL D 1 34 ? 3.251 -9.910 6.178 1.00 18.79 10 VAL D O 1
ATOM 5480 N N . THR D 1 35 ? 1.267 -8.919 6.598 1.00 17.76 11 THR D N 1
ATOM 5481 C CA . THR D 1 35 ? 1.230 -8.218 5.328 1.00 17.91 11 THR D CA 1
ATOM 5482 C C . THR D 1 35 ? 1.936 -6.872 5.478 1.00 19.23 11 THR D C 1
ATOM 5483 O O . THR D 1 35 ? 1.822 -6.198 6.504 1.00 18.69 11 THR D O 1
ATOM 5487 N N . GLY D 1 36 ? 2.675 -6.498 4.448 1.00 20.90 12 GLY D N 1
ATOM 5488 C CA . GLY D 1 36 ? 3.431 -5.252 4.440 1.00 22.27 12 GLY D CA 1
ATOM 5489 C C . GLY D 1 36 ? 4.619 -5.310 5.365 1.00 22.70 12 GLY D C 1
ATOM 5490 O O . GLY D 1 36 ? 4.938 -4.329 6.032 1.00 24.35 12 GLY D O 1
ATOM 5491 N N . GLY D 1 37 ? 5.276 -6.462 5.405 1.00 22.43 13 GLY D N 1
ATOM 5492 C CA . GLY D 1 37 ? 6.383 -6.686 6.342 1.00 24.41 13 GLY D CA 1
ATOM 5493 C C . GLY D 1 37 ? 7.764 -6.244 5.893 1.00 25.66 13 GLY D C 1
ATOM 5494 O O . GLY D 1 37 ? 8.715 -6.344 6.660 1.00 26.78 13 GLY D O 1
ATOM 5495 N N . SER D 1 38 ? 7.893 -5.752 4.666 1.00 28.02 14 SER D N 1
ATOM 5496 C CA . SER D 1 38 ? 9.211 -5.430 4.108 1.00 30.25 14 SER D CA 1
ATOM 5497 C C . SER D 1 38 ? 9.857 -4.160 4.664 1.00 31.13 14 SER D C 1
ATOM 5498 O O . SER D 1 38 ? 11.086 -4.043 4.635 1.00 30.67 14 SER D O 1
ATOM 5501 N N . ARG D 1 39 ? 9.052 -3.217 5.157 1.00 31.06 15 ARG D N 1
ATOM 5502 C CA . ARG D 1 39 ? 9.591 -1.978 5.731 1.00 32.12 15 ARG D CA 1
ATOM 5503 C C . ARG D 1 39 ? 8.692 -1.403 6.822 1.00 29.39 15 ARG D C 1
ATOM 5504 O O . ARG D 1 39 ? 7.574 -1.851 7.009 1.00 28.71 15 ARG D O 1
ATOM 5512 N N . GLY D 1 40 ? 9.221 -0.424 7.544 1.00 27.49 16 GLY D N 1
ATOM 5513 C CA . GLY D 1 40 ? 8.457 0.419 8.444 1.00 26.60 16 GLY D CA 1
ATOM 5514 C C . GLY D 1 40 ? 7.819 -0.312 9.606 1.00 25.46 16 GLY D C 1
ATOM 5515 O O . GLY D 1 40 ? 8.430 -1.182 10.236 1.00 25.05 16 GLY D O 1
ATOM 5516 N N . ILE D 1 41 ? 6.583 0.056 9.901 1.00 23.82 17 ILE D N 1
ATOM 5517 C CA . ILE D 1 41 ? 5.854 -0.542 11.008 1.00 22.74 17 ILE D CA 1
ATOM 5518 C C . ILE D 1 41 ? 5.747 -2.061 10.836 1.00 21.16 17 ILE D C 1
ATOM 5519 O O . ILE D 1 41 ? 5.851 -2.798 11.810 1.00 20.86 17 ILE D O 1
ATOM 5524 N N . GLY D 1 42 ? 5.518 -2.531 9.613 1.00 20.26 18 GLY D N 1
ATOM 5525 C CA . GLY D 1 42 ? 5.337 -3.967 9.388 1.00 19.62 18 GLY D CA 1
ATOM 5526 C C . GLY D 1 42 ? 6.618 -4.739 9.669 1.00 19.14 18 GLY D C 1
ATOM 5527 O O . GLY D 1 42 ? 6.588 -5.826 10.223 1.00 18.03 18 GLY D O 1
ATOM 5528 N N . ARG D 1 43 ? 7.751 -4.165 9.283 1.00 20.47 19 ARG D N 1
ATOM 5529 C CA . ARG D 1 43 ? 9.062 -4.757 9.607 1.00 21.64 19 ARG D CA 1
ATOM 5530 C C . ARG D 1 43 ? 9.218 -4.884 11.111 1.00 22.01 19 ARG D C 1
ATOM 5531 O O . ARG D 1 43 ? 9.593 -5.940 11.627 1.00 22.10 19 ARG D O 1
ATOM 5539 N N . ASP D 1 44 ? 8.892 -3.813 11.827 1.00 22.85 20 ASP D N 1
ATOM 5540 C CA . ASP D 1 44 ? 9.062 -3.817 13.266 1.00 23.42 20 ASP D CA 1
ATOM 5541 C C . ASP D 1 44 ? 8.060 -4.696 13.984 1.00 20.34 20 ASP D C 1
ATOM 5542 O O . ASP D 1 44 ? 8.404 -5.324 14.980 1.00 18.57 20 ASP D O 1
ATOM 5547 N N . ILE D 1 45 ? 6.847 -4.818 13.444 1.00 19.15 21 ILE D N 1
ATOM 5548 C CA . ILE D 1 45 ? 5.920 -5.842 13.929 1.00 18.58 21 ILE D CA 1
ATOM 5549 C C . ILE D 1 45 ? 6.492 -7.250 13.777 1.00 17.22 21 ILE D C 1
ATOM 5550 O O . ILE D 1 45 ? 6.495 -8.024 14.724 1.00 18.37 21 ILE D O 1
ATOM 5555 N N . ALA D 1 46 ? 6.970 -7.579 12.585 1.00 17.41 22 ALA D N 1
ATOM 5556 C CA . ALA D 1 46 ? 7.560 -8.886 12.324 1.00 17.89 22 ALA D CA 1
ATOM 5557 C C . ALA D 1 46 ? 8.754 -9.206 13.268 1.00 17.82 22 ALA D C 1
ATOM 5558 O O . ALA D 1 46 ? 8.855 -10.299 13.820 1.00 17.82 22 ALA D O 1
ATOM 5560 N N . ILE D 1 47 ? 9.624 -8.239 13.474 1.00 19.28 23 ILE D N 1
ATOM 5561 C CA . ILE D 1 47 ? 10.760 -8.431 14.382 1.00 20.19 23 ILE D CA 1
ATOM 5562 C C . ILE D 1 47 ? 10.306 -8.666 15.819 1.00 21.43 23 ILE D C 1
ATOM 5563 O O . ILE D 1 47 ? 10.812 -9.563 16.514 1.00 21.63 23 ILE D O 1
ATOM 5568 N N . ASN D 1 48 ? 9.335 -7.871 16.266 1.00 22.75 24 ASN D N 1
ATOM 5569 C CA . ASN D 1 48 ? 8.817 -7.979 17.642 1.00 23.54 24 ASN D CA 1
ATOM 5570 C C . ASN D 1 48 ? 8.121 -9.315 17.897 1.00 22.89 24 ASN D C 1
ATOM 5571 O O . ASN D 1 48 ? 8.281 -9.927 18.958 1.00 22.81 24 ASN D O 1
ATOM 5576 N N . LEU D 1 49 ? 7.344 -9.782 16.924 1.00 20.93 25 LEU D N 1
ATOM 5577 C CA . LEU D 1 49 ? 6.694 -11.080 17.040 1.00 21.21 25 LEU D CA 1
ATOM 5578 C C . LEU D 1 49 ? 7.757 -12.205 17.077 1.00 20.31 25 LEU D C 1
ATOM 5579 O O . LEU D 1 49 ? 7.646 -13.157 17.859 1.00 20.48 25 LEU D O 1
ATOM 5584 N N . ALA D 1 50 ? 8.772 -12.077 16.242 1.00 20.17 26 ALA D N 1
ATOM 5585 C CA . ALA D 1 50 ? 9.908 -13.011 16.253 1.00 21.55 26 ALA D CA 1
ATOM 5586 C C . ALA D 1 50 ? 10.628 -13.029 17.605 1.00 22.61 26 ALA D C 1
ATOM 5587 O O . ALA D 1 50 ? 10.999 -14.074 18.104 1.00 23.03 26 ALA D O 1
ATOM 5589 N N . LYS D 1 51 ? 10.819 -11.859 18.189 1.00 24.76 27 LYS D N 1
ATOM 5590 C CA . LYS D 1 51 ? 11.465 -11.755 19.494 1.00 27.28 27 LYS D CA 1
ATOM 5591 C C . LYS D 1 51 ? 10.676 -12.546 20.562 1.00 27.06 27 LYS D C 1
ATOM 5592 O O . LYS D 1 51 ? 11.251 -13.025 21.530 1.00 25.87 27 LYS D O 1
ATOM 5598 N N . GLU D 1 52 ? 9.372 -12.736 20.354 1.00 25.52 28 GLU D N 1
ATOM 5599 C CA . GLU D 1 52 ? 8.551 -13.520 21.270 1.00 27.31 28 GLU D CA 1
ATOM 5600 C C . GLU D 1 52 ? 8.391 -14.984 20.838 1.00 25.45 28 GLU D C 1
ATOM 5601 O O . GLU D 1 52 ? 7.673 -15.765 21.487 1.00 26.08 28 GLU D O 1
ATOM 5607 N N . GLY D 1 53 ? 9.087 -15.349 19.769 1.00 23.75 29 GLY D N 1
ATOM 5608 C CA . GLY D 1 53 ? 9.256 -16.736 19.364 1.00 23.63 29 GLY D CA 1
ATOM 5609 C C . GLY D 1 53 ? 8.444 -17.165 18.156 1.00 22.66 29 GLY D C 1
ATOM 5610 O O . GLY D 1 53 ? 8.464 -18.334 17.799 1.00 21.49 29 GLY D O 1
ATOM 5611 N N . ALA D 1 54 ? 7.717 -16.238 17.526 1.00 21.59 30 ALA D N 1
ATOM 5612 C CA . ALA D 1 54 ? 6.844 -16.605 16.408 1.00 20.78 30 ALA D CA 1
ATOM 5613 C C . ALA D 1 54 ? 7.648 -16.750 15.129 1.00 19.96 30 ALA D C 1
ATOM 5614 O O . ALA D 1 54 ? 8.490 -15.901 14.827 1.00 20.60 30 ALA D O 1
ATOM 5616 N N . ASN D 1 55 ? 7.387 -17.817 14.389 1.00 18.49 31 ASN D N 1
ATOM 5617 C CA . ASN D 1 55 ? 7.835 -17.898 13.002 1.00 19.04 31 ASN D CA 1
ATOM 5618 C C . ASN D 1 55 ? 7.016 -16.935 12.144 1.00 18.11 31 ASN D C 1
ATOM 5619 O O . ASN D 1 55 ? 5.825 -16.754 12.373 1.00 17.42 31 ASN D O 1
ATOM 5624 N N . ILE D 1 56 ? 7.673 -16.312 11.175 1.00 18.05 32 ILE D N 1
ATOM 5625 C CA . ILE D 1 56 ? 7.092 -15.205 10.409 1.00 18.64 32 ILE D CA 1
ATOM 5626 C C . ILE D 1 56 ? 6.998 -15.543 8.931 1.00 17.88 32 ILE D C 1
ATOM 5627 O O . ILE D 1 56 ? 7.981 -15.967 8.331 1.00 18.04 32 ILE D O 1
ATOM 5632 N N . PHE D 1 57 ? 5.826 -15.347 8.349 1.00 17.40 33 PHE D N 1
ATOM 5633 C CA . PHE D 1 57 ? 5.663 -15.378 6.911 1.00 17.94 33 PHE D CA 1
ATOM 5634 C C . PHE D 1 57 ? 5.136 -14.022 6.480 1.00 18.41 33 PHE D C 1
ATOM 5635 O O . PHE D 1 57 ? 4.074 -13.582 6.945 1.00 17.53 33 PHE D O 1
ATOM 5643 N N . PHE D 1 58 ? 5.832 -13.347 5.586 1.00 17.57 34 PHE D N 1
ATOM 5644 C CA . PHE D 1 58 ? 5.383 -12.021 5.209 1.00 18.30 34 PHE D CA 1
ATOM 5645 C C . PHE D 1 58 ? 5.501 -11.757 3.728 1.00 18.81 34 PHE D C 1
ATOM 5646 O O . PHE D 1 58 ? 6.231 -12.455 3.012 1.00 18.65 34 PHE D O 1
ATOM 5654 N N . ASN D 1 59 ? 4.743 -10.777 3.241 1.00 20.08 35 ASN D N 1
ATOM 5655 C CA . ASN D 1 59 ? 4.786 -10.465 1.831 1.00 23.10 35 ASN D CA 1
ATOM 5656 C C . ASN D 1 59 ? 5.552 -9.193 1.550 1.00 26.07 35 ASN D C 1
ATOM 5657 O O . ASN D 1 59 ? 5.783 -8.366 2.440 1.00 25.75 35 ASN D O 1
ATOM 5662 N N . TYR D 1 60 ? 5.955 -9.073 0.291 1.00 29.00 36 TYR D N 1
ATOM 5663 C CA . TYR D 1 60 ? 6.421 -7.818 -0.261 1.00 31.50 36 TYR D CA 1
ATOM 5664 C C . TYR D 1 60 ? 5.754 -7.700 -1.625 1.00 31.80 36 TYR D C 1
ATOM 5665 O O . TYR D 1 60 ? 5.222 -8.682 -2.150 1.00 29.12 36 TYR D O 1
ATOM 5674 N N . ASN D 1 61 ? 5.740 -6.501 -2.182 1.00 34.15 37 ASN D N 1
ATOM 5675 C CA . ASN D 1 61 ? 5.145 -6.318 -3.492 1.00 37.74 37 ASN D CA 1
ATOM 5676 C C . ASN D 1 61 ? 6.110 -5.692 -4.480 1.00 40.57 37 ASN D C 1
ATOM 5677 O O . ASN D 1 61 ? 6.246 -6.194 -5.588 1.00 43.56 37 ASN D O 1
ATOM 5682 N N . GLY D 1 62 ? 6.787 -4.616 -4.077 1.00 40.78 38 GLY D N 1
ATOM 5683 C CA . GLY D 1 62 ? 7.761 -3.953 -4.942 1.00 43.97 38 GLY D CA 1
ATOM 5684 C C . GLY D 1 62 ? 9.101 -3.665 -4.281 1.00 45.66 38 GLY D C 1
ATOM 5685 O O . GLY D 1 62 ? 9.790 -2.723 -4.668 1.00 49.53 38 GLY D O 1
ATOM 5686 N N . SER D 1 63 ? 9.481 -4.471 -3.297 1.00 45.45 39 SER D N 1
ATOM 5687 C CA . SER D 1 63 ? 10.718 -4.229 -2.546 1.00 43.88 39 SER D CA 1
ATOM 5688 C C . SER D 1 63 ? 11.392 -5.524 -2.076 1.00 38.28 39 SER D C 1
ATOM 5689 O O . SER D 1 63 ? 11.456 -5.780 -0.874 1.00 34.61 39 SER D O 1
ATOM 5692 N N . PRO D 1 64 ? 11.912 -6.336 -3.018 1.00 35.22 40 PRO D N 1
ATOM 5693 C CA . PRO D 1 64 ? 12.553 -7.610 -2.638 1.00 34.62 40 PRO D CA 1
ATOM 5694 C C . PRO D 1 64 ? 13.796 -7.443 -1.753 1.00 32.85 40 PRO D C 1
ATOM 5695 O O . PRO D 1 64 ? 14.021 -8.254 -0.856 1.00 29.75 40 PRO D O 1
ATOM 5699 N N . GLU D 1 65 ? 14.579 -6.400 -2.015 1.00 31.64 41 GLU D N 1
ATOM 5700 C CA . GLU D 1 65 ? 15.767 -6.086 -1.219 1.00 33.86 41 GLU D CA 1
ATOM 5701 C C . GLU D 1 65 ? 15.396 -5.741 0.222 1.00 29.38 41 GLU D C 1
ATOM 5702 O O . GLU D 1 65 ? 16.056 -6.178 1.160 1.00 28.23 41 GLU D O 1
ATOM 5708 N N . ALA D 1 66 ? 14.347 -4.949 0.405 1.00 27.18 42 ALA D N 1
ATOM 5709 C CA . ALA D 1 66 ? 13.892 -4.610 1.752 1.00 26.90 42 ALA D CA 1
ATOM 5710 C C . ALA D 1 66 ? 13.395 -5.861 2.446 1.00 24.62 42 ALA D C 1
ATOM 5711 O O . ALA D 1 66 ? 13.694 -6.062 3.617 1.00 24.67 42 ALA D O 1
ATOM 5713 N N . ALA D 1 67 ? 12.653 -6.699 1.717 1.00 22.89 43 ALA D N 1
ATOM 5714 C CA . ALA D 1 67 ? 12.176 -7.963 2.265 1.00 23.59 43 ALA D CA 1
ATOM 5715 C C . ALA D 1 67 ? 13.324 -8.815 2.785 1.00 23.60 43 ALA D C 1
ATOM 5716 O O . ALA D 1 67 ? 13.232 -9.368 3.872 1.00 23.89 43 ALA D O 1
ATOM 5718 N N . GLU D 1 68 ? 14.412 -8.911 2.033 1.00 25.12 44 GLU D N 1
ATOM 5719 C CA . GLU D 1 68 ? 15.561 -9.697 2.506 1.00 27.47 44 GLU D CA 1
ATOM 5720 C C . GLU D 1 68 ? 16.237 -9.117 3.744 1.00 24.84 44 GLU D C 1
ATOM 5721 O O . GLU D 1 68 ? 16.726 -9.877 4.569 1.00 23.55 44 GLU D O 1
ATOM 5727 N N . GLU D 1 69 ? 16.256 -7.792 3.874 1.00 25.11 45 GLU D N 1
ATOM 5728 C CA . GLU D 1 69 ? 16.728 -7.148 5.109 1.00 27.08 45 GLU D CA 1
ATOM 5729 C C . GLU D 1 69 ? 15.865 -7.522 6.304 1.00 25.51 45 GLU D C 1
ATOM 5730 O O . GLU D 1 69 ? 16.391 -7.864 7.364 1.00 24.21 45 GLU D O 1
ATOM 5736 N N . THR D 1 70 ? 14.543 -7.431 6.139 1.00 22.47 46 THR D N 1
ATOM 5737 C CA . THR D 1 70 ? 13.611 -7.859 7.188 1.00 22.82 46 THR D CA 1
ATOM 5738 C C . THR D 1 70 ? 13.837 -9.304 7.597 1.00 21.45 46 THR D C 1
ATOM 5739 O O . THR D 1 70 ? 13.868 -9.614 8.788 1.00 22.35 46 THR D O 1
ATOM 5743 N N . ALA D 1 71 ? 13.943 -10.187 6.608 1.00 21.51 47 ALA D N 1
ATOM 5744 C CA . ALA D 1 71 ? 14.148 -11.609 6.869 1.00 22.52 47 ALA D CA 1
ATOM 5745 C C . ALA D 1 71 ? 15.368 -11.835 7.767 1.00 23.09 47 ALA D C 1
ATOM 5746 O O . ALA D 1 71 ? 15.311 -12.597 8.752 1.00 23.01 47 ALA D O 1
ATOM 5748 N N . LYS D 1 72 ? 16.459 -11.154 7.439 1.00 24.95 48 LYS D N 1
ATOM 5749 C CA . LYS D 1 72 ? 17.698 -11.280 8.216 1.00 27.00 48 LYS D CA 1
ATOM 5750 C C . LYS D 1 72 ? 17.521 -10.820 9.667 1.00 26.03 48 LYS D C 1
ATOM 5751 O O . LYS D 1 72 ? 17.946 -11.504 10.612 1.00 24.41 48 LYS D O 1
ATOM 5757 N N . LEU D 1 73 ? 16.882 -9.665 9.839 1.00 24.25 49 LEU D N 1
ATOM 5758 C CA . LEU D 1 73 ? 16.582 -9.133 11.178 1.00 24.45 49 LEU D CA 1
ATOM 5759 C C . LEU D 1 73 ? 15.659 -10.038 11.973 1.00 24.53 49 LEU D C 1
ATOM 5760 O O . LEU D 1 73 ? 15.813 -10.167 13.192 1.00 25.41 49 LEU D O 1
ATOM 5765 N N . VAL D 1 74 ? 14.710 -10.690 11.299 1.00 22.74 50 VAL D N 1
ATOM 5766 C CA . VAL D 1 74 ? 13.827 -11.651 11.984 1.00 22.38 50 VAL D CA 1
ATOM 5767 C C . VAL D 1 74 ? 14.591 -12.907 12.396 1.00 22.98 50 VAL D C 1
ATOM 5768 O O . VAL D 1 74 ? 14.456 -13.384 13.523 1.00 24.35 50 VAL D O 1
ATOM 5772 N N . ALA D 1 75 ? 15.363 -13.455 11.466 1.00 23.64 51 ALA D N 1
ATOM 5773 C CA . ALA D 1 75 ? 16.081 -14.698 11.701 1.00 25.18 51 ALA D CA 1
ATOM 5774 C C . ALA D 1 75 ? 17.081 -14.586 12.858 1.00 25.94 51 ALA D C 1
ATOM 5775 O O . ALA D 1 75 ? 17.317 -15.552 13.561 1.00 26.70 51 ALA D O 1
ATOM 5777 N N . GLU D 1 76 ? 17.629 -13.402 13.067 1.00 28.45 52 GLU D N 1
ATOM 5778 C CA . GLU D 1 76 ? 18.531 -13.146 14.196 1.00 30.96 52 GLU D CA 1
ATOM 5779 C C . GLU D 1 76 ? 17.932 -13.464 15.553 1.00 30.84 52 GLU D C 1
ATOM 5780 O O . GLU D 1 76 ? 18.655 -13.611 16.536 1.00 28.50 52 GLU D O 1
ATOM 5786 N N . HIS D 1 77 ? 16.612 -13.571 15.616 1.00 30.20 53 HIS D N 1
ATOM 5787 C CA . HIS D 1 77 ? 15.949 -13.852 16.873 1.00 30.70 53 HIS D CA 1
ATOM 5788 C C . HIS D 1 77 ? 15.718 -15.328 17.087 1.00 30.67 53 HIS D C 1
ATOM 5789 O O . HIS D 1 77 ? 15.139 -15.721 18.095 1.00 32.10 53 HIS D O 1
ATOM 5796 N N . GLY D 1 78 ? 16.215 -16.146 16.162 1.00 29.69 54 GLY D N 1
ATOM 5797 C CA . GLY D 1 78 ? 16.208 -17.586 16.328 1.00 30.23 54 GLY D CA 1
ATOM 5798 C C . GLY D 1 78 ? 15.015 -18.292 15.732 1.00 31.18 54 GLY D C 1
ATOM 5799 O O . GLY D 1 78 ? 14.885 -19.504 15.891 1.00 34.66 54 GLY D O 1
ATOM 5800 N N . VAL D 1 79 ? 14.133 -17.557 15.057 1.00 27.25 55 VAL D N 1
ATOM 5801 C CA . VAL D 1 79 ? 12.925 -18.170 14.488 1.00 25.50 55 VAL D CA 1
ATOM 5802 C C . VAL D 1 79 ? 13.116 -18.357 13.000 1.00 24.66 55 VAL D C 1
ATOM 5803 O O . VAL D 1 79 ? 14.074 -17.884 12.435 1.00 23.58 55 VAL D O 1
ATOM 5807 N N . GLU D 1 80 ? 12.164 -19.019 12.365 1.00 24.91 56 GLU D N 1
ATOM 5808 C CA . GLU D 1 80 ? 12.172 -19.155 10.910 1.00 24.90 56 GLU D CA 1
ATOM 5809 C C . GLU D 1 80 ? 11.308 -18.079 10.257 1.00 23.18 56 GLU D C 1
ATOM 5810 O O . GLU D 1 80 ? 10.371 -17.571 10.856 1.00 21.66 56 GLU D O 1
ATOM 5816 N N . VAL D 1 81 ? 11.658 -17.743 9.029 1.00 22.74 57 VAL D N 1
ATOM 5817 C CA . VAL D 1 81 ? 11.064 -16.637 8.327 1.00 23.37 57 VAL D CA 1
ATOM 5818 C C . VAL D 1 81 ? 11.063 -16.946 6.834 1.00 23.46 57 VAL D C 1
ATOM 5819 O O . VAL D 1 81 ? 12.001 -17.557 6.322 1.00 23.39 57 VAL D O 1
ATOM 5823 N N . GLU D 1 82 ? 10.000 -16.555 6.148 1.00 22.09 58 GLU D N 1
ATOM 5824 C CA . GLU D 1 82 ? 9.996 -16.578 4.690 1.00 24.22 58 GLU D CA 1
ATOM 5825 C C . GLU D 1 82 ? 9.238 -15.365 4.168 1.00 22.93 58 GLU D C 1
ATOM 5826 O O . GLU D 1 82 ? 8.232 -14.967 4.736 1.00 21.45 58 GLU D O 1
ATOM 5832 N N . ALA D 1 83 ? 9.739 -14.790 3.089 1.00 23.02 59 ALA D N 1
ATOM 5833 C CA . ALA D 1 83 ? 9.131 -13.652 2.442 1.00 22.46 59 ALA D CA 1
ATOM 5834 C C . ALA D 1 83 ? 8.602 -14.144 1.109 1.00 23.02 59 ALA D C 1
ATOM 5835 O O . ALA D 1 83 ? 9.221 -15.002 0.483 1.00 23.48 59 ALA D O 1
ATOM 5837 N N . MET D 1 84 ? 7.457 -13.631 0.679 1.00 21.63 60 MET D N 1
ATOM 5838 C CA . MET D 1 84 ? 6.908 -13.999 -0.610 1.00 22.94 60 MET D CA 1
ATOM 5839 C C . MET D 1 84 ? 6.279 -12.788 -1.279 1.00 23.70 60 MET D C 1
ATOM 5840 O O . MET D 1 84 ? 5.599 -12.018 -0.614 1.00 21.09 60 MET D O 1
ATOM 5845 N N . LYS D 1 85 ? 6.501 -12.634 -2.584 1.00 25.07 61 LYS D N 1
ATOM 5846 C CA . LYS D 1 85 ? 5.900 -11.536 -3.345 1.00 28.46 61 LYS D CA 1
ATOM 5847 C C . LYS D 1 85 ? 4.395 -11.742 -3.485 1.00 26.68 61 LYS D C 1
ATOM 5848 O O . LYS D 1 85 ? 3.966 -12.809 -3.920 1.00 27.12 61 LYS D O 1
ATOM 5854 N N . ALA D 1 86 ? 3.597 -10.745 -3.087 1.00 25.04 62 ALA D N 1
ATOM 5855 C CA . ALA D 1 86 ? 2.133 -10.808 -3.228 1.00 25.19 62 ALA D CA 1
ATOM 5856 C C . ALA D 1 86 ? 1.477 -9.445 -3.142 1.00 25.38 62 ALA D C 1
ATOM 5857 O O . ALA D 1 86 ? 1.773 -8.662 -2.231 1.00 25.43 62 ALA D O 1
ATOM 5859 N N . ASN D 1 87 ? 0.548 -9.183 -4.063 1.00 24.62 63 ASN D N 1
ATOM 5860 C CA . ASN D 1 87 ? -0.296 -7.984 -4.015 1.00 23.73 63 ASN D CA 1
ATOM 5861 C C . ASN D 1 87 ? -1.607 -8.304 -3.304 1.00 23.91 63 ASN D C 1
ATOM 5862 O O . ASN D 1 87 ? -2.428 -9.067 -3.838 1.00 23.38 63 ASN D O 1
ATOM 5867 N N . VAL D 1 88 ? -1.833 -7.705 -2.125 1.00 22.25 64 VAL D N 1
ATOM 5868 C CA . VAL D 1 88 ? -3.018 -8.027 -1.306 1.00 21.72 64 VAL D CA 1
ATOM 5869 C C . VAL D 1 88 ? -4.342 -7.581 -1.924 1.00 21.64 64 VAL D C 1
ATOM 5870 O O . VAL D 1 88 ? -5.402 -8.012 -1.489 1.00 22.25 64 VAL D O 1
ATOM 5874 N N . ALA D 1 89 ? -4.286 -6.706 -2.914 1.00 21.06 65 ALA D N 1
ATOM 5875 C CA . ALA D 1 89 ? -5.467 -6.303 -3.661 1.00 22.01 65 ALA D CA 1
ATOM 5876 C C . ALA D 1 89 ? -5.929 -7.360 -4.675 1.00 21.98 65 ALA D C 1
ATOM 5877 O O . ALA D 1 89 ? -7.049 -7.277 -5.168 1.00 22.03 65 ALA D O 1
ATOM 5879 N N . ILE D 1 90 ? -5.083 -8.346 -4.962 1.00 21.85 66 ILE D N 1
ATOM 5880 C CA . ILE D 1 90 ? -5.343 -9.333 -6.016 1.00 23.62 66 ILE D CA 1
ATOM 5881 C C . ILE D 1 90 ? -5.652 -10.698 -5.412 1.00 23.24 66 ILE D C 1
ATOM 5882 O O . ILE D 1 90 ? -4.784 -11.326 -4.802 1.00 21.43 66 ILE D O 1
ATOM 5887 N N . ALA D 1 91 ? -6.895 -11.144 -5.612 1.00 22.31 67 ALA D N 1
ATOM 5888 C CA . ALA D 1 91 ? -7.425 -12.370 -5.010 1.00 23.13 67 ALA D CA 1
ATOM 5889 C C . ALA D 1 91 ? -6.573 -13.588 -5.285 1.00 23.26 67 ALA D C 1
ATOM 5890 O O . ALA D 1 91 ? -6.322 -14.381 -4.386 1.00 21.40 67 ALA D O 1
ATOM 5892 N N . GLU D 1 92 ? -6.094 -13.715 -6.520 1.00 25.21 68 GLU D N 1
ATOM 5893 C CA . GLU D 1 92 ? -5.230 -14.824 -6.908 1.00 26.40 68 GLU D CA 1
ATOM 5894 C C . GLU D 1 92 ? -3.877 -14.796 -6.150 1.00 24.51 68 GLU D C 1
ATOM 5895 O O . GLU D 1 92 ? -3.374 -15.847 -5.755 1.00 22.87 68 GLU D O 1
ATOM 5901 N N . ASP D 1 93 ? -3.294 -13.607 -5.957 1.00 23.09 69 ASP D N 1
ATOM 5902 C CA . ASP D 1 93 ? -2.021 -13.485 -5.205 1.00 22.38 69 ASP D CA 1
ATOM 5903 C C . ASP D 1 93 ? -2.229 -13.862 -3.741 1.00 20.67 69 ASP D C 1
ATOM 5904 O O . ASP D 1 93 ? -1.392 -14.509 -3.147 1.00 21.15 69 ASP D O 1
ATOM 5909 N N . VAL D 1 94 ? -3.338 -13.410 -3.168 1.00 19.83 70 VAL D N 1
ATOM 5910 C CA . VAL D 1 94 ? -3.666 -13.700 -1.776 1.00 19.13 70 VAL D CA 1
ATOM 5911 C C . VAL D 1 94 ? -3.881 -15.197 -1.583 1.00 20.28 70 VAL D C 1
ATOM 5912 O O . VAL D 1 94 ? -3.332 -15.787 -0.637 1.00 18.39 70 VAL D O 1
ATOM 5916 N N . ASP D 1 95 ? -4.622 -15.832 -2.497 1.00 21.69 71 ASP D N 1
ATOM 5917 C CA . ASP D 1 95 ? -4.822 -17.290 -2.382 1.00 24.22 71 ASP D CA 1
ATOM 5918 C C . ASP D 1 95 ? -3.466 -18.026 -2.372 1.00 22.36 71 ASP D C 1
ATOM 5919 O O . ASP D 1 95 ? -3.215 -18.886 -1.528 1.00 20.90 71 ASP D O 1
ATOM 5924 N N . ALA D 1 96 ? -2.587 -17.664 -3.292 1.00 22.17 72 ALA D N 1
ATOM 5925 C CA . ALA D 1 96 ? -1.276 -18.307 -3.405 1.00 23.17 72 ALA D CA 1
ATOM 5926 C C . ALA D 1 96 ? -0.406 -18.063 -2.170 1.00 21.78 72 ALA D C 1
ATOM 5927 O O . ALA D 1 96 ? 0.325 -18.952 -1.711 1.00 20.53 72 ALA D O 1
ATOM 5929 N N . PHE D 1 97 ? -0.477 -16.840 -1.653 1.00 20.16 73 PHE D N 1
ATOM 5930 C CA . PHE D 1 97 ? 0.297 -16.438 -0.479 1.00 19.04 73 PHE D CA 1
ATOM 5931 C C . PHE D 1 97 ? -0.024 -17.298 0.742 1.00 18.92 73 PHE D C 1
ATOM 5932 O O . PHE D 1 97 ? 0.871 -17.873 1.379 1.00 18.76 73 PHE D O 1
ATOM 5940 N N . PHE D 1 98 ? -1.304 -17.432 1.038 1.00 18.61 74 PHE D N 1
ATOM 5941 C CA . PHE D 1 98 ? -1.743 -18.244 2.163 1.00 20.30 74 PHE D CA 1
ATOM 5942 C C . PHE D 1 98 ? -1.553 -19.738 1.946 1.00 20.60 74 PHE D C 1
ATOM 5943 O O . PHE D 1 98 ? -1.210 -20.451 2.892 1.00 19.58 74 PHE D O 1
ATOM 5951 N N . LYS D 1 99 ? -1.718 -20.193 0.707 1.00 21.91 75 LYS D N 1
ATOM 5952 C CA . LYS D 1 99 ? -1.352 -21.578 0.336 1.00 23.33 75 LYS D CA 1
ATOM 5953 C C . LYS D 1 99 ? 0.104 -21.865 0.696 1.00 22.32 75 LYS D C 1
ATOM 5954 O O . LYS D 1 99 ? 0.415 -22.873 1.342 1.00 21.27 75 LYS D O 1
ATOM 5960 N N . GLN D 1 100 ? 0.996 -20.971 0.276 1.00 22.17 76 GLN D N 1
ATOM 5961 C CA . GLN D 1 100 ? 2.414 -21.141 0.524 1.00 23.83 76 GLN D CA 1
ATOM 5962 C C . GLN D 1 100 ? 2.745 -21.035 2.028 1.00 22.89 76 GLN D C 1
ATOM 5963 O O . GLN D 1 100 ? 3.589 -21.792 2.537 1.00 21.96 76 GLN D O 1
ATOM 5969 N N . ALA D 1 101 ? 2.075 -20.124 2.746 1.00 20.26 77 ALA D N 1
ATOM 5970 C CA . ALA D 1 101 ? 2.266 -20.017 4.187 1.00 20.88 77 ALA D CA 1
ATOM 5971 C C . ALA D 1 101 ? 1.988 -21.341 4.907 1.00 20.32 77 ALA D C 1
ATOM 5972 O O . ALA D 1 101 ? 2.767 -21.775 5.753 1.00 20.46 77 ALA D O 1
ATOM 5974 N N . ILE D 1 102 ? 0.891 -21.984 4.544 1.00 20.63 78 ILE D N 1
ATOM 5975 C CA . ILE D 1 102 ? 0.524 -23.264 5.134 1.00 22.90 78 ILE D CA 1
ATOM 5976 C C . ILE D 1 102 ? 1.496 -24.384 4.698 1.00 22.20 78 ILE D C 1
ATOM 5977 O O . ILE D 1 102 ? 1.885 -25.214 5.509 1.00 22.93 78 ILE D O 1
ATOM 5982 N N . GLU D 1 103 ? 1.903 -24.389 3.436 1.00 23.16 79 GLU D N 1
ATOM 5983 C CA . GLU D 1 103 ? 2.915 -25.359 2.961 1.00 24.54 79 GLU D CA 1
ATOM 5984 C C . GLU D 1 103 ? 4.216 -25.203 3.722 1.00 22.45 79 GLU D C 1
ATOM 5985 O O . GLU D 1 103 ? 4.847 -26.178 4.075 1.00 20.47 79 GLU D O 1
ATOM 5991 N N . ARG D 1 104 ? 4.608 -23.966 3.983 1.00 21.20 80 ARG D N 1
ATOM 5992 C CA . ARG D 1 104 ? 5.856 -23.701 4.683 1.00 21.71 80 ARG D CA 1
ATOM 5993 C C . ARG D 1 104 ? 5.771 -23.947 6.192 1.00 21.87 80 ARG D C 1
ATOM 5994 O O . ARG D 1 104 ? 6.700 -24.521 6.778 1.00 23.41 80 ARG D O 1
ATOM 6002 N N . PHE D 1 105 ? 4.715 -23.476 6.849 1.00 21.60 81 PHE D N 1
ATOM 6003 C CA . PHE D 1 105 ? 4.706 -23.515 8.308 1.00 21.40 81 PHE D CA 1
ATOM 6004 C C . PHE D 1 105 ? 3.630 -24.392 8.915 1.00 22.48 81 PHE D C 1
ATOM 6005 O O . PHE D 1 105 ? 3.625 -24.569 10.125 1.00 23.80 81 PHE D O 1
ATOM 6013 N N . GLY D 1 106 ? 2.738 -24.937 8.097 1.00 23.40 82 GLY D N 1
ATOM 6014 C CA . GLY D 1 106 ? 1.713 -25.902 8.560 1.00 25.18 82 GLY D CA 1
ATOM 6015 C C . GLY D 1 106 ? 0.430 -25.328 9.137 1.00 25.31 82 GLY D C 1
ATOM 6016 O O . GLY D 1 106 ? -0.580 -26.020 9.251 1.00 23.70 82 GLY D O 1
ATOM 6017 N N . ARG D 1 107 ? 0.456 -24.061 9.520 1.00 25.94 83 ARG D N 1
ATOM 6018 C CA . ARG D 1 107 ? -0.696 -23.440 10.162 1.00 25.10 83 ARG D CA 1
ATOM 6019 C C . ARG D 1 107 ? -0.467 -21.947 10.190 1.00 23.10 83 ARG D C 1
ATOM 6020 O O . ARG D 1 107 ? 0.643 -21.489 9.944 1.00 23.50 83 ARG D O 1
ATOM 6028 N N . VAL D 1 108 ? -1.525 -21.192 10.461 1.00 22.17 84 VAL D N 1
ATOM 6029 C CA . VAL D 1 108 ? -1.407 -19.768 10.732 1.00 21.09 84 VAL D CA 1
ATOM 6030 C C . VAL D 1 108 ? -2.148 -19.466 12.028 1.00 20.56 84 VAL D C 1
ATOM 6031 O O . VAL D 1 108 ? -3.333 -19.688 12.102 1.00 21.78 84 VAL D O 1
ATOM 6035 N N . ASP D 1 109 ? -1.426 -18.958 13.025 1.00 19.12 85 ASP D N 1
ATOM 6036 C CA . ASP D 1 109 ? -1.981 -18.616 14.328 1.00 19.10 85 ASP D CA 1
ATOM 6037 C C . ASP D 1 109 ? -2.287 -17.137 14.453 1.00 17.92 85 ASP D C 1
ATOM 6038 O O . ASP D 1 109 ? -3.160 -16.772 15.221 1.00 18.19 85 ASP D O 1
ATOM 6043 N N . ILE D 1 110 ? -1.544 -16.287 13.746 1.00 16.32 86 ILE D N 1
ATOM 6044 C CA . ILE D 1 110 ? -1.697 -14.836 13.869 1.00 16.22 86 ILE D CA 1
ATOM 6045 C C . ILE D 1 110 ? -1.696 -14.247 12.481 1.00 15.69 86 ILE D C 1
ATOM 6046 O O . ILE D 1 110 ? -0.872 -14.624 11.688 1.00 16.13 86 ILE D O 1
ATOM 6051 N N . LEU D 1 111 ? -2.639 -13.370 12.166 1.00 15.17 87 LEU D N 1
ATOM 6052 C CA . LEU D 1 111 ? -2.559 -12.576 10.943 1.00 14.68 87 LEU D CA 1
ATOM 6053 C C . LEU D 1 111 ? -2.571 -11.098 11.339 1.00 14.68 87 LEU D C 1
ATOM 6054 O O . LEU D 1 111 ? -3.465 -10.657 12.076 1.00 15.94 87 LEU D O 1
ATOM 6059 N N . VAL D 1 112 ? -1.604 -10.345 10.845 1.00 14.41 88 VAL D N 1
ATOM 6060 C CA . VAL D 1 112 ? -1.542 -8.909 11.003 1.00 13.75 88 VAL D CA 1
ATOM 6061 C C . VAL D 1 112 ? -1.716 -8.301 9.612 1.00 14.40 88 VAL D C 1
ATOM 6062 O O . VAL D 1 112 ? -0.867 -8.465 8.750 1.00 14.62 88 VAL D O 1
ATOM 6066 N N . ASN D 1 113 ? -2.844 -7.638 9.400 1.00 14.93 89 ASN D N 1
ATOM 6067 C CA . ASN D 1 113 ? -3.141 -6.937 8.154 1.00 15.18 89 ASN D CA 1
ATOM 6068 C C . ASN D 1 113 ? -2.607 -5.507 8.203 1.00 16.39 89 ASN D C 1
ATOM 6069 O O . ASN D 1 113 ? -3.302 -4.565 8.596 1.00 16.64 89 ASN D O 1
ATOM 6074 N N . ASN D 1 114 ? -1.359 -5.361 7.810 1.00 17.45 90 ASN D N 1
ATOM 6075 C CA . ASN D 1 114 ? -0.651 -4.104 7.917 1.00 19.02 90 ASN D CA 1
ATOM 6076 C C . ASN D 1 114 ? -0.413 -3.415 6.577 1.00 20.21 90 ASN D C 1
ATOM 6077 O O . ASN D 1 114 ? -0.170 -2.215 6.555 1.00 21.06 90 ASN D O 1
ATOM 6082 N N . ALA D 1 115 ? -0.482 -4.146 5.464 1.00 19.48 91 ALA D N 1
ATOM 6083 C CA . ALA D 1 115 ? -0.286 -3.529 4.160 1.00 19.92 91 ALA D CA 1
ATOM 6084 C C . ALA D 1 115 ? -1.250 -2.364 3.938 1.00 21.55 91 ALA D C 1
ATOM 6085 O O . ALA D 1 115 ? -2.460 -2.514 4.078 1.00 20.16 91 ALA D O 1
ATOM 6087 N N . GLY D 1 116 ? -0.702 -1.217 3.548 1.00 21.37 92 GLY D N 1
ATOM 6088 C CA . GLY D 1 116 ? -1.515 -0.036 3.289 1.00 21.67 92 GLY D CA 1
ATOM 6089 C C . GLY D 1 116 ? -0.708 1.017 2.557 1.00 21.55 92 GLY D C 1
ATOM 6090 O O . GLY D 1 116 ? 0.524 1.025 2.658 1.00 21.03 92 GLY D O 1
ATOM 6091 N N . ILE D 1 117 ? -1.410 1.883 1.832 1.00 19.63 93 ILE D N 1
ATOM 6092 C CA . ILE D 1 117 ? -0.814 2.995 1.093 1.00 19.80 93 ILE D CA 1
ATOM 6093 C C . ILE D 1 117 ? -1.667 4.261 1.284 1.00 19.58 93 ILE D C 1
ATOM 6094 O O . ILE D 1 117 ? -2.781 4.177 1.775 1.00 18.22 93 ILE D O 1
ATOM 6099 N N . THR D 1 118 ? -1.135 5.411 0.869 1.00 20.39 94 THR D N 1
ATOM 6100 C CA . THR D 1 118 ? -1.872 6.678 0.818 1.00 21.13 94 THR D CA 1
ATOM 6101 C C . THR D 1 118 ? -1.709 7.274 -0.580 1.00 21.12 94 THR D C 1
ATOM 6102 O O . THR D 1 118 ? -0.694 7.061 -1.232 1.00 20.40 94 THR D O 1
ATOM 6106 N N . ARG D 1 119 ? -2.738 7.960 -1.053 1.00 20.54 95 ARG D N 1
ATOM 6107 C CA . ARG D 1 119 ? -2.669 8.732 -2.306 1.00 20.99 95 ARG D CA 1
ATOM 6108 C C . ARG D 1 119 ? -3.514 9.962 -2.015 1.00 19.91 95 ARG D C 1
ATOM 6109 O O . ARG D 1 119 ? -4.661 10.035 -2.413 1.00 17.31 95 ARG D O 1
ATOM 6117 N N . ASP D 1 120 ? -2.916 10.899 -1.286 1.00 20.80 96 ASP D N 1
ATOM 6118 C CA . ASP D 1 120 ? -3.612 12.057 -0.738 1.00 21.76 96 ASP D CA 1
ATOM 6119 C C . ASP D 1 120 ? -3.961 13.067 -1.827 1.00 20.89 96 ASP D C 1
ATOM 6120 O O . ASP D 1 120 ? -3.263 13.167 -2.837 1.00 19.25 96 ASP D O 1
ATOM 6125 N N . ASN D 1 121 ? -5.059 13.774 -1.600 1.00 20.50 97 ASN D N 1
ATOM 6126 C CA . ASN D 1 121 ? -5.518 14.884 -2.428 1.00 21.14 97 ASN D CA 1
ATOM 6127 C C . ASN D 1 121 ? -6.794 15.448 -1.821 1.00 21.15 97 ASN D C 1
ATOM 6128 O O . ASN D 1 121 ? -7.626 14.698 -1.272 1.00 19.19 97 ASN D O 1
ATOM 6133 N N . LEU D 1 122 ? -7.024 16.738 -2.015 1.00 21.37 98 LEU D N 1
ATOM 6134 C CA . LEU D 1 122 ? -8.339 17.285 -1.720 1.00 22.58 98 LEU D CA 1
ATOM 6135 C C . LEU D 1 122 ? -9.390 16.487 -2.488 1.00 22.60 98 LEU D C 1
ATOM 6136 O O . LEU D 1 122 ? -9.193 16.097 -3.637 1.00 20.81 98 LEU D O 1
ATOM 6141 N N . LEU D 1 123 ? -10.500 16.235 -1.820 1.00 23.00 99 LEU D N 1
ATOM 6142 C CA . LEU D 1 123 ? -11.546 15.373 -2.326 1.00 26.68 99 LEU D CA 1
ATOM 6143 C C . LEU D 1 123 ? -12.096 15.861 -3.679 1.00 26.79 99 LEU D C 1
ATOM 6144 O O . LEU D 1 123 ? -12.297 15.059 -4.573 1.00 27.19 99 LEU D O 1
ATOM 6149 N N . MET D 1 124 ? -12.274 17.167 -3.857 1.00 28.71 100 MET D N 1
ATOM 6150 C CA . MET D 1 124 ? -12.760 17.706 -5.136 1.00 31.91 100 MET D CA 1
ATOM 6151 C C . MET D 1 124 ? -11.843 17.351 -6.329 1.00 31.30 100 MET D C 1
ATOM 6152 O O . MET D 1 124 ? -12.314 17.241 -7.471 1.00 29.86 100 MET D O 1
ATOM 6157 N N . ARG D 1 125 ? -10.557 17.154 -6.039 1.00 29.52 101 ARG D N 1
ATOM 6158 C CA . ARG D 1 125 ? -9.516 16.855 -7.038 1.00 30.16 101 ARG D CA 1
ATOM 6159 C C . ARG D 1 125 ? -9.053 15.396 -7.079 1.00 27.24 101 ARG D C 1
ATOM 6160 O O . ARG D 1 125 ? -8.252 15.026 -7.924 1.00 25.78 101 ARG D O 1
ATOM 6168 N N . MET D 1 126 ? -9.505 14.581 -6.138 1.00 23.93 102 MET D N 1
ATOM 6169 C CA . MET D 1 126 ? -9.040 13.207 -6.019 1.00 21.33 102 MET D CA 1
ATOM 6170 C C . MET D 1 126 ? -9.482 12.387 -7.230 1.00 21.35 102 MET D C 1
ATOM 6171 O O . MET D 1 126 ? -10.669 12.329 -7.548 1.00 20.61 102 MET D O 1
ATOM 6176 N N . LYS D 1 127 ? -8.515 11.747 -7.878 1.00 21.79 103 LYS D N 1
ATOM 6177 C CA . LYS D 1 127 ? -8.766 10.968 -9.077 1.00 23.85 103 LYS D CA 1
ATOM 6178 C C . LYS D 1 127 ? -9.381 9.618 -8.714 1.00 23.05 103 LYS D C 1
ATOM 6179 O O . LYS D 1 127 ? -9.175 9.089 -7.617 1.00 21.08 103 LYS D O 1
ATOM 6185 N N . GLU D 1 128 ? -10.139 9.069 -9.645 1.00 23.11 104 GLU D N 1
ATOM 6186 C CA . GLU D 1 128 ? -10.803 7.794 -9.426 1.00 24.54 104 GLU D CA 1
ATOM 6187 C C . GLU D 1 128 ? -9.783 6.698 -9.129 1.00 24.54 104 GLU D C 1
ATOM 6188 O O . GLU D 1 128 ? -10.030 5.845 -8.268 1.00 24.15 104 GLU D O 1
ATOM 6194 N N . ASP D 1 129 ? -8.652 6.721 -9.836 1.00 26.28 105 ASP D N 1
ATOM 6195 C CA . ASP D 1 129 ? -7.532 5.806 -9.585 1.00 28.41 105 ASP D CA 1
ATOM 6196 C C . ASP D 1 129 ? -6.961 5.942 -8.166 1.00 25.28 105 ASP D C 1
ATOM 6197 O O . ASP D 1 129 ? -6.623 4.946 -7.529 1.00 22.49 105 ASP D O 1
ATOM 6202 N N . GLU D 1 130 ? -6.803 7.176 -7.694 1.00 22.31 106 GLU D N 1
ATOM 6203 C CA . GLU D 1 130 ? -6.272 7.403 -6.340 1.00 21.80 106 GLU D CA 1
ATOM 6204 C C . GLU D 1 130 ? -7.210 6.835 -5.292 1.00 20.10 106 GLU D C 1
ATOM 6205 O O . GLU D 1 130 ? -6.769 6.268 -4.306 1.00 18.64 106 GLU D O 1
ATOM 6211 N N . TRP D 1 131 ? -8.504 7.003 -5.522 1.00 19.70 107 TRP D N 1
ATOM 6212 C CA . TRP D 1 131 ? -9.525 6.414 -4.679 1.00 19.38 107 TRP D CA 1
ATOM 6213 C C . TRP D 1 131 ? -9.440 4.895 -4.715 1.00 19.92 107 TRP D C 1
ATOM 6214 O O . TRP D 1 131 ? -9.298 4.249 -3.667 1.00 17.95 107 TRP D O 1
ATOM 6225 N N . ASP D 1 132 ? -9.522 4.334 -5.922 1.00 20.45 108 ASP D N 1
ATOM 6226 C CA . ASP D 1 132 ? -9.579 2.874 -6.098 1.00 22.27 108 ASP D CA 1
ATOM 6227 C C . ASP D 1 132 ? -8.352 2.175 -5.549 1.00 21.20 108 ASP D C 1
ATOM 6228 O O . ASP D 1 132 ? -8.485 1.160 -4.892 1.00 21.77 108 ASP D O 1
ATOM 6233 N N . ASP D 1 133 ? -7.168 2.711 -5.805 1.00 20.88 109 ASP D N 1
ATOM 6234 C CA . ASP D 1 133 ? -5.939 2.031 -5.381 1.00 22.06 109 ASP D CA 1
ATOM 6235 C C . ASP D 1 133 ? -5.893 1.894 -3.837 1.00 20.72 109 ASP D C 1
ATOM 6236 O O . ASP D 1 133 ? -5.523 0.848 -3.297 1.00 19.73 109 ASP D O 1
ATOM 6241 N N . VAL D 1 134 ? -6.275 2.964 -3.146 1.00 18.12 110 VAL D N 1
ATOM 6242 C CA . VAL D 1 134 ? -6.225 3.008 -1.695 1.00 17.40 110 VAL D CA 1
ATOM 6243 C C . VAL D 1 134 ? -7.301 2.097 -1.096 1.00 16.60 110 VAL D C 1
ATOM 6244 O O . VAL D 1 134 ? -7.007 1.325 -0.184 1.00 15.21 110 VAL D O 1
ATOM 6248 N N . ILE D 1 135 ? -8.519 2.155 -1.635 1.00 15.73 111 ILE D N 1
ATOM 6249 C CA . ILE D 1 135 ? -9.588 1.270 -1.165 1.00 16.89 111 ILE D CA 1
ATOM 6250 C C . ILE D 1 135 ? -9.205 -0.187 -1.435 1.00 16.80 111 ILE D C 1
ATOM 6251 O O . ILE D 1 135 ? -9.391 -1.044 -0.587 1.00 16.08 111 ILE D O 1
ATOM 6256 N N . ASN D 1 136 ? -8.649 -0.476 -2.603 1.00 17.16 112 ASN D N 1
ATOM 6257 C CA . ASN D 1 136 ? -8.402 -1.879 -2.945 1.00 18.78 112 ASN D CA 1
ATOM 6258 C C . ASN D 1 136 ? -7.266 -2.488 -2.141 1.00 18.27 112 ASN D C 1
ATOM 6259 O O . ASN D 1 136 ? -7.348 -3.644 -1.754 1.00 19.12 112 ASN D O 1
ATOM 6264 N N . ILE D 1 137 ? -6.216 -1.723 -1.871 1.00 17.68 113 ILE D N 1
ATOM 6265 C CA . ILE D 1 137 ? -5.101 -2.255 -1.076 1.00 18.09 113 ILE D CA 1
ATOM 6266 C C . ILE D 1 137 ? -5.474 -2.302 0.395 1.00 17.49 113 ILE D C 1
ATOM 6267 O O . ILE D 1 137 ? -5.319 -3.333 1.047 1.00 17.24 113 ILE D O 1
ATOM 6272 N N . ASN D 1 138 ? -5.956 -1.184 0.922 1.00 17.20 114 ASN D N 1
ATOM 6273 C CA . ASN D 1 138 ? -6.134 -1.057 2.363 1.00 17.01 114 ASN D CA 1
ATOM 6274 C C . ASN D 1 138 ? -7.337 -1.815 2.869 1.00 16.90 114 ASN D C 1
ATOM 6275 O O . ASN D 1 138 ? -7.266 -2.466 3.905 1.00 18.81 114 ASN D O 1
ATOM 6280 N N . LEU D 1 139 ? -8.449 -1.731 2.151 1.00 16.22 115 LEU D N 1
ATOM 6281 C CA . LEU D 1 139 ? -9.678 -2.283 2.663 1.00 16.44 115 LEU D CA 1
ATOM 6282 C C . LEU D 1 139 ? -9.958 -3.641 2.028 1.00 16.87 115 LEU D C 1
ATOM 6283 O O . LEU D 1 139 ? -10.139 -4.616 2.747 1.00 16.03 115 LEU D O 1
ATOM 6288 N N . LYS D 1 140 ? -10.013 -3.709 0.699 1.00 16.90 116 LYS D N 1
ATOM 6289 C CA . LYS D 1 140 ? -10.223 -5.006 0.051 1.00 17.61 116 LYS D CA 1
ATOM 6290 C C . LYS D 1 140 ? -9.119 -6.011 0.405 1.00 15.67 116 LYS D C 1
ATOM 6291 O O . LYS D 1 140 ? -9.372 -7.186 0.565 1.00 15.41 116 LYS D O 1
ATOM 6297 N N . GLY D 1 141 ? -7.884 -5.548 0.498 1.00 16.14 117 GLY D N 1
ATOM 6298 C CA . GLY D 1 141 ? -6.761 -6.429 0.847 1.00 15.71 117 GLY D CA 1
ATOM 6299 C C . GLY D 1 141 ? -6.934 -7.056 2.218 1.00 15.71 117 GLY D C 1
ATOM 6300 O O . GLY D 1 141 ? -6.705 -8.259 2.403 1.00 14.91 117 GLY D O 1
ATOM 6301 N N . THR D 1 142 ? -7.365 -6.241 3.179 1.00 15.53 118 THR D N 1
ATOM 6302 C CA . THR D 1 142 ? -7.708 -6.732 4.516 1.00 15.07 118 THR D CA 1
ATOM 6303 C C . THR D 1 142 ? -8.851 -7.752 4.472 1.00 14.92 118 THR D C 1
ATOM 6304 O O . THR D 1 142 ? -8.787 -8.790 5.135 1.00 14.35 118 THR D O 1
ATOM 6308 N N . PHE D 1 143 ? -9.877 -7.486 3.672 1.00 14.95 119 PHE D N 1
ATOM 6309 C CA . PHE D 1 143 ? -10.937 -8.473 3.468 1.00 15.45 119 PHE D CA 1
ATOM 6310 C C . PHE D 1 143 ? -10.399 -9.784 2.902 1.00 14.33 119 PHE D C 1
ATOM 6311 O O . PHE D 1 143 ? -10.673 -10.860 3.455 1.00 14.01 119 PHE D O 1
ATOM 6319 N N . LEU D 1 144 ? -9.646 -9.699 1.814 1.00 14.61 120 LEU D N 1
ATOM 6320 C CA . LEU D 1 144 ? -9.155 -10.894 1.139 1.00 15.39 120 LEU D CA 1
ATOM 6321 C C . LEU D 1 144 ? -8.282 -11.757 2.044 1.00 15.38 120 LEU D C 1
ATOM 6322 O O . LEU D 1 144 ? -8.468 -12.978 2.112 1.00 13.70 120 LEU D O 1
ATOM 6327 N N . CYS D 1 145 ? -7.365 -11.120 2.771 1.00 15.77 121 CYS D N 1
ATOM 6328 C CA . CYS D 1 145 ? -6.475 -11.850 3.663 1.00 15.79 121 CYS D CA 1
ATOM 6329 C C . CYS D 1 145 ? -7.250 -12.475 4.818 1.00 15.83 121 CYS D C 1
ATOM 6330 O O . CYS D 1 145 ? -7.002 -13.633 5.180 1.00 15.08 121 CYS D O 1
ATOM 6333 N N . THR D 1 146 ? -8.228 -11.745 5.357 1.00 15.53 122 THR D N 1
ATOM 6334 C CA . THR D 1 146 ? -9.069 -12.262 6.404 1.00 15.91 122 THR D CA 1
ATOM 6335 C C . THR D 1 146 ? -9.861 -13.468 5.898 1.00 16.33 122 THR D C 1
ATOM 6336 O O . THR D 1 146 ? -9.905 -14.512 6.557 1.00 16.08 122 THR D O 1
ATOM 6340 N N . LYS D 1 147 ? -10.460 -13.324 4.718 1.00 16.26 123 LYS D N 1
ATOM 6341 C CA . LYS D 1 147 ? -11.194 -14.426 4.100 1.00 18.18 123 LYS D CA 1
ATOM 6342 C C . LYS D 1 147 ? -10.269 -15.644 3.938 1.00 17.81 123 LYS D C 1
ATOM 6343 O O . LYS D 1 147 ? -10.662 -16.772 4.258 1.00 17.82 123 LYS D O 1
ATOM 6349 N N . ALA D 1 148 ? -9.044 -15.415 3.492 1.00 17.93 124 ALA D N 1
ATOM 6350 C CA . ALA D 1 148 ? -8.136 -16.531 3.200 1.00 18.86 124 ALA D CA 1
ATOM 6351 C C . ALA D 1 148 ? -7.770 -17.296 4.467 1.00 19.77 124 ALA D C 1
ATOM 6352 O O . ALA D 1 148 ? -7.657 -18.511 4.444 1.00 20.17 124 ALA D O 1
ATOM 6354 N N . VAL D 1 149 ? -7.605 -16.589 5.576 1.00 18.76 125 VAL D N 1
ATOM 6355 C CA . VAL D 1 149 ? -7.084 -17.218 6.784 1.00 19.86 125 VAL D CA 1
ATOM 6356 C C . VAL D 1 149 ? -8.239 -17.854 7.573 1.00 20.32 125 VAL D C 1
ATOM 6357 O O . VAL D 1 149 ? -8.008 -18.733 8.395 1.00 20.40 125 VAL D O 1
ATOM 6361 N N . SER D 1 150 ? -9.473 -17.418 7.310 1.00 20.16 126 SER D N 1
ATOM 6362 C CA . SER D 1 150 ? -10.602 -17.742 8.182 1.00 21.87 126 SER D CA 1
ATOM 6363 C C . SER D 1 150 ? -10.898 -19.246 8.349 1.00 23.67 126 SER D C 1
ATOM 6364 O O . SER D 1 150 ? -11.102 -19.706 9.473 1.00 23.46 126 SER D O 1
ATOM 6367 N N . ARG D 1 151 ? -10.906 -20.012 7.264 1.00 25.45 127 ARG D N 1
ATOM 6368 C CA . ARG D 1 151 ? -11.223 -21.448 7.379 1.00 29.41 127 ARG D CA 1
ATOM 6369 C C . ARG D 1 151 ? -10.149 -22.198 8.161 1.00 26.41 127 ARG D C 1
ATOM 6370 O O . ARG D 1 151 ? -10.460 -23.058 8.982 1.00 27.52 127 ARG D O 1
ATOM 6378 N N . THR D 1 152 ? -8.896 -21.843 7.930 1.00 25.10 128 THR D N 1
ATOM 6379 C CA . THR D 1 152 ? -7.792 -22.394 8.692 1.00 26.42 128 THR D CA 1
ATOM 6380 C C . THR D 1 152 ? -7.932 -22.133 10.198 1.00 24.54 128 THR D C 1
ATOM 6381 O O . THR D 1 152 ? -7.771 -23.057 11.000 1.00 22.89 128 THR D O 1
ATOM 6385 N N . MET D 1 153 ? -8.253 -20.893 10.586 1.00 21.42 129 MET D N 1
ATOM 6386 C CA . MET D 1 153 ? -8.377 -20.583 12.004 1.00 20.78 129 MET D CA 1
ATOM 6387 C C . MET D 1 153 ? -9.612 -21.217 12.606 1.00 21.47 129 MET D C 1
ATOM 6388 O O . MET D 1 153 ? -9.574 -21.653 13.757 1.00 21.44 129 MET D O 1
ATOM 6393 N N . MET D 1 154 ? -10.710 -21.262 11.840 1.00 22.39 130 MET D N 1
ATOM 6394 C CA . MET D 1 154 ? -11.943 -21.921 12.289 1.00 24.55 130 MET D CA 1
ATOM 6395 C C . MET D 1 154 ? -11.705 -23.404 12.584 1.00 25.59 130 MET D C 1
ATOM 6396 O O . MET D 1 154 ? -12.174 -23.915 13.598 1.00 24.97 130 MET D O 1
ATOM 6401 N N . LYS D 1 155 ? -10.971 -24.070 11.695 1.00 27.96 131 LYS D N 1
ATOM 6402 C CA . LYS D 1 155 ? -10.611 -25.482 11.872 1.00 30.99 131 LYS D CA 1
ATOM 6403 C C . LYS D 1 155 ? -9.755 -25.654 13.125 1.00 29.09 131 LYS D C 1
ATOM 6404 O O . LYS D 1 155 ? -10.004 -26.545 13.928 1.00 29.35 131 LYS D O 1
ATOM 6410 N N . GLN D 1 156 ? -8.777 -24.779 13.310 1.00 25.72 132 GLN D N 1
ATOM 6411 C CA . GLN D 1 156 ? -7.925 -24.788 14.511 1.00 25.91 132 GLN D CA 1
ATOM 6412 C C . GLN D 1 156 ? -8.679 -24.456 15.785 1.00 24.55 132 GLN D C 1
ATOM 6413 O O . GLN D 1 156 ? -8.194 -24.753 16.868 1.00 23.74 132 GLN D O 1
ATOM 6419 N N . ARG D 1 157 ? -9.813 -23.770 15.668 1.00 21.96 133 ARG D N 1
ATOM 6420 C CA . ARG D 1 157 ? -10.517 -23.253 16.842 1.00 22.52 133 ARG D CA 1
ATOM 6421 C C . ARG D 1 157 ? -9.628 -22.331 17.676 1.00 22.21 133 ARG D C 1
ATOM 6422 O O . ARG D 1 157 ? -9.713 -22.313 18.903 1.00 22.31 133 ARG D O 1
ATOM 6424 N N . ALA D 1 158 ? -8.792 -21.551 17.010 1.00 21.08 134 ALA D N 1
ATOM 6425 C CA . ALA D 1 158 ? -7.928 -20.597 17.692 1.00 20.82 134 ALA D CA 1
ATOM 6426 C C . ALA D 1 158 ? -7.306 -19.707 16.623 1.00 20.11 134 ALA D C 1
ATOM 6427 O O . ALA D 1 158 ? -7.159 -20.125 15.479 1.00 19.59 134 ALA D O 1
ATOM 6429 N N . GLY D 1 159 ? -6.977 -18.476 16.992 1.00 18.45 135 GLY D N 1
ATOM 6430 C CA . GLY D 1 159 ? -6.351 -17.551 16.065 1.00 18.69 135 GLY D CA 1
ATOM 6431 C C . GLY D 1 159 ? -6.493 -16.124 16.540 1.00 18.00 135 GLY D C 1
ATOM 6432 O O . GLY D 1 159 ? -7.386 -15.815 17.345 1.00 17.93 135 GLY D O 1
ATOM 6433 N N . LYS D 1 160 ? -5.603 -15.259 16.055 1.00 17.25 136 LYS D N 1
ATOM 6434 C CA . LYS D 1 160 ? -5.656 -13.822 16.331 1.00 17.02 136 LYS D CA 1
ATOM 6435 C C . LYS D 1 160 ? -5.513 -13.084 15.034 1.00 16.86 136 LYS D C 1
ATOM 6436 O O . LYS D 1 160 ? -4.629 -13.410 14.250 1.00 16.25 136 LYS D O 1
ATOM 6442 N N . ILE D 1 161 ? -6.387 -12.113 14.786 1.00 14.93 137 ILE D N 1
ATOM 6443 C CA . ILE D 1 161 ? -6.237 -11.246 13.624 1.00 15.01 137 ILE D CA 1
ATOM 6444 C C . ILE D 1 161 ? -6.130 -9.831 14.200 1.00 14.90 137 ILE D C 1
ATOM 6445 O O . ILE D 1 161 ? -6.899 -9.466 15.095 1.00 13.41 137 ILE D O 1
ATOM 6450 N N . ILE D 1 162 ? -5.156 -9.076 13.729 1.00 14.54 138 ILE D N 1
ATOM 6451 C CA . ILE D 1 162 ? -4.947 -7.702 14.127 1.00 14.98 138 ILE D CA 1
ATOM 6452 C C . ILE D 1 162 ? -4.886 -6.870 12.833 1.00 14.72 138 ILE D C 1
ATOM 6453 O O . ILE D 1 162 ? -4.018 -7.067 11.981 1.00 15.19 138 ILE D O 1
ATOM 6458 N N . ASN D 1 163 ? -5.851 -5.980 12.673 1.00 14.55 139 ASN D N 1
ATOM 6459 C CA . ASN D 1 163 ? -5.943 -5.122 11.517 1.00 14.50 139 ASN D CA 1
ATOM 6460 C C . ASN D 1 163 ? -5.338 -3.785 11.845 1.00 15.58 139 ASN D C 1
ATOM 6461 O O . ASN D 1 163 ? -5.523 -3.267 12.949 1.00 16.06 139 ASN D O 1
ATOM 6466 N N . MET D 1 164 ? -4.603 -3.218 10.909 1.00 16.91 140 MET D N 1
ATOM 6467 C CA . MET D 1 164 ? -3.991 -1.925 11.142 1.00 19.59 140 MET D CA 1
ATOM 6468 C C . MET D 1 164 ? -4.911 -0.858 10.577 1.00 18.54 140 MET D C 1
ATOM 6469 O O . MET D 1 164 ? -5.200 -0.854 9.402 1.00 19.51 140 MET D O 1
ATOM 6474 N N . ALA D 1 165 ? -5.428 0.005 11.433 1.00 18.85 141 ALA D N 1
ATOM 6475 C CA . ALA D 1 165 ? -6.235 1.121 10.990 1.00 19.21 141 ALA D CA 1
ATOM 6476 C C . ALA D 1 165 ? -5.419 2.411 11.178 1.00 20.34 141 ALA D C 1
ATOM 6477 O O . ALA D 1 165 ? -4.245 2.460 10.803 1.00 22.08 141 ALA D O 1
ATOM 6479 N N . SER D 1 166 ? -6.020 3.450 11.726 1.00 19.58 142 SER D N 1
ATOM 6480 C CA . SER D 1 166 ? -5.352 4.748 11.901 1.00 20.50 142 SER D CA 1
ATOM 6481 C C . SER D 1 166 ? -6.331 5.602 12.662 1.00 19.63 142 SER D C 1
ATOM 6482 O O . SER D 1 166 ? -7.542 5.471 12.465 1.00 17.78 142 SER D O 1
ATOM 6485 N N . VAL D 1 167 ? -5.834 6.488 13.517 1.00 19.58 143 VAL D N 1
ATOM 6486 C CA . VAL D 1 167 ? -6.757 7.382 14.220 1.00 20.86 143 VAL D CA 1
ATOM 6487 C C . VAL D 1 167 ? -7.527 8.304 13.268 1.00 19.50 143 VAL D C 1
ATOM 6488 O O . VAL D 1 167 ? -8.604 8.731 13.631 1.00 18.50 143 VAL D O 1
ATOM 6492 N N . VAL D 1 168 ? -7.024 8.559 12.050 1.00 20.08 144 VAL D N 1
ATOM 6493 C CA . VAL D 1 168 ? -7.789 9.381 11.087 1.00 19.61 144 VAL D CA 1
ATOM 6494 C C . VAL D 1 168 ? -9.043 8.653 10.608 1.00 19.79 144 VAL D C 1
ATOM 6495 O O . VAL D 1 168 ? -10.011 9.290 10.173 1.00 18.99 144 VAL D O 1
ATOM 6499 N N . GLY D 1 169 ? -9.047 7.327 10.744 1.00 18.72 145 GLY D N 1
ATOM 6500 C CA . GLY D 1 169 ? -10.255 6.545 10.557 1.00 20.00 145 GLY D CA 1
ATOM 6501 C C . GLY D 1 169 ? -11.345 6.882 11.553 1.00 20.46 145 GLY D C 1
ATOM 6502 O O . GLY D 1 169 ? -12.538 6.678 11.263 1.00 20.92 145 GLY D O 1
ATOM 6503 N N . LEU D 1 170 ? -10.954 7.391 12.724 1.00 19.07 146 LEU D N 1
ATOM 6504 C CA . LEU D 1 170 ? -11.911 7.729 13.779 1.00 19.78 146 LEU D CA 1
ATOM 6505 C C . LEU D 1 170 ? -12.458 9.147 13.674 1.00 19.85 146 LEU D C 1
ATOM 6506 O O . LEU D 1 170 ? -13.609 9.382 14.026 1.00 22.58 146 LEU D O 1
ATOM 6511 N N . ILE D 1 171 ? -11.639 10.087 13.207 1.00 19.33 147 ILE D N 1
ATOM 6512 C CA . ILE D 1 171 ? -11.995 11.513 13.288 1.00 18.72 147 ILE D CA 1
ATOM 6513 C C . ILE D 1 171 ? -12.043 12.234 11.944 1.00 17.80 147 ILE D C 1
ATOM 6514 O O . ILE D 1 171 ? -12.478 13.367 11.876 1.00 17.22 147 ILE D O 1
ATOM 6519 N N . GLY D 1 172 ? -11.587 11.576 10.887 1.00 18.35 148 GLY D N 1
ATOM 6520 C CA . GLY D 1 172 ? -11.497 12.211 9.603 1.00 19.29 148 GLY D CA 1
ATOM 6521 C C . GLY D 1 172 ? -10.242 13.051 9.478 1.00 19.72 148 GLY D C 1
ATOM 6522 O O . GLY D 1 172 ? -9.591 13.373 10.473 1.00 19.85 148 GLY D O 1
ATOM 6523 N N . ASN D 1 173 ? -9.890 13.392 8.242 1.00 20.03 149 ASN D N 1
ATOM 6524 C CA . ASN D 1 173 ? -8.708 14.211 7.984 1.00 21.25 149 ASN D CA 1
ATOM 6525 C C . ASN D 1 173 ? -8.801 14.792 6.586 1.00 22.33 149 ASN D C 1
ATOM 6526 O O . ASN D 1 173 ? -8.917 14.039 5.622 1.00 21.82 149 ASN D O 1
ATOM 6531 N N . ALA D 1 174 ? -8.742 16.120 6.478 1.00 22.34 150 ALA D N 1
ATOM 6532 C CA . ALA D 1 174 ? -8.746 16.796 5.183 1.00 22.74 150 ALA D CA 1
ATOM 6533 C C . ALA D 1 174 ? -7.615 16.284 4.305 1.00 22.60 150 ALA D C 1
ATOM 6534 O O . ALA D 1 174 ? -6.494 16.111 4.766 1.00 23.64 150 ALA D O 1
ATOM 6536 N N . GLY D 1 175 ? -7.926 16.034 3.039 1.00 21.09 151 GLY D N 1
ATOM 6537 C CA . GLY D 1 175 ? -6.930 15.591 2.059 1.00 20.56 151 GLY D CA 1
ATOM 6538 C C . GLY D 1 175 ? -6.739 14.092 1.959 1.00 19.16 151 GLY D C 1
ATOM 6539 O O . GLY D 1 175 ? -5.980 13.634 1.131 1.00 20.06 151 GLY D O 1
ATOM 6540 N N . GLN D 1 176 ? -7.433 13.330 2.796 1.00 19.55 152 GLN D N 1
ATOM 6541 C CA . GLN D 1 176 ? -7.289 11.887 2.847 1.00 19.65 152 GLN D CA 1
ATOM 6542 C C . GLN D 1 176 ? -8.626 11.154 2.817 1.00 19.56 152 GLN D C 1
ATOM 6543 O O . GLN D 1 176 ? -8.776 10.125 3.480 1.00 19.93 152 GLN D O 1
ATOM 6549 N N . ALA D 1 177 ? -9.587 11.637 2.034 1.00 17.39 153 ALA D N 1
ATOM 6550 C CA . ALA D 1 177 ? -10.879 10.962 1.917 1.00 16.34 153 ALA D CA 1
ATOM 6551 C C . ALA D 1 177 ? -10.776 9.438 1.685 1.00 16.18 153 ALA D C 1
ATOM 6552 O O . ALA D 1 177 ? -11.489 8.652 2.325 1.00 16.13 153 ALA D O 1
ATOM 6554 N N . ASN D 1 178 ? -9.924 9.042 0.748 1.00 15.11 154 ASN D N 1
ATOM 6555 C CA . ASN D 1 178 ? -9.729 7.642 0.434 1.00 14.78 154 ASN D CA 1
ATOM 6556 C C . ASN D 1 178 ? -9.122 6.833 1.596 1.00 14.61 154 ASN D C 1
ATOM 6557 O O . ASN D 1 178 ? -9.628 5.775 1.954 1.00 13.83 154 ASN D O 1
ATOM 6562 N N . TYR D 1 179 ? -8.077 7.368 2.211 1.00 14.71 155 TYR D N 1
ATOM 6563 C CA . TYR D 1 179 ? -7.415 6.695 3.313 1.00 14.79 155 TYR D CA 1
ATOM 6564 C C . TYR D 1 179 ? -8.313 6.554 4.535 1.00 14.50 155 TYR D C 1
ATOM 6565 O O . TYR D 1 179 ? -8.358 5.494 5.163 1.00 13.30 155 TYR D O 1
ATOM 6574 N N . VAL D 1 180 ? -8.999 7.649 4.875 1.00 13.80 156 VAL D N 1
ATOM 6575 C CA . VAL D 1 180 ? -9.944 7.665 5.963 1.00 14.44 156 VAL D CA 1
ATOM 6576 C C . VAL D 1 180 ? -11.088 6.667 5.729 1.00 13.97 156 VAL D C 1
ATOM 6577 O O . VAL D 1 180 ? -11.396 5.869 6.591 1.00 13.06 156 VAL D O 1
ATOM 6581 N N . ALA D 1 181 ? -11.722 6.733 4.569 1.00 14.55 157 ALA D N 1
ATOM 6582 C CA . ALA D 1 181 ? -12.759 5.772 4.205 1.00 14.75 157 ALA D CA 1
ATOM 6583 C C . ALA D 1 181 ? -12.244 4.338 4.341 1.00 15.32 157 ALA D C 1
ATOM 6584 O O . ALA D 1 181 ? -12.944 3.469 4.849 1.00 15.76 157 ALA D O 1
ATOM 6586 N N . SER D 1 182 ? -11.035 4.081 3.860 1.00 14.65 158 SER D N 1
ATOM 6587 C CA . SER D 1 182 ? -10.487 2.733 3.925 1.00 15.43 158 SER D CA 1
ATOM 6588 C C . SER D 1 182 ? -10.259 2.275 5.352 1.00 15.71 158 SER D C 1
ATOM 6589 O O . SER D 1 182 ? -10.541 1.128 5.669 1.00 15.39 158 SER D O 1
ATOM 6592 N N . LYS D 1 183 ? -9.755 3.163 6.211 1.00 16.56 159 LYS D N 1
ATOM 6593 C CA . LYS D 1 183 ? -9.411 2.762 7.574 1.00 16.33 159 LYS D CA 1
ATOM 6594 C C . LYS D 1 183 ? -10.638 2.679 8.462 1.00 15.70 159 LYS D C 1
ATOM 6595 O O . LYS D 1 183 ? -10.712 1.796 9.305 1.00 15.50 159 LYS D O 1
ATOM 6601 N N . ALA D 1 184 ? -11.597 3.597 8.287 1.00 15.06 160 ALA D N 1
ATOM 6602 C CA . ALA D 1 184 ? -12.887 3.489 8.975 1.00 14.81 160 ALA D CA 1
ATOM 6603 C C . ALA D 1 184 ? -13.578 2.206 8.511 1.00 14.97 160 ALA D C 1
ATOM 6604 O O . ALA D 1 184 ? -14.177 1.491 9.321 1.00 14.92 160 ALA D O 1
ATOM 6606 N N . GLY D 1 185 ? -13.461 1.908 7.212 1.00 14.31 161 GLY D N 1
ATOM 6607 C CA . GLY D 1 185 ? -13.938 0.635 6.660 1.00 15.20 161 GLY D CA 1
ATOM 6608 C C . GLY D 1 185 ? -13.312 -0.579 7.331 1.00 14.79 161 GLY D C 1
ATOM 6609 O O . GLY D 1 185 ? -14.004 -1.541 7.705 1.00 14.58 161 GLY D O 1
ATOM 6610 N N . VAL D 1 186 ? -11.997 -0.523 7.525 1.00 15.18 162 VAL D N 1
ATOM 6611 C CA . VAL D 1 186 ? -11.278 -1.591 8.227 1.00 14.65 162 VAL D CA 1
ATOM 6612 C C . VAL D 1 186 ? -11.798 -1.783 9.654 1.00 14.62 162 VAL D C 1
ATOM 6613 O O . VAL D 1 186 ? -11.983 -2.926 10.125 1.00 15.31 162 VAL D O 1
ATOM 6617 N N . ILE D 1 187 ? -12.031 -0.689 10.357 1.00 14.83 163 ILE D N 1
ATOM 6618 C CA . ILE D 1 187 ? -12.600 -0.769 11.702 1.00 15.69 163 ILE D CA 1
ATOM 6619 C C . ILE D 1 187 ? -13.955 -1.493 11.698 1.00 16.43 163 ILE D C 1
ATOM 6620 O O . ILE D 1 187 ? -14.177 -2.413 12.496 1.00 17.08 163 ILE D O 1
ATOM 6625 N N . GLY D 1 188 ? -14.836 -1.150 10.773 1.00 16.17 164 GLY D N 1
ATOM 6626 C CA . GLY D 1 188 ? -16.106 -1.850 10.672 1.00 15.76 164 GLY D CA 1
ATOM 6627 C C . GLY D 1 188 ? -15.933 -3.321 10.330 1.00 15.51 164 GLY D C 1
ATOM 6628 O O . GLY D 1 188 ? -16.580 -4.178 10.922 1.00 15.83 164 GLY D O 1
ATOM 6629 N N . LEU D 1 189 ? -15.072 -3.607 9.359 1.00 15.27 165 LEU D N 1
ATOM 6630 C CA . LEU D 1 189 ? -14.749 -4.977 8.976 1.00 15.95 165 LEU D CA 1
ATOM 6631 C C . LEU D 1 189 ? -14.179 -5.793 10.143 1.00 15.42 165 LEU D C 1
ATOM 6632 O O . LEU D 1 189 ? -14.492 -6.974 10.286 1.00 15.51 165 LEU D O 1
ATOM 6637 N N . THR D 1 190 ? -13.362 -5.151 10.975 1.00 14.62 166 THR D N 1
ATOM 6638 C CA . THR D 1 190 ? -12.851 -5.769 12.182 1.00 14.39 166 THR D CA 1
ATOM 6639 C C . THR D 1 190 ? -13.977 -6.277 13.084 1.00 14.49 166 THR D C 1
ATOM 6640 O O . THR D 1 190 ? -13.932 -7.402 13.573 1.00 13.58 166 THR D O 1
ATOM 6644 N N . LYS D 1 191 ? -14.983 -5.444 13.281 1.00 15.63 167 LYS D N 1
ATOM 6645 C CA . LYS D 1 191 ? -16.123 -5.786 14.125 1.00 15.93 167 LYS D CA 1
ATOM 6646 C C . LYS D 1 191 ? -16.972 -6.934 13.551 1.00 16.21 167 LYS D C 1
ATOM 6647 O O . LYS D 1 191 ? -17.362 -7.860 14.289 1.00 15.42 167 LYS D O 1
ATOM 6653 N N . THR D 1 192 ? -17.265 -6.887 12.256 1.00 16.28 168 THR D N 1
ATOM 6654 C CA . THR D 1 192 ? -18.000 -7.989 11.615 1.00 16.67 168 THR D CA 1
ATOM 6655 C C . THR D 1 192 ? -17.215 -9.298 11.698 1.00 15.87 168 THR D C 1
ATOM 6656 O O . THR D 1 192 ? -17.765 -10.358 11.990 1.00 16.16 168 THR D O 1
ATOM 6660 N N . THR D 1 193 ? -15.921 -9.212 11.468 1.00 14.77 169 THR D N 1
ATOM 6661 C CA . THR D 1 193 ? -15.053 -10.379 11.526 1.00 14.74 169 THR D CA 1
ATOM 6662 C C . THR D 1 193 ? -15.037 -10.984 12.925 1.00 13.47 169 THR D C 1
ATOM 6663 O O . THR D 1 193 ? -15.147 -12.207 13.087 1.00 13.35 169 THR D O 1
ATOM 6667 N N . ALA D 1 194 ? -14.885 -10.123 13.926 1.00 13.56 170 ALA D N 1
ATOM 6668 C CA . ALA D 1 194 ? -14.915 -10.545 15.324 1.00 13.94 170 ALA D CA 1
ATOM 6669 C C . ALA D 1 194 ? -16.189 -11.298 15.617 1.00 14.09 170 ALA D C 1
ATOM 6670 O O . ALA D 1 194 ? -16.162 -12.339 16.275 1.00 14.37 170 ALA D O 1
ATOM 6672 N N . ARG D 1 195 ? -17.311 -10.781 15.135 1.00 15.08 171 ARG D N 1
ATOM 6673 C CA . ARG D 1 195 ? -18.598 -11.445 15.355 1.00 15.89 171 ARG D CA 1
ATOM 6674 C C . ARG D 1 195 ? -18.696 -12.831 14.696 1.00 16.87 171 ARG D C 1
ATOM 6675 O O . ARG D 1 195 ? -19.212 -13.774 15.302 1.00 17.71 171 ARG D O 1
ATOM 6683 N N . GLU D 1 196 ? -18.237 -12.940 13.458 1.00 17.32 172 GLU D N 1
ATOM 6684 C CA . GLU D 1 196 ? -18.296 -14.206 12.714 1.00 18.81 172 GLU D CA 1
ATOM 6685 C C . GLU D 1 196 ? -17.339 -15.260 13.257 1.00 18.36 172 GLU D C 1
ATOM 6686 O O . GLU D 1 196 ? -17.623 -16.442 13.187 1.00 16.56 172 GLU D O 1
ATOM 6692 N N . LEU D 1 197 ? -16.201 -14.838 13.799 1.00 17.31 173 LEU D N 1
ATOM 6693 C CA . LEU D 1 197 ? -15.178 -15.792 14.209 1.00 17.82 173 LEU D CA 1
ATOM 6694 C C . LEU D 1 197 ? -15.156 -16.081 15.730 1.00 18.09 173 LEU D C 1
ATOM 6695 O O . LEU D 1 197 ? -14.535 -17.041 16.170 1.00 18.71 173 LEU D O 1
ATOM 6700 N N . ALA D 1 198 ? -15.864 -15.283 16.518 1.00 18.51 174 ALA D N 1
ATOM 6701 C CA . ALA D 1 198 ? -15.896 -15.458 17.969 1.00 19.82 174 ALA D CA 1
ATOM 6702 C C . ALA D 1 198 ? -16.409 -16.841 18.423 1.00 20.92 174 ALA D C 1
ATOM 6703 O O . ALA D 1 198 ? -15.898 -17.379 19.373 1.00 20.54 174 ALA D O 1
ATOM 6705 N N . PRO D 1 199 ? -17.415 -17.415 17.748 1.00 23.12 175 PRO D N 1
ATOM 6706 C CA . PRO D 1 199 ? -17.880 -18.740 18.199 1.00 24.92 175 PRO D CA 1
ATOM 6707 C C . PRO D 1 199 ? -16.827 -19.857 18.110 1.00 25.01 175 PRO D C 1
ATOM 6708 O O . PRO D 1 199 ? -16.927 -20.835 18.861 1.00 25.18 175 PRO D O 1
ATOM 6712 N N . ARG D 1 200 ? -15.813 -19.690 17.257 1.00 24.52 176 ARG D N 1
ATOM 6713 C CA . ARG D 1 200 ? -14.667 -20.602 17.203 1.00 25.73 176 ARG D CA 1
ATOM 6714 C C . ARG D 1 200 ? -13.403 -20.116 17.947 1.00 25.49 176 ARG D C 1
ATOM 6715 O O . ARG D 1 200 ? -12.286 -20.574 17.641 1.00 25.03 176 ARG D O 1
ATOM 6723 N N . GLY D 1 201 ? -13.550 -19.177 18.880 1.00 22.37 177 GLY D N 1
ATOM 6724 C CA . GLY D 1 201 ? -12.438 -18.784 19.765 1.00 22.12 177 GLY D CA 1
ATOM 6725 C C . GLY D 1 201 ? -11.347 -17.914 19.149 1.00 21.03 177 GLY D C 1
ATOM 6726 O O . GLY D 1 201 ? -10.213 -17.894 19.632 1.00 21.38 177 GLY D O 1
ATOM 6727 N N . ILE D 1 202 ? -11.675 -17.211 18.070 1.00 18.98 178 ILE D N 1
ATOM 6728 C CA . ILE D 1 202 ? -10.709 -16.378 17.364 1.00 17.70 178 ILE D CA 1
ATOM 6729 C C . ILE D 1 202 ? -10.917 -14.912 17.749 1.00 17.41 178 ILE D C 1
ATOM 6730 O O . ILE D 1 202 ? -12.030 -14.411 17.688 1.00 16.59 178 ILE D O 1
ATOM 6735 N N . ASN D 1 203 ? -9.843 -14.236 18.145 1.00 16.81 179 ASN D N 1
ATOM 6736 C CA . ASN D 1 203 ? -9.895 -12.825 18.518 1.00 16.41 179 ASN D CA 1
ATOM 6737 C C . ASN D 1 203 ? -9.603 -11.970 17.299 1.00 15.90 179 ASN D C 1
ATOM 6738 O O . ASN D 1 203 ? -8.703 -12.304 16.513 1.00 15.83 179 ASN D O 1
ATOM 6743 N N . VAL D 1 204 ? -10.335 -10.871 17.139 1.00 14.96 180 VAL D N 1
ATOM 6744 C CA . VAL D 1 204 ? -10.111 -9.986 16.004 1.00 15.21 180 VAL D CA 1
ATOM 6745 C C . VAL D 1 204 ? -10.182 -8.544 16.473 1.00 14.59 180 VAL D C 1
ATOM 6746 O O . VAL D 1 204 ? -11.221 -8.099 16.946 1.00 14.11 180 VAL D O 1
ATOM 6750 N N . ASN D 1 205 ? -9.071 -7.832 16.318 1.00 13.20 181 ASN D N 1
ATOM 6751 C CA . ASN D 1 205 ? -8.940 -6.484 16.831 1.00 13.89 181 ASN D CA 1
ATOM 6752 C C . ASN D 1 205 ? -8.185 -5.611 15.851 1.00 13.82 181 ASN D C 1
ATOM 6753 O O . ASN D 1 205 ? -7.653 -6.092 14.846 1.00 14.25 181 ASN D O 1
ATOM 6758 N N . ALA D 1 206 ? -8.194 -4.315 16.121 1.00 14.64 182 ALA D N 1
ATOM 6759 C CA . ALA D 1 206 ? -7.502 -3.336 15.286 1.00 14.86 182 ALA D CA 1
ATOM 6760 C C . ALA D 1 206 ? -6.622 -2.428 16.158 1.00 15.23 182 ALA D C 1
ATOM 6761 O O . ALA D 1 206 ? -6.955 -2.145 17.309 1.00 14.41 182 ALA D O 1
ATOM 6763 N N . VAL D 1 207 ? -5.493 -2.019 15.606 1.00 15.33 183 VAL D N 1
ATOM 6764 C CA . VAL D 1 207 ? -4.623 -0.994 16.211 1.00 16.01 183 VAL D CA 1
ATOM 6765 C C . VAL D 1 207 ? -4.691 0.242 15.330 1.00 16.36 183 VAL D C 1
ATOM 6766 O O . VAL D 1 207 ? -4.619 0.120 14.111 1.00 16.88 183 VAL D O 1
ATOM 6770 N N . ALA D 1 208 ? -4.844 1.409 15.951 1.00 16.27 184 ALA D N 1
ATOM 6771 C CA . ALA D 1 208 ? -4.999 2.676 15.249 1.00 16.63 184 ALA D CA 1
ATOM 6772 C C . ALA D 1 208 ? -3.833 3.575 15.635 1.00 16.91 184 ALA D C 1
ATOM 6773 O O . ALA D 1 208 ? -3.947 4.294 16.611 1.00 17.51 184 ALA D O 1
ATOM 6775 N N . PRO D 1 209 ? -2.727 3.553 14.869 1.00 16.79 185 PRO D N 1
ATOM 6776 C CA . PRO D 1 209 ? -1.614 4.456 15.140 1.00 16.92 185 PRO D CA 1
ATOM 6777 C C . PRO D 1 209 ? -1.999 5.913 14.909 1.00 17.80 185 PRO D C 1
ATOM 6778 O O . PRO D 1 209 ? -2.849 6.204 14.051 1.00 17.35 185 PRO D O 1
ATOM 6782 N N . GLY D 1 210 ? -1.391 6.798 15.697 1.00 18.19 186 GLY D N 1
ATOM 6783 C CA . GLY D 1 210 ? -1.402 8.235 15.463 1.00 19.09 186 GLY D CA 1
ATOM 6784 C C . GLY D 1 210 ? -0.190 8.594 14.616 1.00 20.79 186 GLY D C 1
ATOM 6785 O O . GLY D 1 210 ? 0.086 7.920 13.634 1.00 20.49 186 GLY D O 1
ATOM 6786 N N . PHE D 1 211 ? 0.546 9.626 15.013 1.00 20.68 187 PHE D N 1
ATOM 6787 C CA . PHE D 1 211 ? 1.750 10.021 14.300 1.00 23.00 187 PHE D CA 1
ATOM 6788 C C . PHE D 1 211 ? 2.952 9.265 14.852 1.00 22.39 187 PHE D C 1
ATOM 6789 O O . PHE D 1 211 ? 3.285 9.389 16.033 1.00 19.04 187 PHE D O 1
ATOM 6797 N N . ILE D 1 212 ? 3.570 8.473 13.976 1.00 21.99 188 ILE D N 1
ATOM 6798 C CA . ILE D 1 212 ? 4.668 7.586 14.318 1.00 22.66 188 ILE D CA 1
ATOM 6799 C C . ILE D 1 212 ? 5.883 7.956 13.471 1.00 24.68 188 ILE D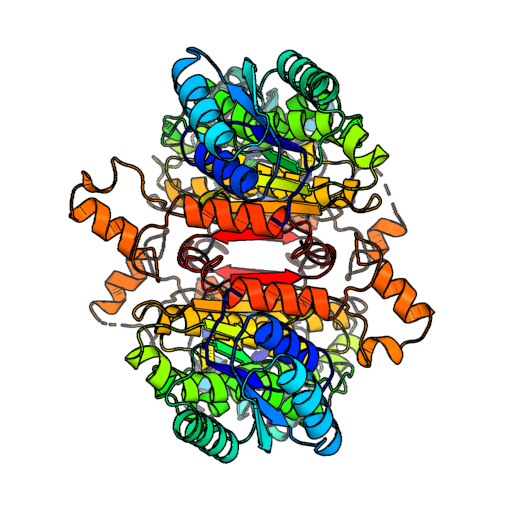 C 1
ATOM 6800 O O . ILE D 1 212 ? 5.763 8.171 12.260 1.00 24.68 188 ILE D O 1
ATOM 6805 N N . THR D 1 213 ? 7.041 8.031 14.117 1.00 25.02 189 THR D N 1
ATOM 6806 C CA . THR D 1 213 ? 8.299 8.325 13.448 1.00 27.91 189 THR D CA 1
ATOM 6807 C C . THR D 1 213 ? 8.692 7.160 12.548 1.00 30.57 189 THR D C 1
ATOM 6808 O O . THR D 1 213 ? 8.829 6.030 13.017 1.00 28.60 189 THR D O 1
ATOM 6812 N N . THR D 1 214 ? 8.837 7.454 11.257 1.00 36.32 190 THR D N 1
ATOM 6813 C CA . THR D 1 214 ? 9.308 6.487 10.258 1.00 42.35 190 THR D CA 1
ATOM 6814 C C . THR D 1 214 ? 10.192 7.209 9.224 1.00 48.08 190 THR D C 1
ATOM 6815 O O . THR D 1 214 ? 10.528 8.386 9.389 1.00 48.70 190 THR D O 1
ATOM 6819 N N . ASP D 1 215 ? 10.576 6.490 8.169 1.00 53.90 191 ASP D N 1
ATOM 6820 C CA . ASP D 1 215 ? 11.159 7.110 6.977 1.00 58.35 191 ASP D CA 1
ATOM 6821 C C . ASP D 1 215 ? 10.162 8.092 6.342 1.00 61.71 191 ASP D C 1
ATOM 6822 O O . ASP D 1 215 ? 10.542 9.199 5.956 1.00 63.10 191 ASP D O 1
ATOM 6824 N N . MET D 1 216 ? 8.887 7.695 6.271 1.00 67.21 192 MET D N 1
ATOM 6825 C CA . MET D 1 216 ? 7.821 8.530 5.675 1.00 69.25 192 MET D CA 1
ATOM 6826 C C . MET D 1 216 ? 7.610 9.894 6.361 1.00 68.83 192 MET D C 1
ATOM 6827 O O . MET D 1 216 ? 7.159 10.843 5.717 1.00 70.66 192 MET D O 1
ATOM 6829 N N . THR D 1 217 ? 7.928 9.992 7.651 1.00 67.30 193 THR D N 1
ATOM 6830 C CA . THR D 1 217 ? 7.787 11.253 8.393 1.00 65.49 193 THR D CA 1
ATOM 6831 C C . THR D 1 217 ? 9.110 12.019 8.483 1.00 65.42 193 THR D C 1
ATOM 6832 O O . THR D 1 217 ? 9.132 13.236 8.329 1.00 68.33 193 THR D O 1
ATOM 6836 N N . ASP D 1 218 ? 10.204 11.304 8.731 1.00 66.98 194 ASP D N 1
ATOM 6837 C CA . ASP D 1 218 ? 11.519 11.921 8.921 1.00 67.35 194 ASP D CA 1
ATOM 6838 C C . ASP D 1 218 ? 12.121 12.385 7.597 1.00 69.44 194 ASP D C 1
ATOM 6839 O O . ASP D 1 218 ? 11.565 13.249 6.918 1.00 69.06 194 ASP D O 1
ATOM 6841 N N . GLU D 1 222 ? 9.045 19.972 8.343 1.00 54.27 198 GLU D N 1
ATOM 6842 C CA . GLU D 1 222 ? 8.382 21.187 7.891 1.00 58.64 198 GLU D CA 1
ATOM 6843 C C . GLU D 1 222 ? 7.735 21.950 9.070 1.00 60.87 198 GLU D C 1
ATOM 6844 O O . GLU D 1 222 ? 8.044 21.687 10.235 1.00 63.26 198 GLU D O 1
ATOM 6846 N N . LYS D 1 223 ? 6.866 22.914 8.755 1.00 63.87 199 LYS D N 1
ATOM 6847 C CA . LYS D 1 223 ? 5.959 23.517 9.745 1.00 62.29 199 LYS D CA 1
ATOM 6848 C C . LYS D 1 223 ? 4.796 22.558 10.005 1.00 61.83 199 LYS D C 1
ATOM 6849 O O . LYS D 1 223 ? 4.078 22.696 11.003 1.00 60.74 199 LYS D O 1
ATOM 6851 N N . THR D 1 224 ? 4.610 21.606 9.084 1.00 58.95 200 THR D N 1
ATOM 6852 C CA . THR D 1 224 ? 3.646 20.522 9.234 1.00 57.30 200 THR D CA 1
ATOM 6853 C C . THR D 1 224 ? 3.935 19.672 10.478 1.00 55.99 200 THR D C 1
ATOM 6854 O O . THR D 1 224 ? 3.002 19.232 11.141 1.00 54.90 200 THR D O 1
ATOM 6856 N N . LYS D 1 225 ? 5.213 19.451 10.795 1.00 53.53 201 LYS D N 1
ATOM 6857 C CA . LYS D 1 225 ? 5.589 18.679 11.987 1.00 50.12 201 LYS D CA 1
ATOM 6858 C C . LYS D 1 225 ? 5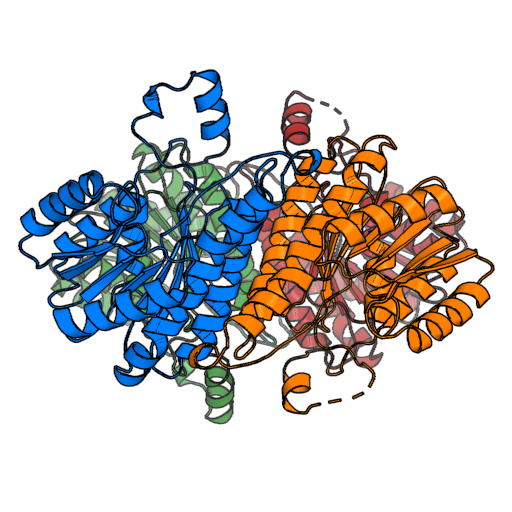.217 19.392 13.288 1.00 47.94 201 LYS D C 1
ATOM 6859 O O . LYS D 1 225 ? 4.714 18.757 14.210 1.00 45.78 201 LYS D O 1
ATOM 6861 N N . GLU D 1 226 ? 5.456 20.702 13.365 1.00 46.52 202 GLU D N 1
ATOM 6862 C CA . GLU D 1 226 ? 5.122 21.479 14.570 1.00 45.62 202 GLU D CA 1
ATOM 6863 C C . GLU D 1 226 ? 3.613 21.532 14.827 1.00 44.91 202 GLU D C 1
ATOM 6864 O O . GLU D 1 226 ? 3.170 21.576 15.983 1.00 44.82 202 GLU D O 1
ATOM 6866 N N . ALA D 1 227 ? 2.833 21.540 13.749 1.00 43.58 203 ALA D N 1
ATOM 6867 C CA . ALA D 1 227 ? 1.373 21.599 13.851 1.00 42.77 203 ALA D CA 1
ATOM 6868 C C . ALA D 1 227 ? 0.819 20.245 14.281 1.00 41.76 203 ALA D C 1
ATOM 6869 O O . ALA D 1 227 ? -0.127 20.183 15.060 1.00 38.54 203 ALA D O 1
ATOM 6871 N N . MET D 1 228 ? 1.424 19.174 13.762 1.00 39.62 204 MET D N 1
ATOM 6872 C CA . MET D 1 228 ? 1.097 17.812 14.167 1.00 39.32 204 MET D CA 1
ATOM 6873 C C . MET D 1 228 ? 1.398 17.579 15.656 1.00 35.73 204 MET D C 1
ATOM 6874 O O . MET D 1 228 ? 0.540 17.070 16.373 1.00 31.04 204 MET D O 1
ATOM 6879 N N . LEU D 1 229 ? 2.578 17.994 16.126 1.00 33.23 205 LEU D N 1
ATOM 6880 C CA . LEU D 1 229 ? 2.948 17.847 17.542 1.00 33.13 205 LEU D CA 1
ATOM 6881 C C . LEU D 1 229 ? 1.975 18.538 18.477 1.00 32.46 205 LEU D C 1
ATOM 6882 O O . LEU D 1 229 ? 1.654 18.015 19.545 1.00 31.68 205 LEU D O 1
ATOM 6887 N N . ALA D 1 230 ? 1.510 19.715 18.085 1.00 30.66 206 ALA D N 1
ATOM 6888 C CA . ALA D 1 230 ? 0.530 20.434 18.883 1.00 31.29 206 ALA D CA 1
ATOM 6889 C C . ALA D 1 230 ? -0.799 19.654 19.060 1.00 28.26 206 ALA D C 1
ATOM 6890 O O . ALA D 1 230 ? -1.554 19.939 19.967 1.00 28.42 206 ALA D O 1
ATOM 6892 N N . GLN D 1 231 ? -1.061 18.660 18.215 1.00 28.59 207 GLN D N 1
ATOM 6893 C CA . GLN D 1 231 ? -2.244 17.795 18.382 1.00 28.70 207 GLN D CA 1
ATOM 6894 C C . GLN D 1 231 ? -2.050 16.599 19.347 1.00 25.20 207 GLN D C 1
ATOM 6895 O O . GLN D 1 231 ? -3.002 15.857 19.580 1.00 21.66 207 GLN D O 1
ATOM 6901 N N . ILE D 1 232 ? -0.844 16.414 19.894 1.00 22.15 208 ILE D N 1
ATOM 6902 C CA . ILE D 1 232 ? -0.510 15.205 20.686 1.00 20.35 208 ILE D CA 1
ATOM 6903 C C . ILE D 1 232 ? -0.218 15.580 22.141 1.00 19.66 208 ILE D C 1
ATOM 6904 O O . ILE D 1 232 ? 0.795 16.229 22.426 1.00 19.92 208 ILE D O 1
ATOM 6909 N N . PRO D 1 233 ? -1.093 15.186 23.077 1.00 19.24 209 PRO D N 1
ATOM 6910 C CA . PRO D 1 233 ? -0.844 15.501 24.479 1.00 18.79 209 PRO D CA 1
ATOM 6911 C C . PRO D 1 233 ? 0.534 15.092 25.012 1.00 19.30 209 PRO D C 1
ATOM 6912 O O . PRO D 1 233 ? 1.117 15.847 25.785 1.00 18.85 209 PRO D O 1
ATOM 6916 N N . LEU D 1 234 ? 1.043 13.923 24.624 1.00 18.89 210 LEU D N 1
ATOM 6917 C CA . LEU D 1 234 ? 2.377 13.501 25.070 1.00 20.61 210 LEU D CA 1
ATOM 6918 C C . LEU D 1 234 ? 3.503 14.310 24.443 1.00 22.34 210 LEU D C 1
ATOM 6919 O O . LEU D 1 234 ? 4.628 14.272 24.940 1.00 23.98 210 LEU D O 1
ATOM 6924 N N . GLY D 1 235 ? 3.210 15.036 23.369 1.00 22.94 211 GLY D N 1
ATOM 6925 C CA . GLY D 1 235 ? 4.126 16.059 22.850 1.00 23.76 211 GLY D CA 1
ATOM 6926 C C . GLY D 1 235 ? 5.216 15.537 21.924 1.00 23.71 211 GLY D C 1
ATOM 6927 O O . GLY D 1 235 ? 6.180 16.249 21.621 1.00 25.61 211 GLY D O 1
ATOM 6928 N N . ALA D 1 236 ? 5.087 14.295 21.482 1.00 21.35 212 ALA D N 1
ATOM 6929 C CA . ALA D 1 236 ? 6.067 13.686 20.610 1.00 20.84 212 ALA D CA 1
ATOM 6930 C C . ALA D 1 236 ? 5.416 12.656 19.721 1.00 20.41 212 ALA D C 1
ATOM 6931 O O . ALA D 1 236 ? 4.402 12.087 20.094 1.00 17.10 212 ALA D O 1
ATOM 6933 N N . TYR D 1 237 ? 6.002 12.421 18.542 1.00 19.76 213 TYR D N 1
ATOM 6934 C CA . TYR D 1 237 ? 5.626 11.286 17.715 1.00 20.55 213 TYR D CA 1
ATOM 6935 C C . TYR D 1 237 ? 5.941 9.999 18.457 1.00 19.02 213 TYR D C 1
ATOM 6936 O O . TYR D 1 237 ? 6.906 9.934 19.229 1.00 17.29 213 TYR D O 1
ATOM 6945 N N . GLY D 1 238 ? 5.148 8.966 18.199 1.00 17.61 214 GLY D N 1
ATOM 6946 C CA . GLY D 1 238 ? 5.436 7.628 18.720 1.00 17.60 214 GLY D CA 1
ATOM 6947 C C . GLY D 1 238 ? 6.479 6.893 17.883 1.00 18.03 214 GLY D C 1
ATOM 6948 O O . GLY D 1 238 ? 6.969 7.410 16.880 1.00 18.32 214 GLY D O 1
ATOM 6949 N N . THR D 1 239 ? 6.802 5.675 18.298 1.00 18.72 215 THR D N 1
ATOM 6950 C CA . THR D 1 239 ? 7.787 4.835 17.609 1.00 19.63 215 THR D CA 1
ATOM 6951 C C . THR D 1 239 ? 7.123 3.617 17.004 1.00 19.32 215 THR D C 1
ATOM 6952 O O . THR D 1 239 ? 6.049 3.200 17.450 1.00 19.18 215 THR D O 1
ATOM 6956 N N . THR D 1 240 ? 7.766 3.021 16.009 1.00 19.95 216 THR D N 1
ATOM 6957 C CA . THR D 1 240 ? 7.246 1.783 15.436 1.00 19.78 216 THR D CA 1
ATOM 6958 C C . THR D 1 240 ? 7.239 0.677 16.501 1.00 20.52 216 THR D C 1
ATOM 6959 O O . THR D 1 240 ? 6.429 -0.234 16.432 1.00 19.11 216 THR D O 1
ATOM 6963 N N . GLU D 1 241 ? 8.134 0.738 17.485 1.00 19.89 217 GLU D N 1
ATOM 6964 C CA . GLU D 1 241 ? 8.074 -0.210 18.590 1.00 22.96 217 GLU D CA 1
ATOM 6965 C C . GLU D 1 241 ? 6.786 -0.083 19.441 1.00 20.54 217 GLU D C 1
ATOM 6966 O O . GLU D 1 241 ? 6.253 -1.089 19.881 1.00 18.74 217 GLU D O 1
ATOM 6972 N N . ASP D 1 242 ? 6.286 1.142 19.655 1.00 19.47 218 ASP D N 1
ATOM 6973 C CA . ASP D 1 242 ? 4.993 1.350 20.347 1.00 18.91 218 ASP D CA 1
ATOM 6974 C C . ASP D 1 242 ? 3.847 0.586 19.643 1.00 18.00 218 ASP D C 1
ATOM 6975 O O . ASP D 1 242 ? 3.016 -0.047 20.290 1.00 18.31 218 ASP D O 1
ATOM 6980 N N . ILE D 1 243 ? 3.813 0.675 18.323 1.00 17.41 219 ILE D N 1
ATOM 6981 C CA . ILE D 1 243 ? 2.784 -0.014 17.520 1.00 17.53 219 ILE D CA 1
ATOM 6982 C C . ILE D 1 243 ? 2.980 -1.521 17.592 1.00 16.89 219 ILE D C 1
ATOM 6983 O O . ILE D 1 243 ? 2.040 -2.258 17.861 1.00 16.68 219 ILE D O 1
ATOM 6988 N N . ALA D 1 244 ? 4.216 -1.979 17.381 1.00 17.95 220 ALA D N 1
ATOM 6989 C CA . ALA D 1 244 ? 4.544 -3.403 17.495 1.00 18.41 220 ALA D CA 1
ATOM 6990 C C . ALA D 1 244 ? 4.160 -3.977 18.859 1.00 17.66 220 ALA D C 1
ATOM 6991 O O . ALA D 1 244 ? 3.656 -5.091 18.939 1.00 17.49 220 ALA D O 1
ATOM 6993 N N . ASN D 1 245 ? 4.411 -3.223 19.929 1.00 16.80 221 ASN D N 1
ATOM 6994 C CA . ASN D 1 245 ? 4.004 -3.664 21.260 1.00 17.27 221 ASN D CA 1
ATOM 6995 C C . ASN D 1 245 ? 2.472 -3.819 21.426 1.00 17.12 221 ASN D C 1
ATOM 6996 O O . ASN D 1 245 ? 2.006 -4.748 22.108 1.00 16.62 221 ASN D O 1
ATOM 7001 N N . ALA D 1 246 ? 1.699 -2.955 20.766 1.00 15.91 222 ALA D N 1
ATOM 7002 C CA . ALA D 1 246 ? 0.234 -3.063 20.819 1.00 16.04 222 ALA D CA 1
ATOM 7003 C C . ALA D 1 246 ? -0.212 -4.315 20.061 1.00 15.35 222 ALA D C 1
ATOM 7004 O O . ALA D 1 246 ? -1.107 -5.053 20.485 1.00 16.05 222 ALA D O 1
ATOM 7006 N N . VAL D 1 247 ? 0.412 -4.534 18.924 1.00 14.71 223 VAL D N 1
ATOM 7007 C CA . VAL D 1 247 ? 0.101 -5.692 18.112 1.00 15.00 223 VAL D CA 1
ATOM 7008 C C . VAL D 1 247 ? 0.426 -6.965 18.855 1.00 15.33 223 VAL D C 1
ATOM 7009 O O . VAL D 1 247 ? -0.367 -7.920 18.854 1.00 15.28 223 VAL D O 1
ATOM 7013 N N . LEU D 1 248 ? 1.595 -6.998 19.480 1.00 15.79 224 LEU D N 1
ATOM 7014 C CA . LEU D 1 248 ? 1.980 -8.149 20.296 1.00 16.39 224 LEU D CA 1
ATOM 7015 C C . LEU D 1 248 ? 0.985 -8.439 21.425 1.00 16.30 224 LEU D C 1
ATOM 7016 O O . LEU D 1 248 ? 0.631 -9.592 21.660 1.00 16.47 224 LEU D O 1
ATOM 7021 N N . PHE D 1 249 ? 0.524 -7.406 22.122 1.00 15.42 225 PHE D N 1
ATOM 7022 C CA . PHE D 1 249 ? -0.461 -7.581 23.186 1.00 14.83 225 PHE D CA 1
ATOM 7023 C C . PHE D 1 249 ? -1.727 -8.262 22.640 1.00 14.58 225 PHE D C 1
ATOM 7024 O O . PHE D 1 249 ? -2.192 -9.269 23.166 1.00 15.14 225 PHE D O 1
ATOM 7032 N N . LEU D 1 250 ? -2.225 -7.728 21.542 1.00 15.10 226 LEU D N 1
ATOM 7033 C CA . LEU D 1 250 ? -3.425 -8.250 20.884 1.00 15.44 226 LEU D CA 1
ATOM 7034 C C . LEU D 1 250 ? -3.263 -9.622 20.183 1.00 16.15 226 LEU D C 1
ATOM 7035 O O . LEU D 1 250 ? -4.281 -10.266 19.847 1.00 16.87 226 LEU D O 1
ATOM 7040 N N . ALA D 1 251 ? -2.018 -10.043 19.962 1.00 16.50 227 ALA D N 1
ATOM 7041 C CA . ALA D 1 251 ? -1.700 -11.358 19.373 1.00 17.75 227 ALA D CA 1
ATOM 7042 C C . ALA D 1 251 ? -1.453 -12.444 20.428 1.00 19.76 227 ALA D C 1
ATOM 7043 O O . ALA D 1 251 ? -1.293 -13.607 20.082 1.00 21.16 227 ALA D O 1
ATOM 7045 N N . SER D 1 252 ? -1.441 -12.067 21.706 1.00 20.89 228 SER D N 1
ATOM 7046 C CA . SER D 1 252 ? -1.021 -12.946 22.808 1.00 21.91 228 SER D CA 1
ATOM 7047 C C . SER D 1 252 ? -2.168 -13.327 23.749 1.00 21.90 228 SER D C 1
ATOM 7048 O O . SER D 1 252 ? -3.261 -12.732 23.699 1.00 19.57 228 SER D O 1
ATOM 7051 N N . ASP D 1 253 ? -1.879 -14.275 24.650 1.00 21.78 229 ASP D N 1
ATOM 7052 C CA . ASP D 1 253 ? -2.836 -14.748 25.652 1.00 23.78 229 ASP D CA 1
ATOM 7053 C C . ASP D 1 253 ? -3.302 -13.639 26.597 1.00 21.38 229 ASP D C 1
ATOM 7054 O O . ASP D 1 253 ? -4.385 -13.735 27.160 1.00 19.53 229 ASP D O 1
ATOM 7059 N N . ALA D 1 254 ? -2.461 -12.618 26.787 1.00 19.69 230 ALA D N 1
ATOM 7060 C CA . ALA D 1 254 ? -2.759 -11.491 27.644 1.00 19.82 230 ALA D CA 1
ATOM 7061 C C . ALA D 1 254 ? -3.994 -10.692 27.221 1.00 19.66 230 ALA D C 1
ATOM 7062 O O . ALA D 1 254 ? -4.527 -9.938 28.036 1.00 19.76 230 ALA D O 1
ATOM 7064 N N . SER D 1 255 ? -4.437 -10.858 25.970 1.00 17.84 231 SER D N 1
ATOM 7065 C CA . SER D 1 255 ? -5.648 -10.203 25.476 1.00 16.61 231 SER D CA 1
ATOM 7066 C C . SER D 1 255 ? -6.732 -11.195 25.003 1.00 17.17 231 SER D C 1
ATOM 7067 O O . SER D 1 255 ? -7.596 -10.836 24.188 1.00 15.98 231 SER D O 1
ATOM 7070 N N . LYS D 1 256 ? -6.743 -12.414 25.544 1.00 17.82 232 LYS D N 1
ATOM 7071 C CA . LYS D 1 256 ? -7.693 -13.446 25.075 1.00 18.33 232 LYS D CA 1
ATOM 7072 C C . LYS D 1 256 ? -9.187 -13.160 25.282 1.00 17.23 232 LYS D C 1
ATOM 7073 O O . LYS D 1 256 ? -10.026 -13.795 24.636 1.00 16.79 232 LYS D O 1
ATOM 7079 N N . TYR D 1 257 ? -9.531 -12.199 26.129 1.00 16.12 233 TYR D N 1
ATOM 7080 C CA . TYR D 1 257 ? -10.935 -11.803 26.295 1.00 15.62 233 TYR D CA 1
ATOM 7081 C C . TYR D 1 257 ? -11.295 -10.488 25.596 1.00 15.96 233 TYR D C 1
ATOM 7082 O O . TYR D 1 257 ? -12.385 -9.946 25.803 1.00 17.39 233 TYR D O 1
ATOM 7091 N N . ILE D 1 258 ? -10.391 -10.012 24.736 1.00 15.74 234 ILE D N 1
ATOM 7092 C CA . ILE D 1 258 ? -10.577 -8.793 23.962 1.00 15.04 234 ILE D CA 1
ATOM 7093 C C . ILE D 1 258 ? -10.848 -9.149 22.503 1.00 14.91 234 ILE D C 1
ATOM 7094 O O . ILE D 1 258 ? -10.044 -9.824 21.852 1.00 15.08 234 ILE D O 1
ATOM 7099 N N . THR D 1 259 ? -11.990 -8.699 21.997 1.00 14.91 235 THR D N 1
ATOM 7100 C CA . THR D 1 259 ? -12.325 -8.877 20.603 1.00 14.92 235 THR D CA 1
ATOM 7101 C C . THR D 1 259 ? -13.279 -7.792 20.147 1.00 14.11 235 THR D C 1
ATOM 7102 O O . THR D 1 259 ? -14.046 -7.213 20.929 1.00 14.05 235 THR D O 1
ATOM 7106 N N . GLY D 1 260 ? -13.134 -7.471 18.875 1.00 14.18 236 GLY D N 1
ATOM 7107 C CA . GLY D 1 260 ? -13.896 -6.442 18.222 1.00 14.30 236 GLY D CA 1
ATOM 7108 C C . GLY D 1 260 ? -13.508 -5.024 18.595 1.00 15.03 236 GLY D C 1
ATOM 7109 O O . GLY D 1 260 ? -14.302 -4.112 18.368 1.00 16.60 236 GLY D O 1
ATOM 7110 N N . GLN D 1 261 ? -12.311 -4.829 19.155 1.00 14.36 237 GLN D N 1
ATOM 7111 C CA . GLN D 1 261 ? -11.900 -3.535 19.691 1.00 15.19 237 GLN D CA 1
ATOM 7112 C C . GLN D 1 261 ? -10.863 -2.844 18.800 1.00 15.75 237 GLN D C 1
ATOM 7113 O O . GLN D 1 261 ? -10.099 -3.494 18.098 1.00 15.65 237 GLN D O 1
ATOM 7119 N N . THR D 1 262 ? -10.838 -1.518 18.853 1.00 16.52 238 THR D N 1
ATOM 7120 C CA . THR D 1 262 ? -9.773 -0.746 18.227 1.00 17.66 238 THR D CA 1
ATOM 7121 C C . THR D 1 262 ? -8.952 -0.080 19.338 1.00 17.59 238 THR D C 1
ATOM 7122 O O . THR D 1 262 ? -9.504 0.598 20.199 1.00 17.81 238 THR D O 1
ATOM 7126 N N . LEU D 1 263 ? -7.646 -0.265 19.309 1.00 17.48 239 LEU D N 1
ATOM 7127 C CA . LEU D 1 263 ? -6.752 0.307 20.309 1.00 17.72 239 LEU D CA 1
ATOM 7128 C C . LEU D 1 263 ? -5.952 1.440 19.669 1.00 16.60 239 LEU D C 1
ATOM 7129 O O . LEU D 1 263 ? -5.151 1.210 18.776 1.00 17.75 239 LEU D O 1
ATOM 7134 N N . SER D 1 264 ? -6.196 2.664 20.124 1.00 16.85 240 SER D N 1
ATOM 7135 C CA . SER D 1 264 ? -5.514 3.847 19.605 1.00 16.40 240 SER D CA 1
ATOM 7136 C C . SER D 1 264 ? -4.184 4.010 20.321 1.00 15.53 240 SER D C 1
ATOM 7137 O O . SER D 1 264 ? -4.133 4.033 21.540 1.00 17.19 240 SER D O 1
ATOM 7140 N N . VAL D 1 265 ? -3.123 4.129 19.542 1.00 14.96 241 VAL D N 1
ATOM 7141 C CA . VAL D 1 265 ? -1.751 4.252 20.040 1.00 14.09 241 VAL D CA 1
ATOM 7142 C C . VAL D 1 265 ? -1.283 5.564 19.443 1.00 14.27 241 VAL D C 1
ATOM 7143 O O . VAL D 1 265 ? -0.679 5.600 18.345 1.00 14.45 241 VAL D O 1
ATOM 7147 N N . ASP D 1 266 ? -1.633 6.652 20.114 1.00 14.13 242 ASP D N 1
ATOM 7148 C CA . ASP D 1 266 ? -1.582 7.977 19.482 1.00 15.83 242 ASP D CA 1
ATOM 7149 C C . ASP D 1 266 ? -1.179 9.127 20.405 1.00 15.11 242 ASP D C 1
ATOM 7150 O O . ASP D 1 266 ? -1.396 10.301 20.084 1.00 14.99 242 ASP D O 1
ATOM 7155 N N . GLY D 1 267 ? -0.610 8.808 21.559 1.00 16.38 243 GLY D N 1
ATOM 7156 C CA . GLY D 1 267 ? -0.143 9.851 22.466 1.00 16.25 243 GLY D CA 1
ATOM 7157 C C . GLY D 1 267 ? -1.227 10.733 23.034 1.00 16.75 243 GLY D C 1
ATOM 7158 O O . GLY D 1 267 ? -0.924 11.809 23.539 1.00 17.33 243 GLY D O 1
ATOM 7159 N N . GLY D 1 268 ? -2.484 10.286 22.945 1.00 17.13 244 GLY D N 1
ATOM 7160 C CA . GLY D 1 268 ? -3.640 11.052 23.418 1.00 18.11 244 GLY D CA 1
ATOM 7161 C C . GLY D 1 268 ? -4.318 11.928 22.370 1.00 18.58 244 GLY D C 1
ATOM 7162 O O . GLY D 1 268 ? -5.186 12.730 22.681 1.00 17.95 244 GLY D O 1
ATOM 7163 N N . MET D 1 269 ? -3.919 11.781 21.119 1.00 20.75 245 MET D N 1
ATOM 7164 C CA . MET D 1 269 ? -4.440 12.631 20.054 1.00 23.15 245 MET D CA 1
ATOM 7165 C C . MET D 1 269 ? -5.956 12.542 19.939 1.00 22.19 245 MET D C 1
ATOM 7166 O O . MET D 1 269 ? -6.611 13.563 19.779 1.00 22.24 245 MET D O 1
ATOM 7171 N N . VAL D 1 270 ? -6.513 11.340 20.054 1.00 21.39 246 VAL D N 1
ATOM 7172 C CA . VAL D 1 270 ? -7.946 11.138 19.996 1.00 21.34 246 VAL D CA 1
ATOM 7173 C C . VAL D 1 270 ? -8.419 10.418 21.266 1.00 24.10 246 VAL D C 1
ATOM 7174 O O . VAL D 1 270 ? -8.057 9.275 21.488 1.00 25.67 246 VAL D O 1
ATOM 7178 N N . MET D 1 271 ? -9.219 11.096 22.081 1.00 24.18 247 MET D N 1
ATOM 7179 C CA . MET D 1 271 ? -9.806 10.517 23.285 1.00 25.36 247 MET D CA 1
ATOM 7180 C C . MET D 1 271 ? -11.327 10.494 23.139 1.00 28.97 247 MET D C 1
ATOM 7181 O O . MET D 1 271 ? -11.925 11.370 22.510 1.00 29.97 247 MET D O 1
#

B-factor: mean 25.58, std 9.42, range [11.94, 70.66]

Solvent-accessible surface area: 34706 Å² total; per-residue (Å²): 138,95,4,117,59,87,4,0,0,0,1,14,0,5,143,46,47,1,51,41,1,0,35,12,1,0,120,38,5,0,28,0,0,0,5,39,86,48,74,61,128,40,3,104,70,0,27,108,49,0,50,118,65,71,20,88,32,44,36,49,118,4,47,9,15,82,27,128,46,4,90,46,5,10,157,61,0,60,79,89,27,54,100,0,11,2,0,0,6,25,16,30,41,62,104,80,44,78,1,53,166,0,112,65,75,22,2,37,60,0,6,54,33,1,0,15,2,8,0,11,1,0,62,31,1,1,143,23,0,44,160,32,87,45,6,30,0,0,0,8,4,13,2,17,6,48,41,2,54,52,11,24,0,0,37,0,0,0,9,8,0,0,15,0,0,0,30,0,0,0,66,21,4,2,100,93,39,0,5,0,1,0,0,0,14,16,55,24,62,81,137,119,15,106,145,61,107,107,174,51,33,105,62,57,52,88,96,6,30,36,41,50,35,1,57,36,76,6,0,1,24,0,0,29,12,2,4,15,111,32,2,92,12,1,0,2,21,41,5,8,1,0,0,0,30,26,36,149,80,4,123,52,87,5,0,0,0,3,19,0,10,152,30,35,0,57,43,0,0,26,20,0,0,102,38,3,0,32,0,0,0,5,41,68,69,29,77,151,20,2,102,37,0,22,136,66,0,52,127,55,74,18,94,33,48,36,49,124,3,40,11,19,81,26,72,48,3,91,45,4,10,154,58,0,59,136,92,27,56,95,0,11,2,0,0,4,23,20,40,41,65,108,81,42,80,1,45,122,0,136,62,99,37,2,35,66,0,7,55,36,1,0,16,1,7,0,13,1,0,64,26,0,1,67,32,0,57,170,36,148,43,6,33,1,0,0,10,4,10,2,16,5,52,45,2,57,53,10,21,0,0,36,0,0,0,9,7,0,0,15,1,0,1,29,0,0,0,63,25,4,2,102,78,40,0,4,0,1,0,0,0,11,15,52,22,82,84,145,102,87,70,81,69,89,110,6,33,38,44,50,77,1,58,23,54,6,0,2,34,0,0,30,12,2,3,6,94,33,2,83,11,1,0,2,24,42,7,6,1,0,0,0,30,22,33,149,89,4,66,56,91,6,0,0,0,3,19,0,11,137,40,37,0,50,44,0,0,32,5,0,1,120,32,7,0,28,0,0,0,6,41,80,69,26,65,124,21,2,106,76,0,13,112,53,0,50,139,81,72,22,90,32,43,38,51,126,2,43,10,16,81,25,141,47,3,84,50,3,5,83,65,0,66,140,93,31,55,92,0,12,1,0,0,5,24,20,40,41,56,112,79,27,78,1,42,132,0,115,67,74,28,2,39,57,0,6,56,40,1,0,15,1,8,0,10,1,0,55,27,1,1,114,16,0,34,172,39,166,45,4,31,1,0,0,10,5,12,1,9,5,51,42,2,51,54,13,15,0,0,36,0,0,0,9,8,0,2,13,0,0,1,26,0,0,0,64,23,5,1,99,97,38,0,4,0,0,0,0,0,12,13,31,7,74,31,107,92,12,104,89,55,91,156,170,50,96,126,62,33,46,81,114,6,34,38,44,51,29,0,59,26,76,6,0,0,26,0,0,28,10,2,3,9,101,35,1,90,10,1,0,1,24,41,5,6,1,0,0,0,27,24,28,150,71,2,114,56,84,5,0,0,0,2,21,0,10,139,35,38,1,50,47,0,0,24,14,0,0,98,40,3,0,30,0,0,0,6,41,76,68,29,78,138,8,1,106,85,0,12,145,66,0,47,128,66,72,18,88,30,51,25,47,124,1,37,9,20,78,26,140,46,2,95,45,2,12,134,55,0,58,116,85,27,57,96,1,11,1,0,0,4,23,19,39,40,64,109,79,23,84,5,36,147,0,135,64,102,34,1,36,67,0,6,53,40,1,0,16,1,8,0,12,1,0,62,30,1,0,154,36,0,43,180,39,55,46,5,31,1,0,0,8,4,11,2,12,5,51,39,3,55,53,11,23,0,0,36,0,0,0,9,7,0,0,15,1,0,1,28,0,0,0,62,34,4,2,102,111,40,0,4,0,1,0,0,0,12,15,40,10,70,31,103,102,67,115,123,86,59,43,69,60,71,70,92,106,6,34,40,43,52,44,1,57,21,90,5,0,1,26,0,0,28,11,2,3,5,94,34,2,93,12,1,0,1,23,42,5,6,1,0,0,0,30,24,32

InterPro domains:
  IPR002347 Short-chain dehydrogenase/reductase SDR [PF13561] (15-245)
  IPR002347 Short-chain dehydrogenase/reductase SDR [PR00080] (82-93)
  IPR002347 Short-chain dehydrogenase/reductase SDR [PR00080] (135-143)
  IPR002347 Short-chain dehydrogenase/reductase SDR [PR00080] (155-174)
  IPR002347 Short-chain dehydrogenase/reductase SDR [PR00081] (7-24)
  IPR002347 Short-chain dehydrogenase/reductase SDR [PR00081] (82-93)
  IPR002347 Short-chain dehydrogenase/reductase SDR [PR00081] (129-145)
  IPR002347 Short-chain dehydrogenase/reductase SDR [PR00081] (155-174)
  IPR002347 Short-chain dehydrogenase/reductase SDR [PR00081] (176-193)
  IPR002347 Short-chain dehydrogenase/reductase SDR [PR00081] (209-229)
  IPR011284 3-oxoacyl-(acyl-carrier-protein) reductase [TIGR01830] (8-246)
  IPR020904 Short-chain dehydrogenase/reductase, conserved site [PS00061] (142-170)
  IPR036291 NAD(P)-binding domain superfamily [SSF51735] (4-247)
  IPR050259 Short-chain dehydrogenases/reductases [PTHR42879] (2-246)
  IPR057326 Ketoreductase domain [SM00822] (6-186)

Nearest PDB structures (foldseek):
  4jro-assembly1_C  TM=1.004E+00  e=6.328E-50  Listeria monocytogenes EGD-e
  4jro-assembly1_D  TM=9.983E-01  e=6.706E-47  Listeria monocytogenes EGD-e
  2uvd-assembly2_F  TM=9.897E-01  e=1.593E-37  Bacillus anthracis str. Ames
  3osu-assembly1_A  TM=9.889E-01  e=3.001E-36  Staphylococcus aureus subsp. aureus Mu50
  2p68-assembly1_A  TM=9.618E-01  e=5.659E-31  Aquifex aeolicus VF5

Organism: Listeria monocytogenes serovar 1/2a (strain ATCC BAA-679 / EGD-e) (NCBI:txid169963)

Foldseek 3Di:
DFQALAEEEFEVCLDDLNLVLLQLVLLVHYEYEYEDEDDCVSVVVSQVSSCVSVHHYDYYHAQLLDLVRLLVSLVVSCVPRPAHAEYEADFFDADFAAPVPQDPCRLCVGLSRQAVSLVSNLVNRQVRCLVVLHHEYEYEAAVCLVPPDGRGPSNNVSRVNVLVVQQVSLVVSVVSQYAGEYEHEAAEDDPCLVVDDPVVLVVRLVLAQQSDHHYSVLVSVVSVCRSGPVCSVDHSYYHYDHNPSDD/DQQALAEEEFEPCLFFLNLLLLQLNLLVHYEYEYEDAPCVVSNVVSQVSSCVSVHHYDYYYAQLLDLVRLLVSLVVSCVPRVAHAEYEADDFDADFAAPVPDDPCRLCVRLSRLAVSLVSNLVNRQVRCLVVLHHEYEYEAACCLVPPDGRGPSNNVNRVNVLVVQQVSQVVSVVSQYAGEYEHEAAEDGPAVVSQVLAPQSDHHYSVLRSVVSVCRSGPVCSVDHSYYHYDYNPNDD/DQQAAAEEEFEPCLDDLNLLLLQLSLLVHYEYEYEDAPDPPSNVVSLVSSCVSVHHYYYYYAQLLDLVRLLVRLVVSCVVRVAHAEYEADWADADFAAPVPQDPVNLVVRLSRQAVSLVSNLVNRQVRCLVVLHHEYEYEAACCLVPPDGRGPSNNVSRVNVLVVQQVSQVVSVVSQYAGEYEHEYAEPTVVVVPDDPVVVVVSLVLAPQSDHHYSVLVSVVSVCRSGPVCSVDHSYYHYDYNPNDD/DQQALAEEEFEPCLFDLNLLLLQLNLLVHYEYEYEDAPCVPSNVVSQVSSCVSVHHYDYYHAQLLDLVRLLVSLVVSCVVRVAHAEYEADFFDFDWAAPVPQDPCRLVVRLSRQAVSLVSNLVNRQVRCLVVLHHEYEYEAACCLVVPDGRGPSNNVSRVNVLVVQQVSLVVSVVSQYAGEYEHEAAEDGPVPPPVVVVVSLVLAQQSDHHYSNLVSVVSVCRSGPVCSVDHSYYHYSYNPNDD

Secondary structure (DSSP, 8-state):
-TTTT-EEEEETTTSHHHHHHHHHHHHTT-EEEEEE-S-SHHHHHHHHHHHTTT--EEEEE--TT-HHHHHHHHHHHHHHHS--SEEEE-------B-GGG--HHHHHHHIIIIIIHHHHHHHHHHHHHHHHT-EEEEEE--THHHH--TTBHHHHHHHHHHHHHHHHHHHHHGGGTEEEEEEEE-SB--TTGGGS-HHHHHHHHTT-TT-S-B-HHHHHHHHHHHHSGGGTT--S-EEEESTTS--/-TTTT-EEEETT-SSHHHHHHHHHHHHTT-EEEEEESS-HHHHHHHHHHHHTTT--EEEEE--TT-HHHHHHHHHHHHHHHS---EEEE-------B-GGG--HHHHHHHIIIIIIHHHHHHHHHHHHHHHHT-EEEEEE--THHHH--TTBHHHHHHHHHHHHHHHHHHHHHGGGTEEEEEEEE-SB----HHHHHT-TT-S-B-HHHHHHHHHHHHSGGGTT--S-EEEESTTS--/-TTTT-EEEETTTTSHHHHHHHHHHHHTT-EEEEEESS-HHHHHHHHHHHHTTT--EEEEE--TT-HHHHHHHHHHHHHHHS--SEEEE-------B-GGG--HHHHHHHIIIIIIHHHHHHHHHHHHHHHHT-EEEEEE--THHHH--TTBHHHHHHHHHHHHHHHHHHHHHGGGTEEEEEEEE-SBSSHHHHT--HHHHHHHHTT-TT-S-B-HHHHHHHHHHHHSGGGTT--S-EEEESTTS--/-TTTT-EEEEET-SSHHHHHHHHHHHHTT-EEEEEESS-HHHHHHHHHHHHTTT--EEEEE--TT-HHHHHHHHHHHHHHHS---EEEE-------B-GGG--HHHHHHHIIIIIIHHHHHHHHHHHHHHHHT-EEEEEE--THHHH--TTBHHHHHHHHHHHHHHHHHHHHHGGGTEEEEEEEE-SB-STTT--HHHHHHHTT-TT-S-B-HHHHHHHHHHHHSGGGTT--S-EEEESTTS--

CATH classification: 3.40.50.720

Radius of gyration: 27.85 Å; Cα contacts (8 Å, |Δi|>4): 2481; chains: 4; bounding box: 70×67×73 Å